Protein AF-0000000068564542 (afdb_homodimer)

Sequence (1046 aa):
MTFTTLEDAGKFYRNYAKAAGLSTRVWCTNRKGNEIKNQLITCSREGKWKSEISPTEKTNLIAGLNCPARIYIHTLKDVGAWIISKVVLDHSHPCCLSKAEMLKQHRKLSMSIRRTIENNEEAGIRPSKTYQSFVAAAGGHRELNFIEKDMRNYITREVRNVSEQEDAKEFGKYLLRMKEKNPNFFFELELEEDQSIKLAFWADARSRAAFEYFEDVISFDTTYNTNRYNLVCGSFVGVNHHGQSTLLGCSLMKNEEIESFKWSESMHSFFNKYITWNSSLIQFIKQYDNYLGSREQAERESDAADFHTVIPCATKSSIEAQFQDAYTHAKFREVQAQLRGKANCITRLKNSSLGYSVYEVGEQVSSSIFNKFVVTYNSVAAEVKCQCLLFESRGILCRHALSVLSFEQVSQVSPRYILERWSKKVKRRHTHIKSSHDEPLMEPRSKRFDQLVFRSQNICEFASESEELTAILHRAYDNVMAEMESLKAKRKGTSSLSHEDGNPLTSFKARQGFEQEDIQKIGMTFTTLEDAGKFYRNYAKAAGLSTRVWCTNRKGNEIKNQLITCSREGKWKSEISPTEKTNLIAGLNCPARIYIHTLKDVGAWIISKVVLDHSHPCCLSKAEMLKQHRKLSMSIRRTIENNEEAGIRPSKTYQSFVAAAGGHRELNFIEKDMRNYITREVRNVSEQEDAKEFGKYLLRMKEKNPNFFFELELEEDQSIKLAFWADARSRAAFEYFEDVISFDTTYNTNRYNLVCGSFVGVNHHGQSTLLGCSLMKNEEIESFKWSESMHSFFNKYITWNSSLIQFIKQYDNYLGSREQAERESDAADFHTVIPCATKSSIEAQFQDAYTHAKFREVQAQLRGKANCITRLKNSSLGYSVYEVGEQVSSSIFNKFVVTYNSVAAEVKCQCLLFESRGILCRHALSVLSFEQVSQVSPRYILERWSKKVKRRHTHIKSSHDEPLMEPRSKRFDQLVFRSQNICEFASESEELTAILHRAYDNVMAEMESLKAKRKGTSSLSHEDGNPLTSFKARQGFEQEDIQKIG

InterPro domains:
  IPR004330 FAR1, DNA binding domain [PF03101] (11-95)
  IPR006564 Zinc finger, PMZ-type [SM00575] (384-411)
  IPR007527 Zinc finger, SWIM-type [PF04434] (381-406)
  IPR007527 Zinc finger, SWIM-type [PS50966] (373-409)
  IPR018289 MULE transposase domain [PF10551] (217-271)
  IPR031052 FHY3/FAR1 family [PTHR31669] (1-263)

Organism: Arachis hypogaea (NCBI:txid3818)

Foldseek 3Di:
DKALDPVVVVVVVQVVQLQQQFGKDWDDWDDDPPHTFKTKIATPQADDDPDPDDPVPDDDDHRHPNWPFIWIWGADVVVSIIDTDDTDHDTPDHHDNVCSLVDPVQADDDLVLLVQLLVCVLVQHDLVVSQVVVQVVQVHDVSHSDDSVVSVVCCCVPVQPADQVRLLVVVVVLQVLQCVVPVQKDKDFDADPVRHTAKIKTFHNLLQVQCVQWVPAWDWAWDFLQEQVRWIKIWTWTAFLLRHIATNMMMTHHPPPPVPDPHPPPDPPPCPVQGHSHHGNVSVVSVVLVVNVVVLVVVVVQLVCLVPDFDDQPDPALALVVCSQWFGPNQSVVLSVQQVQLVQKDKDWDDDDPQKTKIWIWGDPDPPDTDIKIWIARRVVLDIDIPVCCCVNPLHDGNRRVNVCVVVVPRYGDCVSRRNRRGSPDDRPDDRDRSPVPPDDPPPVSVVVVVVVVVVVVQCVVQVPDPVSVVVVVVVVVVVVVVVVVVVVVVSVVVVPPPPDDPPPDDPDPPDDPDPDDPPPVD/DKALDPVVVVVVVQVVQLQQQFGKDWDDFDDDPPHTFKTKIATPQADDDPDPDDPVPDDDDHRHPNWPFIWIWGADVVVSIIDTDDGDHGTPDHHDNVCSLVDPVQADQDLVLLVQLLVCVLVVHDLVVSQVVVQVVQVHDVSHSDDSVVSVVCCCVPVQPADQVRLLVVVVVLQVLQCVVPVQKDKDFDADPVRHTAKIKTFHNLLQVQCVQWVVAWDWAWDFLQEQVRWIKIWTWTAFLLRHIATNMMMTHHPPPPVPDPHPPPDPPPCPVQGHSHHGNVSVVSSVLVVNVVVLVVVVVQLVCLVPDFDDQPDPALALVVCSQWFGPNQSVVLSVQQVQLVQKDKDWDDDDPQKTKIWIWGDPDPPDTDIKIWIARRVVLDIDIPVCCCVNPLHDGNRRVNVCVVVVPRYGDCVSRRNRRGSPDDRPDDRDRSPVPPDDPPPVSVVVVVVVVVVVVQCVVQVPDPVSVVVVVVVVVVVVVVVVVVVVVVSVVVVPPPPDDPPPDDPPPPDDPDPDDPPPVD

Solvent-accessible surface area (backbone atoms only — not comparable to full-atom values): 57924 Å² total; per-residue (Å²): 109,78,28,78,40,69,66,54,48,51,47,52,53,47,51,51,26,47,70,51,16,44,53,69,37,80,73,46,74,44,59,62,83,93,41,76,43,34,38,35,40,26,37,54,31,36,44,68,85,79,67,89,57,56,45,69,68,47,76,61,72,41,46,41,64,56,26,68,20,30,38,35,36,35,58,37,75,92,75,62,31,26,33,61,80,44,79,41,84,58,62,71,61,89,64,44,55,88,44,24,68,71,36,70,89,68,32,60,81,52,65,68,54,50,52,50,50,52,21,32,49,65,32,64,49,54,67,70,42,53,45,35,21,52,27,49,66,56,73,31,66,85,65,44,53,56,54,65,66,57,52,52,49,46,41,52,61,68,69,60,60,59,55,72,70,54,26,52,50,49,44,52,49,49,54,52,49,48,28,70,77,34,75,64,30,44,74,47,79,38,64,41,94,86,65,44,77,42,36,37,37,39,26,50,43,42,20,49,56,45,38,73,66,30,62,86,46,67,45,68,40,73,32,71,51,44,23,66,78,53,30,29,36,36,38,32,32,27,42,49,40,62,67,43,75,38,67,38,31,40,32,40,31,48,59,88,70,51,81,76,61,88,68,62,78,78,65,73,50,84,50,59,85,68,37,47,44,78,29,51,58,60,57,46,51,49,42,52,45,50,49,53,49,51,47,50,50,53,50,50,52,52,52,38,47,48,72,59,34,41,70,59,60,51,62,90,47,51,46,55,52,54,39,54,72,42,29,19,64,58,48,29,51,54,40,49,50,21,58,60,48,30,76,43,48,45,82,41,82,73,46,77,54,99,55,38,34,36,32,41,33,35,33,54,79,46,100,84,41,65,50,76,39,51,30,39,38,30,66,83,76,56,41,75,48,45,69,82,42,44,36,83,71,71,60,40,68,39,30,64,48,50,46,50,39,53,73,68,66,57,57,67,73,49,69,86,68,60,54,66,56,34,23,64,78,64,72,76,90,50,71,90,75,69,68,69,80,70,44,84,68,63,51,65,45,55,50,46,28,52,53,46,49,56,54,45,50,57,51,30,54,62,24,24,75,40,72,67,43,37,51,51,53,53,50,50,50,53,51,51,51,50,54,49,51,50,52,55,52,52,51,60,59,50,62,71,64,64,69,70,70,84,67,85,73,72,74,85,72,75,83,76,76,82,77,82,66,77,77,59,67,87,109,109,78,27,80,40,69,66,55,50,51,50,53,53,47,52,51,26,46,70,52,16,44,53,69,37,79,74,47,75,45,61,61,84,93,42,76,44,34,39,35,38,26,38,53,31,37,43,67,85,79,66,90,59,54,44,68,68,45,76,62,73,41,45,42,62,55,26,68,20,31,38,35,37,35,58,37,77,94,75,64,29,25,32,62,79,44,78,40,85,58,62,72,61,89,63,45,54,87,44,22,68,71,36,69,88,68,32,60,80,50,66,68,56,50,51,49,50,53,21,30,49,64,31,64,49,53,67,70,42,53,44,35,22,51,26,48,68,57,73,30,66,84,66,43,54,55,53,65,67,56,55,51,47,45,40,53,62,68,70,60,59,58,54,71,69,53,27,50,51,49,44,51,48,48,56,51,48,47,28,68,78,36,73,65,30,43,71,48,81,40,63,43,96,86,65,42,76,42,35,36,38,37,27,50,44,42,20,50,56,45,39,74,64,31,63,87,46,65,44,70,43,75,33,72,52,44,22,67,78,53,32,29,36,35,38,32,33,27,42,48,41,63,65,44,74,39,67,39,30,40,31,39,29,48,61,87,71,54,82,76,62,88,71,67,79,77,66,73,50,83,49,60,83,67,37,46,43,77,30,52,61,56,58,46,50,49,40,49,44,50,48,53,48,49,46,51,49,52,50,50,53,53,51,37,48,48,72,58,34,42,71,59,61,50,63,88,49,52,46,55,53,53,40,53,72,43,28,19,64,59,48,29,52,51,40,50,51,20,60,60,49,29,77,44,47,45,82,41,83,73,47,77,54,99,54,38,34,36,31,42,32,36,33,56,78,48,101,83,41,67,50,75,39,52,31,40,38,30,65,84,76,56,42,74,48,44,68,81,43,44,36,82,72,72,59,39,70,40,29,63,48,49,45,51,38,53,73,69,65,56,57,67,73,49,69,85,68,61,51,67,54,34,22,62,77,63,73,76,90,50,72,90,74,70,69,68,79,68,44,87,69,64,52,66,45,55,51,46,27,52,54,45,48,56,55,47,51,56,51,30,55,62,25,22,74,41,71,68,43,37,51,51,52,53,50,50,51,54,50,52,50,51,52,50,52,51,53,55,51,51,51,59,58,49,62,71,64,64,68,69,71,84,72,85,71,71,80,78,74,75,86,74,71,86,75,84,66,81,76,58,69,86,107

Structure (mmCIF, N/CA/C/O backbone):
data_AF-0000000068564542-model_v1
#
loop_
_entity.id
_entity.type
_entity.pdbx_description
1 polymer 'Protein FAR1-RELATED SEQUENCE'
#
loop_
_atom_site.group_PDB
_atom_site.id
_atom_site.type_symbol
_atom_site.label_atom_id
_atom_site.label_alt_id
_atom_site.label_comp_id
_atom_site.label_asym_id
_atom_site.label_entity_id
_atom_site.label_seq_id
_atom_site.pdbx_PDB_ins_code
_atom_site.Cartn_x
_atom_site.Cartn_y
_atom_site.Cartn_z
_atom_site.occupancy
_atom_site.B_iso_or_equiv
_atom_site.auth_seq_id
_atom_site.auth_comp_id
_atom_site.auth_asym_id
_atom_site.auth_atom_id
_atom_site.pdbx_PDB_model_num
ATOM 1 N N . MET A 1 1 ? 9.664 18.312 43.906 1 82.38 1 MET A N 1
ATOM 2 C CA . MET A 1 1 ? 9.602 17.016 43.25 1 82.38 1 MET A CA 1
ATOM 3 C C . MET A 1 1 ? 10.984 16.562 42.781 1 82.38 1 MET A C 1
ATOM 5 O O . MET A 1 1 ? 11.766 17.359 42.281 1 82.38 1 MET A O 1
ATOM 9 N N . THR A 1 2 ? 11.391 15.367 43.125 1 85.44 2 THR A N 1
ATOM 10 C CA . THR A 1 2 ? 12.719 14.844 42.844 1 85.44 2 THR A CA 1
ATOM 11 C C . THR A 1 2 ? 12.641 13.742 41.781 1 85.44 2 THR A C 1
ATOM 13 O O . THR A 1 2 ? 11.664 12.984 41.75 1 85.44 2 THR A O 1
ATOM 16 N N . PHE A 1 3 ? 13.648 13.797 40.875 1 90.56 3 PHE A N 1
ATOM 17 C CA . PHE A 1 3 ? 13.719 12.82 39.781 1 90.56 3 PHE A CA 1
ATOM 18 C C . PHE A 1 3 ? 15.078 12.133 39.75 1 90.56 3 PHE A C 1
ATOM 20 O O . PHE A 1 3 ? 16.078 12.703 40.188 1 90.56 3 PHE A O 1
ATOM 27 N N . THR A 1 4 ? 15.109 10.977 39.219 1 84.62 4 THR A N 1
ATOM 28 C CA . THR A 1 4 ? 16.344 10.211 39.188 1 84.62 4 THR A CA 1
ATOM 29 C C . THR A 1 4 ? 17.234 10.68 38.031 1 84.62 4 THR A C 1
ATOM 31 O O . THR A 1 4 ? 18.453 10.703 38.156 1 84.62 4 THR A O 1
ATOM 34 N N . THR A 1 5 ? 16.609 10.992 36.906 1 86.75 5 THR A N 1
ATOM 35 C CA . THR A 1 5 ? 17.359 11.438 35.75 1 86.75 5 THR A CA 1
ATOM 36 C C . THR A 1 5 ? 16.828 12.758 35.219 1 86.75 5 THR A C 1
ATOM 38 O O . THR A 1 5 ? 15.672 13.109 35.469 1 86.75 5 THR A O 1
ATOM 41 N N . LEU A 1 6 ? 17.719 13.43 34.562 1 89 6 LEU A N 1
ATOM 42 C CA . LEU A 1 6 ? 17.328 14.672 33.906 1 89 6 LEU A CA 1
ATOM 43 C C . LEU A 1 6 ? 16.219 14.414 32.906 1 89 6 LEU A C 1
ATOM 45 O O . LEU A 1 6 ? 15.297 15.219 32.75 1 89 6 LEU A O 1
ATOM 49 N N . GLU A 1 7 ? 16.266 13.281 32.188 1 88.19 7 GLU A N 1
ATOM 50 C CA . GLU A 1 7 ? 15.281 12.914 31.172 1 88.19 7 GLU A CA 1
ATOM 51 C C . GLU A 1 7 ? 13.891 12.734 31.781 1 88.19 7 GLU A C 1
ATOM 53 O O . GLU A 1 7 ? 12.891 13.109 31.172 1 88.19 7 GLU A O 1
ATOM 58 N N . ASP A 1 8 ? 13.891 12.234 32.938 1 89.38 8 ASP A N 1
ATOM 59 C CA . ASP A 1 8 ? 12.609 12.023 33.625 1 89.38 8 ASP A CA 1
ATOM 60 C C . ASP A 1 8 ? 11.961 13.352 34 1 89.38 8 ASP A C 1
ATOM 62 O O . ASP A 1 8 ? 10.742 13.508 33.906 1 89.38 8 ASP A O 1
ATOM 66 N N . ALA A 1 9 ? 12.805 14.211 34.5 1 90.25 9 ALA A N 1
ATOM 67 C CA . ALA A 1 9 ? 12.297 15.531 34.844 1 90.25 9 ALA A CA 1
ATOM 68 C C . ALA A 1 9 ? 11.758 16.25 33.625 1 90.25 9 ALA A C 1
ATOM 70 O O . ALA A 1 9 ? 10.688 16.875 33.656 1 90.25 9 ALA A O 1
ATOM 71 N N . GLY A 1 10 ? 12.461 16.172 32.562 1 90.25 10 GLY A N 1
ATOM 72 C CA . GLY A 1 10 ? 12.016 16.734 31.297 1 90.25 10 GLY A CA 1
ATOM 73 C C . GLY A 1 10 ? 10.719 16.141 30.797 1 90.25 10 GLY A C 1
ATOM 74 O O . GLY A 1 10 ? 9.828 16.859 30.328 1 90.25 10 GLY A O 1
ATOM 75 N N . LYS A 1 11 ? 10.648 14.859 30.906 1 90.38 11 LYS A N 1
ATOM 76 C CA . LYS A 1 11 ? 9.453 14.148 30.484 1 90.38 11 LYS A CA 1
ATOM 77 C C . LYS A 1 11 ? 8.234 14.562 31.312 1 90.38 11 LYS A C 1
ATOM 79 O O . LYS A 1 11 ? 7.125 14.664 30.781 1 90.38 11 LYS A O 1
ATOM 84 N N . PHE A 1 12 ? 8.5 14.742 32.562 1 91.62 12 PHE A N 1
ATOM 85 C CA . PHE A 1 12 ? 7.43 15.18 33.469 1 91.62 12 PHE A CA 1
ATOM 86 C C . PHE A 1 12 ? 6.84 16.5 33 1 91.62 12 PHE A C 1
ATOM 88 O O . PHE A 1 12 ? 5.621 16.656 32.906 1 91.62 12 PHE A O 1
ATOM 95 N N . TYR A 1 13 ? 7.699 17.391 32.719 1 90.94 13 TYR A N 1
ATOM 96 C CA . TYR A 1 13 ? 7.238 18.703 32.281 1 90.94 13 TYR A CA 1
ATOM 97 C C . TYR A 1 13 ? 6.605 18.594 30.875 1 90.94 13 TYR A C 1
ATOM 99 O O . TYR A 1 13 ? 5.645 19.312 30.578 1 90.94 13 TYR A O 1
ATOM 107 N N . ARG A 1 14 ? 7.098 17.781 30.047 1 89.69 14 ARG A N 1
ATOM 108 C CA . ARG A 1 14 ? 6.539 17.578 28.703 1 89.69 14 ARG A CA 1
ATOM 109 C C . ARG A 1 14 ? 5.125 17.016 28.797 1 89.69 14 ARG A C 1
ATOM 111 O O . ARG A 1 14 ? 4.254 17.391 28 1 89.69 14 ARG A O 1
ATOM 118 N N . ASN A 1 15 ? 4.953 16.156 29.703 1 89.31 15 ASN A N 1
ATOM 119 C CA . ASN A 1 15 ? 3.617 15.594 29.891 1 89.31 15 ASN A CA 1
ATOM 120 C C . ASN A 1 15 ? 2.625 16.656 30.344 1 89.31 15 ASN A C 1
ATOM 122 O O . ASN A 1 15 ? 1.471 16.672 29.922 1 89.31 15 ASN A O 1
ATOM 126 N N . TYR A 1 16 ? 3.141 17.438 31.234 1 87.62 16 TYR A N 1
ATOM 127 C CA . TYR A 1 16 ? 2.311 18.562 31.656 1 87.62 16 TYR A CA 1
ATOM 128 C C . TYR A 1 16 ? 1.978 19.469 30.469 1 87.62 16 TYR A C 1
ATOM 130 O O . TYR A 1 16 ? 0.834 19.891 30.312 1 87.62 16 TYR A O 1
ATOM 138 N N . ALA A 1 17 ? 2.984 19.734 29.703 1 88.5 17 ALA A N 1
ATOM 139 C CA . ALA A 1 17 ? 2.807 20.609 28.547 1 88.5 17 ALA A CA 1
ATOM 140 C C . ALA A 1 17 ? 1.791 20.016 27.562 1 88.5 17 ALA A C 1
ATOM 142 O O . ALA A 1 17 ? 0.966 20.75 27.016 1 88.5 17 ALA A O 1
ATOM 143 N N . LYS A 1 18 ? 1.82 18.797 27.391 1 87.5 18 LYS A N 1
ATOM 144 C CA . LYS A 1 18 ? 0.866 18.125 26.516 1 87.5 18 LYS A CA 1
ATOM 145 C C . LYS A 1 18 ? -0.561 18.281 27.031 1 87.5 18 LYS A C 1
ATOM 147 O O . LYS A 1 18 ? -1.478 18.578 26.266 1 87.5 18 LYS A O 1
ATOM 152 N N . ALA A 1 19 ? -0.682 18.094 28.281 1 86.44 19 ALA A N 1
ATOM 153 C CA . ALA A 1 19 ? -1.999 18.203 28.906 1 86.44 19 ALA A CA 1
ATOM 154 C C . ALA A 1 19 ? -2.51 19.641 28.859 1 86.44 19 ALA A C 1
ATOM 156 O O . ALA A 1 19 ? -3.721 19.875 28.812 1 86.44 19 ALA A O 1
ATOM 157 N N . ALA A 1 20 ? -1.519 20.547 28.844 1 83.88 20 ALA A N 1
ATOM 158 C CA . ALA A 1 20 ? -1.888 21.969 28.844 1 83.88 20 ALA A CA 1
ATOM 159 C C . ALA A 1 20 ? -2.023 22.5 27.422 1 83.88 20 ALA A C 1
ATOM 161 O O . ALA A 1 20 ? -2.438 23.641 27.219 1 83.88 20 ALA A O 1
ATOM 162 N N . GLY A 1 21 ? -1.696 21.672 26.484 1 83.56 21 GLY A N 1
ATOM 163 C CA . GLY A 1 21 ? -1.864 22.047 25.078 1 83.56 21 GLY A CA 1
ATOM 164 C C . GLY A 1 21 ? -0.696 22.844 24.547 1 83.56 21 GLY A C 1
ATOM 165 O O . GLY A 1 21 ? -0.879 23.719 23.688 1 83.56 21 GLY A O 1
ATOM 166 N N . LEU A 1 22 ? 0.443 22.688 25.109 1 86 22 LEU A N 1
ATOM 167 C CA . LEU A 1 22 ? 1.613 23.453 24.688 1 86 22 LEU A CA 1
ATOM 168 C C . LEU A 1 22 ? 2.793 22.516 24.406 1 86 22 LEU A C 1
ATOM 170 O O . LEU A 1 22 ? 2.713 21.312 24.656 1 86 22 LEU A O 1
ATOM 174 N N . SER A 1 23 ? 3.777 23.047 23.781 1 90.12 23 SER A N 1
ATOM 175 C CA . SER A 1 23 ? 5.039 22.344 23.594 1 90.12 23 SER A CA 1
ATOM 176 C C . SER A 1 23 ? 6.176 23.031 24.344 1 90.12 23 SER A C 1
ATOM 178 O O . SER A 1 23 ? 6.051 24.188 24.734 1 90.12 23 SER A O 1
ATOM 180 N N . THR A 1 24 ? 7.211 22.234 24.562 1 91.5 24 THR A N 1
ATOM 181 C CA . THR A 1 24 ? 8.328 22.75 25.344 1 91.5 24 THR A CA 1
ATOM 182 C C . THR A 1 24 ? 9.609 22.75 24.516 1 91.5 24 THR A C 1
ATOM 184 O O . THR A 1 24 ? 9.672 22.141 23.453 1 91.5 24 THR A O 1
ATOM 187 N N . ARG A 1 25 ? 10.531 23.562 24.859 1 91.19 25 ARG A N 1
ATOM 188 C CA . ARG A 1 25 ? 11.859 23.562 24.25 1 91.19 25 ARG A CA 1
ATOM 189 C C . ARG A 1 25 ? 12.938 23.812 25.312 1 91.19 25 ARG A C 1
ATOM 191 O O . ARG A 1 25 ? 12.711 24.531 26.281 1 91.19 25 ARG A O 1
ATOM 198 N N . VAL A 1 26 ? 14.055 23.125 25.141 1 91.69 26 VAL A N 1
ATOM 199 C CA . VAL A 1 26 ? 15.188 23.375 26.031 1 91.69 26 VAL A CA 1
ATOM 200 C C . VAL A 1 26 ? 15.859 24.688 25.656 1 91.69 26 VAL A C 1
ATOM 202 O O . VAL A 1 26 ? 16.344 24.859 24.531 1 91.69 26 VAL A O 1
ATOM 205 N N . TRP A 1 27 ? 15.758 25.609 26.5 1 88.88 27 TRP A N 1
ATOM 206 C CA . TRP A 1 27 ? 16.297 26.938 26.234 1 88.88 27 TRP A CA 1
ATOM 207 C C . TRP A 1 27 ? 17.797 26.969 26.469 1 88.88 27 TRP A C 1
ATOM 209 O O . TRP A 1 27 ? 18.547 27.516 25.656 1 88.88 27 TRP A O 1
ATOM 219 N N . CYS A 1 28 ? 18.266 26.469 27.594 1 89.12 28 CYS A N 1
ATOM 220 C CA . CYS A 1 28 ? 19.688 26.484 27.906 1 89.12 28 CYS A CA 1
ATOM 221 C C . CYS A 1 28 ? 20.062 25.328 28.828 1 89.12 28 CYS A C 1
ATOM 223 O O . CYS A 1 28 ? 19.25 24.906 29.656 1 89.12 28 CYS A O 1
ATOM 225 N N . THR A 1 29 ? 21.234 24.703 28.562 1 91.69 29 THR A N 1
ATOM 226 C CA . THR A 1 29 ? 21.828 23.688 29.422 1 91.69 29 THR A CA 1
ATOM 227 C C . THR A 1 29 ? 23.188 24.125 29.922 1 91.69 29 THR A C 1
ATOM 229 O O . THR A 1 29 ? 24.078 24.438 29.141 1 91.69 29 THR A O 1
ATOM 232 N N . ASN A 1 30 ? 23.219 24.344 31.219 1 90.94 30 ASN A N 1
ATOM 233 C CA . ASN A 1 30 ? 24.484 24.703 31.812 1 90.94 30 ASN A CA 1
ATOM 234 C C . ASN A 1 30 ? 25.281 23.469 32.25 1 90.94 30 ASN A C 1
ATOM 236 O O . ASN A 1 30 ? 24.719 22.562 32.875 1 90.94 30 ASN A O 1
ATOM 240 N N . ARG A 1 31 ? 26.594 23.391 31.922 1 86.75 31 ARG A N 1
ATOM 241 C CA . ARG A 1 31 ? 27.453 22.25 32.219 1 86.75 31 ARG A CA 1
ATOM 242 C C . ARG A 1 31 ? 28.641 22.641 33.062 1 86.75 31 ARG A C 1
ATOM 244 O O . ARG A 1 31 ? 29.141 23.766 32.969 1 86.75 31 ARG A O 1
ATOM 251 N N . LYS A 1 32 ? 28.969 21.906 33.969 1 82.75 32 LYS A N 1
ATOM 252 C CA . LYS A 1 32 ? 30.25 21.969 34.688 1 82.75 32 LYS A CA 1
ATOM 253 C C . LYS A 1 32 ? 31.141 20.812 34.281 1 82.75 32 LYS A C 1
ATOM 255 O O . LYS A 1 32 ? 30.938 19.672 34.75 1 82.75 32 LYS A O 1
ATOM 260 N N . GLY A 1 33 ? 32.125 21.094 33.406 1 82.38 33 GLY A N 1
ATOM 261 C CA . GLY A 1 33 ? 32.875 20.016 32.781 1 82.38 33 GLY A CA 1
ATOM 262 C C . GLY A 1 33 ? 32.031 19.219 31.812 1 82.38 33 GLY A C 1
ATOM 263 O O . GLY A 1 33 ? 31.469 19.781 30.875 1 82.38 33 GLY A O 1
ATOM 264 N N . ASN A 1 34 ? 32 17.969 31.984 1 82.81 34 ASN A N 1
ATOM 265 C CA . ASN A 1 34 ? 31.25 17.109 31.078 1 82.81 34 ASN A CA 1
ATOM 266 C C . ASN A 1 34 ? 29.859 16.781 31.641 1 82.81 34 ASN A C 1
ATOM 268 O O . ASN A 1 34 ? 29.062 16.094 30.984 1 82.81 34 ASN A O 1
ATOM 272 N N . GLU A 1 35 ? 29.547 17.328 32.844 1 84.12 35 GLU A N 1
ATOM 273 C CA . GLU A 1 35 ? 28.297 16.984 33.469 1 84.12 35 GLU A CA 1
ATOM 274 C C . GLU A 1 35 ? 27.312 18.156 33.438 1 84.12 35 GLU A C 1
ATOM 276 O O . GLU A 1 35 ? 27.703 19.312 33.594 1 84.12 35 GLU A O 1
ATOM 281 N N . ILE A 1 36 ? 26.156 17.812 33.094 1 90.12 36 ILE A N 1
ATOM 282 C CA . ILE A 1 36 ? 25.094 18.828 33.094 1 90.12 36 ILE A CA 1
ATOM 283 C C . ILE A 1 36 ? 24.75 19.219 34.531 1 90.12 36 ILE A C 1
ATOM 285 O O . ILE A 1 36 ? 24.469 18.359 35.344 1 90.12 36 ILE A O 1
ATOM 289 N N . LYS A 1 37 ? 24.828 20.5 34.844 1 88.38 37 LYS A N 1
ATOM 290 C CA . LYS A 1 37 ? 24.516 21.031 36.156 1 88.38 37 LYS A CA 1
ATOM 291 C C . LYS A 1 37 ? 23.062 21.469 36.25 1 88.38 37 LYS A C 1
ATOM 293 O O . LYS A 1 37 ? 22.391 21.219 37.25 1 88.38 37 LYS A O 1
ATOM 298 N N . ASN A 1 38 ? 22.641 22.234 35.312 1 91.12 38 ASN A N 1
ATOM 299 C CA . ASN A 1 38 ? 21.266 22.703 35.312 1 91.12 38 ASN A CA 1
ATOM 300 C C . ASN A 1 38 ? 20.734 22.844 33.875 1 91.12 38 ASN A C 1
ATOM 302 O O . ASN A 1 38 ? 21.516 22.875 32.938 1 91.12 38 ASN A O 1
ATOM 306 N N . GLN A 1 39 ? 19.375 22.766 33.719 1 93.94 39 GLN A N 1
ATOM 307 C CA . GLN A 1 39 ? 18.688 22.922 32.438 1 93.94 39 GLN A CA 1
ATOM 308 C C . GLN A 1 39 ? 17.422 23.766 32.562 1 93.94 39 GLN A C 1
ATOM 310 O O . GLN A 1 39 ? 16.688 23.625 33.562 1 93.94 39 GLN A O 1
ATOM 315 N N . LEU A 1 40 ? 17.312 24.703 31.688 1 93.88 40 LEU A N 1
ATOM 316 C CA . LEU A 1 40 ? 16.109 25.516 31.625 1 93.88 40 LEU A CA 1
ATOM 317 C C . LEU A 1 40 ? 15.219 25.078 30.469 1 93.88 40 LEU A C 1
ATOM 319 O O . LEU A 1 40 ? 15.641 25.062 29.312 1 93.88 40 LEU A O 1
ATOM 323 N N . ILE A 1 41 ? 13.969 24.609 30.828 1 94.56 41 ILE A N 1
ATOM 324 C CA . ILE A 1 41 ? 12.984 24.234 29.828 1 94.56 41 ILE A CA 1
ATOM 325 C C . ILE A 1 41 ? 11.867 25.266 29.781 1 94.56 41 ILE A C 1
ATOM 327 O O . ILE A 1 41 ? 11.305 25.641 30.812 1 94.56 41 ILE A O 1
ATOM 331 N N . THR A 1 42 ? 11.562 25.812 28.578 1 93 42 THR A N 1
ATOM 332 C CA . THR A 1 42 ? 10.57 26.875 28.438 1 93 42 THR A CA 1
ATOM 333 C C . THR A 1 42 ? 9.469 26.438 27.469 1 93 42 THR A C 1
ATOM 335 O O . THR A 1 42 ? 9.578 25.391 26.812 1 93 42 THR A O 1
ATOM 338 N N . CYS A 1 43 ? 8.375 27.234 27.547 1 91.06 43 CYS A N 1
ATOM 339 C CA . CYS A 1 43 ? 7.348 27.094 26.516 1 91.06 43 CYS A CA 1
ATOM 340 C C . CYS A 1 43 ? 7.934 27.328 25.125 1 91.06 43 CYS A C 1
ATOM 342 O O . CYS A 1 43 ? 8.836 28.141 24.969 1 91.06 43 CYS A O 1
ATOM 344 N N . SER A 1 44 ? 7.453 26.625 24.156 1 87.56 44 SER A N 1
ATOM 345 C CA . SER A 1 44 ? 7.957 26.75 22.797 1 87.56 44 SER A CA 1
ATOM 346 C C . SER A 1 44 ? 7.707 28.141 22.234 1 87.56 44 SER A C 1
ATOM 348 O O . SER A 1 44 ? 8.336 28.547 21.25 1 87.56 44 SER A O 1
ATOM 350 N N . ARG A 1 45 ? 6.828 28.859 22.812 1 87.31 45 ARG A N 1
ATOM 351 C CA . ARG A 1 45 ? 6.492 30.188 22.312 1 87.31 45 ARG A CA 1
ATOM 352 C C . ARG A 1 45 ? 7.246 31.266 23.078 1 87.31 45 ARG A C 1
ATOM 354 O O . ARG A 1 45 ? 6.852 32.438 23.078 1 87.31 45 ARG A O 1
ATOM 361 N N . GLU A 1 46 ? 8.297 30.766 23.75 1 86.69 46 GLU A N 1
ATOM 362 C CA . GLU A 1 46 ? 9.172 31.719 24.438 1 86.69 46 GLU A CA 1
ATOM 363 C C . GLU A 1 46 ? 10.078 32.438 23.438 1 86.69 46 GLU A C 1
ATOM 365 O O . GLU A 1 46 ? 10.477 31.875 22.422 1 86.69 46 GLU A O 1
ATOM 370 N N . GLY A 1 47 ? 10.336 33.656 23.75 1 77.5 47 GLY A N 1
ATOM 371 C CA . GLY A 1 47 ? 11.32 34.406 22.984 1 77.5 47 GLY A CA 1
ATOM 372 C C . GLY A 1 47 ? 10.703 35.188 21.828 1 77.5 47 GLY A C 1
ATOM 373 O O . GLY A 1 47 ? 9.57 34.938 21.438 1 77.5 47 GLY A O 1
ATOM 374 N N . LYS A 1 48 ? 11.234 36.281 21.484 1 72.19 48 LYS A N 1
ATOM 375 C CA . LYS A 1 48 ? 10.867 37.062 20.312 1 72.19 48 LYS A CA 1
ATOM 376 C C . LYS A 1 48 ? 12 37.094 19.281 1 72.19 48 LYS A C 1
ATOM 378 O O . LYS A 1 48 ? 13.156 37.312 19.641 1 72.19 48 LYS A O 1
ATOM 383 N N . TRP A 1 49 ? 11.797 36.312 18.188 1 61.66 49 TRP A N 1
ATOM 384 C CA . TRP A 1 49 ? 12.82 36.25 17.156 1 61.66 49 TRP A CA 1
ATOM 385 C C . TRP A 1 49 ? 13.133 37.656 16.641 1 61.66 49 TRP A C 1
ATOM 387 O O . TRP A 1 49 ? 12.227 38.406 16.297 1 61.66 49 TRP A O 1
ATOM 397 N N . LYS A 1 50 ? 14.328 38.25 16.938 1 61.31 50 LYS A N 1
ATOM 398 C CA . LYS A 1 50 ? 14.805 39.469 16.312 1 61.31 50 LYS A CA 1
ATOM 399 C C . LYS A 1 50 ? 15.578 39.156 15.031 1 61.31 50 LYS A C 1
ATOM 401 O O . LYS A 1 50 ? 16.641 38.531 15.07 1 61.31 50 LYS A O 1
ATOM 406 N N . SER A 1 51 ? 14.82 38.969 13.969 1 60.34 51 SER A N 1
ATOM 407 C CA . SER A 1 51 ? 15.508 38.719 12.711 1 60.34 51 SER A CA 1
ATOM 408 C C . SER A 1 51 ? 16.25 39.969 12.211 1 60.34 51 SER A C 1
ATOM 410 O O . SER A 1 51 ? 15.75 41.062 12.352 1 60.34 51 SER A O 1
ATOM 412 N N . GLU A 1 52 ? 17.5 39.75 12.008 1 65.56 52 GLU A N 1
ATOM 413 C CA . GLU A 1 52 ? 18.266 40.781 11.359 1 65.56 52 GLU A CA 1
ATOM 414 C C . GLU A 1 52 ? 17.828 41 9.914 1 65.56 52 GLU A C 1
ATOM 416 O O . GLU A 1 52 ? 18.203 41.969 9.266 1 65.56 52 GLU A O 1
ATOM 421 N N . ILE A 1 53 ? 17 40.062 9.477 1 64.44 53 ILE A N 1
ATOM 422 C CA . ILE A 1 53 ? 16.562 40.156 8.094 1 64.44 53 ILE A CA 1
ATOM 423 C C . ILE A 1 53 ? 15.461 41.188 7.969 1 64.44 53 ILE A C 1
ATOM 425 O O . ILE A 1 53 ? 14.641 41.344 8.875 1 64.44 53 ILE A O 1
ATOM 429 N N . SER A 1 54 ? 15.609 41.844 6.977 1 65.69 54 SER A N 1
ATOM 430 C CA . SER A 1 54 ? 14.602 42.875 6.719 1 65.69 54 SER A CA 1
ATOM 431 C C . SER A 1 54 ? 13.195 42.281 6.715 1 65.69 54 SER A C 1
ATOM 433 O O . SER A 1 54 ? 12.992 41.156 6.277 1 65.69 54 SER A O 1
ATOM 435 N N . PRO A 1 55 ? 12.312 42.844 7.449 1 61.78 55 PRO A N 1
ATOM 436 C CA . PRO A 1 55 ? 10.93 42.375 7.547 1 61.78 55 PRO A CA 1
ATOM 437 C C . PRO A 1 55 ? 10.336 42 6.191 1 61.78 55 PRO A C 1
ATOM 439 O O . PRO A 1 55 ? 9.516 41.094 6.105 1 61.78 55 PRO A O 1
ATOM 442 N N . THR A 1 56 ? 10.828 42.656 5.23 1 64.75 56 THR A N 1
ATOM 443 C CA . THR A 1 56 ? 10.266 42.438 3.904 1 64.75 56 THR A CA 1
ATOM 444 C C . THR A 1 56 ? 10.641 41.031 3.387 1 64.75 56 THR A C 1
ATOM 446 O O . THR A 1 56 ? 9.953 40.469 2.533 1 64.75 56 THR A O 1
ATOM 449 N N . GLU A 1 57 ? 11.609 40.562 3.963 1 65.38 57 GLU A N 1
ATOM 450 C CA . GLU A 1 57 ? 12.125 39.281 3.453 1 65.38 57 GLU A CA 1
ATOM 451 C C . GLU A 1 57 ? 11.766 38.156 4.383 1 65.38 57 GLU A C 1
ATOM 453 O O . GLU A 1 57 ? 11.977 36.969 4.047 1 65.38 57 GLU A O 1
ATOM 458 N N . LYS A 1 58 ? 11.266 38.625 5.371 1 63.84 58 LYS A N 1
ATOM 459 C CA . LYS A 1 58 ? 11 37.594 6.371 1 63.84 58 LYS A CA 1
ATOM 460 C C . LYS A 1 58 ? 9.773 36.781 5.992 1 63.84 58 LYS A C 1
ATOM 462 O O . LYS A 1 58 ? 8.664 37.312 5.91 1 63.84 58 LYS A O 1
ATOM 467 N N . THR A 1 59 ? 10 35.531 5.617 1 69.88 59 THR A N 1
ATOM 468 C CA . THR A 1 59 ? 8.883 34.719 5.164 1 69.88 59 THR A CA 1
ATOM 469 C C . THR A 1 59 ? 8.641 33.562 6.125 1 69.88 59 THR A C 1
ATOM 471 O O . THR A 1 59 ? 7.582 32.938 6.098 1 69.88 59 THR A O 1
ATOM 474 N N . ASN A 1 60 ? 9.492 33.5 7.156 1 76.5 60 ASN A N 1
ATOM 475 C CA . ASN A 1 60 ? 9.359 32.312 7.973 1 76.5 60 ASN A CA 1
ATOM 476 C C . ASN A 1 60 ? 8.359 32.5 9.102 1 76.5 60 ASN A C 1
ATOM 478 O O . ASN A 1 60 ? 8.219 33.594 9.641 1 76.5 60 ASN A O 1
ATOM 482 N N . LEU A 1 61 ? 7.762 31.516 9.445 1 81.06 61 LEU A N 1
ATOM 483 C CA . LEU A 1 61 ? 6.789 31.516 10.531 1 81.06 61 LEU A CA 1
ATOM 484 C C . LEU A 1 61 ? 7.477 31.75 11.875 1 81.06 61 LEU A C 1
ATOM 486 O O . LEU A 1 61 ? 8.594 31.281 12.094 1 81.06 61 LEU A O 1
ATOM 490 N N . ILE A 1 62 ? 6.867 32.594 12.617 1 80.69 62 ILE A N 1
ATOM 491 C CA . ILE A 1 62 ? 7.375 32.875 13.953 1 80.69 62 ILE A CA 1
ATOM 492 C C . ILE A 1 62 ? 6.434 32.281 15.008 1 80.69 62 ILE A C 1
ATOM 494 O O . ILE A 1 62 ? 5.211 32.375 14.867 1 80.69 62 ILE A O 1
ATOM 498 N N . ALA A 1 63 ? 7.023 31.641 15.984 1 80.25 63 ALA A N 1
ATOM 499 C CA . ALA A 1 63 ? 6.215 31.031 17.031 1 80.25 63 ALA A CA 1
ATOM 500 C C . ALA A 1 63 ? 6.363 31.781 18.344 1 80.25 63 ALA A C 1
ATOM 502 O O . ALA A 1 63 ? 5.484 31.734 19.219 1 80.25 63 ALA A O 1
ATOM 503 N N . GLY A 1 64 ? 7.418 32.594 18.484 1 81.69 64 GLY A N 1
ATOM 504 C CA . GLY A 1 64 ? 7.746 33.219 19.75 1 81.69 64 GLY A CA 1
ATOM 505 C C . GLY A 1 64 ? 6.797 34.344 20.125 1 81.69 64 GLY A C 1
ATOM 506 O O . GLY A 1 64 ? 6.461 35.188 19.297 1 81.69 64 GLY A O 1
ATOM 507 N N . LEU A 1 65 ? 6.207 34.375 21.344 1 82.56 65 LEU A N 1
ATOM 508 C CA . LEU A 1 65 ? 5.324 35.406 21.891 1 82.56 65 LEU A CA 1
ATOM 509 C C . LEU A 1 65 ? 5.777 35.844 23.281 1 82.56 65 LEU A C 1
ATOM 511 O O . LEU A 1 65 ? 4.953 36.219 24.109 1 82.56 65 LEU A O 1
ATOM 515 N N . ASN A 1 66 ? 7.094 35.656 23.547 1 83.75 66 ASN A N 1
ATOM 516 C CA . ASN A 1 66 ? 7.672 36 24.844 1 83.75 66 ASN A CA 1
ATOM 517 C C . ASN A 1 66 ? 6.891 35.375 26 1 83.75 66 ASN A C 1
ATOM 519 O O . ASN A 1 66 ? 6.574 36.062 26.969 1 83.75 66 ASN A O 1
ATOM 523 N N . CYS A 1 67 ? 6.586 34.156 25.828 1 88.5 67 CYS A N 1
ATOM 524 C CA . CYS A 1 67 ? 5.852 33.469 26.875 1 88.5 67 CYS A CA 1
ATOM 525 C C . CYS A 1 67 ? 6.734 33.219 28.094 1 88.5 67 CYS A C 1
ATOM 527 O O . CYS A 1 67 ? 7.836 32.688 27.969 1 88.5 67 CYS A O 1
ATOM 529 N N . PRO A 1 68 ? 6.297 33.594 29.266 1 89.62 68 PRO A N 1
ATOM 530 C CA . PRO A 1 68 ? 7.137 33.469 30.469 1 89.62 68 PRO A CA 1
ATOM 531 C C . PRO A 1 68 ? 7.152 32.062 31.047 1 89.62 68 PRO A C 1
ATOM 533 O O . PRO A 1 68 ? 7.984 31.766 31.906 1 89.62 68 PRO A O 1
ATOM 536 N N . ALA A 1 69 ? 6.344 31.156 30.672 1 90.88 69 ALA A N 1
ATOM 537 C CA . ALA A 1 69 ? 6.227 29.828 31.266 1 90.88 69 ALA A CA 1
ATOM 538 C C . ALA A 1 69 ? 7.531 29.047 31.125 1 90.88 69 ALA A C 1
ATOM 540 O O . ALA A 1 69 ? 8.102 28.969 30.031 1 90.88 69 ALA A O 1
ATOM 541 N N . ARG A 1 70 ? 8.023 28.469 32.219 1 92.56 70 ARG A N 1
ATOM 542 C CA . ARG A 1 70 ? 9.297 27.766 32.219 1 92.56 70 ARG A CA 1
ATOM 543 C C . ARG A 1 70 ? 9.492 26.969 33.531 1 92.56 70 ARG A C 1
ATOM 545 O O . ARG A 1 70 ? 8.789 27.203 34.5 1 92.56 70 ARG A O 1
ATOM 552 N N . ILE A 1 71 ? 10.438 26.016 33.438 1 93.31 71 ILE A N 1
ATOM 553 C CA . ILE A 1 71 ? 10.859 25.281 34.625 1 93.31 71 ILE A CA 1
ATOM 554 C C . ILE A 1 71 ? 12.383 25.25 34.688 1 93.31 71 ILE A C 1
ATOM 556 O O . ILE A 1 71 ? 13.062 25.203 33.656 1 93.31 71 ILE A O 1
ATOM 560 N N . TYR A 1 72 ? 12.852 25.359 35.906 1 94.19 72 TYR A N 1
ATOM 561 C CA . TYR A 1 72 ? 14.281 25.25 36.156 1 94.19 72 TYR A CA 1
ATOM 562 C C . TYR A 1 72 ? 14.617 23.953 36.844 1 94.19 72 TYR A C 1
ATOM 564 O O . TYR A 1 72 ? 14.094 23.672 37.938 1 94.19 72 TYR A O 1
ATOM 572 N N . ILE A 1 73 ? 15.477 23.125 36.125 1 94.06 73 ILE A N 1
ATOM 573 C CA . ILE A 1 73 ? 15.891 21.844 36.688 1 94.06 73 ILE A CA 1
ATOM 574 C C . ILE A 1 73 ? 17.359 21.906 37.094 1 94.06 73 ILE A C 1
ATOM 576 O O . ILE A 1 73 ? 18.203 22.422 36.344 1 94.06 73 ILE A O 1
ATOM 580 N N . HIS A 1 74 ? 17.766 21.469 38.25 1 92.06 74 HIS A N 1
ATOM 581 C CA . HIS A 1 74 ? 19.172 21.422 38.625 1 92.06 74 HIS A CA 1
ATOM 582 C C . HIS A 1 74 ? 19.469 20.156 39.438 1 92.06 74 HIS A C 1
ATOM 584 O O . HIS A 1 74 ? 18.562 19.516 39.969 1 92.06 74 HIS A O 1
ATOM 590 N N . THR A 1 75 ? 20.703 19.781 39.406 1 89.38 75 THR A N 1
ATOM 591 C CA . THR A 1 75 ? 21.156 18.562 40.062 1 89.38 75 THR A CA 1
ATOM 592 C C . THR A 1 75 ? 21.422 18.844 41.562 1 89.38 75 THR A C 1
ATOM 594 O O . THR A 1 75 ? 21.938 19.906 41.906 1 89.38 75 THR A O 1
ATOM 597 N N . LEU A 1 76 ? 20.922 17.875 42.312 1 85 76 LEU A N 1
ATOM 598 C CA . LEU A 1 76 ? 21.328 17.859 43.719 1 85 76 LEU A CA 1
ATOM 599 C C . LEU A 1 76 ? 22.531 16.938 43.938 1 85 76 LEU A C 1
ATOM 601 O O . LEU A 1 76 ? 22.359 15.719 44.062 1 85 76 LEU A O 1
ATOM 605 N N . LYS A 1 77 ? 23.672 17.453 43.938 1 75.06 77 LYS A N 1
ATOM 606 C CA . LYS A 1 77 ? 24.906 16.688 43.938 1 75.06 77 LYS A CA 1
ATOM 607 C C . LYS A 1 77 ? 24.969 15.727 45.125 1 75.06 77 LYS A C 1
ATOM 609 O O . LYS A 1 77 ? 25.438 14.594 44.969 1 75.06 77 LYS A O 1
ATOM 614 N N . ASP A 1 78 ? 24.562 16.203 46.25 1 74.94 78 ASP A N 1
ATOM 615 C CA . ASP A 1 78 ? 24.703 15.391 47.438 1 74.94 78 ASP A CA 1
ATOM 616 C C . ASP A 1 78 ? 23.828 14.141 47.375 1 74.94 78 ASP A C 1
ATOM 618 O O . ASP A 1 78 ? 24.203 13.086 47.875 1 74.94 78 ASP A O 1
ATOM 622 N N . VAL A 1 79 ? 22.703 14.203 46.656 1 75.25 79 VAL A N 1
ATOM 623 C CA . VAL A 1 79 ? 21.734 13.117 46.656 1 75.25 79 VAL A CA 1
ATOM 624 C C . VAL A 1 79 ? 21.75 12.422 45.312 1 75.25 79 VAL A C 1
ATOM 626 O O . VAL A 1 79 ? 21.312 11.273 45.188 1 75.25 79 VAL A O 1
ATOM 629 N N . GLY A 1 80 ? 22.516 13 44.406 1 79.31 80 GLY A N 1
ATOM 630 C CA . GLY A 1 80 ? 22.531 12.422 43.062 1 79.31 80 GLY A CA 1
ATOM 631 C C . GLY A 1 80 ? 21.172 12.453 42.406 1 79.31 80 GLY A C 1
ATOM 632 O O . GLY A 1 80 ? 20.75 11.469 41.781 1 79.31 80 GLY A O 1
ATOM 633 N N . ALA A 1 81 ? 20.328 13.398 42.75 1 88 81 ALA A N 1
ATOM 634 C CA . ALA A 1 81 ? 18.984 13.523 42.188 1 88 81 ALA A CA 1
ATOM 635 C C . ALA A 1 81 ? 18.797 14.852 41.469 1 88 81 ALA A C 1
ATOM 637 O O . ALA A 1 81 ? 19.656 15.742 41.562 1 88 81 ALA A O 1
ATOM 638 N N . TRP A 1 82 ? 17.812 14.898 40.656 1 92 82 TRP A N 1
ATOM 639 C CA . TRP A 1 82 ? 17.438 16.125 39.938 1 92 82 TRP A CA 1
ATOM 640 C C . TRP A 1 82 ? 16.172 16.734 40.5 1 92 82 TRP A C 1
ATOM 642 O O . TRP A 1 82 ? 15.242 16 40.875 1 92 82 TRP A O 1
ATOM 652 N N . ILE A 1 83 ? 16.188 18.031 40.625 1 91.75 83 ILE A N 1
ATOM 653 C CA . ILE A 1 83 ? 15.031 18.688 41.25 1 91.75 83 ILE A CA 1
ATOM 654 C C . ILE A 1 83 ? 14.57 19.844 40.344 1 91.75 83 ILE A C 1
ATOM 656 O O . ILE A 1 83 ? 15.383 20.469 39.656 1 91.75 83 ILE A O 1
ATOM 660 N N . ILE A 1 84 ? 13.258 20.062 40.344 1 92.81 84 ILE A N 1
ATOM 661 C CA . ILE A 1 84 ? 12.695 21.266 39.75 1 92.81 84 ILE A CA 1
ATOM 662 C C . ILE A 1 84 ? 12.672 22.391 40.781 1 92.81 84 ILE A C 1
ATOM 664 O O . ILE A 1 84 ? 11.922 22.328 41.75 1 92.81 84 ILE A O 1
ATOM 668 N N . SER A 1 85 ? 13.477 23.406 40.594 1 88.62 85 SER A N 1
ATOM 669 C CA . SER A 1 85 ? 13.648 24.438 41.625 1 88.62 85 SER A CA 1
ATOM 670 C C . SER A 1 85 ? 12.68 25.594 41.406 1 88.62 85 SER A C 1
ATOM 672 O O . SER A 1 85 ? 12.289 26.266 42.375 1 88.62 85 SER A O 1
ATOM 674 N N . LYS A 1 86 ? 12.336 25.875 40.156 1 91.06 86 LYS A N 1
ATOM 675 C CA . LYS A 1 86 ? 11.422 26.984 39.875 1 91.06 86 LYS A CA 1
ATOM 676 C C . LYS A 1 86 ? 10.438 26.594 38.75 1 91.06 86 LYS A C 1
ATOM 678 O O . LYS A 1 86 ? 10.805 25.906 37.812 1 91.06 86 LYS A O 1
ATOM 683 N N . VAL A 1 87 ? 9.203 26.969 39 1 92.56 87 VAL A N 1
ATOM 684 C CA . VAL A 1 87 ? 8.148 26.672 38 1 92.56 87 VAL A CA 1
ATOM 685 C C . VAL A 1 87 ? 7.312 27.922 37.781 1 92.56 87 VAL A C 1
ATOM 687 O O . VAL A 1 87 ? 6.895 28.594 38.719 1 92.56 87 VAL A O 1
ATOM 690 N N . VAL A 1 88 ? 7.227 28.344 36.594 1 91.62 88 VAL A N 1
ATOM 691 C CA . VAL A 1 88 ? 6.301 29.375 36.156 1 91.62 88 VAL A CA 1
ATOM 692 C C . VAL A 1 88 ? 5.254 28.781 35.219 1 91.62 88 VAL A C 1
ATOM 694 O O . VAL A 1 88 ? 5.59 28.297 34.125 1 91.62 88 VAL A O 1
ATOM 697 N N . LEU A 1 89 ? 3.998 28.828 35.531 1 89.69 89 LEU A N 1
ATOM 698 C CA . LEU A 1 89 ? 2.973 28.141 34.75 1 89.69 89 LEU A CA 1
ATOM 699 C C . LEU A 1 89 ? 2.152 29.125 33.938 1 89.69 89 LEU A C 1
ATOM 701 O O . LEU A 1 89 ? 1.398 28.734 33.031 1 89.69 89 LEU A O 1
ATOM 705 N N . ASP A 1 90 ? 2.424 30.422 34.125 1 88.31 90 ASP A N 1
ATOM 706 C CA . ASP A 1 90 ? 1.642 31.422 33.438 1 88.31 90 ASP A CA 1
ATOM 707 C C . ASP A 1 90 ? 2.086 31.547 31.969 1 88.31 90 ASP A C 1
ATOM 709 O O . ASP A 1 90 ? 3.285 31.562 31.672 1 88.31 90 ASP A O 1
ATOM 713 N N . HIS A 1 91 ? 1.144 31.516 31.141 1 87.94 91 HIS A N 1
ATOM 714 C CA . HIS A 1 91 ? 1.407 31.656 29.719 1 87.94 91 HIS A CA 1
ATOM 715 C C . HIS A 1 91 ? 0.885 33 29.188 1 87.94 91 HIS A C 1
ATOM 717 O O . HIS A 1 91 ? -0.126 33.5 29.672 1 87.94 91 HIS A O 1
ATOM 723 N N . SER A 1 92 ? 1.573 33.562 28.219 1 82.94 92 SER A N 1
ATOM 724 C CA . SER A 1 92 ? 1.148 34.812 27.594 1 82.94 92 SER A CA 1
ATOM 725 C C . SER A 1 92 ? 0.226 34.562 26.406 1 82.94 92 SER A C 1
ATOM 727 O O . SER A 1 92 ? -0.235 35.5 25.75 1 82.94 92 SER A O 1
ATOM 729 N N . HIS A 1 93 ? -0.065 33.406 26.078 1 83.12 93 HIS A N 1
ATOM 730 C CA . HIS A 1 93 ? -0.877 33 24.938 1 83.12 93 HIS A CA 1
ATOM 731 C C . HIS A 1 93 ? -1.911 31.953 25.344 1 83.12 93 HIS A C 1
ATOM 733 O O . HIS A 1 93 ? -1.747 31.281 26.359 1 83.12 93 HIS A O 1
ATOM 739 N N . PRO A 1 94 ? -2.971 31.906 24.547 1 81 94 PRO A N 1
ATOM 740 C CA . PRO A 1 94 ? -3.975 30.875 24.859 1 81 94 PRO A CA 1
ATOM 741 C C . PRO A 1 94 ? -3.467 29.469 24.609 1 81 94 PRO A C 1
ATOM 743 O O . PRO A 1 94 ? -2.619 29.25 23.75 1 81 94 PRO A O 1
ATOM 746 N N . CYS A 1 95 ? -3.867 28.594 25.531 1 79.94 95 CYS A N 1
ATOM 747 C CA . CYS A 1 95 ? -3.549 27.172 25.375 1 79.94 95 CYS A CA 1
ATOM 748 C C . CYS A 1 95 ? -4.75 26.391 24.844 1 79.94 95 CYS A C 1
ATOM 750 O O . CYS A 1 95 ? -5.891 26.688 25.219 1 79.94 95 CYS A O 1
ATOM 752 N N . CYS A 1 96 ? -4.547 25.75 23.781 1 77.38 96 CYS A N 1
ATOM 753 C CA . CYS A 1 96 ? -5.637 24.969 23.234 1 77.38 96 CYS A CA 1
ATOM 754 C C . CYS A 1 96 ? -5.324 23.469 23.297 1 77.38 96 CYS A C 1
ATOM 756 O O . CYS A 1 96 ? -4.414 23 22.625 1 77.38 96 CYS A O 1
ATOM 758 N N . LEU A 1 97 ? -6.129 22.734 24.031 1 76.62 97 LEU A N 1
ATOM 759 C CA . LEU A 1 97 ? -5.918 21.328 24.281 1 76.62 97 LEU A CA 1
ATOM 760 C C . LEU A 1 97 ? -6.164 20.5 23.016 1 76.62 97 LEU A C 1
ATOM 762 O O . LEU A 1 97 ? -5.438 19.547 22.75 1 76.62 97 LEU A O 1
ATOM 766 N N . SER A 1 98 ? -7.066 20.938 22.297 1 74.25 98 SER A N 1
ATOM 767 C CA . SER A 1 98 ? -7.488 20.141 21.141 1 74.25 98 SER A CA 1
ATOM 768 C C . SER A 1 98 ? -6.445 20.172 20.031 1 74.25 98 SER A C 1
ATOM 770 O O . SER A 1 98 ? -6.418 19.281 19.172 1 74.25 98 SER A O 1
ATOM 772 N N . LYS A 1 99 ? -5.566 21.109 20.172 1 80.12 99 LYS A N 1
ATOM 773 C CA . LYS A 1 99 ? -4.609 21.266 19.078 1 80.12 99 LYS A CA 1
ATOM 774 C C . LYS A 1 99 ? -3.223 20.766 19.5 1 80.12 99 LYS A C 1
ATOM 776 O O . LYS A 1 99 ? -2.297 20.75 18.688 1 80.12 99 LYS A O 1
ATOM 781 N N . ALA A 1 100 ? -3.154 20.328 20.703 1 81 100 ALA A N 1
ATOM 782 C CA . ALA A 1 100 ? -1.874 19.875 21.234 1 81 100 ALA A CA 1
ATOM 783 C C . ALA A 1 100 ? -1.396 18.625 20.516 1 81 100 ALA A C 1
ATOM 785 O O . ALA A 1 100 ? -0.191 18.406 20.359 1 81 100 ALA A O 1
ATOM 786 N N . GLU A 1 101 ? -2.311 17.891 20.031 1 83.38 101 GLU A N 1
ATOM 787 C CA . GLU A 1 101 ? -1.988 16.625 19.359 1 83.38 101 GLU A CA 1
ATOM 788 C C . GLU A 1 101 ? -1.275 16.875 18.031 1 83.38 101 GLU A C 1
ATOM 790 O O . GLU A 1 101 ? -0.599 15.992 17.5 1 83.38 101 GLU A O 1
ATOM 795 N N . MET A 1 102 ? -1.391 18.031 17.594 1 87.94 102 MET A N 1
ATOM 796 C CA . MET A 1 102 ? -0.815 18.344 16.297 1 87.94 102 MET A CA 1
ATOM 797 C C . MET A 1 102 ? 0.624 18.828 16.438 1 87.94 102 MET A C 1
ATOM 799 O O . MET A 1 102 ? 1.346 18.953 15.445 1 87.94 102 MET A O 1
ATOM 803 N N . LEU A 1 103 ? 1.01 19.125 17.625 1 89.25 103 LEU A N 1
ATOM 804 C CA . LEU A 1 103 ? 2.373 19.578 17.859 1 89.25 103 LEU A CA 1
ATOM 805 C C . LEU A 1 103 ? 3.373 18.438 17.688 1 89.25 103 LEU A C 1
ATOM 807 O O . LEU A 1 103 ? 3.162 17.344 18.188 1 89.25 103 LEU A O 1
ATOM 811 N N . LYS A 1 104 ? 4.418 18.703 17 1 88.38 104 LYS A N 1
ATOM 812 C CA . LYS A 1 104 ? 5.422 17.703 16.641 1 88.38 104 LYS A CA 1
ATOM 813 C C . LYS A 1 104 ? 5.973 16.984 17.859 1 88.38 104 LYS A C 1
ATOM 815 O O . LYS A 1 104 ? 6.23 15.789 17.828 1 88.38 104 LYS A O 1
ATOM 820 N N . GLN A 1 105 ? 6.172 17.703 18.938 1 90.19 105 GLN A N 1
ATOM 821 C CA . GLN A 1 105 ? 6.785 17.156 20.141 1 90.19 105 GLN A CA 1
ATOM 822 C C . GLN A 1 105 ? 5.938 16.031 20.734 1 90.19 105 GLN A C 1
ATOM 824 O O . GLN A 1 105 ? 6.457 15.156 21.422 1 90.19 105 GLN A O 1
ATOM 829 N N . HIS A 1 106 ? 4.617 16.047 20.5 1 89.25 106 HIS A N 1
ATOM 830 C CA . HIS A 1 106 ? 3.727 15.07 21.109 1 89.25 106 HIS A CA 1
ATOM 831 C C . HIS A 1 106 ? 3.379 13.945 20.141 1 89.25 106 HIS A C 1
ATOM 833 O O . HIS A 1 106 ? 2.535 13.102 20.438 1 89.25 106 HIS A O 1
ATOM 839 N N . ARG A 1 107 ? 3.885 13.969 19 1 91.5 107 ARG A N 1
ATOM 840 C CA . ARG A 1 107 ? 3.674 12.938 18 1 91.5 107 ARG A CA 1
ATOM 841 C C . ARG A 1 107 ? 4.863 11.984 17.938 1 91.5 107 ARG A C 1
ATOM 843 O O . ARG A 1 107 ? 5.992 12.375 18.234 1 91.5 107 ARG A O 1
ATOM 850 N N . LYS A 1 108 ? 4.602 10.766 17.672 1 91.06 108 LYS A N 1
ATOM 851 C CA . LYS A 1 108 ? 5.672 9.773 17.641 1 91.06 108 LYS A CA 1
ATOM 852 C C . LYS A 1 108 ? 5.332 8.625 16.688 1 91.06 108 LYS A C 1
ATOM 854 O O . LYS A 1 108 ? 4.176 8.203 16.609 1 91.06 108 LYS A O 1
ATOM 859 N N . LEU A 1 109 ? 6.387 8.195 16 1 93.75 109 LEU A N 1
ATOM 860 C CA . LEU A 1 109 ? 6.266 6.984 15.188 1 93.75 109 LEU A CA 1
ATOM 861 C C . LEU A 1 109 ? 6.742 5.762 15.969 1 93.75 109 LEU A C 1
ATOM 863 O O . LEU A 1 109 ? 7.934 5.633 16.25 1 93.75 109 LEU A O 1
ATOM 867 N N . SER A 1 110 ? 5.844 4.883 16.312 1 93.94 110 SER A N 1
ATOM 868 C CA . SER A 1 110 ? 6.223 3.658 17 1 93.94 110 SER A CA 1
ATOM 869 C C . SER A 1 110 ? 7.098 2.771 16.125 1 93.94 110 SER A C 1
ATOM 871 O O . SER A 1 110 ? 7.203 2.992 14.922 1 93.94 110 SER A O 1
ATOM 873 N N . MET A 1 111 ? 7.754 1.823 16.719 1 93.81 111 MET A N 1
ATOM 874 C CA . MET A 1 111 ? 8.625 0.916 15.969 1 93.81 111 MET A CA 1
ATOM 875 C C . MET A 1 111 ? 7.82 0.1 14.961 1 93.81 111 MET A C 1
ATOM 877 O O . MET A 1 111 ? 8.297 -0.172 13.859 1 93.81 111 MET A O 1
ATOM 881 N N . SER A 1 112 ? 6.664 -0.312 15.398 1 93.94 112 SER A N 1
ATOM 882 C CA . SER A 1 112 ? 5.812 -1.089 14.5 1 93.94 112 SER A CA 1
ATOM 883 C C . SER A 1 112 ? 5.461 -0.295 13.25 1 93.94 112 SER A C 1
ATOM 885 O O . SER A 1 112 ? 5.469 -0.837 12.141 1 93.94 112 SER A O 1
ATOM 887 N N . ILE A 1 113 ? 5.121 0.969 13.445 1 95.38 113 ILE A N 1
ATOM 888 C CA . ILE A 1 113 ? 4.773 1.85 12.328 1 95.38 113 ILE A CA 1
ATOM 889 C C . ILE A 1 113 ? 5.988 2.043 11.43 1 95.38 113 ILE A C 1
ATOM 891 O O . ILE A 1 113 ? 5.883 1.947 10.203 1 95.38 113 ILE A O 1
ATOM 895 N N . ARG A 1 114 ? 7.129 2.26 12.062 1 93.81 114 ARG A N 1
ATOM 896 C CA . ARG A 1 114 ? 8.359 2.455 11.305 1 93.81 114 ARG A CA 1
ATOM 897 C C . ARG A 1 114 ? 8.68 1.231 10.445 1 93.81 114 ARG A C 1
ATOM 899 O O . ARG A 1 114 ? 9.016 1.36 9.273 1 93.81 114 ARG A O 1
ATOM 906 N N . ARG A 1 115 ? 8.578 0.112 11.039 1 93.06 115 ARG A N 1
ATOM 907 C CA . ARG A 1 115 ? 8.859 -1.129 10.328 1 93.06 115 ARG A CA 1
ATOM 908 C C . ARG A 1 115 ? 7.91 -1.313 9.148 1 93.06 115 ARG A C 1
ATOM 910 O O . ARG A 1 115 ? 8.328 -1.735 8.07 1 93.06 115 ARG A O 1
ATOM 917 N N . THR A 1 116 ? 6.66 -1.036 9.383 1 94.62 116 THR A N 1
ATOM 918 C CA . THR A 1 116 ? 5.668 -1.148 8.32 1 94.62 116 THR A CA 1
ATOM 919 C C . THR A 1 116 ? 5.984 -0.183 7.18 1 94.62 116 THR A C 1
ATOM 921 O O . THR A 1 116 ? 5.848 -0.533 6.004 1 94.62 116 THR A O 1
ATOM 924 N N . ILE A 1 117 ? 6.336 1.042 7.578 1 94.75 117 ILE A N 1
ATOM 925 C CA . ILE A 1 117 ? 6.707 2.039 6.578 1 94.75 117 ILE A CA 1
ATOM 926 C C . ILE A 1 117 ? 7.855 1.506 5.723 1 94.75 117 ILE A C 1
ATOM 928 O O . ILE A 1 117 ? 7.812 1.595 4.492 1 94.75 117 ILE A O 1
ATOM 932 N N . GLU A 1 118 ? 8.859 0.948 6.328 1 91.19 118 GLU A N 1
ATOM 933 C CA . GLU A 1 118 ? 10.023 0.423 5.629 1 91.19 118 GLU A CA 1
ATOM 934 C C . GLU A 1 118 ? 9.641 -0.713 4.684 1 91.19 118 GLU A C 1
ATOM 936 O O . GLU A 1 118 ? 10.086 -0.751 3.535 1 91.19 118 GLU A O 1
ATOM 941 N N . ASN A 1 119 ? 8.859 -1.598 5.141 1 90.88 119 ASN A N 1
ATOM 942 C CA . ASN A 1 119 ? 8.406 -2.709 4.309 1 90.88 119 ASN A CA 1
ATOM 943 C C . ASN A 1 119 ? 7.59 -2.221 3.117 1 90.88 119 ASN A C 1
ATOM 945 O O . ASN A 1 119 ? 7.75 -2.719 2.002 1 90.88 119 ASN A O 1
ATOM 949 N N . ASN A 1 120 ? 6.633 -1.293 3.414 1 93 120 ASN A N 1
ATOM 950 C CA . ASN A 1 120 ? 5.793 -0.756 2.346 1 93 120 ASN A CA 1
ATOM 951 C C . ASN A 1 120 ? 6.621 0.01 1.316 1 93 120 ASN A C 1
ATOM 953 O O . ASN A 1 120 ? 6.312 -0.015 0.123 1 93 120 ASN A O 1
ATOM 957 N N . GLU A 1 121 ? 7.586 0.714 1.826 1 87.94 121 GLU A N 1
ATOM 958 C CA . GLU A 1 121 ? 8.492 1.408 0.914 1 87.94 121 GLU A CA 1
ATOM 959 C C . GLU A 1 121 ? 9.227 0.423 0.009 1 87.94 121 GLU A C 1
ATOM 961 O O . GLU A 1 121 ? 9.398 0.679 -1.184 1 87.94 121 GLU A O 1
ATOM 966 N N . GLU A 1 122 ? 9.695 -0.634 0.561 1 85.56 122 GLU A N 1
ATOM 967 C CA . GLU A 1 122 ? 10.375 -1.672 -0.213 1 85.56 122 GLU A CA 1
ATOM 968 C C . GLU A 1 122 ? 9.438 -2.283 -1.252 1 85.56 122 GLU A C 1
ATOM 970 O O . GLU A 1 122 ? 9.875 -2.668 -2.338 1 85.56 122 GLU A O 1
ATOM 975 N N . ALA A 1 123 ? 8.227 -2.367 -0.908 1 87.88 123 ALA A N 1
ATOM 976 C CA . ALA A 1 123 ? 7.219 -2.938 -1.8 1 87.88 123 ALA A CA 1
ATOM 977 C C . ALA A 1 123 ? 6.809 -1.935 -2.873 1 87.88 123 ALA A C 1
ATOM 979 O O . ALA A 1 123 ? 6.082 -2.281 -3.811 1 87.88 123 ALA A O 1
ATOM 980 N N . GLY A 1 124 ? 7.23 -0.658 -2.74 1 83.31 124 GLY A N 1
ATOM 981 C CA . GLY A 1 124 ? 6.918 0.376 -3.715 1 83.31 124 GLY A CA 1
ATOM 982 C C . GLY A 1 124 ? 5.547 0.996 -3.508 1 83.31 124 GLY A C 1
ATOM 983 O O . GLY A 1 124 ? 4.941 1.5 -4.453 1 83.31 124 GLY A O 1
ATOM 984 N N . ILE A 1 125 ? 5.027 0.889 -2.32 1 88.94 125 ILE A N 1
ATOM 985 C CA . ILE A 1 125 ? 3.746 1.516 -2.008 1 88.94 125 ILE A CA 1
ATOM 986 C C . ILE A 1 125 ? 3.945 3.014 -1.788 1 88.94 125 ILE A C 1
ATOM 988 O O . ILE A 1 125 ? 4.891 3.428 -1.112 1 88.94 125 ILE A O 1
ATOM 992 N N . ARG A 1 126 ? 3.047 3.799 -2.354 1 87.12 126 ARG A N 1
ATOM 993 C CA . ARG A 1 126 ? 3.127 5.246 -2.193 1 87.12 126 ARG A CA 1
ATOM 994 C C . ARG A 1 126 ? 2.92 5.648 -0.738 1 87.12 126 ARG A C 1
ATOM 996 O O . ARG A 1 126 ? 2.074 5.078 -0.045 1 87.12 126 ARG A O 1
ATOM 1003 N N . PRO A 1 127 ? 3.656 6.672 -0.341 1 91 127 PRO A N 1
ATOM 1004 C CA . PRO A 1 127 ? 3.555 7.094 1.058 1 91 127 PRO A CA 1
ATOM 1005 C C . PRO A 1 127 ? 2.131 7.484 1.453 1 91 127 PRO A C 1
ATOM 1007 O O . PRO A 1 127 ? 1.689 7.18 2.562 1 91 127 PRO A O 1
ATOM 1010 N N . SER A 1 128 ? 1.401 8.133 0.597 1 90.19 128 SER A N 1
ATOM 1011 C CA . SER A 1 128 ? 0.036 8.539 0.914 1 90.19 128 SER A CA 1
ATOM 1012 C C . SER A 1 128 ? -0.851 7.336 1.193 1 90.19 128 SER A C 1
ATOM 1014 O O . SER A 1 128 ? -1.688 7.367 2.098 1 90.19 128 SER A O 1
ATOM 1016 N N . LYS A 1 129 ? -0.655 6.27 0.425 1 90.81 129 LYS A N 1
ATOM 1017 C CA . LYS A 1 129 ? -1.448 5.059 0.62 1 90.81 129 LYS A CA 1
ATOM 1018 C C . LYS A 1 129 ? -1.034 4.328 1.895 1 90.81 129 LYS A C 1
ATOM 1020 O O . LYS A 1 129 ? -1.874 3.742 2.582 1 90.81 129 LYS A O 1
ATOM 102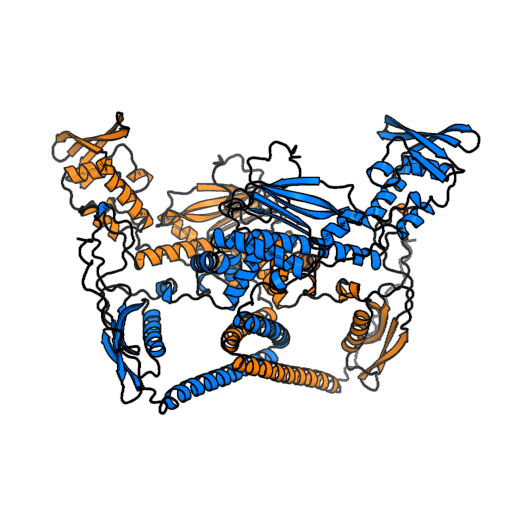5 N N . THR A 1 130 ? 0.292 4.367 2.102 1 94.19 130 THR A N 1
ATOM 1026 C CA . THR A 1 130 ? 0.761 3.801 3.359 1 94.19 130 THR A CA 1
ATOM 1027 C C . THR A 1 130 ? 0.104 4.5 4.547 1 94.19 130 THR A C 1
ATOM 1029 O O . THR A 1 130 ? -0.365 3.844 5.48 1 94.19 130 THR A O 1
ATOM 1032 N N . TYR A 1 131 ? 0.082 5.812 4.488 1 96 131 TYR A N 1
ATOM 1033 C CA . TYR A 1 131 ? -0.548 6.574 5.562 1 96 131 TYR A CA 1
ATOM 1034 C C . TYR A 1 131 ? -2.021 6.207 5.695 1 96 131 TYR A C 1
ATOM 1036 O O . TYR A 1 131 ? -2.521 6.02 6.809 1 96 131 TYR A O 1
ATOM 1044 N N . GLN A 1 132 ? -2.715 6.082 4.629 1 92.12 132 GLN A N 1
ATOM 1045 C CA . GLN A 1 132 ? -4.137 5.75 4.648 1 92.12 132 GLN A CA 1
ATOM 1046 C C . GLN A 1 132 ? -4.367 4.363 5.234 1 92.12 132 GLN A C 1
ATOM 1048 O O . GLN A 1 132 ? -5.402 4.109 5.859 1 92.12 132 GLN A O 1
ATOM 1053 N N . SER A 1 133 ? -3.42 3.475 4.988 1 94.06 133 SER A N 1
ATOM 1054 C CA . SER A 1 133 ? -3.561 2.146 5.578 1 94.06 133 SER A CA 1
ATOM 1055 C C . SER A 1 133 ? -3.512 2.211 7.102 1 94.06 133 SER A C 1
ATOM 1057 O O . SER A 1 133 ? -4.191 1.439 7.781 1 94.06 133 SER A O 1
ATOM 1059 N N . PHE A 1 134 ? -2.666 3.119 7.664 1 95.38 134 PHE A N 1
ATOM 1060 C CA . PHE A 1 134 ? -2.623 3.307 9.109 1 95.38 134 PHE A CA 1
ATOM 1061 C C . PHE A 1 134 ? -3.928 3.908 9.617 1 95.38 134 PHE A C 1
ATOM 1063 O O . PHE A 1 134 ? -4.41 3.541 10.688 1 95.38 134 PHE A O 1
ATOM 1070 N N . VAL A 1 135 ? -4.449 4.879 8.828 1 93.38 135 VAL A N 1
ATOM 1071 C CA . VAL A 1 135 ? -5.711 5.508 9.195 1 93.38 135 VAL A CA 1
ATOM 1072 C C . VAL A 1 135 ? -6.82 4.461 9.242 1 93.38 135 VAL A C 1
ATOM 1074 O O . VAL A 1 135 ? -7.617 4.438 10.18 1 93.38 135 VAL A O 1
ATOM 1077 N N . ALA A 1 136 ? -6.824 3.619 8.266 1 88.81 136 ALA A N 1
ATOM 1078 C CA . ALA A 1 136 ? -7.828 2.559 8.211 1 88.81 136 ALA A CA 1
ATOM 1079 C C . ALA A 1 136 ? -7.695 1.614 9.398 1 88.81 136 ALA A C 1
ATOM 1081 O O . ALA A 1 136 ? -8.688 1.249 10.023 1 88.81 136 ALA A O 1
ATOM 1082 N N . ALA A 1 137 ? -6.484 1.189 9.711 1 89.31 137 ALA A N 1
ATOM 1083 C CA . ALA A 1 137 ? -6.227 0.256 10.805 1 89.31 137 ALA A CA 1
ATOM 1084 C C . ALA A 1 137 ? -6.629 0.86 12.148 1 89.31 137 ALA A C 1
ATOM 1086 O O . ALA A 1 137 ? -7.137 0.157 13.023 1 89.31 137 ALA A O 1
ATOM 1087 N N . ALA A 1 138 ? -6.375 2.221 12.312 1 89.5 138 ALA A N 1
ATOM 1088 C CA . ALA A 1 138 ? -6.652 2.893 13.578 1 89.5 138 ALA A CA 1
ATOM 1089 C C . ALA A 1 138 ? -8.133 3.244 13.703 1 89.5 138 ALA A C 1
ATOM 1091 O O . ALA A 1 138 ? -8.641 3.453 14.805 1 89.5 138 ALA A O 1
ATOM 1092 N N . GLY A 1 139 ? -8.82 3.354 12.57 1 85.12 139 GLY A N 1
ATOM 1093 C CA . GLY A 1 139 ? -10.234 3.707 12.57 1 85.12 139 GLY A CA 1
ATOM 1094 C C . GLY A 1 139 ? -10.477 5.172 12.266 1 85.12 139 GLY A C 1
ATOM 1095 O O . GLY A 1 139 ? -11.625 5.625 12.266 1 85.12 139 GLY A O 1
ATOM 1096 N N . GLY A 1 140 ? -9.367 5.91 12.047 1 87.81 140 GLY A N 1
ATOM 1097 C CA . GLY A 1 140 ? -9.5 7.328 11.742 1 87.81 140 GLY A CA 1
ATOM 1098 C C . GLY A 1 140 ? -8.211 8.102 11.938 1 87.81 140 GLY A C 1
ATOM 1099 O O . GLY A 1 140 ? -7.258 7.594 12.539 1 87.81 140 GLY A O 1
ATOM 1100 N N . HIS A 1 141 ? -8.195 9.297 11.461 1 89.38 141 HIS A N 1
ATOM 1101 C CA . HIS A 1 141 ? -7.02 10.148 11.57 1 89.38 141 HIS A CA 1
ATOM 1102 C C . HIS A 1 141 ? -6.77 10.555 13.023 1 89.38 141 HIS A C 1
ATOM 1104 O O . HIS A 1 141 ? -5.621 10.641 13.461 1 89.38 141 HIS A O 1
ATOM 1110 N N . ARG A 1 142 ? -7.82 10.766 13.734 1 87.25 142 ARG A N 1
ATOM 1111 C CA . ARG A 1 142 ? -7.719 11.289 15.094 1 87.25 142 ARG A CA 1
ATOM 1112 C C . ARG A 1 142 ? -7.152 10.242 16.047 1 87.25 142 ARG A C 1
ATOM 1114 O O . ARG A 1 142 ? -6.656 10.578 17.125 1 87.25 142 ARG A O 1
ATOM 1121 N N . GLU A 1 143 ? -7.242 9.008 15.602 1 88.75 143 GLU A N 1
ATOM 1122 C CA . GLU A 1 143 ? -6.777 7.918 16.453 1 88.75 143 GLU A CA 1
ATOM 1123 C C . GLU A 1 143 ? -5.273 7.699 16.297 1 88.75 143 GLU A C 1
ATOM 1125 O O . GLU A 1 143 ? -4.664 6.961 17.062 1 88.75 143 GLU A O 1
ATOM 1130 N N . LEU A 1 144 ? -4.703 8.344 15.367 1 91.56 144 LEU A N 1
ATOM 1131 C CA . LEU A 1 144 ? -3.268 8.219 15.148 1 91.56 144 LEU A CA 1
ATOM 1132 C C . LEU A 1 144 ? -2.5 9.266 15.938 1 91.56 144 LEU A C 1
ATOM 1134 O O . LEU A 1 144 ? -2.98 10.391 16.109 1 91.56 144 LEU A O 1
ATOM 1138 N N . ASN A 1 145 ? -1.324 8.945 16.375 1 91.69 145 ASN A N 1
ATOM 1139 C CA . ASN A 1 145 ? -0.484 9.891 17.109 1 91.69 145 ASN A CA 1
ATOM 1140 C C . ASN A 1 145 ? 0.577 10.516 16.219 1 91.69 145 ASN A C 1
ATOM 1142 O O . ASN A 1 145 ? 1.631 10.938 16.688 1 91.69 145 ASN A O 1
ATOM 1146 N N . PHE A 1 146 ? 0.394 10.406 14.992 1 95 146 PHE A N 1
ATOM 1147 C CA . PHE A 1 146 ? 1.276 11.023 14.008 1 95 146 PHE A CA 1
ATOM 1148 C C . PHE A 1 146 ? 0.494 11.461 12.781 1 95 146 PHE A C 1
ATOM 1150 O O . PHE A 1 146 ? -0.669 11.086 12.609 1 95 146 PHE A O 1
ATOM 1157 N N . ILE A 1 147 ? 1.053 12.281 11.992 1 94.75 147 ILE A N 1
ATOM 1158 C CA . ILE A 1 147 ? 0.416 12.758 10.773 1 94.75 147 ILE A CA 1
ATOM 1159 C C . ILE A 1 147 ? 1.23 12.305 9.562 1 94.75 147 ILE A C 1
ATOM 1161 O O . ILE A 1 147 ? 2.316 11.742 9.711 1 94.75 147 ILE A O 1
ATOM 1165 N N . GLU A 1 148 ? 0.673 12.5 8.422 1 94.88 148 GLU A N 1
ATOM 1166 C CA . GLU A 1 148 ? 1.318 12.031 7.195 1 94.88 148 GLU A CA 1
ATOM 1167 C C . GLU A 1 148 ? 2.701 12.656 7.031 1 94.88 148 GLU A C 1
ATOM 1169 O O . GLU A 1 148 ? 3.637 11.992 6.574 1 94.88 148 GLU A O 1
ATOM 1174 N N . LYS A 1 149 ? 2.826 13.914 7.375 1 93.19 149 LYS A N 1
ATOM 1175 C CA . LYS A 1 149 ? 4.094 14.625 7.238 1 93.19 149 LYS A CA 1
ATOM 1176 C C . LYS A 1 149 ? 5.199 13.93 8.039 1 93.19 149 LYS A C 1
ATOM 1178 O O . LYS A 1 149 ? 6.352 13.891 7.605 1 93.19 149 LYS A O 1
ATOM 1183 N N . ASP A 1 150 ? 4.844 13.461 9.234 1 95.06 150 ASP A N 1
ATOM 1184 C CA . ASP A 1 150 ? 5.816 12.742 10.055 1 95.06 150 ASP A CA 1
ATOM 1185 C C . ASP A 1 150 ? 6.348 11.508 9.32 1 95.06 150 ASP A C 1
ATOM 1187 O O . ASP A 1 150 ? 7.551 11.242 9.344 1 95.06 150 ASP A O 1
ATOM 1191 N N . MET A 1 151 ? 5.473 10.805 8.773 1 94.94 151 MET A N 1
ATOM 1192 C CA . MET A 1 151 ? 5.84 9.602 8.031 1 94.94 151 MET A CA 1
ATOM 1193 C C . MET A 1 151 ? 6.719 9.945 6.828 1 94.94 151 MET A C 1
ATOM 1195 O O . MET A 1 151 ? 7.742 9.297 6.598 1 94.94 151 MET A O 1
ATOM 1199 N N . ARG A 1 152 ? 6.359 10.969 6.082 1 92.88 152 ARG A N 1
ATOM 1200 C CA . ARG A 1 152 ? 7.129 11.391 4.918 1 92.88 152 ARG A CA 1
ATOM 1201 C C . ARG A 1 152 ? 8.531 11.844 5.328 1 92.88 152 ARG A C 1
ATOM 1203 O O . ARG A 1 152 ? 9.508 11.547 4.637 1 92.88 152 ARG A O 1
ATOM 1210 N N . ASN A 1 153 ? 8.562 12.547 6.438 1 91.88 153 ASN A N 1
ATOM 1211 C CA . ASN A 1 153 ? 9.859 12.953 6.965 1 91.88 153 ASN A CA 1
ATOM 1212 C C . ASN A 1 153 ? 10.727 11.75 7.324 1 91.88 153 ASN A C 1
ATOM 1214 O O . ASN A 1 153 ? 11.93 11.742 7.059 1 91.88 153 ASN A O 1
ATOM 1218 N N . TYR A 1 154 ? 10.148 10.82 7.938 1 93.75 154 TYR A N 1
ATOM 1219 C CA . TYR A 1 154 ? 10.867 9.602 8.289 1 93.75 154 TYR A CA 1
ATOM 1220 C C . TYR A 1 154 ? 11.414 8.906 7.043 1 93.75 154 TYR A C 1
ATOM 1222 O O . TYR A 1 154 ? 12.562 8.477 7.016 1 93.75 154 TYR A O 1
ATOM 1230 N N . ILE A 1 155 ? 10.609 8.773 6.012 1 89.81 155 ILE A N 1
ATOM 1231 C CA . ILE A 1 155 ? 11 8.125 4.762 1 89.81 155 ILE A CA 1
ATOM 1232 C C . ILE A 1 155 ? 12.172 8.867 4.133 1 89.81 155 ILE A C 1
ATOM 1234 O O . ILE A 1 155 ? 13.172 8.258 3.752 1 89.81 155 ILE A O 1
ATOM 1238 N N . THR A 1 156 ? 12.062 10.195 4.074 1 85 156 THR A N 1
ATOM 1239 C CA . THR A 1 156 ? 13.07 11.016 3.418 1 85 156 THR A CA 1
ATOM 1240 C C . THR A 1 156 ? 14.375 11 4.207 1 85 156 THR A C 1
ATOM 1242 O O . THR A 1 156 ? 15.453 10.875 3.625 1 85 156 THR A O 1
ATOM 1245 N N . ARG A 1 157 ? 14.273 11.008 5.527 1 85.56 157 ARG A N 1
ATOM 1246 C CA . ARG A 1 157 ? 15.453 11.18 6.367 1 85.56 157 ARG A CA 1
ATOM 1247 C C . ARG A 1 157 ? 16.109 9.836 6.672 1 85.56 157 ARG A C 1
ATOM 1249 O O . ARG A 1 157 ? 17.344 9.734 6.723 1 85.56 157 ARG A O 1
ATOM 1256 N N . GLU A 1 158 ? 15.266 8.898 6.887 1 82.19 158 GLU A N 1
ATOM 1257 C CA . GLU A 1 158 ? 15.812 7.664 7.434 1 82.19 158 GLU A CA 1
ATOM 1258 C C . GLU A 1 158 ? 15.812 6.547 6.395 1 82.19 158 GLU A C 1
ATOM 1260 O O . GLU A 1 158 ? 16.703 5.691 6.391 1 82.19 158 GLU A O 1
ATOM 1265 N N . VAL A 1 159 ? 14.883 6.574 5.566 1 79.56 159 VAL A N 1
ATOM 1266 C CA . VAL A 1 159 ? 14.727 5.434 4.668 1 79.56 159 VAL A CA 1
ATOM 1267 C C . VAL A 1 159 ? 15.43 5.719 3.342 1 79.56 159 VAL A C 1
ATOM 1269 O O . VAL A 1 159 ? 16.188 4.887 2.844 1 79.56 159 VAL A O 1
ATOM 1272 N N . ARG A 1 160 ? 15.227 6.945 2.785 1 74.19 160 ARG A N 1
ATOM 1273 C CA . ARG A 1 160 ? 15.758 7.281 1.468 1 74.19 160 ARG A CA 1
ATOM 1274 C C . ARG A 1 160 ? 17.062 8.07 1.587 1 74.19 160 ARG A C 1
ATOM 1276 O O . ARG A 1 160 ? 17.719 8.344 0.583 1 74.19 160 ARG A O 1
ATOM 1283 N N . ASN A 1 161 ? 17.391 8.406 2.779 1 72.12 161 ASN A N 1
ATOM 1284 C CA . ASN A 1 161 ? 18.484 9.336 2.971 1 72.12 161 ASN A CA 1
ATOM 1285 C C . ASN A 1 161 ? 19.828 8.711 2.559 1 72.12 161 ASN A C 1
ATOM 1287 O O . ASN A 1 161 ? 20.562 8.203 3.4 1 72.12 161 ASN A O 1
ATOM 1291 N N . VAL A 1 162 ? 20.109 8.672 1.238 1 68.62 162 VAL A N 1
ATOM 1292 C CA . VAL A 1 162 ? 21.406 8.242 0.745 1 68.62 162 VAL A CA 1
ATOM 1293 C C . VAL A 1 162 ? 21.984 9.297 -0.192 1 68.62 162 VAL A C 1
ATOM 1295 O O . VAL A 1 162 ? 21.328 9.727 -1.141 1 68.62 162 VAL A O 1
ATOM 1298 N N . SER A 1 163 ? 23.062 9.898 0.242 1 67 163 SER A N 1
ATOM 1299 C CA . SER A 1 163 ? 23.75 10.844 -0.632 1 67 163 SER A CA 1
ATOM 1300 C C . SER A 1 163 ? 24.094 10.203 -1.977 1 67 163 SER A C 1
ATOM 1302 O O . SER A 1 163 ? 24.109 8.977 -2.102 1 67 163 SER A O 1
ATOM 1304 N N . GLU A 1 164 ? 24.203 11.031 -3.012 1 67.06 164 GLU A N 1
ATOM 1305 C CA . GLU A 1 164 ? 24.516 10.539 -4.348 1 67.06 164 GLU A CA 1
ATOM 1306 C C . GLU A 1 164 ? 25.781 9.688 -4.332 1 67.06 164 GLU A C 1
ATOM 1308 O O . GLU A 1 164 ? 25.844 8.625 -4.965 1 67.06 164 GLU A O 1
ATOM 1313 N N . GLN A 1 165 ? 26.766 10.211 -3.684 1 71.56 165 GLN A N 1
ATOM 1314 C CA . GLN A 1 165 ? 28.031 9.484 -3.613 1 71.56 165 GLN A CA 1
ATOM 1315 C C . GLN A 1 165 ? 27.859 8.164 -2.875 1 71.56 165 GLN A C 1
ATOM 1317 O O . GLN A 1 165 ? 28.406 7.137 -3.297 1 71.56 165 GLN A O 1
ATOM 1322 N N . GLU A 1 166 ? 27.141 8.273 -1.901 1 78.25 166 GLU A N 1
ATOM 1323 C CA . GLU A 1 166 ? 26.891 7.062 -1.124 1 78.25 166 GLU A CA 1
ATOM 1324 C C . GLU A 1 166 ? 26.031 6.066 -1.903 1 78.25 166 GLU A C 1
ATOM 1326 O O . GLU A 1 166 ? 26.188 4.855 -1.751 1 78.25 166 GLU A O 1
ATOM 1331 N N . ASP A 1 167 ? 25.281 6.656 -2.779 1 81.69 167 ASP A N 1
ATOM 1332 C CA . ASP A 1 167 ? 24.391 5.824 -3.58 1 81.69 167 ASP A CA 1
ATOM 1333 C C . ASP A 1 167 ? 25.172 4.965 -4.566 1 81.69 167 ASP A C 1
ATOM 1335 O O . ASP A 1 167 ? 24.938 3.756 -4.668 1 81.69 167 ASP A O 1
ATOM 1339 N N . ALA A 1 168 ? 26.078 5.539 -5.262 1 79.62 168 ALA A N 1
ATOM 1340 C CA . ALA A 1 168 ? 26.906 4.816 -6.223 1 79.62 168 ALA A CA 1
ATOM 1341 C C . ALA A 1 168 ? 27.812 3.803 -5.523 1 79.62 168 ALA A C 1
ATOM 1343 O O . ALA A 1 168 ? 28 2.691 -6.02 1 79.62 168 ALA A O 1
ATOM 1344 N N . LYS A 1 169 ? 28.312 4.23 -4.414 1 82.88 169 LYS A N 1
ATOM 1345 C CA . LYS A 1 169 ? 29.172 3.33 -3.637 1 82.88 169 LYS A CA 1
ATOM 1346 C C . LYS A 1 169 ? 28.375 2.111 -3.156 1 82.88 169 LYS A C 1
ATOM 1348 O O . LYS A 1 169 ? 28.891 0.987 -3.199 1 82.88 169 LYS A O 1
ATOM 1353 N N . GLU A 1 170 ? 27.25 2.422 -2.723 1 83.38 170 GLU A N 1
ATOM 1354 C CA . GLU A 1 170 ? 26.406 1.323 -2.244 1 83.38 170 GLU A CA 1
ATOM 1355 C C . GLU A 1 170 ? 26.047 0.372 -3.379 1 83.38 170 GLU A C 1
ATOM 1357 O O . GLU A 1 170 ? 25.922 -0.836 -3.168 1 83.38 170 GLU A O 1
ATOM 1362 N N . PHE A 1 171 ? 25.859 0.911 -4.508 1 86.88 171 PHE A N 1
ATOM 1363 C CA . PHE A 1 171 ? 25.594 0.086 -5.68 1 86.88 171 PHE A CA 1
ATOM 1364 C C . PHE A 1 171 ? 26.797 -0.807 -5.992 1 86.88 171 PHE A C 1
ATOM 1366 O O . PHE A 1 171 ? 26.625 -1.995 -6.277 1 86.88 171 PHE A O 1
ATOM 1373 N N . GLY A 1 172 ? 27.875 -0.191 -5.953 1 86.88 172 GLY A N 1
ATOM 1374 C CA . GLY A 1 172 ? 29.078 -0.977 -6.145 1 86.88 172 GLY A CA 1
ATOM 1375 C C . GLY A 1 172 ? 29.25 -2.084 -5.121 1 86.88 172 GLY A C 1
ATOM 1376 O O . GLY A 1 172 ? 29.609 -3.207 -5.465 1 86.88 172 GLY A O 1
ATOM 1377 N N . LYS A 1 173 ? 28.922 -1.785 -3.904 1 85.88 173 LYS A N 1
ATOM 1378 C CA . LYS A 1 173 ? 28.984 -2.787 -2.846 1 85.88 173 LYS A CA 1
ATOM 1379 C C . LYS A 1 173 ? 28 -3.922 -3.102 1 85.88 173 LYS A C 1
ATOM 1381 O O . LYS A 1 173 ? 28.281 -5.082 -2.809 1 85.88 173 LYS A O 1
ATOM 1386 N N . TYR A 1 174 ? 26.906 -3.531 -3.59 1 88.5 174 TYR A N 1
ATOM 1387 C CA . TYR A 1 174 ? 25.891 -4.531 -3.936 1 88.5 174 TYR A CA 1
ATOM 1388 C C . TYR A 1 174 ? 26.453 -5.523 -4.953 1 88.5 174 TYR A C 1
ATOM 1390 O O . TYR A 1 174 ? 26.297 -6.738 -4.793 1 88.5 174 TYR A O 1
ATOM 1398 N N . LEU A 1 175 ? 27.047 -5.023 -5.969 1 90.69 175 LEU A N 1
ATOM 1399 C CA . LEU A 1 175 ? 27.562 -5.879 -7.027 1 90.69 175 LEU A CA 1
ATOM 1400 C C . LEU A 1 175 ? 28.641 -6.824 -6.48 1 90.69 175 LEU A C 1
ATOM 1402 O O . LEU A 1 175 ? 28.641 -8.016 -6.789 1 90.69 175 LEU A O 1
ATOM 1406 N N . LEU A 1 176 ? 29.422 -6.281 -5.672 1 90 176 LEU A N 1
ATOM 1407 C CA . LEU A 1 176 ? 30.484 -7.082 -5.09 1 90 176 LEU A CA 1
ATOM 1408 C C . LEU A 1 176 ? 29.922 -8.141 -4.148 1 90 176 LEU A C 1
ATOM 1410 O O . LEU A 1 176 ? 30.391 -9.289 -4.148 1 90 176 LEU A O 1
ATOM 1414 N N . ARG A 1 177 ? 29 -7.762 -3.404 1 88.19 177 ARG A N 1
ATOM 1415 C CA . ARG A 1 177 ? 28.375 -8.68 -2.461 1 88.19 177 ARG A CA 1
ATOM 1416 C C . ARG A 1 177 ? 27.688 -9.836 -3.189 1 88.19 177 ARG A C 1
ATOM 1418 O O . ARG A 1 177 ? 27.781 -10.984 -2.752 1 88.19 177 ARG A O 1
ATOM 1425 N N . MET A 1 178 ? 27.016 -9.508 -4.207 1 90.25 178 MET A N 1
ATOM 1426 C CA . MET A 1 178 ? 26.328 -10.547 -4.969 1 90.25 178 MET A CA 1
ATOM 1427 C C . MET A 1 178 ? 27.312 -11.516 -5.586 1 90.25 178 MET A C 1
ATOM 1429 O O . MET A 1 178 ? 27.062 -12.719 -5.648 1 90.25 178 MET A O 1
ATOM 1433 N N . LYS A 1 179 ? 28.422 -11 -5.992 1 91 179 LYS A N 1
ATOM 1434 C CA . LYS A 1 179 ? 29.469 -11.852 -6.543 1 91 179 LYS A CA 1
ATOM 1435 C C . LYS A 1 179 ? 30.078 -12.75 -5.465 1 91 179 LYS A C 1
ATOM 1437 O O . LYS A 1 179 ? 30.422 -13.898 -5.738 1 91 179 LYS A O 1
ATOM 1442 N N . GLU A 1 180 ? 30.141 -12.227 -4.332 1 88.81 180 GLU A N 1
ATOM 1443 C CA . GLU A 1 180 ? 30.656 -13.008 -3.213 1 88.81 180 GLU A CA 1
ATOM 1444 C C . GLU A 1 180 ? 29.688 -14.133 -2.83 1 88.81 180 GLU A C 1
ATOM 1446 O O . GLU A 1 180 ? 30.125 -15.234 -2.49 1 88.81 180 GLU A O 1
ATOM 1451 N N . LYS A 1 181 ? 28.453 -13.867 -2.811 1 86.81 181 LYS A N 1
ATOM 1452 C CA . LYS A 1 181 ? 27.438 -14.859 -2.449 1 86.81 181 LYS A CA 1
ATOM 1453 C C . LYS A 1 181 ? 27.359 -15.969 -3.488 1 86.81 181 LYS A C 1
ATOM 1455 O O . LYS A 1 181 ? 27.156 -17.141 -3.141 1 86.81 181 LYS A O 1
ATOM 1460 N N . ASN A 1 182 ? 27.453 -15.531 -4.711 1 88.5 182 ASN A N 1
ATOM 1461 C CA . ASN A 1 182 ? 27.438 -16.484 -5.812 1 88.5 182 ASN A CA 1
ATOM 1462 C C . ASN A 1 182 ? 28.453 -16.125 -6.883 1 88.5 182 ASN A C 1
ATOM 1464 O O . ASN A 1 182 ? 28.266 -15.156 -7.629 1 88.5 182 ASN A O 1
ATOM 1468 N N . PRO A 1 183 ? 29.422 -16.875 -6.992 1 89.44 183 PRO A N 1
ATOM 1469 C CA . PRO A 1 183 ? 30.5 -16.562 -7.93 1 89.44 183 PRO A CA 1
ATOM 1470 C C . PRO A 1 183 ? 30.031 -16.5 -9.375 1 89.44 183 PRO A C 1
ATOM 1472 O O . PRO A 1 183 ? 30.719 -15.93 -10.234 1 89.44 183 PRO A O 1
ATOM 1475 N N . ASN A 1 184 ? 28.938 -17 -9.641 1 89.38 184 ASN A N 1
ATOM 1476 C CA . ASN A 1 184 ? 28.438 -16.984 -11.016 1 89.38 184 ASN A CA 1
ATOM 1477 C C . ASN A 1 184 ? 27.719 -15.664 -11.32 1 89.38 184 ASN A C 1
ATOM 1479 O O . ASN A 1 184 ? 27.297 -15.438 -12.461 1 89.38 184 ASN A O 1
ATOM 1483 N N . PHE A 1 185 ? 27.609 -14.883 -10.32 1 91.94 185 PHE A N 1
ATOM 1484 C CA . PHE A 1 185 ? 27.125 -13.523 -10.555 1 91.94 185 PHE A CA 1
ATOM 1485 C C . PHE A 1 185 ? 28.125 -12.727 -11.375 1 91.94 185 PHE A C 1
ATOM 1487 O O . PHE A 1 185 ? 29.312 -12.703 -11.047 1 91.94 185 PHE A O 1
ATOM 1494 N N . PHE A 1 186 ? 27.672 -12.117 -12.453 1 93.75 186 PHE A N 1
ATOM 1495 C CA . PHE A 1 186 ? 28.562 -11.375 -13.344 1 93.75 186 PHE A CA 1
ATOM 1496 C C . PHE A 1 186 ? 28.219 -9.891 -13.328 1 93.75 186 PHE A C 1
ATOM 1498 O O . PHE A 1 186 ? 27.047 -9.508 -13.297 1 93.75 186 PHE A O 1
ATOM 1505 N N . PHE A 1 187 ? 29.281 -9.117 -13.227 1 94.75 187 PHE A N 1
ATOM 1506 C CA . PHE A 1 187 ? 29.031 -7.688 -13.398 1 94.75 187 PHE A CA 1
ATOM 1507 C C . PHE A 1 187 ? 30.25 -7 -14 1 94.75 187 PHE A C 1
ATOM 1509 O O . PHE A 1 187 ? 31.375 -7.523 -13.938 1 94.75 187 PHE A O 1
ATOM 1516 N N . GLU A 1 188 ? 30.047 -5.98 -14.742 1 94.5 188 GLU A N 1
ATOM 1517 C CA . GLU A 1 188 ? 31.047 -5.043 -15.242 1 94.5 188 GLU A CA 1
ATOM 1518 C C . GLU A 1 188 ? 30.688 -3.605 -14.891 1 94.5 188 GLU A C 1
ATOM 1520 O O . GLU A 1 188 ? 29.562 -3.16 -15.148 1 94.5 188 GLU A O 1
ATOM 1525 N N . LEU A 1 189 ? 31.625 -2.975 -14.172 1 92 189 LEU A N 1
ATOM 1526 C CA . LEU A 1 189 ? 31.375 -1.606 -13.727 1 92 189 LEU A CA 1
ATOM 1527 C C . LEU A 1 189 ? 32.469 -0.669 -14.227 1 92 189 LEU A C 1
ATOM 1529 O O . LEU A 1 189 ? 33.656 -0.916 -13.992 1 92 189 LEU A O 1
ATOM 1533 N N . GLU A 1 190 ? 32 0.249 -14.984 1 89.62 190 GLU A N 1
ATOM 1534 C CA . GLU A 1 190 ? 32.875 1.312 -15.445 1 89.62 190 GLU A CA 1
ATOM 1535 C C . GLU A 1 190 ? 32.5 2.656 -14.836 1 89.62 190 GLU A C 1
ATOM 1537 O O . GLU A 1 190 ? 31.375 3.109 -14.984 1 89.62 190 GLU A O 1
ATOM 1542 N N . LEU A 1 191 ? 33.469 3.273 -14.195 1 85.75 191 LEU A N 1
ATOM 1543 C CA . LEU A 1 191 ? 33.219 4.547 -13.531 1 85.75 191 LEU A CA 1
ATOM 1544 C C . LEU A 1 191 ? 33.938 5.688 -14.258 1 85.75 191 LEU A C 1
ATOM 1546 O O . LEU A 1 191 ? 34.938 5.473 -14.93 1 85.75 191 LEU A O 1
ATOM 1550 N N . GLU A 1 192 ? 33.281 6.797 -14.188 1 84.5 192 GLU A N 1
ATOM 1551 C CA . GLU A 1 192 ? 33.938 8.008 -14.68 1 84.5 192 GLU A CA 1
ATOM 1552 C C . GLU A 1 192 ? 34.969 8.523 -13.688 1 84.5 192 GLU A C 1
ATOM 1554 O O . GLU A 1 192 ? 35.125 7.969 -12.594 1 84.5 192 GLU A O 1
ATOM 1559 N N . GLU A 1 193 ? 35.625 9.633 -14.086 1 81.81 193 GLU A N 1
ATOM 1560 C CA . GLU A 1 193 ? 36.688 10.227 -13.242 1 81.81 193 GLU A CA 1
ATOM 1561 C C . GLU A 1 193 ? 36.094 10.711 -11.914 1 81.81 193 GLU A C 1
ATOM 1563 O O . GLU A 1 193 ? 36.781 10.648 -10.883 1 81.81 193 GLU A O 1
ATOM 1568 N N . ASP A 1 194 ? 34.875 11.148 -11.961 1 78.06 194 ASP A N 1
ATOM 1569 C CA . ASP A 1 194 ? 34.281 11.656 -10.742 1 78.06 194 ASP A CA 1
ATOM 1570 C C . ASP A 1 194 ? 33.625 10.531 -9.938 1 78.06 194 ASP A C 1
ATOM 1572 O O . ASP A 1 194 ? 32.875 10.781 -9 1 78.06 194 ASP A O 1
ATOM 1576 N N . GLN A 1 195 ? 33.875 9.297 -10.328 1 79.44 195 GLN A N 1
ATOM 1577 C CA . GLN A 1 195 ? 33.406 8.094 -9.648 1 79.44 195 GLN A CA 1
ATOM 1578 C C . GLN A 1 195 ? 31.906 7.883 -9.875 1 79.44 195 GLN A C 1
ATOM 1580 O O . GLN A 1 195 ? 31.25 7.172 -9.117 1 79.44 195 GLN A O 1
ATOM 1585 N N . SER A 1 196 ? 31.375 8.664 -10.898 1 80.62 196 SER A N 1
ATOM 1586 C CA . SER A 1 196 ? 30.016 8.391 -11.312 1 80.62 196 SER A CA 1
ATOM 1587 C C . SER A 1 196 ? 29.953 7.191 -12.258 1 80.62 196 SER A C 1
ATOM 1589 O O . SER A 1 196 ? 30.953 6.844 -12.891 1 80.62 196 SER A O 1
ATOM 1591 N N . ILE A 1 197 ? 28.844 6.562 -12.305 1 82.88 197 ILE A N 1
ATOM 1592 C CA . ILE A 1 197 ? 28.688 5.352 -13.102 1 82.88 197 ILE A CA 1
ATOM 1593 C C . ILE A 1 197 ? 28.609 5.711 -14.586 1 82.88 197 ILE A C 1
ATOM 1595 O O . ILE A 1 197 ? 27.781 6.52 -14.992 1 82.88 197 ILE A O 1
ATOM 1599 N N . LYS A 1 198 ? 29.531 5.242 -15.352 1 84.75 198 LYS A N 1
ATOM 1600 C CA . LYS A 1 198 ? 29.484 5.352 -16.797 1 84.75 198 LYS A CA 1
ATOM 1601 C C . LYS A 1 198 ? 28.688 4.195 -17.406 1 84.75 198 LYS A C 1
ATOM 1603 O O . LYS A 1 198 ? 27.797 4.414 -18.234 1 84.75 198 LYS A O 1
ATOM 1608 N N . LEU A 1 199 ? 29.094 3.025 -17.078 1 88.19 199 LEU A N 1
ATOM 1609 C CA . LEU A 1 199 ? 28.438 1.81 -17.547 1 88.19 199 LEU A CA 1
ATOM 1610 C C . LEU A 1 199 ? 28.438 0.734 -16.469 1 88.19 199 LEU A C 1
ATOM 1612 O O . LEU A 1 199 ? 29.453 0.531 -15.797 1 88.19 199 LEU A O 1
ATOM 1616 N N . ALA A 1 200 ? 27.297 0.256 -16.25 1 90 200 ALA A N 1
ATOM 1617 C CA . ALA A 1 200 ? 27.188 -0.896 -15.352 1 90 200 ALA A CA 1
ATOM 1618 C C . ALA A 1 200 ? 26.328 -1.995 -15.977 1 90 200 ALA A C 1
ATOM 1620 O O . ALA A 1 200 ? 25.234 -1.73 -16.469 1 90 200 ALA A O 1
ATOM 1621 N N . PHE A 1 201 ? 26.938 -3.152 -16.125 1 91.81 201 PHE A N 1
ATOM 1622 C CA . PHE A 1 201 ? 26.203 -4.328 -16.594 1 91.81 201 PHE A CA 1
ATOM 1623 C C . PHE A 1 201 ? 26.281 -5.457 -15.57 1 91.81 201 PHE A C 1
ATOM 1625 O O . PHE A 1 201 ? 27.344 -5.707 -14.992 1 91.81 201 PHE A O 1
ATOM 1632 N N . TRP A 1 202 ? 25.141 -6.031 -15.32 1 92.38 202 TRP A N 1
ATOM 1633 C CA . TRP A 1 202 ? 25.203 -7.172 -14.406 1 92.38 202 TRP A CA 1
ATOM 1634 C C . TRP A 1 202 ? 24.125 -8.203 -14.758 1 92.38 202 TRP A C 1
ATOM 1636 O O . TRP A 1 202 ? 23.156 -7.887 -15.438 1 92.38 202 TRP A O 1
ATOM 1646 N N . ALA A 1 203 ? 24.328 -9.461 -14.406 1 90.69 203 ALA A N 1
ATOM 1647 C CA . ALA A 1 203 ? 23.438 -10.602 -14.578 1 90.69 203 ALA A CA 1
ATOM 1648 C C . ALA A 1 203 ? 23.609 -11.602 -13.438 1 90.69 203 ALA A C 1
ATOM 1650 O O . ALA A 1 203 ? 24.719 -12.047 -13.148 1 90.69 203 ALA A O 1
ATOM 1651 N N . ASP A 1 204 ? 22.5 -11.859 -12.781 1 88.75 204 ASP A N 1
ATOM 1652 C CA . ASP A 1 204 ? 22.562 -12.82 -11.688 1 88.75 204 ASP A CA 1
ATOM 1653 C C . ASP A 1 204 ? 22.812 -14.234 -12.203 1 88.75 204 ASP A C 1
ATOM 1655 O O . ASP A 1 204 ? 22.703 -14.492 -13.406 1 88.75 204 ASP A O 1
ATOM 1659 N N . ALA A 1 205 ? 23.172 -15.109 -11.281 1 86.94 205 ALA A N 1
ATOM 1660 C CA . ALA A 1 205 ? 23.547 -16.484 -11.648 1 86.94 205 ALA A CA 1
ATOM 1661 C C . ALA A 1 205 ? 22.375 -17.203 -12.32 1 86.94 205 ALA A C 1
ATOM 1663 O O . ALA A 1 205 ? 22.578 -17.938 -13.297 1 86.94 205 ALA A O 1
ATOM 1664 N N . ARG A 1 206 ? 21.25 -16.969 -11.844 1 87.19 206 ARG A N 1
ATOM 1665 C CA . ARG A 1 206 ? 20.062 -17.609 -12.406 1 87.19 206 ARG A CA 1
ATOM 1666 C C . ARG A 1 206 ? 19.797 -17.094 -13.82 1 87.19 206 ARG A C 1
ATOM 1668 O O . ARG A 1 206 ? 19.422 -17.859 -14.703 1 87.19 206 ARG A O 1
ATOM 1675 N N . SER A 1 207 ? 19.984 -15.852 -13.969 1 85.88 207 SER A N 1
ATOM 1676 C CA . SER A 1 207 ? 19.766 -15.227 -15.273 1 85.88 207 SER A CA 1
ATOM 1677 C C . SER A 1 207 ? 20.781 -15.742 -16.297 1 85.88 207 SER A C 1
ATOM 1679 O O . SER A 1 207 ? 20.422 -16.016 -17.453 1 85.88 207 SER A O 1
ATOM 1681 N N . ARG A 1 208 ? 21.953 -15.867 -15.883 1 85 208 ARG A N 1
ATOM 1682 C CA . ARG A 1 208 ? 22.984 -16.359 -16.766 1 85 208 ARG A CA 1
ATOM 1683 C C . ARG A 1 208 ? 22.719 -17.812 -17.188 1 85 208 ARG A C 1
ATOM 1685 O O . ARG A 1 208 ? 22.906 -18.172 -18.344 1 85 208 ARG A O 1
ATOM 1692 N N . ALA A 1 209 ? 22.312 -18.578 -16.234 1 83.25 209 ALA A N 1
ATOM 1693 C CA . ALA A 1 209 ? 21.969 -19.953 -16.531 1 83.25 209 ALA A CA 1
ATOM 1694 C C . ALA A 1 209 ? 20.797 -20.031 -17.5 1 83.25 209 ALA A C 1
ATOM 1696 O O . ALA A 1 209 ? 20.75 -20.891 -18.391 1 83.25 209 ALA A O 1
ATOM 1697 N N . ALA A 1 210 ? 19.828 -19.188 -17.25 1 82.31 210 ALA A N 1
ATOM 1698 C CA . ALA A 1 210 ? 18.656 -19.156 -18.125 1 82.31 210 ALA A CA 1
ATOM 1699 C C . ALA A 1 210 ? 19.031 -18.781 -19.547 1 82.31 210 ALA A C 1
ATOM 1701 O O . ALA A 1 210 ? 18.438 -19.281 -20.516 1 82.31 210 ALA A O 1
ATOM 1702 N N . PHE A 1 211 ? 19.984 -17.891 -19.641 1 81.56 211 PHE A N 1
ATOM 1703 C CA . PHE A 1 211 ? 20.438 -17.438 -20.953 1 81.56 211 PHE A CA 1
ATOM 1704 C C . PHE A 1 211 ? 21.016 -18.594 -21.75 1 81.56 211 PHE A C 1
ATOM 1706 O O . PHE A 1 211 ? 20.859 -18.641 -22.984 1 81.56 211 PHE A O 1
ATOM 1713 N N . GLU A 1 212 ? 21.562 -19.469 -21.125 1 76.06 212 GLU A N 1
ATOM 1714 C CA . GLU A 1 212 ? 22.156 -20.609 -21.812 1 76.06 212 GLU A CA 1
ATOM 1715 C C . GLU A 1 212 ? 21.094 -21.484 -22.469 1 76.06 212 GLU A C 1
ATOM 1717 O O . GLU A 1 212 ? 21.312 -22.047 -23.547 1 76.06 212 GLU A O 1
ATOM 1722 N N . TYR A 1 213 ? 19.984 -21.469 -21.859 1 70.62 213 TYR A N 1
ATOM 1723 C CA . TYR A 1 213 ? 18.922 -22.328 -22.375 1 70.62 213 TYR A CA 1
ATOM 1724 C C . TYR A 1 213 ? 18.016 -21.562 -23.344 1 70.62 213 TYR A C 1
ATOM 1726 O O . TYR A 1 213 ? 17.438 -22.156 -24.25 1 70.62 213 TYR A O 1
ATOM 1734 N N . PHE A 1 214 ? 17.969 -20.234 -23.109 1 66.31 214 PHE A N 1
ATOM 1735 C CA . PHE A 1 214 ? 16.906 -19.516 -23.797 1 66.31 214 PHE A CA 1
ATOM 1736 C C . PHE A 1 214 ? 17.469 -18.391 -24.641 1 66.31 214 PHE A C 1
ATOM 1738 O O . PHE A 1 214 ? 16.812 -17.375 -24.859 1 66.31 214 PHE A O 1
ATOM 1745 N N . GLU A 1 215 ? 18.594 -18.391 -25.062 1 63.91 215 GLU A N 1
ATOM 1746 C CA . GLU A 1 215 ? 19.391 -17.328 -25.703 1 63.91 215 GLU A CA 1
ATOM 1747 C C . GLU A 1 215 ? 18.672 -16.766 -26.922 1 63.91 215 GLU A C 1
ATOM 1749 O O . GLU A 1 215 ? 18.922 -15.617 -27.312 1 63.91 215 GLU A O 1
ATOM 1754 N N . ASP A 1 216 ? 17.734 -17.359 -27.469 1 60.47 216 ASP A N 1
ATOM 1755 C CA . ASP A 1 216 ? 17.172 -16.922 -28.75 1 60.47 216 ASP A CA 1
ATOM 1756 C C . ASP A 1 216 ? 16.094 -15.859 -28.547 1 60.47 216 ASP A C 1
ATOM 1758 O O . ASP A 1 216 ? 15.586 -15.297 -29.531 1 60.47 216 ASP A O 1
ATOM 1762 N N . VAL A 1 217 ? 15.633 -15.57 -27.328 1 58.97 217 VAL A N 1
ATOM 1763 C CA . VAL A 1 217 ? 14.477 -14.695 -27.188 1 58.97 217 VAL A CA 1
ATOM 1764 C C . VAL A 1 217 ? 14.852 -13.461 -26.391 1 58.97 217 VAL A C 1
ATOM 1766 O O . VAL A 1 217 ? 14.5 -13.344 -25.203 1 58.97 217 VAL A O 1
ATOM 1769 N N . ILE A 1 218 ? 15.898 -12.836 -26.812 1 65.69 218 ILE A N 1
ATOM 1770 C CA . ILE A 1 218 ? 16.328 -11.727 -25.969 1 65.69 218 ILE A CA 1
ATOM 1771 C C . ILE A 1 218 ? 15.82 -10.406 -26.547 1 65.69 218 ILE A C 1
ATOM 1773 O O . ILE A 1 218 ? 15.945 -10.164 -27.75 1 65.69 218 ILE A O 1
ATOM 1777 N N . SER A 1 219 ? 14.945 -9.82 -25.812 1 68.31 219 SER A N 1
ATOM 1778 C CA . SER A 1 219 ? 14.586 -8.438 -26.125 1 68.31 219 SER A CA 1
ATOM 1779 C C . SER A 1 219 ? 15.336 -7.453 -25.234 1 68.31 219 SER A C 1
ATOM 1781 O O . SER A 1 219 ? 15.672 -7.77 -24.094 1 68.31 219 SER A O 1
ATOM 1783 N N . PHE A 1 220 ? 15.852 -6.387 -25.891 1 68 220 PHE A N 1
ATOM 1784 C CA . PHE A 1 220 ? 16.547 -5.324 -25.172 1 68 220 PHE A CA 1
ATOM 1785 C C . PHE A 1 220 ? 15.695 -4.059 -25.125 1 68 220 PHE A C 1
ATOM 1787 O O . PHE A 1 220 ? 15.203 -3.6 -26.156 1 68 220 PHE A O 1
ATOM 1794 N N . ASP A 1 221 ? 15.352 -3.693 -23.859 1 67.38 221 ASP A N 1
ATOM 1795 C CA . ASP A 1 221 ? 14.547 -2.486 -23.688 1 67.38 221 ASP A CA 1
ATOM 1796 C C . ASP A 1 221 ? 15.273 -1.469 -22.797 1 67.38 221 ASP A C 1
ATOM 1798 O O . ASP A 1 221 ? 16 -1.844 -21.891 1 67.38 221 ASP A O 1
ATOM 1802 N N . THR A 1 222 ? 15.25 -0.196 -23.281 1 66.38 222 THR A N 1
ATOM 1803 C CA . THR A 1 222 ? 15.852 0.873 -22.5 1 66.38 222 THR A CA 1
ATOM 1804 C C . THR A 1 222 ? 14.773 1.758 -21.875 1 66.38 222 THR A C 1
ATOM 1806 O O . THR A 1 222 ? 13.719 1.978 -22.469 1 66.38 222 THR A O 1
ATOM 1809 N N . THR A 1 223 ? 14.891 2.021 -20.656 1 64.44 223 THR A N 1
ATOM 1810 C CA . THR A 1 223 ? 13.992 2.938 -19.953 1 64.44 223 THR A CA 1
ATOM 1811 C C . THR A 1 223 ? 14.75 4.148 -19.438 1 64.44 223 THR A C 1
ATOM 1813 O O . THR A 1 223 ? 15.805 4.008 -18.812 1 64.44 223 THR A O 1
ATOM 1816 N N . TYR A 1 224 ? 14.109 5.309 -19.828 1 59.06 224 TYR A N 1
ATOM 1817 C CA . TYR A 1 224 ? 14.703 6.559 -19.359 1 59.06 224 TYR A CA 1
ATOM 1818 C C . TYR A 1 224 ? 14.062 7.012 -18.062 1 59.06 224 TYR A C 1
ATOM 1820 O O . TYR A 1 224 ? 13 6.516 -17.672 1 59.06 224 TYR A O 1
ATOM 1828 N N . ASN A 1 225 ? 14.75 7.906 -17.469 1 55.31 225 ASN A N 1
ATOM 1829 C CA . ASN A 1 225 ? 14.242 8.578 -16.281 1 55.31 225 ASN A CA 1
ATOM 1830 C C . ASN A 1 225 ? 13.914 7.582 -15.172 1 55.31 225 ASN A C 1
ATOM 1832 O O . ASN A 1 225 ? 12.852 7.652 -14.562 1 55.31 225 ASN A O 1
ATOM 1836 N N . THR A 1 226 ? 14.883 6.609 -15.102 1 56.06 226 THR A N 1
ATOM 1837 C CA . THR A 1 226 ? 14.656 5.555 -14.117 1 56.06 226 THR A CA 1
ATOM 1838 C C . THR A 1 226 ? 15.383 5.871 -12.812 1 56.06 226 THR A C 1
ATOM 1840 O O . THR A 1 226 ? 15.203 5.172 -11.812 1 56.06 226 THR A O 1
ATOM 1843 N N . ASN A 1 227 ? 16.156 6.902 -12.875 1 64 227 ASN A N 1
ATOM 1844 C CA . ASN A 1 227 ? 16.938 7.27 -11.695 1 64 227 ASN A CA 1
ATOM 1845 C C . ASN A 1 227 ? 17.281 8.758 -11.688 1 64 227 ASN A C 1
ATOM 1847 O O . ASN A 1 227 ? 17.047 9.453 -12.68 1 64 227 ASN A O 1
ATOM 1851 N N . ARG A 1 228 ? 17.672 9.133 -10.578 1 66.69 228 ARG A N 1
ATOM 1852 C CA . ARG A 1 228 ? 17.953 10.555 -10.367 1 66.69 228 ARG A CA 1
ATOM 1853 C C . ARG A 1 228 ? 19.234 10.969 -11.102 1 66.69 228 ARG A C 1
ATOM 1855 O O . ARG A 1 228 ? 19.531 12.156 -11.203 1 66.69 228 ARG A O 1
ATOM 1862 N N . TYR A 1 229 ? 20 10 -11.656 1 69.06 229 TYR A N 1
ATOM 1863 C CA . TYR A 1 229 ? 21.312 10.305 -12.211 1 69.06 229 TYR A CA 1
ATOM 1864 C C . TYR A 1 229 ? 21.281 10.305 -13.734 1 69.06 229 TYR A C 1
ATOM 1866 O O . TYR A 1 229 ? 22.312 10.344 -14.383 1 69.06 229 TYR A O 1
ATOM 1874 N N . ASN A 1 230 ? 20.109 10.227 -14.297 1 71.75 230 ASN A N 1
ATOM 1875 C CA . ASN A 1 230 ? 19.891 10.242 -15.734 1 71.75 230 ASN A CA 1
ATOM 1876 C C . ASN A 1 230 ? 20.562 9.055 -16.422 1 71.75 230 ASN A C 1
ATOM 1878 O O . ASN A 1 230 ? 21.125 9.203 -17.5 1 71.75 230 ASN A O 1
ATOM 1882 N N . LEU A 1 231 ? 20.734 8.039 -15.703 1 77.44 231 LEU A N 1
ATOM 1883 C CA . LEU A 1 231 ? 21.234 6.805 -16.297 1 77.44 231 LEU A CA 1
ATOM 1884 C C . LEU A 1 231 ? 20.125 6.062 -17.031 1 77.44 231 LEU A C 1
ATOM 1886 O O . LEU A 1 231 ? 18.984 6.031 -16.562 1 77.44 231 LEU A O 1
ATOM 1890 N N . VAL A 1 232 ? 20.5 5.598 -18.172 1 77.88 232 VAL A N 1
ATOM 1891 C CA . VAL A 1 232 ? 19.562 4.793 -18.938 1 77.88 232 VAL A CA 1
ATOM 1892 C C . VAL A 1 232 ? 19.656 3.332 -18.5 1 77.88 232 VAL A C 1
ATOM 1894 O O . VAL A 1 232 ? 20.75 2.777 -18.406 1 77.88 232 VAL A O 1
ATOM 1897 N N . CYS A 1 233 ? 18.531 2.762 -18.203 1 80.25 233 CYS A N 1
ATOM 1898 C CA . CYS A 1 233 ? 18.484 1.365 -17.781 1 80.25 233 CYS A CA 1
ATOM 1899 C C . CYS A 1 233 ? 18.156 0.451 -18.953 1 80.25 233 CYS A C 1
ATOM 1901 O O . CYS A 1 233 ? 17.172 0.659 -19.641 1 80.25 233 CYS A O 1
ATOM 1903 N N . GLY A 1 234 ? 19.062 -0.449 -19.266 1 80.88 234 GLY A N 1
ATOM 1904 C CA . GLY A 1 234 ? 18.828 -1.488 -20.25 1 80.88 234 GLY A CA 1
ATOM 1905 C C . GLY A 1 234 ? 18.5 -2.836 -19.641 1 80.88 234 GLY A C 1
ATOM 1906 O O . GLY A 1 234 ? 19.156 -3.26 -18.672 1 80.88 234 GLY A O 1
ATOM 1907 N N . SER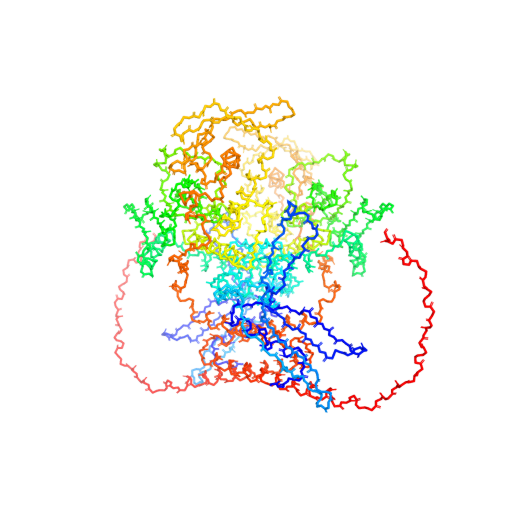 A 1 235 ? 17.406 -3.395 -20.125 1 83.12 235 SER A N 1
ATOM 1908 C CA . SER A 1 235 ? 17 -4.703 -19.625 1 83.12 235 SER A CA 1
ATOM 1909 C C . SER A 1 235 ? 17.031 -5.758 -20.719 1 83.12 235 SER A C 1
ATOM 1911 O O . SER A 1 235 ? 16.531 -5.527 -21.828 1 83.12 235 SER A O 1
ATOM 1913 N N . PHE A 1 236 ? 17.688 -6.824 -20.484 1 83.44 236 PHE A N 1
ATOM 1914 C CA . PHE A 1 236 ? 17.672 -7.992 -21.359 1 83.44 236 PHE A CA 1
ATOM 1915 C C . PHE A 1 236 ? 16.609 -8.992 -20.906 1 83.44 236 PHE A C 1
ATOM 1917 O O . PHE A 1 236 ? 16.703 -9.562 -19.828 1 83.44 236 PHE A O 1
ATOM 1924 N N . VAL A 1 237 ? 15.633 -9.156 -21.766 1 83.69 237 VAL A N 1
ATOM 1925 C CA . VAL A 1 237 ? 14.492 -9.977 -21.359 1 83.69 237 VAL A CA 1
ATOM 1926 C C . VAL A 1 237 ? 14.438 -11.234 -22.234 1 83.69 237 VAL A C 1
ATOM 1928 O O . VAL A 1 237 ? 14.641 -11.172 -23.438 1 83.69 237 VAL A O 1
ATOM 1931 N N . GLY A 1 238 ? 14.273 -12.344 -21.594 1 83.69 238 GLY A N 1
ATOM 1932 C CA . GLY A 1 238 ? 14.023 -13.617 -22.25 1 83.69 238 GLY A CA 1
ATOM 1933 C C . GLY A 1 238 ? 12.789 -14.328 -21.719 1 83.69 238 GLY A C 1
ATOM 1934 O O . GLY A 1 238 ? 11.898 -13.688 -21.156 1 83.69 238 GLY A O 1
ATOM 1935 N N . VAL A 1 239 ? 12.688 -15.617 -22.094 1 85.56 239 VAL A N 1
ATOM 1936 C CA . VAL A 1 239 ? 11.547 -16.391 -21.625 1 85.56 239 VAL A CA 1
ATOM 1937 C C . VAL A 1 239 ? 12.031 -17.672 -20.969 1 85.56 239 VAL A C 1
ATOM 1939 O O . VAL A 1 239 ? 13.078 -18.203 -21.328 1 85.56 239 VAL A O 1
ATOM 1942 N N . ASN A 1 240 ? 11.328 -18.109 -19.969 1 87.06 240 ASN A N 1
ATOM 1943 C CA . ASN A 1 240 ? 11.664 -19.391 -19.359 1 87.06 240 ASN A CA 1
ATOM 1944 C C . ASN A 1 240 ? 10.922 -20.547 -20.031 1 87.06 240 ASN A C 1
ATOM 1946 O O . ASN A 1 240 ? 10.344 -20.375 -21.109 1 87.06 240 ASN A O 1
ATOM 1950 N N . HIS A 1 241 ? 11.016 -21.734 -19.5 1 89.5 241 HIS A N 1
ATOM 1951 C CA . HIS A 1 241 ? 10.461 -22.922 -20.125 1 89.5 241 HIS A CA 1
ATOM 1952 C C . HIS A 1 241 ? 8.938 -22.891 -20.141 1 89.5 241 HIS A C 1
ATOM 1954 O O . HIS A 1 241 ? 8.305 -23.672 -20.844 1 89.5 241 HIS A O 1
ATOM 1960 N N . HIS A 1 242 ? 8.328 -22.016 -19.359 1 91.69 242 HIS A N 1
ATOM 1961 C CA . HIS A 1 242 ? 6.879 -21.828 -19.375 1 91.69 242 HIS A CA 1
ATOM 1962 C C . HIS A 1 242 ? 6.473 -20.734 -20.359 1 91.69 242 HIS A C 1
ATOM 1964 O O . HIS A 1 242 ? 5.281 -20.469 -20.531 1 91.69 242 HIS A O 1
ATOM 1970 N N . GLY A 1 243 ? 7.41 -20.125 -20.953 1 87.06 243 GLY A N 1
ATOM 1971 C CA . GLY A 1 243 ? 7.117 -19 -21.844 1 87.06 243 GLY A CA 1
ATOM 1972 C C . GLY A 1 243 ? 6.914 -17.703 -21.094 1 87.06 243 GLY A C 1
ATOM 1973 O O . GLY A 1 243 ? 6.383 -16.734 -21.656 1 87.06 243 GLY A O 1
ATOM 1974 N N . GLN A 1 244 ? 7.309 -17.656 -19.859 1 88.56 244 GLN A N 1
ATOM 1975 C CA . GLN A 1 244 ? 7.195 -16.453 -19.047 1 88.56 244 GLN A CA 1
ATOM 1976 C C . GLN A 1 244 ? 8.414 -15.555 -19.234 1 88.56 244 GLN A C 1
ATOM 1978 O O . GLN A 1 244 ? 9.539 -16.031 -19.344 1 88.56 244 GLN A O 1
ATOM 1983 N N . SER A 1 245 ? 8.133 -14.273 -19.234 1 84.31 245 SER A N 1
ATOM 1984 C CA . SER A 1 245 ? 9.234 -13.32 -19.375 1 84.31 245 SER A CA 1
ATOM 1985 C C . SER A 1 245 ? 10.156 -13.375 -18.156 1 84.31 245 SER A C 1
ATOM 1987 O O . SER A 1 245 ? 9.695 -13.5 -17.016 1 84.31 245 SER A O 1
ATOM 1989 N N . THR A 1 246 ? 11.422 -13.391 -18.391 1 84.25 246 THR A N 1
ATOM 1990 C CA . THR A 1 246 ? 12.43 -13.367 -17.328 1 84.25 246 THR A CA 1
ATOM 1991 C C . THR A 1 246 ? 13.547 -12.391 -17.672 1 84.25 246 THR A C 1
ATOM 1993 O O . THR A 1 246 ? 13.773 -12.07 -18.844 1 84.25 246 THR A O 1
ATOM 1996 N N . LEU A 1 247 ? 14.195 -11.906 -16.625 1 84.75 247 LEU A N 1
ATOM 1997 C CA . LEU A 1 247 ? 15.305 -10.977 -16.812 1 84.75 247 LEU A CA 1
ATOM 1998 C C . LEU A 1 247 ? 16.625 -11.727 -16.922 1 84.75 247 LEU A C 1
ATOM 2000 O O . LEU A 1 247 ? 16.953 -12.539 -16.062 1 84.75 247 LEU A O 1
ATOM 2004 N N . LEU A 1 248 ? 17.312 -11.453 -18 1 86.56 248 LEU A N 1
ATOM 2005 C CA . LEU A 1 248 ? 18.578 -12.141 -18.25 1 86.56 248 LEU A CA 1
ATOM 2006 C C . LEU A 1 248 ? 19.75 -11.266 -17.844 1 86.56 248 LEU A C 1
ATOM 2008 O O . LEU A 1 248 ? 20.859 -11.773 -17.641 1 86.56 248 LEU A O 1
ATOM 2012 N N . GLY A 1 249 ? 19.547 -10.047 -17.797 1 86.69 249 GLY A N 1
ATOM 2013 C CA . GLY A 1 249 ? 20.562 -9.086 -17.406 1 86.69 249 GLY A CA 1
ATOM 2014 C C . GLY A 1 249 ? 20.062 -7.648 -17.438 1 86.69 249 GLY A C 1
ATOM 2015 O O . GLY A 1 249 ? 18.984 -7.371 -17.969 1 86.69 249 GLY A O 1
ATOM 2016 N N . CYS A 1 250 ? 20.875 -6.805 -16.797 1 86.62 250 CYS A N 1
ATOM 2017 C CA . CYS A 1 250 ? 20.516 -5.391 -16.75 1 86.62 250 CYS A CA 1
ATOM 2018 C C . CYS A 1 250 ? 21.75 -4.516 -16.938 1 86.62 250 CYS A C 1
ATOM 2020 O O . CYS A 1 250 ? 22.875 -4.961 -16.672 1 86.62 250 CYS A O 1
ATOM 2022 N N . SER A 1 251 ? 21.469 -3.34 -17.5 1 86.19 251 SER A N 1
ATOM 2023 C CA . SER A 1 251 ? 22.578 -2.4 -17.656 1 86.19 251 SER A CA 1
ATOM 2024 C C . SER A 1 251 ? 22.156 -0.978 -17.312 1 86.19 251 SER A C 1
ATOM 2026 O O . SER A 1 251 ? 20.969 -0.638 -17.406 1 86.19 251 SER A O 1
ATOM 2028 N N . LEU A 1 252 ? 23.031 -0.262 -16.75 1 84.69 252 LEU A N 1
ATOM 2029 C CA . LEU A 1 252 ? 22.906 1.177 -16.547 1 84.69 252 LEU A CA 1
ATOM 2030 C C . LEU A 1 252 ? 23.953 1.935 -17.344 1 84.69 252 LEU A C 1
ATOM 2032 O O . LEU A 1 252 ? 25.141 1.611 -17.281 1 84.69 252 LEU A O 1
ATOM 2036 N N . MET A 1 253 ? 23.406 2.871 -18.203 1 83.88 253 MET A N 1
ATOM 2037 C CA . MET A 1 253 ? 24.344 3.582 -19.062 1 83.88 253 MET A CA 1
ATOM 2038 C C . MET A 1 253 ? 24.047 5.078 -19.078 1 83.88 253 MET A C 1
ATOM 2040 O O . MET A 1 253 ? 22.891 5.488 -18.984 1 83.88 253 MET A O 1
ATOM 2044 N N . LYS A 1 254 ? 25.062 5.883 -19.125 1 76.44 254 LYS A N 1
ATOM 2045 C CA . LYS A 1 254 ? 24.891 7.324 -19.266 1 76.44 254 LYS A CA 1
ATOM 2046 C C . LYS A 1 254 ? 24.406 7.695 -20.656 1 76.44 254 LYS A C 1
ATOM 2048 O O . LYS A 1 254 ? 24.75 7.043 -21.641 1 76.44 254 LYS A O 1
ATOM 2053 N N . ASN A 1 255 ? 23.172 8.492 -20.953 1 63.25 255 ASN A N 1
ATOM 2054 C CA . ASN A 1 255 ? 22.422 8.898 -22.141 1 63.25 255 ASN A CA 1
ATOM 2055 C C . ASN A 1 255 ? 23.359 9.18 -23.312 1 63.25 255 ASN A C 1
ATOM 2057 O O . ASN A 1 255 ? 23 8.953 -24.469 1 63.25 255 ASN A O 1
ATOM 2061 N N . GLU A 1 256 ? 24.422 9.758 -23.344 1 54.09 256 GLU A N 1
ATOM 2062 C CA . GLU A 1 256 ? 25.125 10.266 -24.516 1 54.09 256 GLU A CA 1
ATOM 2063 C C . GLU A 1 256 ? 25.406 9.148 -25.516 1 54.09 256 GLU A C 1
ATOM 2065 O O . GLU A 1 256 ? 25.5 9.391 -26.719 1 54.09 256 GLU A O 1
ATOM 2070 N N . GLU A 1 257 ? 25.484 8.039 -25.188 1 46.56 257 GLU A N 1
ATOM 2071 C CA . GLU A 1 257 ? 25.984 7.031 -26.109 1 46.56 257 GLU A CA 1
ATOM 2072 C C . GLU A 1 257 ? 24.859 6.141 -26.625 1 46.56 257 GLU A C 1
ATOM 2074 O O . GLU A 1 257 ? 25.109 5.086 -27.219 1 46.56 257 GLU A O 1
ATOM 2079 N N . ILE A 1 258 ? 23.672 6.426 -26.469 1 46 258 ILE A N 1
ATOM 2080 C CA . ILE A 1 258 ? 22.516 5.59 -26.766 1 46 258 ILE A CA 1
ATOM 2081 C C . ILE A 1 258 ? 22.219 5.613 -28.25 1 46 258 ILE A C 1
ATOM 2083 O O . ILE A 1 258 ? 21.328 4.91 -28.734 1 46 258 ILE A O 1
ATOM 2087 N N . GLU A 1 259 ? 22.656 6.496 -29.062 1 40.19 259 GLU A N 1
ATOM 2088 C CA . GLU A 1 259 ? 22.297 6.512 -30.469 1 40.19 259 GLU A CA 1
ATOM 2089 C C . GLU A 1 259 ? 22.297 5.102 -31.062 1 40.19 259 GLU A C 1
ATOM 2091 O O . GLU A 1 259 ? 21.578 4.828 -32.031 1 40.19 259 GLU A O 1
ATOM 2096 N N . SER A 1 260 ? 23.078 4.332 -30.688 1 36.81 260 SER A N 1
ATOM 2097 C CA . SER A 1 260 ? 23.312 3.186 -31.562 1 36.81 260 SER A CA 1
ATOM 2098 C C . SER A 1 260 ? 22.234 2.119 -31.359 1 36.81 260 SER A C 1
ATOM 2100 O O . SER A 1 260 ? 22.188 1.134 -32.094 1 36.81 260 SER A O 1
ATOM 2102 N N . PHE A 1 261 ? 21.453 2.113 -30.25 1 36.66 261 PHE A N 1
ATOM 2103 C CA . PHE A 1 261 ? 20.656 0.901 -30.203 1 36.66 261 PHE A CA 1
ATOM 2104 C C . PHE A 1 261 ? 19.203 1.188 -30.609 1 36.66 261 PHE A C 1
ATOM 2106 O O . PHE A 1 261 ? 18.641 2.217 -30.234 1 36.66 261 PHE A O 1
ATOM 2113 N N . LYS A 1 262 ? 18.75 0.838 -31.828 1 37.19 262 LYS A N 1
ATOM 2114 C CA . LYS A 1 262 ? 17.359 0.834 -32.281 1 37.19 262 LYS A CA 1
ATOM 2115 C C . LYS A 1 262 ? 16.422 0.252 -31.234 1 37.19 262 LYS A C 1
ATOM 2117 O O . LYS A 1 262 ? 16.578 -0.908 -30.844 1 37.19 262 LYS A O 1
ATOM 2122 N N . TRP A 1 263 ? 15.75 1.198 -30.469 1 34.88 263 TRP A N 1
ATOM 2123 C CA . TRP A 1 263 ? 14.938 1 -29.281 1 34.88 263 TRP A CA 1
ATOM 2124 C C . TRP A 1 263 ? 13.539 0.511 -29.641 1 34.88 263 TRP A C 1
ATOM 2126 O O . TRP A 1 263 ? 12.891 1.068 -30.516 1 34.88 263 TRP A O 1
ATOM 2136 N N . SER A 1 264 ? 13.227 -0.706 -29.641 1 34.62 264 SER A N 1
ATOM 2137 C CA . SER A 1 264 ? 11.828 -1.059 -29.828 1 34.62 264 SER A CA 1
ATOM 2138 C C . SER A 1 264 ? 10.945 -0.428 -28.75 1 34.62 264 SER A C 1
ATOM 2140 O O . SER A 1 264 ? 11.242 -0.517 -27.562 1 34.62 264 SER A O 1
ATOM 2142 N N . GLU A 1 265 ? 10.203 0.598 -28.938 1 38.47 265 GLU A N 1
ATOM 2143 C CA . GLU A 1 265 ? 9.234 1.363 -28.156 1 38.47 265 GLU A CA 1
ATOM 2144 C C . GLU A 1 265 ? 8.32 0.442 -27.359 1 38.47 265 GLU A C 1
ATOM 2146 O O . GLU A 1 265 ? 7.758 0.85 -26.328 1 38.47 265 GLU A O 1
ATOM 2151 N N . SER A 1 266 ? 7.91 -0.646 -27.844 1 37.31 266 SER A N 1
ATOM 2152 C CA . SER A 1 266 ? 6.699 -1.351 -27.422 1 37.31 266 SER A CA 1
ATOM 2153 C C . SER A 1 266 ? 6.809 -1.844 -25.984 1 37.31 266 SER A C 1
ATOM 2155 O O . SER A 1 266 ? 5.84 -2.365 -25.422 1 37.31 266 SER A O 1
ATOM 2157 N N . MET A 1 267 ? 7.977 -2.227 -25.562 1 38.41 267 MET A N 1
ATOM 2158 C CA . MET A 1 267 ? 7.867 -2.988 -24.328 1 38.41 267 MET A CA 1
ATOM 2159 C C . MET A 1 267 ? 7.676 -2.061 -23.125 1 38.41 267 MET A C 1
ATOM 2161 O O . MET A 1 267 ? 8.461 -1.13 -22.922 1 38.41 267 MET A O 1
ATOM 2165 N N . HIS A 1 268 ? 6.496 -1.766 -22.703 1 44.81 268 HIS A N 1
ATOM 2166 C CA . HIS A 1 268 ? 6.152 -1.14 -21.422 1 44.81 268 HIS A CA 1
ATOM 2167 C C . HIS A 1 268 ? 7.242 -1.377 -20.391 1 44.81 268 HIS A C 1
ATOM 2169 O O . HIS A 1 268 ? 7.684 -2.512 -20.188 1 44.81 268 HIS A O 1
ATOM 2175 N N . SER A 1 269 ? 8.031 -0.403 -20.188 1 50.59 269 SER A N 1
ATOM 2176 C CA . SER A 1 269 ? 9.227 -0.403 -19.344 1 50.59 269 SER A CA 1
ATOM 2177 C C . SER A 1 269 ? 9.008 -1.219 -18.078 1 50.59 269 SER A C 1
ATOM 2179 O O . SER A 1 269 ? 8 -1.045 -17.391 1 50.59 269 SER A O 1
ATOM 2181 N N . PHE A 1 270 ? 9.609 -2.414 -18.172 1 53.12 270 PHE A N 1
ATOM 2182 C CA . PHE A 1 270 ? 9.664 -3.365 -17.078 1 53.12 270 PHE A CA 1
ATOM 2183 C C . PHE A 1 270 ? 9.727 -2.637 -15.734 1 53.12 270 PHE A C 1
ATOM 2185 O O . PHE A 1 270 ? 9.055 -3.029 -14.773 1 53.12 270 PHE A O 1
ATOM 2192 N N . PHE A 1 271 ? 10.477 -1.57 -15.797 1 57.69 271 PHE A N 1
ATOM 2193 C CA . PHE A 1 271 ? 10.773 -0.956 -14.508 1 57.69 271 PHE A CA 1
ATOM 2194 C C . PHE A 1 271 ? 9.852 0.227 -14.242 1 57.69 271 PHE A C 1
ATOM 2196 O O . PHE A 1 271 ? 9.852 0.791 -13.148 1 57.69 271 PHE A O 1
ATOM 2203 N N . ASN A 1 272 ? 9.039 0.587 -15.188 1 55.44 272 ASN A N 1
ATOM 2204 C CA . ASN A 1 272 ? 8.234 1.782 -14.969 1 55.44 272 ASN A CA 1
ATOM 2205 C C . ASN A 1 272 ? 7.285 1.61 -13.781 1 55.44 272 ASN A C 1
ATOM 2207 O O . ASN A 1 272 ? 6.953 2.582 -13.102 1 55.44 272 ASN A O 1
ATOM 2211 N N . LYS A 1 273 ? 6.973 0.361 -13.594 1 54.81 273 LYS A N 1
ATOM 2212 C CA . LYS A 1 273 ? 6.039 0.147 -12.5 1 54.81 273 LYS A CA 1
ATOM 2213 C C . LYS A 1 273 ? 6.734 0.283 -11.148 1 54.81 273 LYS A C 1
ATOM 2215 O O . LYS A 1 273 ? 6.082 0.495 -10.125 1 54.81 273 LYS A O 1
ATOM 2220 N N . TYR A 1 274 ? 8.07 0.3 -11.297 1 55.09 274 TYR A N 1
ATOM 2221 C CA . TYR A 1 274 ? 8.773 0.127 -10.023 1 55.09 274 TYR A CA 1
ATOM 2222 C C . TYR A 1 274 ? 9.648 1.335 -9.711 1 55.09 274 TYR A C 1
ATOM 2224 O O . TYR A 1 274 ? 9.992 1.579 -8.555 1 55.09 274 TYR A O 1
ATOM 2232 N N . ILE A 1 275 ? 9.969 2.049 -10.766 1 60.72 275 ILE A N 1
ATOM 2233 C CA . ILE A 1 275 ? 11.008 3.041 -10.539 1 60.72 275 ILE A CA 1
ATOM 2234 C C . ILE A 1 275 ? 10.547 4.406 -11.039 1 60.72 275 ILE A C 1
ATOM 2236 O O . ILE A 1 275 ? 9.875 4.5 -12.07 1 60.72 275 ILE A O 1
ATOM 2240 N N . THR A 1 276 ? 10.656 5.332 -10.148 1 61.22 276 THR A N 1
ATOM 2241 C CA . THR A 1 276 ? 10.359 6.711 -10.516 1 61.22 276 THR A CA 1
ATOM 2242 C C . THR A 1 276 ? 11.641 7.465 -10.867 1 61.22 276 THR A C 1
ATOM 2244 O O . THR A 1 276 ? 12.742 6.965 -10.633 1 61.22 276 THR A O 1
ATOM 2247 N N . TRP A 1 277 ? 11.508 8.633 -11.469 1 63.81 277 TRP A N 1
ATOM 2248 C CA . TRP A 1 277 ? 12.617 9.461 -11.93 1 63.81 277 TRP A CA 1
ATOM 2249 C C . TRP A 1 277 ? 13.5 9.883 -10.758 1 63.81 277 TRP A C 1
ATOM 2251 O O . TRP A 1 277 ? 14.695 10.133 -10.93 1 63.81 277 TRP A O 1
ATOM 2261 N N . ASN A 1 278 ? 12.953 9.867 -9.609 1 65.25 278 ASN A N 1
ATOM 2262 C CA . ASN A 1 278 ? 13.695 10.352 -8.453 1 65.25 278 ASN A CA 1
ATOM 2263 C C . ASN A 1 278 ? 14.195 9.203 -7.586 1 65.25 278 ASN A C 1
ATOM 2265 O O . ASN A 1 278 ? 14.672 9.422 -6.469 1 65.25 278 ASN A O 1
ATOM 2269 N N . SER A 1 279 ? 14.227 8.047 -8.172 1 73.81 279 SER A N 1
ATOM 2270 C CA . SER A 1 279 ? 14.641 6.898 -7.367 1 73.81 279 SER A CA 1
ATOM 2271 C C . SER A 1 279 ? 16.156 6.793 -7.293 1 73.81 279 SER A C 1
ATOM 2273 O O . SER A 1 279 ? 16.859 7.082 -8.266 1 73.81 279 SER A O 1
ATOM 2275 N N . SER A 1 280 ? 16.672 6.465 -6.105 1 78.12 280 SER A N 1
ATOM 2276 C CA . SER A 1 280 ? 18.094 6.188 -5.926 1 78.12 280 SER A CA 1
ATOM 2277 C C . SER A 1 280 ? 18.469 4.836 -6.523 1 78.12 280 SER A C 1
ATOM 2279 O O . SER A 1 280 ? 17.594 4.051 -6.898 1 78.12 280 SER A O 1
ATOM 2281 N N . LEU A 1 281 ? 19.75 4.582 -6.695 1 80.31 281 LEU A N 1
ATOM 2282 C CA . LEU A 1 281 ? 20.234 3.311 -7.219 1 80.31 281 LEU A CA 1
ATOM 2283 C C . LEU A 1 281 ? 19.906 2.17 -6.258 1 80.31 281 LEU A C 1
ATOM 2285 O O . LEU A 1 281 ? 19.625 1.053 -6.695 1 80.31 281 LEU A O 1
ATOM 2289 N N . ILE A 1 282 ? 19.969 2.521 -5 1 77.12 282 ILE A N 1
ATOM 2290 C CA . ILE A 1 282 ? 19.656 1.508 -3.994 1 77.12 282 ILE A CA 1
ATOM 2291 C C . ILE A 1 282 ? 18.188 1.1 -4.098 1 77.12 282 ILE A C 1
ATOM 2293 O O . ILE A 1 282 ? 17.859 -0.082 -3.975 1 77.12 282 ILE A O 1
ATOM 2297 N N . GLN A 1 283 ? 17.391 2.033 -4.27 1 77.81 283 GLN A N 1
ATOM 2298 C CA . GLN A 1 283 ? 15.969 1.734 -4.457 1 77.81 283 GLN A CA 1
ATOM 2299 C C . GLN A 1 283 ? 15.75 0.919 -5.73 1 77.81 283 GLN A C 1
ATOM 2301 O O . GLN A 1 283 ? 14.898 0.023 -5.754 1 77.81 283 GLN A O 1
ATOM 2306 N N . PHE A 1 284 ? 16.531 1.195 -6.664 1 79.69 284 PHE A N 1
ATOM 2307 C CA . PHE A 1 284 ? 16.438 0.465 -7.922 1 79.69 284 PHE A CA 1
ATOM 2308 C C . PHE A 1 284 ? 16.812 -0.999 -7.727 1 79.69 284 PHE A C 1
ATOM 2310 O O . PHE A 1 284 ? 16.141 -1.893 -8.234 1 79.69 284 PHE A O 1
ATOM 2317 N N . ILE A 1 285 ? 17.828 -1.138 -7.102 1 81.62 285 ILE A N 1
ATOM 2318 C CA . ILE A 1 285 ? 18.328 -2.492 -6.879 1 81.62 285 ILE A CA 1
ATOM 2319 C C . ILE A 1 285 ? 17.297 -3.289 -6.074 1 81.62 285 ILE A C 1
ATOM 2321 O O . ILE A 1 285 ? 17.109 -4.484 -6.316 1 81.62 285 ILE A O 1
ATOM 2325 N N . LYS A 1 286 ? 16.719 -2.658 -5.121 1 80.31 286 LYS A N 1
ATOM 2326 C CA . LYS A 1 286 ? 15.695 -3.334 -4.336 1 80.31 286 LYS A CA 1
ATOM 2327 C C . LYS A 1 286 ? 14.523 -3.773 -5.215 1 80.31 286 LYS A C 1
ATOM 2329 O O . LYS A 1 286 ? 14.023 -4.891 -5.074 1 80.31 286 LYS A O 1
ATOM 2334 N N . GLN A 1 287 ? 14.133 -2.92 -6.039 1 80.56 287 GLN A N 1
ATOM 2335 C CA . GLN A 1 287 ? 13.039 -3.25 -6.945 1 80.56 287 GLN A CA 1
ATOM 2336 C C . GLN A 1 287 ? 13.453 -4.328 -7.941 1 80.56 287 GLN A C 1
ATOM 2338 O O . GLN A 1 287 ? 12.641 -5.176 -8.32 1 80.56 287 GLN A O 1
ATOM 2343 N N . TYR A 1 288 ? 14.727 -4.211 -8.383 1 83 288 TYR A N 1
ATOM 2344 C CA . TYR A 1 288 ? 15.297 -5.246 -9.242 1 83 288 TYR A CA 1
ATOM 2345 C C . TYR A 1 288 ? 15.227 -6.613 -8.562 1 83 288 TYR A C 1
ATOM 2347 O O . TYR A 1 288 ? 14.789 -7.59 -9.172 1 83 288 TYR A O 1
ATOM 2355 N N . ASP A 1 289 ? 15.555 -6.625 -7.363 1 83.94 289 ASP A N 1
ATOM 2356 C CA . ASP A 1 289 ? 15.531 -7.863 -6.594 1 83.94 289 ASP A CA 1
ATOM 2357 C C . ASP A 1 289 ? 14.102 -8.375 -6.422 1 83.94 289 ASP A C 1
ATOM 2359 O O . ASP A 1 289 ? 13.852 -9.586 -6.48 1 83.94 289 ASP A O 1
ATOM 2363 N N . ASN A 1 290 ? 13.281 -7.492 -6.141 1 83.38 290 ASN A N 1
ATOM 2364 C CA . ASN A 1 290 ? 11.875 -7.867 -5.992 1 83.38 290 ASN A CA 1
ATOM 2365 C C . ASN A 1 290 ? 11.32 -8.477 -7.273 1 83.38 290 ASN A C 1
ATOM 2367 O O . ASN A 1 290 ? 10.539 -9.43 -7.227 1 83.38 290 ASN A O 1
ATOM 2371 N N . TYR A 1 291 ? 11.711 -7.926 -8.328 1 85.5 291 TYR A N 1
ATOM 2372 C CA . TYR A 1 291 ? 11.242 -8.438 -9.617 1 85.5 291 TYR A CA 1
ATOM 2373 C C . TYR A 1 291 ? 11.758 -9.852 -9.859 1 85.5 291 TYR A C 1
ATOM 2375 O O . TYR A 1 291 ? 11 -10.734 -10.273 1 85.5 291 TYR A O 1
ATOM 2383 N N . LEU A 1 292 ? 13.023 -9.945 -9.664 1 87.44 292 LEU A N 1
ATOM 2384 C CA . LEU A 1 292 ? 13.609 -11.273 -9.852 1 87.44 292 LEU A CA 1
ATOM 2385 C C . LEU A 1 292 ? 12.914 -12.297 -8.961 1 87.44 292 LEU A C 1
ATOM 2387 O O . LEU A 1 292 ? 12.617 -13.414 -9.406 1 87.44 292 LEU A O 1
ATOM 2391 N N . GLY A 1 293 ? 12.711 -11.883 -7.777 1 87.81 293 GLY A N 1
ATOM 2392 C CA . GLY A 1 293 ? 12.023 -12.773 -6.855 1 87.81 293 GLY A CA 1
ATOM 2393 C C . GLY A 1 293 ? 10.617 -13.125 -7.305 1 87.81 293 GLY A C 1
ATOM 2394 O O . GLY A 1 293 ? 10.18 -14.266 -7.16 1 87.81 293 GLY A O 1
ATOM 2395 N N . SER A 1 294 ? 9.914 -12.219 -7.812 1 88.56 294 SER A N 1
ATOM 2396 C CA . SER A 1 294 ? 8.555 -12.43 -8.289 1 88.56 294 SER A CA 1
ATOM 2397 C C . SER A 1 294 ? 8.523 -13.391 -9.477 1 88.56 294 SER A C 1
ATOM 2399 O O . SER A 1 294 ? 7.605 -14.203 -9.602 1 88.56 294 SER A O 1
ATOM 2401 N N . ARG A 1 295 ? 9.477 -13.25 -10.328 1 88.31 295 ARG A N 1
ATOM 2402 C CA . ARG A 1 295 ? 9.547 -14.125 -11.492 1 88.31 295 ARG A CA 1
ATOM 2403 C C . ARG A 1 295 ? 9.883 -15.555 -11.086 1 88.31 295 ARG A C 1
ATOM 2405 O O . ARG A 1 295 ? 9.352 -16.5 -11.656 1 88.31 295 ARG A O 1
ATOM 2412 N N . GLU A 1 296 ? 10.758 -15.602 -10.18 1 89.69 296 GLU A N 1
ATOM 2413 C CA . GLU A 1 296 ? 11.07 -16.938 -9.672 1 89.69 296 GLU A CA 1
ATOM 2414 C C . GLU A 1 296 ? 9.844 -17.578 -9.039 1 89.69 296 GLU A C 1
ATOM 2416 O O . GLU A 1 296 ? 9.594 -18.766 -9.242 1 89.69 296 GLU A O 1
ATOM 2421 N N . GLN A 1 297 ? 9.18 -16.797 -8.273 1 91.12 297 GLN A N 1
ATOM 2422 C CA . GLN A 1 297 ? 7.977 -17.312 -7.621 1 91.12 297 GLN A CA 1
ATOM 2423 C C . GLN A 1 297 ? 6.945 -17.766 -8.648 1 91.12 297 GLN A C 1
ATOM 2425 O O . GLN A 1 297 ? 6.328 -18.812 -8.492 1 91.12 297 GLN A O 1
ATOM 2430 N N . ALA A 1 298 ? 6.742 -17 -9.656 1 91.25 298 ALA A N 1
ATOM 2431 C CA . ALA A 1 298 ? 5.805 -17.359 -10.719 1 91.25 298 ALA A CA 1
ATOM 2432 C C . ALA A 1 298 ? 6.215 -18.672 -11.391 1 91.25 298 ALA A C 1
ATOM 2434 O O . ALA A 1 298 ? 5.363 -19.5 -11.703 1 91.25 298 ALA A O 1
ATOM 2435 N N . GLU A 1 299 ? 7.457 -18.766 -11.625 1 90.69 299 GLU A N 1
ATOM 2436 C CA . GLU A 1 299 ? 7.977 -20 -12.219 1 90.69 299 GLU A CA 1
ATOM 2437 C C . GLU A 1 299 ? 7.73 -21.203 -11.312 1 90.69 299 GLU A C 1
ATOM 2439 O O . GLU A 1 299 ? 7.316 -22.266 -11.773 1 90.69 299 GLU A O 1
ATOM 2444 N N . ARG A 1 300 ? 7.984 -21.031 -10.086 1 89.5 300 ARG A N 1
ATOM 2445 C CA . ARG A 1 300 ? 7.773 -22.094 -9.109 1 89.5 300 ARG A CA 1
ATOM 2446 C C . ARG A 1 300 ? 6.312 -22.531 -9.078 1 89.5 300 ARG A C 1
ATOM 2448 O O . ARG A 1 300 ? 6.012 -23.719 -8.977 1 89.5 300 ARG A O 1
ATOM 2455 N N . GLU A 1 301 ? 5.488 -21.656 -9.07 1 91.44 301 GLU A N 1
ATOM 2456 C CA . GLU A 1 301 ? 4.062 -21.953 -9.055 1 91.44 301 GLU A CA 1
ATOM 2457 C C . GLU A 1 301 ? 3.643 -22.719 -10.305 1 91.44 301 GLU A C 1
ATOM 2459 O O . GLU A 1 301 ? 2.873 -23.688 -10.211 1 91.44 301 GLU A O 1
ATOM 2464 N N . SER A 1 302 ? 4.125 -22.297 -11.438 1 92.69 302 SER A N 1
ATOM 2465 C CA . SER A 1 302 ? 3.818 -23 -12.68 1 92.69 302 SER A CA 1
ATOM 2466 C C . SER A 1 302 ? 4.41 -24.406 -12.68 1 92.69 302 SER A C 1
ATOM 2468 O O . SER A 1 302 ? 3.789 -25.359 -13.172 1 92.69 302 SER A O 1
ATOM 2470 N N . ASP A 1 303 ? 5.633 -24.516 -12.141 1 90.69 303 ASP A N 1
ATOM 2471 C CA . ASP A 1 303 ? 6.25 -25.828 -12.016 1 90.69 303 ASP A CA 1
ATOM 2472 C C . ASP A 1 303 ? 5.41 -26.75 -11.141 1 90.69 303 ASP A C 1
ATOM 2474 O O . ASP A 1 303 ? 5.234 -27.922 -11.453 1 90.69 303 ASP A O 1
ATOM 2478 N N . ALA A 1 304 ? 4.977 -26.188 -10.07 1 88.81 304 ALA A N 1
ATOM 2479 C CA . ALA A 1 304 ? 4.148 -26.969 -9.156 1 88.81 304 ALA A CA 1
ATOM 2480 C C . ALA A 1 304 ? 2.85 -27.406 -9.828 1 88.81 304 ALA A C 1
ATOM 2482 O O . ALA A 1 304 ? 2.396 -28.531 -9.648 1 88.81 304 ALA A O 1
ATOM 2483 N N . ALA A 1 305 ? 2.264 -26.594 -10.562 1 88.62 305 ALA A N 1
ATOM 2484 C CA . ALA A 1 305 ? 1.036 -26.922 -11.281 1 88.62 305 ALA A CA 1
ATOM 2485 C C . ALA A 1 305 ? 1.277 -28.047 -12.297 1 88.62 305 ALA A C 1
ATOM 2487 O O . ALA A 1 305 ? 0.448 -28.938 -12.438 1 88.62 305 ALA A O 1
ATOM 2488 N N . ASP A 1 306 ? 2.412 -27.953 -12.969 1 90.5 306 ASP A N 1
ATOM 2489 C CA . ASP A 1 306 ? 2.777 -28.984 -13.938 1 90.5 306 ASP A CA 1
ATOM 2490 C C . ASP A 1 306 ? 2.963 -30.344 -13.266 1 90.5 306 ASP A C 1
ATOM 2492 O O . ASP A 1 306 ? 2.676 -31.375 -13.867 1 90.5 306 ASP A O 1
ATOM 2496 N N . PHE A 1 307 ? 3.484 -30.266 -12.109 1 86.94 307 PHE A N 1
ATOM 2497 C CA . PHE A 1 307 ? 3.795 -31.5 -11.398 1 86.94 307 PHE A CA 1
ATOM 2498 C C . PHE A 1 307 ? 2.527 -32.125 -10.836 1 86.94 307 PHE A C 1
ATOM 2500 O O . PHE A 1 307 ? 2.389 -33.375 -10.836 1 86.94 307 PHE A O 1
ATOM 2507 N N . HIS A 1 308 ? 1.551 -31.344 -10.445 1 85.44 308 HIS A N 1
ATOM 2508 C CA . HIS A 1 308 ? 0.426 -31.859 -9.68 1 85.44 308 HIS A CA 1
ATOM 2509 C C . HIS A 1 308 ? -0.798 -32.062 -10.562 1 85.44 308 HIS A C 1
ATOM 2511 O O . HIS A 1 308 ? -1.787 -32.656 -10.133 1 85.44 308 HIS A O 1
ATOM 2517 N N . THR A 1 309 ? -0.712 -31.578 -11.758 1 87 309 THR A N 1
ATOM 2518 C CA . THR A 1 309 ? -1.866 -31.703 -12.641 1 87 309 THR A CA 1
ATOM 2519 C C . THR A 1 309 ? -1.427 -32.031 -14.062 1 87 309 THR A C 1
ATOM 2521 O O . THR A 1 309 ? -0.234 -32.031 -14.375 1 87 309 THR A O 1
ATOM 2524 N N . VAL A 1 310 ? -2.43 -32.469 -14.852 1 88.06 310 VAL A N 1
ATOM 2525 C CA . VAL A 1 310 ? -2.176 -32.781 -16.25 1 88.06 310 VAL A CA 1
ATOM 2526 C C . VAL A 1 310 ? -3.283 -32.219 -17.125 1 88.06 310 VAL A C 1
ATOM 2528 O O . VAL A 1 310 ? -4.453 -32.188 -16.734 1 88.06 310 VAL A O 1
ATOM 2531 N N . ILE A 1 311 ? -2.857 -31.672 -18.203 1 90.06 311 ILE A N 1
ATOM 2532 C CA . ILE A 1 311 ? -3.828 -31.25 -19.219 1 90.06 311 ILE A CA 1
ATOM 2533 C C . ILE A 1 311 ? -4.207 -32.438 -20.094 1 90.06 311 ILE A C 1
ATOM 2535 O O . ILE A 1 311 ? -3.344 -33.062 -20.703 1 90.06 311 ILE A O 1
ATOM 2539 N N . PRO A 1 312 ? -5.477 -32.719 -20.156 1 88 312 PRO A N 1
ATOM 2540 C CA . PRO A 1 312 ? -5.871 -33.875 -20.969 1 88 312 PRO A CA 1
ATOM 2541 C C . PRO A 1 312 ? -5.672 -33.625 -22.453 1 88 312 PRO A C 1
ATOM 2543 O O . PRO A 1 312 ? -5.766 -32.5 -22.938 1 88 312 PRO A O 1
ATOM 2546 N N . CYS A 1 313 ? -5.426 -34.75 -23.125 1 90.38 313 CYS A N 1
ATOM 2547 C CA . CYS A 1 313 ? -5.312 -34.688 -24.578 1 90.38 313 CYS A CA 1
ATOM 2548 C C . CYS A 1 313 ? -6.676 -34.469 -25.234 1 90.38 313 CYS A C 1
ATOM 2550 O O . CYS A 1 313 ? -7.684 -35 -24.766 1 90.38 313 CYS A O 1
ATOM 2552 N N . ALA A 1 314 ? -6.699 -33.719 -26.203 1 85.75 314 ALA A N 1
ATOM 2553 C CA . ALA A 1 314 ? -7.934 -33.406 -26.922 1 85.75 314 ALA A CA 1
ATOM 2554 C C . ALA A 1 314 ? -8.195 -34.438 -28.016 1 85.75 314 ALA A C 1
ATOM 2556 O O . ALA A 1 314 ? -9.344 -34.656 -28.406 1 85.75 314 ALA A O 1
ATOM 2557 N N . THR A 1 315 ? -7.121 -35.062 -28.453 1 85.19 315 THR A N 1
ATOM 2558 C CA . THR A 1 315 ? -7.219 -36.031 -29.547 1 85.19 315 THR A CA 1
ATOM 2559 C C . THR A 1 315 ? -6.652 -37.375 -29.109 1 85.19 315 THR A C 1
ATOM 2561 O O . THR A 1 315 ? -6.121 -37.5 -28 1 85.19 315 THR A O 1
ATOM 2564 N N . LYS A 1 316 ? -6.82 -38.344 -29.938 1 84.94 316 LYS A N 1
ATOM 2565 C CA . LYS A 1 316 ? -6.285 -39.688 -29.656 1 84.94 316 LYS A CA 1
ATOM 2566 C C . LYS A 1 316 ? -4.906 -39.844 -30.297 1 84.94 316 LYS A C 1
ATOM 2568 O O . LYS A 1 316 ? -4.41 -40.969 -30.406 1 84.94 316 LYS A O 1
ATOM 2573 N N . SER A 1 317 ? -4.402 -38.75 -30.656 1 88.94 317 SER A N 1
ATOM 2574 C CA . SER A 1 317 ? -3.092 -38.781 -31.297 1 88.94 317 SER A CA 1
ATOM 2575 C C . SER A 1 317 ? -1.993 -39.125 -30.297 1 88.94 317 SER A C 1
ATOM 2577 O O . SER A 1 317 ? -1.946 -38.531 -29.203 1 88.94 317 SER A O 1
ATOM 2579 N N . SER A 1 318 ? -1.112 -40 -30.609 1 93.88 318 SER A N 1
ATOM 2580 C CA . SER A 1 318 ? 0.029 -40.344 -29.766 1 93.88 318 SER A CA 1
ATOM 2581 C C . SER A 1 318 ? 1.036 -39.188 -29.719 1 93.88 318 SER A C 1
ATOM 2583 O O . SER A 1 318 ? 1.771 -39.062 -28.734 1 93.88 318 SER A O 1
ATOM 2585 N N . ILE A 1 319 ? 0.993 -38.438 -30.797 1 94.94 319 ILE A N 1
ATOM 2586 C CA . ILE A 1 319 ? 1.882 -37.281 -30.828 1 94.94 319 ILE A CA 1
ATOM 2587 C C . ILE A 1 319 ? 1.491 -36.312 -29.734 1 94.94 319 ILE A C 1
ATOM 2589 O O . ILE A 1 319 ? 2.357 -35.75 -29.062 1 94.94 319 ILE A O 1
ATOM 2593 N N . GLU A 1 320 ? 0.24 -36.125 -29.594 1 94.69 320 GLU A N 1
ATOM 2594 C CA . GLU A 1 320 ? -0.233 -35.219 -28.547 1 94.69 320 GLU A CA 1
ATOM 2595 C C . GLU A 1 320 ? 0.214 -35.688 -27.172 1 94.69 320 GLU A C 1
ATOM 2597 O O . GLU A 1 320 ? 0.665 -34.906 -26.344 1 94.69 320 GLU A O 1
ATOM 2602 N N . ALA A 1 321 ? 0.074 -36.938 -26.953 1 94.31 321 ALA A N 1
ATOM 2603 C CA . ALA A 1 321 ? 0.476 -37.531 -25.688 1 94.31 321 ALA A CA 1
ATOM 2604 C C . ALA A 1 321 ? 1.975 -37.344 -25.453 1 94.31 321 ALA A C 1
ATOM 2606 O O . ALA A 1 321 ? 2.414 -37.188 -24.312 1 94.31 321 ALA A O 1
ATOM 2607 N N . GLN A 1 322 ? 2.719 -37.469 -26.531 1 96.12 322 GLN A N 1
ATOM 2608 C CA . GLN A 1 322 ? 4.164 -37.281 -26.453 1 96.12 322 GLN A CA 1
ATOM 2609 C C . GLN A 1 322 ? 4.508 -35.906 -25.922 1 96.12 322 GLN A C 1
ATOM 2611 O O . GLN A 1 322 ? 5.367 -35.75 -25.062 1 96.12 322 GLN A O 1
ATOM 2616 N N . PHE A 1 323 ? 3.832 -34.938 -26.406 1 96.31 323 PHE A N 1
ATOM 2617 C CA . PHE A 1 323 ? 4.09 -33.562 -25.969 1 96.31 323 PHE A CA 1
ATOM 2618 C C . PHE A 1 323 ? 3.49 -33.312 -24.594 1 96.31 323 PHE A C 1
ATOM 2620 O O . PHE A 1 323 ? 4.031 -32.5 -23.828 1 96.31 323 PHE A O 1
ATOM 2627 N N . GLN A 1 324 ? 2.365 -33.844 -24.312 1 94.12 324 GLN A N 1
ATOM 2628 C CA . GLN A 1 324 ? 1.771 -33.719 -22.984 1 94.12 324 GLN A CA 1
ATOM 2629 C C . GLN A 1 324 ? 2.756 -34.156 -21.891 1 94.12 324 GLN A C 1
ATOM 2631 O O . GLN A 1 324 ? 2.854 -33.5 -20.844 1 94.12 324 GLN A O 1
ATOM 2636 N N . ASP A 1 325 ? 3.473 -35.156 -22.203 1 93.56 325 ASP A N 1
ATOM 2637 C CA . ASP A 1 325 ? 4.406 -35.719 -21.234 1 93.56 325 ASP A CA 1
ATOM 2638 C C . ASP A 1 325 ? 5.68 -34.875 -21.141 1 93.56 325 ASP A C 1
ATOM 2640 O O . ASP A 1 325 ? 6.293 -34.812 -20.078 1 93.56 325 ASP A O 1
ATOM 2644 N N . ALA A 1 326 ? 6.059 -34.312 -22.188 1 95.06 326 ALA A N 1
ATOM 2645 C CA . ALA A 1 326 ? 7.375 -33.656 -22.25 1 95.06 326 ALA A CA 1
ATOM 2646 C C . ALA A 1 326 ? 7.277 -32.188 -21.922 1 95.06 326 ALA A C 1
ATOM 2648 O O . ALA A 1 326 ? 8.125 -31.641 -21.219 1 95.06 326 ALA A O 1
ATOM 2649 N N . TYR A 1 327 ? 6.262 -31.484 -22.375 1 96.25 327 TYR A N 1
ATOM 2650 C CA . TYR A 1 327 ? 6.215 -30.031 -22.359 1 96.25 327 TYR A CA 1
ATOM 2651 C C . TYR A 1 327 ? 5.488 -29.531 -21.109 1 96.25 327 TYR A C 1
ATOM 2653 O O . TYR A 1 327 ? 4.695 -30.266 -20.516 1 96.25 327 TYR A O 1
ATOM 2661 N N . THR A 1 328 ? 5.844 -28.312 -20.75 1 95.38 328 THR A N 1
ATOM 2662 C CA . THR A 1 328 ? 5.094 -27.641 -19.703 1 95.38 328 THR A CA 1
ATOM 2663 C C . THR A 1 328 ? 3.646 -27.406 -20.125 1 95.38 328 THR A C 1
ATOM 2665 O O . THR A 1 328 ? 3.322 -27.5 -21.312 1 95.38 328 THR A O 1
ATOM 2668 N N . HIS A 1 329 ? 2.75 -27.156 -19.156 1 94.38 329 HIS A N 1
ATOM 2669 C CA . HIS A 1 329 ? 1.344 -26.906 -19.453 1 94.38 329 HIS A CA 1
ATOM 2670 C C . HIS A 1 329 ? 1.188 -25.781 -20.484 1 94.38 329 HIS A C 1
ATOM 2672 O O . HIS A 1 329 ? 0.41 -25.906 -21.438 1 94.38 329 HIS A O 1
ATOM 2678 N N . ALA A 1 330 ? 1.963 -24.734 -20.281 1 94.38 330 ALA A N 1
ATOM 2679 C CA . ALA A 1 330 ? 1.843 -23.562 -21.141 1 94.38 330 ALA A CA 1
ATOM 2680 C C . ALA A 1 330 ? 2.211 -23.906 -22.578 1 94.38 330 ALA A C 1
ATOM 2682 O O . ALA A 1 330 ? 1.498 -23.516 -23.516 1 94.38 330 ALA A O 1
ATOM 2683 N N . LYS A 1 331 ? 3.242 -24.625 -22.75 1 94.69 331 LYS A N 1
ATOM 2684 C CA . LYS A 1 331 ? 3.719 -24.922 -24.094 1 94.69 331 LYS A CA 1
ATOM 2685 C C . LYS A 1 331 ? 2.92 -26.062 -24.719 1 94.69 331 LYS A C 1
ATOM 2687 O O . LYS A 1 331 ? 2.707 -26.094 -25.922 1 94.69 331 LYS A O 1
ATOM 2692 N N . PHE A 1 332 ? 2.475 -26.984 -23.875 1 96.19 332 PHE A N 1
ATOM 2693 C CA . PHE A 1 332 ? 1.606 -28.047 -24.359 1 96.19 332 PHE A CA 1
ATOM 2694 C C . PHE A 1 332 ? 0.306 -27.469 -24.906 1 96.19 332 PHE A C 1
ATOM 2696 O O . PHE A 1 332 ? -0.216 -27.953 -25.922 1 96.19 332 PHE A O 1
ATOM 2703 N N . ARG A 1 333 ? -0.224 -26.484 -24.25 1 94.56 333 ARG A N 1
ATOM 2704 C CA . ARG A 1 333 ? -1.439 -25.828 -24.719 1 94.56 333 ARG A CA 1
ATOM 2705 C C . ARG A 1 333 ? -1.239 -25.234 -26.109 1 94.56 333 ARG A C 1
ATOM 2707 O O . ARG A 1 333 ? -2.16 -25.25 -26.938 1 94.56 333 ARG A O 1
ATOM 2714 N N . GLU A 1 334 ? -0.093 -24.766 -26.344 1 94.69 334 GLU A N 1
ATOM 2715 C CA . GLU A 1 334 ? 0.205 -24.25 -27.672 1 94.69 334 GLU A CA 1
ATOM 2716 C C . GLU A 1 334 ? 0.204 -25.359 -28.719 1 94.69 334 GLU A C 1
ATOM 2718 O O . GLU A 1 334 ? -0.313 -25.188 -29.828 1 94.69 334 GLU A O 1
ATOM 2723 N N . VAL A 1 335 ? 0.83 -26.469 -28.391 1 95.56 335 VAL A N 1
ATOM 2724 C CA . VAL A 1 335 ? 0.844 -27.609 -29.281 1 95.56 335 VAL A CA 1
ATOM 2725 C C . VAL A 1 335 ? -0.581 -28.109 -29.516 1 95.56 335 VAL A C 1
ATOM 2727 O O . VAL A 1 335 ? -0.964 -28.422 -30.641 1 95.56 335 VAL A O 1
ATOM 2730 N N . GLN A 1 336 ? -1.301 -28.172 -28.406 1 94 336 GLN A N 1
ATOM 2731 C CA . GLN A 1 336 ? -2.688 -28.625 -28.484 1 94 336 GLN A CA 1
ATOM 2732 C C . GLN A 1 336 ? -3.51 -27.719 -29.391 1 94 336 GLN A C 1
ATOM 2734 O O . GLN A 1 336 ? -4.359 -28.188 -30.141 1 94 336 GLN A O 1
ATOM 2739 N N . ALA A 1 337 ? -3.287 -26.484 -29.312 1 93.25 337 ALA A N 1
ATOM 2740 C CA . ALA A 1 337 ? -3.977 -25.516 -30.172 1 93.25 337 ALA A CA 1
ATOM 2741 C C . ALA A 1 337 ? -3.666 -25.797 -31.656 1 93.25 337 ALA A C 1
ATOM 2743 O O . ALA A 1 337 ? -4.543 -25.672 -32.5 1 93.25 337 ALA A O 1
ATOM 2744 N N . GLN A 1 338 ? -2.42 -26.109 -31.938 1 94.69 338 GLN A N 1
ATOM 2745 C CA . GLN A 1 338 ? -2.039 -26.453 -33.312 1 94.69 338 GLN A CA 1
ATOM 2746 C C . GLN A 1 338 ? -2.713 -27.734 -33.781 1 94.69 338 GLN A C 1
ATOM 2748 O O . GLN A 1 338 ? -3.141 -27.859 -34.906 1 94.69 338 GLN A O 1
ATOM 2753 N N . LEU A 1 339 ? -2.826 -28.672 -32.906 1 93.94 339 LEU A N 1
ATOM 2754 C CA . LEU A 1 339 ? -3.484 -29.938 -33.219 1 93.94 339 LEU A CA 1
ATOM 2755 C C . LEU A 1 339 ? -4.969 -29.734 -33.5 1 93.94 339 LEU A C 1
ATOM 2757 O O . LEU A 1 339 ? -5.527 -30.328 -34.406 1 93.94 339 LEU A O 1
ATOM 2761 N N . ARG A 1 340 ? -5.547 -28.891 -32.688 1 90.31 340 ARG A N 1
ATOM 2762 C CA . ARG A 1 340 ? -6.953 -28.562 -32.906 1 90.31 340 ARG A CA 1
ATOM 2763 C C . ARG A 1 340 ? -7.137 -27.828 -34.25 1 90.31 340 ARG A C 1
ATOM 2765 O O . ARG A 1 340 ? -8.133 -28.031 -34.938 1 90.31 340 ARG A O 1
ATOM 2772 N N . GLY A 1 341 ? -6.246 -27.047 -34.562 1 91.38 341 GLY A N 1
ATOM 2773 C CA . GLY A 1 341 ? -6.301 -26.266 -35.812 1 91.38 341 GLY A CA 1
ATOM 2774 C C . GLY A 1 341 ? -6.164 -27.125 -37.031 1 91.38 341 GLY A C 1
ATOM 2775 O O . GLY A 1 341 ? -6.5 -26.688 -38.156 1 91.38 341 GLY A O 1
ATOM 2776 N N . LYS A 1 342 ? -5.688 -28.312 -36.875 1 92.75 342 LYS A N 1
ATOM 2777 C CA . LYS A 1 342 ? -5.582 -29.25 -37.969 1 92.75 342 LYS A CA 1
ATOM 2778 C C . LYS A 1 342 ? -6.934 -29.438 -38.656 1 92.75 342 LYS A C 1
ATOM 2780 O O . LYS A 1 342 ? -6.992 -29.75 -39.844 1 92.75 342 LYS A O 1
ATOM 2785 N N . ALA A 1 343 ? -7.961 -29.219 -37.938 1 88.25 343 ALA A N 1
ATOM 2786 C CA . ALA A 1 343 ? -9.312 -29.406 -38.438 1 88.25 343 ALA A CA 1
ATOM 2787 C C . ALA A 1 343 ? -9.586 -28.438 -39.594 1 88.25 343 ALA A C 1
ATOM 2789 O O . ALA A 1 343 ? -10.445 -28.703 -40.438 1 88.25 343 ALA A O 1
ATOM 2790 N N . ASN A 1 344 ? -8.82 -27.422 -39.688 1 92.69 344 ASN A N 1
ATOM 2791 C CA . ASN A 1 344 ? -9.016 -26.438 -40.75 1 92.69 344 ASN A CA 1
ATOM 2792 C C . ASN A 1 344 ? -8.078 -26.672 -41.938 1 92.69 344 ASN A C 1
ATOM 2794 O O . ASN A 1 344 ? -8.008 -25.859 -42.844 1 92.69 344 ASN A O 1
ATOM 2798 N N . CYS A 1 345 ? -7.395 -27.75 -41.844 1 94.88 345 CYS A N 1
ATOM 2799 C CA . CYS A 1 345 ? -6.379 -27.984 -42.875 1 94.88 345 CYS A CA 1
ATOM 2800 C C . CYS A 1 345 ? -6.789 -29.125 -43.781 1 94.88 345 CYS A C 1
ATOM 2802 O O . CYS A 1 345 ? -7.477 -30.047 -43.375 1 94.88 345 CYS A O 1
ATOM 2804 N N . ILE A 1 346 ? -6.5 -28.953 -45.094 1 95.06 346 ILE A N 1
ATOM 2805 C CA . ILE A 1 346 ? -6.664 -29.984 -46.094 1 95.06 346 ILE A CA 1
ATOM 2806 C C . ILE A 1 346 ? -5.301 -30.359 -46.688 1 95.06 346 ILE A C 1
ATOM 2808 O O . ILE A 1 346 ? -4.586 -29.5 -47.188 1 95.06 346 ILE A O 1
ATOM 2812 N N . THR A 1 347 ? -4.973 -31.625 -46.562 1 96.56 347 THR A N 1
ATOM 2813 C CA . THR A 1 347 ? -3.656 -32.094 -46.969 1 96.56 347 THR A CA 1
ATOM 2814 C C . THR A 1 347 ? -3.742 -32.844 -48.312 1 96.56 347 THR A C 1
ATOM 2816 O O . THR A 1 347 ? -4.562 -33.75 -48.469 1 96.56 347 THR A O 1
ATOM 2819 N N . ARG A 1 348 ? -2.895 -32.406 -49.281 1 96.31 348 ARG A N 1
ATOM 2820 C CA . ARG A 1 348 ? -2.82 -33.062 -50.594 1 96.31 348 ARG A CA 1
ATOM 2821 C C . ARG A 1 348 ? -1.385 -33.469 -50.906 1 96.31 348 ARG A C 1
ATOM 2823 O O . ARG A 1 348 ? -0.459 -32.688 -50.75 1 96.31 348 ARG A O 1
ATOM 2830 N N . LEU A 1 349 ? -1.191 -34.688 -51.344 1 95.94 349 LEU A N 1
ATOM 2831 C CA . LEU A 1 349 ? 0.121 -35.156 -51.781 1 95.94 349 LEU A CA 1
ATOM 2832 C C . LEU A 1 349 ? 0.434 -34.656 -53.188 1 95.94 349 LEU A C 1
ATOM 2834 O O . LEU A 1 349 ? -0.365 -34.875 -54.094 1 95.94 349 LEU A O 1
ATOM 2838 N N . LYS A 1 350 ? 1.499 -34.062 -53.312 1 95.12 350 LYS A N 1
ATOM 2839 C CA . LYS A 1 350 ? 1.891 -33.531 -54.625 1 95.12 350 LYS A CA 1
ATOM 2840 C C . LYS A 1 350 ? 2.871 -34.469 -55.344 1 95.12 350 LYS A C 1
ATOM 2842 O O . LYS A 1 350 ? 2.723 -34.781 -56.531 1 95.12 350 LYS A O 1
ATOM 2847 N N . ASN A 1 351 ? 3.889 -34.781 -54.594 1 92.44 351 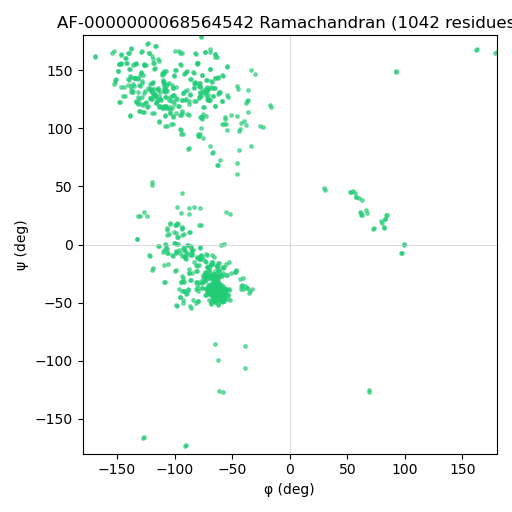ASN A N 1
ATOM 2848 C CA . ASN A 1 351 ? 4.934 -35.625 -55.156 1 92.44 351 ASN A CA 1
ATOM 2849 C C . ASN A 1 351 ? 5.543 -36.531 -54.125 1 92.44 351 ASN A C 1
ATOM 2851 O O . ASN A 1 351 ? 5.621 -36.188 -52.938 1 92.44 351 ASN A O 1
ATOM 2855 N N . SER A 1 352 ? 5.77 -37.875 -54.438 1 90.56 352 SER A N 1
ATOM 2856 C CA . SER A 1 352 ? 6.434 -38.812 -53.531 1 90.56 352 SER A CA 1
ATOM 2857 C C . SER A 1 352 ? 7.535 -39.594 -54.25 1 90.56 352 SER A C 1
ATOM 2859 O O . SER A 1 352 ? 7.32 -40.125 -55.344 1 90.56 352 SER A O 1
ATOM 2861 N N . SER A 1 353 ? 8.766 -39.344 -53.812 1 87 353 SER A N 1
ATOM 2862 C CA . SER A 1 353 ? 9.891 -40.094 -54.375 1 87 353 SER A CA 1
ATOM 2863 C C . SER A 1 353 ? 10.773 -40.688 -53.281 1 87 353 SER A C 1
ATOM 2865 O O . SER A 1 353 ? 11.297 -39.938 -52.438 1 87 353 SER A O 1
ATOM 2867 N N . LEU A 1 354 ? 11.211 -41.906 -53.375 1 85.75 354 LEU A N 1
ATOM 2868 C CA . LEU A 1 354 ? 12.188 -42.656 -52.562 1 85.75 354 LEU A CA 1
ATOM 2869 C C . LEU A 1 354 ? 12.172 -42.188 -51.125 1 85.75 354 LEU A C 1
ATOM 2871 O O . LEU A 1 354 ? 13.219 -41.844 -50.562 1 85.75 354 LEU A O 1
ATOM 2875 N N . GLY A 1 355 ? 11.078 -42.031 -50.469 1 86 355 GLY A N 1
ATOM 2876 C CA . GLY A 1 355 ? 11.008 -41.719 -49.062 1 86 355 GLY A CA 1
ATOM 2877 C C . GLY A 1 355 ? 10.82 -40.219 -48.781 1 86 355 GLY A C 1
ATOM 2878 O O . GLY A 1 355 ? 10.695 -39.812 -47.656 1 86 355 GLY A O 1
ATOM 2879 N N . TYR A 1 356 ? 10.898 -39.469 -49.781 1 92.5 356 TYR A N 1
ATOM 2880 C CA . TYR A 1 356 ? 10.688 -38 -49.688 1 92.5 356 TYR A CA 1
ATOM 2881 C C . TYR A 1 356 ? 9.344 -37.625 -50.312 1 92.5 356 TYR A C 1
ATOM 2883 O O . TYR A 1 356 ? 9.07 -37.938 -51.469 1 92.5 356 TYR A O 1
ATOM 2891 N N . SER A 1 357 ? 8.484 -37.062 -49.531 1 95.56 357 SER A N 1
ATOM 2892 C CA . SER A 1 357 ? 7.156 -36.656 -50 1 95.56 357 SER A CA 1
ATOM 2893 C C . SER A 1 357 ? 6.941 -35.156 -49.844 1 95.56 357 SER A C 1
ATOM 2895 O O . SER A 1 357 ? 7.422 -34.562 -48.906 1 95.56 357 SER A O 1
ATOM 2897 N N . VAL A 1 358 ? 6.336 -34.625 -50.844 1 97.25 358 VAL A N 1
ATOM 2898 C CA . VAL A 1 358 ? 5.973 -33.188 -50.812 1 97.25 358 VAL A CA 1
ATOM 2899 C C . VAL A 1 358 ? 4.453 -33.062 -50.781 1 97.25 358 VAL A C 1
ATOM 2901 O O . VAL A 1 358 ? 3.744 -33.656 -51.594 1 97.25 358 VAL A O 1
ATOM 2904 N N . TYR A 1 359 ? 4.039 -32.281 -49.781 1 97.5 359 TYR A N 1
ATOM 2905 C CA . TYR A 1 359 ? 2.605 -32.062 -49.594 1 97.5 359 TYR A CA 1
ATOM 2906 C C . TYR A 1 359 ? 2.236 -30.609 -49.781 1 97.5 359 TYR A C 1
ATOM 2908 O O . TYR A 1 359 ? 3.074 -29.719 -49.594 1 97.5 359 TYR A O 1
ATOM 2916 N N . GLU A 1 360 ? 1.06 -30.344 -50.188 1 97.94 360 GLU A N 1
ATOM 2917 C CA . GLU A 1 360 ? 0.414 -29.031 -50.125 1 97.94 360 GLU A CA 1
ATOM 2918 C C . GLU A 1 360 ? -0.727 -29.031 -49.125 1 97.94 360 GLU A C 1
ATOM 2920 O O . GLU A 1 360 ? -1.668 -29.828 -49.219 1 97.94 360 GLU A O 1
ATOM 2925 N N . VAL A 1 361 ? -0.562 -28.219 -48.125 1 97.5 361 VAL A N 1
ATOM 2926 C CA . VAL A 1 361 ? -1.577 -28.141 -47.062 1 97.5 361 VAL A CA 1
ATOM 2927 C C . VAL A 1 361 ? -2.334 -26.828 -47.156 1 97.5 361 VAL A C 1
ATOM 2929 O O . VAL A 1 361 ? -1.752 -25.75 -47 1 97.5 361 VAL A O 1
ATOM 2932 N N . GLY A 1 362 ? -3.623 -26.891 -47.531 1 96.12 362 GLY A N 1
ATOM 2933 C CA . GLY A 1 362 ? -4.492 -25.734 -47.562 1 96.12 362 GLY A CA 1
ATOM 2934 C C . GLY A 1 362 ? -5.18 -25.469 -46.219 1 96.12 362 GLY A C 1
ATOM 2935 O O . GLY A 1 362 ? -5.859 -26.359 -45.688 1 96.12 362 GLY A O 1
ATOM 2936 N N . GLU A 1 363 ? -4.973 -24.297 -45.625 1 95 363 GLU A N 1
ATOM 2937 C CA . GLU A 1 363 ? -5.621 -23.906 -44.375 1 95 363 GLU A CA 1
ATOM 2938 C C . GLU A 1 363 ? -6.758 -22.922 -44.625 1 95 363 GLU A C 1
ATOM 2940 O O . GLU A 1 363 ? -6.562 -21.891 -45.281 1 95 363 GLU A O 1
ATOM 2945 N N . GLN A 1 364 ? -7.836 -23.234 -44.219 1 92.94 364 GLN A N 1
ATOM 2946 C CA . GLN A 1 364 ? -9 -22.359 -44.375 1 92.94 364 GLN A CA 1
ATOM 2947 C C . GLN A 1 364 ? -8.969 -21.219 -43.375 1 92.94 364 GLN A C 1
ATOM 2949 O O . GLN A 1 364 ? -9.07 -21.438 -42.156 1 92.94 364 GLN A O 1
ATOM 2954 N N . VAL A 1 365 ? -8.75 -20.062 -43.75 1 86.94 365 VAL A N 1
ATOM 2955 C CA . VAL A 1 365 ? -8.672 -18.891 -42.875 1 86.94 365 VAL A CA 1
ATOM 2956 C C . VAL A 1 365 ? -10.039 -18.219 -42.75 1 86.94 365 VAL A C 1
ATOM 2958 O O . VAL A 1 365 ? -10.398 -17.703 -41.719 1 86.94 365 VAL A O 1
ATOM 2961 N N . SER A 1 366 ? -10.719 -18.172 -43.844 1 86.06 366 SER A N 1
ATOM 2962 C CA . SER A 1 366 ? -12.094 -17.688 -43.906 1 86.06 366 SER A CA 1
ATOM 2963 C C . SER A 1 366 ? -12.945 -18.562 -44.812 1 86.06 366 SER A C 1
ATOM 2965 O O . SER A 1 366 ? -12.445 -19.531 -45.406 1 86.06 366 SER A O 1
ATOM 2967 N N . SER A 1 367 ? -14.312 -18.391 -44.781 1 82.31 367 SER A N 1
ATOM 2968 C CA . SER A 1 367 ? -15.266 -19.203 -45.5 1 82.31 367 SER A CA 1
ATOM 2969 C C . SER A 1 367 ? -14.836 -19.391 -46.969 1 82.31 367 SER A C 1
ATOM 2971 O O . SER A 1 367 ? -15.031 -20.469 -47.531 1 82.31 367 SER A O 1
ATOM 2973 N N . SER A 1 368 ? -14.102 -18.547 -47.438 1 84.38 368 SER A N 1
ATOM 2974 C CA . SER A 1 368 ? -13.82 -18.688 -48.875 1 84.38 368 SER A CA 1
ATOM 2975 C C . SER A 1 368 ? -12.32 -18.562 -49.156 1 84.38 368 SER A C 1
ATOM 2977 O O . SER A 1 368 ? -11.891 -18.688 -50.312 1 84.38 368 SER A O 1
ATOM 2979 N N . ILE A 1 369 ? -11.555 -18.453 -48.156 1 89.94 369 ILE A N 1
ATOM 2980 C CA . ILE A 1 369 ? -10.148 -18.172 -48.406 1 89.94 369 ILE A CA 1
ATOM 2981 C C . ILE A 1 369 ? -9.281 -19.266 -47.812 1 89.94 369 ILE A C 1
ATOM 2983 O O . ILE A 1 369 ? -9.461 -19.625 -46.625 1 89.94 369 ILE A O 1
ATOM 2987 N N . PHE A 1 370 ? -8.391 -19.859 -48.656 1 91.5 370 PHE A N 1
ATOM 2988 C CA . PHE A 1 370 ? -7.438 -20.875 -48.219 1 91.5 370 PHE A CA 1
ATOM 2989 C C . PHE A 1 370 ? -6.008 -20.391 -48.438 1 91.5 370 PHE A C 1
ATOM 2991 O O . PHE A 1 370 ? -5.676 -19.844 -49.5 1 91.5 370 PHE A O 1
ATOM 2998 N N . ASN A 1 371 ? -5.215 -20.469 -47.438 1 94.5 371 ASN A N 1
ATOM 2999 C CA . ASN A 1 371 ? -3.771 -20.281 -47.562 1 94.5 371 ASN A CA 1
ATOM 3000 C C . ASN A 1 371 ? -3.057 -21.609 -47.781 1 94.5 371 ASN A C 1
ATOM 3002 O O . ASN A 1 371 ? -3.357 -22.609 -47.094 1 94.5 371 ASN A O 1
ATOM 3006 N N . LYS A 1 372 ? -2.25 -21.609 -48.75 1 95.44 372 LYS A N 1
ATOM 3007 C CA . LYS A 1 372 ? -1.558 -22.859 -49.094 1 95.44 372 LYS A CA 1
ATOM 3008 C C . LYS A 1 372 ? -0.125 -22.844 -48.562 1 95.44 372 LYS A C 1
ATOM 3010 O O . LYS A 1 372 ? 0.563 -21.828 -48.625 1 95.44 372 LYS A O 1
ATOM 3015 N N . PHE A 1 373 ? 0.251 -23.953 -47.969 1 97.5 373 PHE A N 1
ATOM 3016 C CA . PHE A 1 373 ? 1.605 -24.141 -47.438 1 97.5 373 PHE A CA 1
ATOM 3017 C C . PHE A 1 373 ? 2.215 -25.438 -47.969 1 97.5 373 PHE A C 1
ATOM 3019 O O . PHE A 1 373 ? 1.527 -26.453 -48.094 1 97.5 373 PHE A O 1
ATOM 3026 N N . VAL A 1 374 ? 3.484 -25.391 -48.312 1 97.88 374 VAL A N 1
ATOM 3027 C CA . VAL A 1 374 ? 4.195 -26.578 -48.75 1 97.88 374 VAL A CA 1
ATOM 3028 C C . VAL A 1 374 ? 4.902 -27.234 -47.594 1 97.88 374 VAL A C 1
ATOM 3030 O O . VAL A 1 374 ? 5.629 -26.578 -46.844 1 97.88 374 VAL A O 1
ATOM 3033 N N . VAL A 1 375 ? 4.613 -28.5 -47.375 1 98.06 375 VAL A N 1
ATOM 3034 C CA . VAL A 1 375 ? 5.234 -29.266 -46.312 1 98.06 375 VAL A CA 1
ATOM 3035 C C . VAL A 1 375 ? 5.992 -30.453 -46.906 1 98.06 375 VAL A C 1
ATOM 3037 O O . VAL A 1 375 ? 5.465 -31.172 -47.75 1 98.06 375 VAL A O 1
ATOM 3040 N N . THR A 1 376 ? 7.191 -30.625 -46.5 1 97.44 376 THR A N 1
ATOM 3041 C CA . THR A 1 376 ? 7.996 -31.75 -46.938 1 97.44 376 THR A CA 1
ATOM 3042 C C . THR A 1 376 ? 8.211 -32.75 -45.812 1 97.44 376 THR A C 1
ATOM 3044 O O . THR A 1 376 ? 8.375 -32.344 -44.656 1 97.44 376 THR A O 1
ATOM 3047 N N . TYR A 1 377 ? 8.102 -34 -46.094 1 96.81 377 TYR A N 1
ATOM 3048 C CA . TYR A 1 377 ? 8.305 -35.062 -45.125 1 96.81 377 TYR A CA 1
ATOM 3049 C C . TYR A 1 377 ? 9.297 -36.094 -45.625 1 96.81 377 TYR A C 1
ATOM 3051 O O . TYR A 1 377 ? 9.125 -36.656 -46.688 1 96.81 377 TYR A O 1
ATOM 3059 N N . ASN A 1 378 ? 10.352 -36.25 -44.906 1 95.69 378 ASN A N 1
ATOM 3060 C CA . ASN A 1 378 ? 11.336 -37.281 -45.156 1 95.69 378 ASN A CA 1
ATOM 3061 C C . ASN A 1 378 ? 11.172 -38.469 -44.188 1 95.69 378 ASN A C 1
ATOM 3063 O O . ASN A 1 378 ? 11.547 -38.375 -43.031 1 95.69 378 ASN A O 1
ATOM 3067 N N . SER A 1 379 ? 10.734 -39.625 -44.656 1 92.12 379 SER A N 1
ATOM 3068 C CA . SER A 1 379 ? 10.406 -40.781 -43.812 1 92.12 379 SER A CA 1
ATOM 3069 C C . SER A 1 379 ? 11.672 -41.469 -43.312 1 92.12 379 SER A C 1
ATOM 3071 O O . SER A 1 379 ? 11.664 -42.062 -42.25 1 92.12 379 SER A O 1
ATOM 3073 N N . VAL A 1 380 ? 12.719 -41.375 -44.031 1 91.25 380 VAL A N 1
ATOM 3074 C CA . VAL A 1 380 ? 13.969 -42 -43.625 1 91.25 380 VAL A CA 1
ATOM 3075 C C . VAL A 1 380 ? 14.609 -41.25 -42.469 1 91.25 380 VAL A C 1
ATOM 3077 O O . VAL A 1 380 ? 14.992 -41.812 -41.469 1 91.25 380 VAL A O 1
ATOM 3080 N N . ALA A 1 381 ? 14.578 -39.969 -42.625 1 92.38 381 ALA A N 1
ATOM 3081 C CA . ALA A 1 381 ? 15.188 -39.125 -41.625 1 92.38 381 ALA A CA 1
ATOM 3082 C C . ALA A 1 381 ? 14.172 -38.75 -40.531 1 92.38 381 ALA A C 1
ATOM 3084 O O . ALA A 1 381 ? 14.531 -38.188 -39.5 1 92.38 381 ALA A O 1
ATOM 3085 N N . ALA A 1 382 ? 12.945 -39.062 -40.719 1 93.75 382 ALA A N 1
ATOM 3086 C CA . ALA A 1 382 ? 11.852 -38.688 -39.812 1 93.75 382 ALA A CA 1
ATOM 3087 C C . ALA A 1 382 ? 11.812 -37.188 -39.625 1 93.75 382 ALA A C 1
ATOM 3089 O O . ALA A 1 382 ? 11.758 -36.688 -38.469 1 93.75 382 ALA A O 1
ATOM 3090 N N . GLU A 1 383 ? 11.953 -36.438 -40.781 1 95.94 383 GLU A N 1
ATOM 3091 C CA . GLU A 1 383 ? 12.008 -35 -40.75 1 95.94 383 GLU A CA 1
ATOM 3092 C C . GLU A 1 383 ? 10.836 -34.375 -41.5 1 95.94 383 GLU A C 1
ATOM 3094 O O . GLU A 1 383 ? 10.508 -34.812 -42.594 1 95.94 383 GLU A O 1
ATOM 3099 N N . VAL A 1 384 ? 10.195 -33.469 -40.812 1 96.81 384 VAL A N 1
ATOM 3100 C CA . VAL A 1 384 ? 9.109 -32.719 -41.438 1 96.81 384 VAL A CA 1
ATOM 3101 C C . VAL A 1 384 ? 9.445 -31.234 -41.438 1 96.81 384 VAL A C 1
ATOM 3103 O O . VAL A 1 384 ? 10 -30.703 -40.5 1 96.81 384 VAL A O 1
ATOM 3106 N N . LYS A 1 385 ? 9.242 -30.562 -42.594 1 96.5 385 LYS A N 1
ATOM 3107 C CA . LYS A 1 385 ? 9.5 -29.141 -42.75 1 96.5 385 LYS A CA 1
ATOM 3108 C C . LYS A 1 385 ? 8.32 -28.422 -43.406 1 96.5 385 LYS A C 1
ATOM 3110 O O . LYS A 1 385 ? 7.801 -28.891 -44.406 1 96.5 385 LYS A O 1
ATOM 3115 N N . CYS A 1 386 ? 7.91 -27.469 -42.719 1 97.44 386 CYS A N 1
ATOM 3116 C CA . CYS A 1 386 ? 6.809 -26.672 -43.25 1 97.44 386 CYS A CA 1
ATOM 3117 C C . CYS A 1 386 ? 7.289 -25.297 -43.719 1 97.44 386 CYS A C 1
ATOM 3119 O O . CYS A 1 386 ? 8.18 -24.703 -43.094 1 97.44 386 CYS A O 1
ATOM 3121 N N . GLN A 1 387 ? 6.672 -24.797 -44.656 1 96.38 387 GLN A N 1
ATOM 3122 C CA . GLN A 1 387 ? 7.02 -23.484 -45.219 1 96.38 387 GLN A CA 1
ATOM 3123 C C . GLN A 1 387 ? 6.688 -22.359 -44.219 1 96.38 387 GLN A C 1
ATOM 3125 O O . GLN A 1 387 ? 7.246 -21.266 -44.312 1 96.38 387 GLN A O 1
ATOM 3130 N N . CYS A 1 388 ? 5.801 -22.516 -43.281 1 94.56 388 CYS A N 1
ATOM 3131 C CA . CYS A 1 388 ? 5.426 -21.469 -42.344 1 94.56 388 CYS A CA 1
ATOM 3132 C C . CYS A 1 388 ? 6.527 -21.234 -41.312 1 94.56 388 CYS A C 1
ATOM 3134 O O . CYS A 1 388 ? 6.559 -20.188 -40.656 1 94.56 388 CYS A O 1
ATOM 3136 N N . LEU A 1 389 ? 7.379 -22.141 -41.031 1 94.81 389 LEU A N 1
ATOM 3137 C CA . LEU A 1 389 ? 8.586 -22.078 -40.219 1 94.81 389 LEU A CA 1
ATOM 3138 C C . LEU A 1 389 ? 8.234 -21.812 -38.75 1 94.81 389 LEU A C 1
ATOM 3140 O O . LEU A 1 389 ? 8.984 -21.141 -38.031 1 94.81 389 LEU A O 1
ATOM 3144 N N . LEU A 1 390 ? 7.047 -22.266 -38.312 1 93.62 390 LEU A N 1
ATOM 3145 C CA . LEU A 1 390 ? 6.652 -22.062 -36.906 1 93.62 390 LEU A CA 1
ATOM 3146 C C . LEU A 1 390 ? 7.59 -22.797 -35.969 1 93.62 390 LEU A C 1
ATOM 3148 O O . LEU A 1 390 ? 7.949 -22.281 -34.906 1 93.62 390 LEU A O 1
ATOM 3152 N N . PHE A 1 391 ? 7.938 -23.969 -36.281 1 94.69 391 PHE A N 1
ATOM 3153 C CA . PHE A 1 391 ? 8.828 -24.734 -35.406 1 94.69 391 PHE A CA 1
ATOM 3154 C C . PHE A 1 391 ? 10.188 -24.047 -35.312 1 94.69 391 PHE A C 1
ATOM 3156 O O . PHE A 1 391 ? 10.758 -23.938 -34.219 1 94.69 391 PHE A O 1
ATOM 3163 N N . GLU A 1 392 ? 10.727 -23.609 -36.438 1 88.88 392 GLU A N 1
ATOM 3164 C CA . GLU A 1 392 ? 12.031 -22.953 -36.469 1 88.88 392 GLU A CA 1
ATOM 3165 C C . GLU A 1 392 ? 12 -21.641 -35.688 1 88.88 392 GLU A C 1
ATOM 3167 O O . GLU A 1 392 ? 13 -21.25 -35.094 1 88.88 392 GLU A O 1
ATOM 3172 N N . SER A 1 393 ? 10.859 -21.047 -35.688 1 86.88 393 SER A N 1
ATOM 3173 C CA . SER A 1 393 ? 10.758 -19.734 -35.062 1 86.88 393 SER A CA 1
ATOM 3174 C C . SER A 1 393 ? 10.414 -19.844 -33.594 1 86.88 393 SER A C 1
ATOM 3176 O O . SER A 1 393 ? 10.977 -19.141 -32.75 1 86.88 393 SER A O 1
ATOM 3178 N N . ARG A 1 394 ? 9.469 -20.781 -33.25 1 87.69 394 ARG A N 1
ATOM 3179 C CA . ARG A 1 394 ? 8.945 -20.781 -31.875 1 87.69 394 ARG A CA 1
ATOM 3180 C C . ARG A 1 394 ? 9.172 -22.141 -31.203 1 87.69 394 ARG A C 1
ATOM 3182 O O . ARG A 1 394 ? 8.914 -22.297 -30 1 87.69 394 ARG A O 1
ATOM 3189 N N . GLY A 1 395 ? 9.586 -23.078 -31.938 1 89.56 395 GLY A N 1
ATOM 3190 C CA . GLY A 1 395 ? 9.836 -24.391 -31.375 1 89.56 395 GLY A CA 1
ATOM 3191 C C . GLY A 1 395 ? 8.562 -25.203 -31.172 1 89.56 395 GLY A C 1
ATOM 3192 O O . GLY A 1 395 ? 8.523 -26.094 -30.328 1 89.56 395 GLY A O 1
ATOM 3193 N N . ILE A 1 396 ? 7.484 -24.859 -31.859 1 94.88 396 ILE A N 1
ATOM 3194 C CA . ILE A 1 396 ? 6.203 -25.562 -31.781 1 94.88 396 ILE A CA 1
ATOM 3195 C C . ILE A 1 396 ? 5.816 -26.078 -33.156 1 94.88 396 ILE A C 1
ATOM 3197 O O . ILE A 1 396 ? 5.84 -25.328 -34.156 1 94.88 396 ILE A O 1
ATOM 3201 N N . LEU A 1 397 ? 5.57 -27.375 -33.219 1 96.5 397 LEU A N 1
ATOM 3202 C CA . LEU A 1 397 ? 5.137 -27.938 -34.469 1 96.5 397 LEU A CA 1
ATOM 3203 C C . LEU A 1 397 ? 3.822 -27.312 -34.938 1 96.5 397 LEU A C 1
ATOM 3205 O O . LEU A 1 397 ? 2.879 -27.203 -34.156 1 96.5 397 LEU A O 1
ATOM 3209 N N . CYS A 1 398 ? 3.795 -26.891 -36.219 1 96.69 398 CYS A N 1
ATOM 3210 C CA . CYS A 1 398 ? 2.621 -26.188 -36.719 1 96.69 398 CYS A CA 1
ATOM 3211 C C . CYS A 1 398 ? 1.529 -27.172 -37.125 1 96.69 398 CYS A C 1
ATOM 3213 O O . CYS A 1 398 ? 1.793 -28.359 -37.281 1 96.69 398 CYS A O 1
ATOM 3215 N N . ARG A 1 399 ? 0.355 -26.641 -37.281 1 96.75 399 ARG A N 1
ATOM 3216 C CA . ARG A 1 399 ? -0.793 -27.453 -37.688 1 96.75 399 ARG A CA 1
ATOM 3217 C C . ARG A 1 399 ? -0.583 -28.078 -39.062 1 96.75 399 ARG A C 1
ATOM 3219 O O . ARG A 1 399 ? -1.06 -29.172 -39.312 1 96.75 399 ARG A O 1
ATOM 3226 N N . HIS A 1 400 ? 0.195 -27.469 -39.938 1 97.69 400 HIS A N 1
ATOM 3227 C CA . HIS A 1 400 ? 0.49 -27.984 -41.281 1 97.69 400 HIS A CA 1
ATOM 3228 C C . HIS A 1 400 ? 1.34 -29.25 -41.188 1 97.69 400 HIS A C 1
ATOM 3230 O O . HIS A 1 400 ? 0.992 -30.281 -41.781 1 97.69 400 HIS A O 1
ATOM 3236 N N . ALA A 1 401 ? 2.387 -29.094 -40.438 1 97.62 401 ALA A N 1
ATOM 3237 C CA . ALA A 1 401 ? 3.277 -30.234 -40.25 1 97.62 401 ALA A CA 1
ATOM 3238 C C . ALA A 1 401 ? 2.549 -31.375 -39.562 1 97.62 401 ALA A C 1
ATOM 3240 O O . ALA A 1 401 ? 2.717 -32.531 -39.938 1 97.62 401 ALA A O 1
ATOM 3241 N N . LEU A 1 402 ? 1.768 -31.047 -38.594 1 96.94 402 LEU A N 1
ATOM 3242 C CA . LEU A 1 402 ? 1.023 -32.062 -37.875 1 96.94 402 LEU A CA 1
ATOM 3243 C C . LEU A 1 402 ? 0.025 -32.781 -38.781 1 96.94 402 LEU A C 1
ATOM 3245 O O . LEU A 1 402 ? -0.208 -33.969 -38.625 1 96.94 402 LEU A O 1
ATOM 3249 N N . SER A 1 403 ? -0.57 -32.031 -39.719 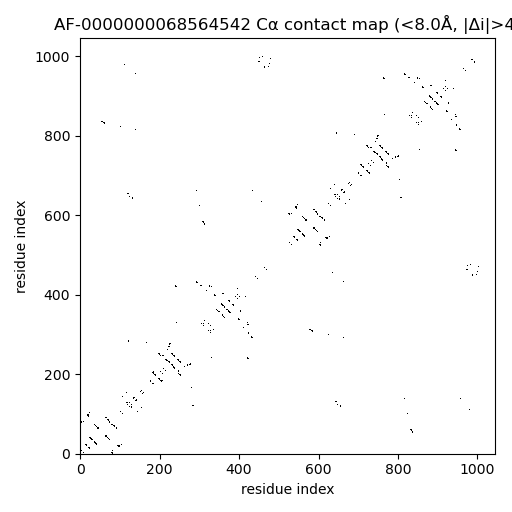1 96.56 403 SER A N 1
ATOM 3250 C CA . SER A 1 403 ? -1.498 -32.625 -40.656 1 96.56 403 SER A CA 1
ATOM 3251 C C . SER A 1 403 ? -0.8 -33.656 -41.562 1 96.56 403 SER A C 1
ATOM 3253 O O . SER A 1 403 ? -1.346 -34.719 -41.812 1 96.56 403 SER A O 1
ATOM 3255 N N . VAL A 1 404 ? 0.355 -33.344 -41.938 1 97.25 404 VAL A N 1
ATOM 3256 C CA . VAL A 1 404 ? 1.118 -34.25 -42.812 1 97.25 404 VAL A CA 1
ATOM 3257 C C . VAL A 1 404 ? 1.557 -35.469 -42.031 1 97.25 404 VAL A C 1
ATOM 3259 O O . VAL A 1 404 ? 1.493 -36.594 -42.531 1 97.25 404 VAL A O 1
ATOM 3262 N N . LEU A 1 405 ? 1.987 -35.25 -40.812 1 96.19 405 LEU A N 1
ATOM 3263 C CA . LEU A 1 405 ? 2.396 -36.344 -39.969 1 96.19 405 LEU A CA 1
ATOM 3264 C C . LEU A 1 405 ? 1.229 -37.281 -39.688 1 96.19 405 LEU A C 1
ATOM 3266 O O . LEU A 1 405 ? 1.412 -38.5 -39.656 1 96.19 405 LEU A O 1
ATOM 3270 N N . SER A 1 406 ? 0.122 -36.75 -39.562 1 93.88 406 SER A N 1
ATOM 3271 C CA . SER A 1 406 ? -1.07 -37.562 -39.406 1 93.88 406 SER A CA 1
ATOM 3272 C C . SER A 1 406 ? -1.376 -38.344 -40.688 1 93.88 406 SER A C 1
ATOM 3274 O O . SER A 1 406 ? -1.746 -39.531 -40.656 1 93.88 406 SER A O 1
ATOM 3276 N N . PHE A 1 407 ? -1.247 -37.656 -41.812 1 93.81 407 PHE A N 1
ATOM 3277 C CA . PHE A 1 407 ? -1.477 -38.25 -43.125 1 93.81 407 PHE A CA 1
ATOM 3278 C C . PHE A 1 407 ? -0.543 -39.438 -43.344 1 93.81 407 PHE A C 1
ATOM 3280 O O . PHE A 1 407 ? -0.948 -40.469 -43.875 1 93.81 407 PHE A O 1
ATOM 3287 N N . GLU A 1 408 ? 0.618 -39.312 -42.875 1 93.94 408 GLU A N 1
ATOM 3288 C CA . GLU A 1 408 ? 1.643 -40.344 -43 1 93.94 408 GLU A CA 1
ATOM 3289 C C . GLU A 1 408 ? 1.559 -41.375 -41.906 1 93.94 408 GLU A C 1
ATOM 3291 O O . GLU A 1 408 ? 2.395 -42.281 -41.812 1 93.94 408 GLU A O 1
ATOM 3296 N N . GLN A 1 409 ? 0.585 -41.188 -40.906 1 92.75 409 GLN A N 1
ATOM 3297 C CA . GLN A 1 409 ? 0.299 -42.125 -39.812 1 92.75 409 GLN A CA 1
ATOM 3298 C C . GLN A 1 409 ? 1.52 -42.281 -38.906 1 92.75 409 GLN A C 1
ATOM 3300 O O . GLN A 1 409 ? 1.869 -43.406 -38.531 1 92.75 409 GLN A O 1
ATOM 3305 N N . VAL A 1 410 ? 2.158 -41.156 -38.719 1 94.38 410 VAL A N 1
ATOM 3306 C CA . VAL A 1 410 ? 3.287 -41.188 -37.812 1 94.38 410 VAL A CA 1
ATOM 3307 C C . VAL A 1 410 ? 2.775 -41.25 -36.375 1 94.38 410 VAL A C 1
ATOM 3309 O O . VAL A 1 410 ? 1.907 -40.469 -35.969 1 94.38 410 VAL A O 1
ATOM 3312 N N . SER A 1 411 ? 3.311 -42.125 -35.594 1 93.38 411 SER A N 1
ATOM 3313 C CA . SER A 1 411 ? 2.836 -42.312 -34.219 1 93.38 411 SER A CA 1
ATOM 3314 C C . SER A 1 411 ? 3.66 -41.5 -33.219 1 93.38 411 SER A C 1
ATOM 3316 O O . SER A 1 411 ? 3.148 -41.062 -32.188 1 93.38 411 SER A O 1
ATOM 3318 N N . GLN A 1 412 ? 4.945 -41.344 -33.531 1 95.06 412 GLN A N 1
ATOM 3319 C CA . GLN A 1 412 ? 5.84 -40.594 -32.656 1 95.06 412 GLN A CA 1
ATOM 3320 C C . GLN A 1 412 ? 6.742 -39.656 -33.469 1 95.06 412 GLN A C 1
ATOM 3322 O O . GLN A 1 412 ? 7.289 -40.062 -34.5 1 95.06 412 GLN A O 1
ATOM 3327 N N . VAL A 1 413 ? 6.742 -38.531 -33 1 95.44 413 VAL A N 1
ATOM 3328 C CA . VAL A 1 413 ? 7.625 -37.594 -33.688 1 95.44 413 VAL A CA 1
ATOM 3329 C C . VAL A 1 413 ? 9.07 -37.812 -33.219 1 95.44 413 VAL A C 1
ATOM 3331 O O . VAL A 1 413 ? 9.305 -38.281 -32.125 1 95.44 413 VAL A O 1
ATOM 3334 N N . SER A 1 414 ? 9.953 -37.406 -34.062 1 94.75 414 SER A N 1
ATOM 3335 C CA . SER A 1 414 ? 11.375 -37.469 -33.75 1 94.75 414 SER A CA 1
ATOM 3336 C C . SER A 1 414 ? 11.703 -36.594 -32.531 1 94.75 414 SER A C 1
ATOM 3338 O O . SER A 1 414 ? 11.117 -35.531 -32.344 1 94.75 414 SER A O 1
ATOM 3340 N N . PRO A 1 415 ? 12.641 -37.031 -31.672 1 93.31 415 PRO A N 1
ATOM 3341 C CA . PRO A 1 415 ? 13.047 -36.25 -30.469 1 93.31 415 PRO A CA 1
ATOM 3342 C C . PRO A 1 415 ? 13.562 -34.875 -30.812 1 93.31 415 PRO A C 1
ATOM 3344 O O . PRO A 1 415 ? 13.586 -34 -29.953 1 93.31 415 PRO A O 1
ATOM 3347 N N . ARG A 1 416 ? 13.953 -34.75 -32.062 1 93 416 ARG A N 1
ATOM 3348 C CA . ARG A 1 416 ? 14.469 -33.438 -32.469 1 93 416 ARG A CA 1
ATOM 3349 C C . ARG A 1 416 ? 13.391 -32.344 -32.344 1 93 416 ARG A C 1
ATOM 3351 O O . ARG A 1 416 ? 13.703 -31.172 -32.25 1 93 416 ARG A O 1
ATOM 3358 N N . TYR A 1 417 ? 12.117 -32.781 -32.375 1 95.31 417 TYR A N 1
ATOM 3359 C CA . TYR A 1 417 ? 11.016 -31.812 -32.344 1 95.31 417 TYR A CA 1
ATOM 3360 C C . TYR A 1 417 ? 10.562 -31.547 -30.906 1 95.31 417 TYR A C 1
ATOM 3362 O O . TYR A 1 417 ? 9.734 -30.672 -30.656 1 95.31 417 TYR A O 1
ATOM 3370 N N . ILE A 1 418 ? 11.023 -32.312 -29.953 1 94.06 418 ILE A N 1
ATOM 3371 C CA . ILE A 1 418 ? 10.766 -32.094 -28.531 1 94.06 418 ILE A CA 1
ATOM 3372 C C . ILE A 1 418 ? 11.914 -31.312 -27.906 1 94.06 418 ILE A C 1
ATOM 3374 O O . ILE A 1 418 ? 12.922 -31.906 -27.5 1 94.06 418 ILE A O 1
ATOM 3378 N N . LEU A 1 419 ? 11.695 -30.062 -27.766 1 90.56 419 LEU A N 1
ATOM 3379 C CA . LEU A 1 419 ? 12.766 -29.188 -27.312 1 90.56 419 LEU A CA 1
ATOM 3380 C C . LEU A 1 419 ? 12.906 -29.219 -25.797 1 90.56 419 LEU A C 1
ATOM 3382 O O . LEU A 1 419 ? 11.914 -29.094 -25.078 1 90.56 419 LEU A O 1
ATOM 3386 N N . GLU A 1 420 ? 14.094 -29.234 -25.328 1 86.81 420 GLU A N 1
ATOM 3387 C CA . GLU A 1 420 ? 14.383 -29.266 -23.891 1 86.81 420 GLU A CA 1
ATOM 3388 C C . GLU A 1 420 ? 14 -27.953 -23.219 1 86.81 420 GLU A C 1
ATOM 3390 O O . GLU A 1 420 ? 13.617 -27.953 -22.047 1 86.81 420 GLU A O 1
ATOM 3395 N N . ARG A 1 421 ? 14.055 -26.922 -23.922 1 85.81 421 ARG A N 1
ATOM 3396 C CA . ARG A 1 421 ? 13.797 -25.609 -23.344 1 85.81 421 ARG A CA 1
ATOM 3397 C C . ARG A 1 421 ? 12.344 -25.484 -22.891 1 85.81 421 ARG A C 1
ATOM 3399 O O . ARG A 1 421 ? 12.016 -24.641 -22.062 1 85.81 421 ARG A O 1
ATOM 3406 N N . TRP A 1 422 ? 11.445 -26.297 -23.531 1 91.19 422 TRP A N 1
ATOM 3407 C CA . TRP A 1 422 ? 10.023 -26.234 -23.188 1 91.19 422 TRP A CA 1
ATOM 3408 C C . TRP A 1 422 ? 9.641 -27.375 -22.266 1 91.19 422 TRP A C 1
ATOM 3410 O O . TRP A 1 422 ? 8.461 -27.547 -21.938 1 91.19 422 TRP A O 1
ATOM 3420 N N . SER A 1 423 ? 10.609 -28.062 -21.766 1 91.44 423 SER A N 1
ATOM 3421 C CA . SER A 1 423 ? 10.352 -29.297 -21.016 1 91.44 423 SER A CA 1
ATOM 3422 C C . SER A 1 423 ? 10.023 -29 -19.562 1 91.44 423 SER A C 1
ATOM 3424 O O . SER A 1 423 ? 10.539 -28.047 -18.984 1 91.44 423 SER A O 1
ATOM 3426 N N . LYS A 1 424 ? 9.195 -29.828 -18.984 1 89.5 424 LYS A N 1
ATOM 3427 C CA . LYS A 1 424 ? 8.859 -29.719 -17.562 1 89.5 424 LYS A CA 1
ATOM 3428 C C . LYS A 1 424 ? 9.992 -30.234 -16.688 1 89.5 424 LYS A C 1
ATOM 3430 O O . LYS A 1 424 ? 10.016 -30 -15.477 1 89.5 424 LYS A O 1
ATOM 3435 N N . LYS A 1 425 ? 10.953 -30.859 -17.281 1 83 425 LYS A N 1
ATOM 3436 C CA . LYS A 1 425 ? 12.039 -31.484 -16.516 1 83 425 LYS A CA 1
ATOM 3437 C C . LYS A 1 425 ? 13.227 -30.516 -16.391 1 83 425 LYS A C 1
ATOM 3439 O O . LYS A 1 425 ? 14.273 -30.891 -15.867 1 83 425 LYS A O 1
ATOM 3444 N N . VAL A 1 426 ? 12.992 -29.359 -16.797 1 79.94 426 VAL A N 1
ATOM 3445 C CA . VAL A 1 426 ? 14.078 -28.391 -16.688 1 79.94 426 VAL A CA 1
ATOM 3446 C C . VAL A 1 426 ? 14.414 -28.141 -15.227 1 79.94 426 VAL A C 1
ATOM 3448 O O . VAL A 1 426 ? 13.516 -27.922 -14.406 1 79.94 426 VAL A O 1
ATOM 3451 N N . LYS A 1 427 ? 15.586 -28.422 -14.852 1 71.75 427 LYS A N 1
ATOM 3452 C CA . LYS A 1 427 ? 16.031 -28.141 -13.492 1 71.75 427 LYS A CA 1
ATOM 3453 C C . LYS A 1 427 ? 16.828 -26.844 -13.422 1 71.75 427 LYS A C 1
ATOM 3455 O O . LYS A 1 427 ? 17.719 -26.609 -14.242 1 71.75 427 LYS A O 1
ATOM 3460 N N . ARG A 1 428 ? 16.359 -26.031 -12.555 1 71.31 428 ARG A N 1
ATOM 3461 C CA . ARG A 1 428 ? 17.094 -24.781 -12.375 1 71.31 428 ARG A CA 1
ATOM 3462 C C . ARG A 1 428 ? 18.344 -25 -11.531 1 71.31 428 ARG A C 1
ATOM 3464 O O . ARG A 1 428 ? 18.297 -25.641 -10.484 1 71.31 428 ARG A O 1
ATOM 3471 N N . ARG A 1 429 ? 19.438 -24.531 -12.125 1 65.44 429 ARG A N 1
ATOM 3472 C CA . ARG A 1 429 ? 20.734 -24.703 -11.492 1 65.44 429 ARG A CA 1
ATOM 3473 C C . ARG A 1 429 ? 20.891 -23.766 -10.297 1 65.44 429 ARG A C 1
ATOM 3475 O O . ARG A 1 429 ? 21.594 -24.094 -9.336 1 65.44 429 ARG A O 1
ATOM 3482 N N . HIS A 1 430 ? 20.141 -22.625 -10.43 1 74.19 430 HIS A N 1
ATOM 3483 C CA . HIS A 1 430 ? 20.344 -21.625 -9.391 1 74.19 430 HIS A CA 1
ATOM 3484 C C . HIS A 1 430 ? 19.016 -21.078 -8.875 1 74.19 430 HIS A C 1
ATOM 3486 O O . HIS A 1 430 ? 18.031 -21.031 -9.617 1 74.19 430 HIS A O 1
ATOM 3492 N N . THR A 1 431 ? 19.031 -20.828 -7.57 1 71.62 431 THR A N 1
ATOM 3493 C CA . THR A 1 431 ? 17.891 -20.156 -6.957 1 71.62 431 THR A CA 1
ATOM 3494 C C . THR A 1 431 ? 18.188 -18.672 -6.789 1 71.62 431 THR A C 1
ATOM 3496 O O . THR A 1 431 ? 19.344 -18.25 -6.801 1 71.62 431 THR A O 1
ATOM 3499 N N . HIS A 1 432 ? 17.094 -17.922 -6.855 1 73.19 432 HIS A N 1
ATOM 3500 C CA . HIS A 1 432 ? 17.234 -16.484 -6.652 1 73.19 432 HIS A CA 1
ATOM 3501 C C . HIS A 1 432 ? 17.828 -16.172 -5.281 1 73.19 432 HIS A C 1
ATOM 3503 O O . HIS A 1 432 ? 17.406 -16.766 -4.277 1 73.19 432 HIS A O 1
ATOM 3509 N N . ILE A 1 433 ? 18.891 -15.477 -5.305 1 68.88 433 ILE A N 1
ATOM 3510 C CA . ILE A 1 433 ? 19.531 -15.031 -4.066 1 68.88 433 ILE A CA 1
ATOM 3511 C C . ILE A 1 433 ? 19.234 -13.547 -3.846 1 68.88 433 ILE A C 1
ATOM 3513 O O . ILE A 1 433 ? 19.547 -12.711 -4.691 1 68.88 433 ILE A O 1
ATOM 3517 N N . LYS A 1 434 ? 18.438 -13.281 -2.76 1 65.94 434 LYS A N 1
ATOM 3518 C CA . LYS A 1 434 ? 18.125 -11.891 -2.441 1 65.94 434 LYS A CA 1
ATOM 3519 C C . LYS A 1 434 ? 19.344 -11.18 -1.875 1 65.94 434 LYS A C 1
ATOM 3521 O O . LYS A 1 434 ? 20.141 -11.773 -1.152 1 65.94 434 LYS A O 1
ATOM 3526 N N . SER A 1 435 ? 19.5 -10 -2.506 1 59.81 435 SER A N 1
ATOM 3527 C CA . SER A 1 435 ? 20.609 -9.195 -2.025 1 59.81 435 SER A CA 1
ATOM 3528 C C . SER A 1 435 ? 20.453 -8.859 -0.547 1 59.81 435 SER A C 1
ATOM 3530 O O . SER A 1 435 ? 21.453 -8.648 0.155 1 59.81 435 SER A O 1
ATOM 3532 N N . SER A 1 436 ? 19.281 -8.484 -0.059 1 56.12 436 SER A N 1
ATOM 3533 C CA . SER A 1 436 ? 19 -7.867 1.232 1 56.12 436 SER A CA 1
ATOM 3534 C C . SER A 1 436 ? 19.469 -8.758 2.383 1 56.12 436 SER A C 1
ATOM 3536 O O . SER A 1 436 ? 19.578 -8.305 3.521 1 56.12 436 SER A O 1
ATOM 3538 N N . HIS A 1 437 ? 19.5 -10.094 2.078 1 47.72 437 HIS A N 1
ATOM 3539 C CA . HIS A 1 437 ? 19.75 -10.859 3.295 1 47.72 437 HIS A CA 1
ATOM 3540 C C . HIS A 1 437 ? 21.031 -10.391 3.982 1 47.72 437 HIS A C 1
ATOM 3542 O O . HIS A 1 437 ? 21.219 -10.617 5.18 1 47.72 437 HIS A O 1
ATOM 3548 N N . ASP A 1 438 ? 22.078 -10.102 3.098 1 44.44 438 ASP A N 1
ATOM 3549 C CA . ASP A 1 438 ? 23.312 -9.727 3.783 1 44.44 438 ASP A CA 1
ATOM 3550 C C . ASP A 1 438 ? 23.312 -8.242 4.121 1 44.44 438 ASP A C 1
ATOM 3552 O O . ASP A 1 438 ? 24.375 -7.672 4.398 1 44.44 438 ASP A O 1
ATOM 3556 N N . GLU A 1 439 ? 22.562 -7.391 3.41 1 46.28 439 GLU A N 1
ATOM 3557 C CA . GLU A 1 439 ? 22.734 -5.969 3.686 1 46.28 439 GLU A CA 1
ATOM 3558 C C . GLU A 1 439 ? 23.125 -5.734 5.145 1 46.28 439 GLU A C 1
ATOM 3560 O O . GLU A 1 439 ? 22.75 -6.508 6.023 1 46.28 439 GLU A O 1
ATOM 3565 N N . PRO A 1 440 ? 23.891 -4.73 5.27 1 44.69 440 PRO A N 1
ATOM 3566 C CA . PRO A 1 440 ? 24.125 -4.27 6.637 1 44.69 440 PRO A CA 1
ATOM 3567 C C . PRO A 1 440 ? 22.891 -4.41 7.527 1 44.69 440 PRO A C 1
ATOM 3569 O O . PRO A 1 440 ? 21.766 -4.273 7.051 1 44.69 440 PRO A O 1
ATOM 3572 N N . LEU A 1 441 ? 22.953 -4.969 8.805 1 51.78 441 LEU A N 1
ATOM 3573 C CA . LEU A 1 441 ? 22.344 -5.531 10.008 1 51.78 441 LEU A CA 1
ATOM 3574 C C . LEU A 1 441 ? 21.141 -4.715 10.445 1 51.78 441 LEU A C 1
ATOM 3576 O O . LEU A 1 441 ? 21.25 -3.512 10.695 1 51.78 441 LEU A O 1
ATOM 3580 N N . MET A 1 442 ? 19.938 -4.977 9.773 1 64.94 442 MET A N 1
ATOM 3581 C CA . MET A 1 442 ? 18.891 -4.461 10.656 1 64.94 442 MET A CA 1
ATOM 3582 C C . MET A 1 442 ? 19.422 -4.254 12.07 1 64.94 442 MET A C 1
ATOM 3584 O O . MET A 1 442 ? 20.141 -5.105 12.602 1 64.94 442 MET A O 1
ATOM 3588 N N . GLU A 1 443 ? 19.281 -3.094 12.289 1 80.19 443 GLU A N 1
ATOM 3589 C CA . GLU A 1 443 ? 19.641 -2.852 13.688 1 80.19 443 GLU A CA 1
ATOM 3590 C C . GLU A 1 443 ? 19.172 -3.996 14.586 1 80.19 443 GLU A C 1
ATOM 3592 O O . GLU A 1 443 ? 18.062 -4.516 14.398 1 80.19 443 GLU A O 1
ATOM 3597 N N . PRO A 1 444 ? 20.062 -4.59 15.258 1 87.69 444 PRO A N 1
ATOM 3598 C CA . PRO A 1 444 ? 19.703 -5.703 16.141 1 87.69 444 PRO A CA 1
ATOM 3599 C C . PRO A 1 444 ? 18.359 -5.488 16.844 1 87.69 444 PRO A C 1
ATOM 3601 O O . PRO A 1 444 ? 17.594 -6.438 17.031 1 87.69 444 PRO A O 1
ATOM 3604 N N . ARG A 1 445 ? 18.156 -4.266 17.188 1 92.44 445 ARG A N 1
ATOM 3605 C CA . ARG A 1 445 ? 16.891 -3.984 17.875 1 92.44 445 ARG A CA 1
ATOM 3606 C C . ARG A 1 445 ? 15.703 -4.254 16.953 1 92.44 445 ARG A C 1
ATOM 3608 O O . ARG A 1 445 ? 14.688 -4.801 17.391 1 92.44 445 ARG A O 1
ATOM 3615 N N . SER A 1 446 ? 15.875 -3.891 15.695 1 90.31 446 SER A N 1
ATOM 3616 C CA . SER A 1 446 ? 14.805 -4.098 14.727 1 90.31 446 SER A CA 1
ATOM 3617 C C . SER A 1 446 ? 14.555 -5.586 14.492 1 90.31 446 SER A C 1
ATOM 3619 O O . SER A 1 446 ? 13.406 -6.008 14.32 1 90.31 446 SER A O 1
ATOM 3621 N N . LYS A 1 447 ? 15.594 -6.34 14.484 1 90.56 447 LYS A N 1
ATOM 3622 C CA . LYS A 1 447 ? 15.461 -7.785 14.312 1 90.56 447 LYS A CA 1
ATOM 3623 C C . LYS A 1 447 ? 14.734 -8.422 15.492 1 90.56 447 LYS A C 1
ATOM 3625 O O . LYS A 1 447 ? 13.852 -9.258 15.305 1 90.56 447 LYS A O 1
ATOM 3630 N N . ARG A 1 448 ? 15.156 -7.957 16.703 1 93.81 448 ARG A N 1
ATOM 3631 C CA . ARG A 1 448 ? 14.477 -8.445 17.891 1 93.81 448 ARG A CA 1
ATOM 3632 C C . ARG A 1 448 ? 12.992 -8.094 17.859 1 93.81 448 ARG A C 1
ATOM 3634 O O . ARG A 1 448 ? 12.141 -8.93 18.188 1 93.81 448 ARG A O 1
ATOM 3641 N N . PHE A 1 449 ? 12.773 -6.945 17.516 1 96 449 PHE A N 1
ATOM 3642 C CA . PHE A 1 449 ? 11.398 -6.465 17.453 1 96 449 PHE A CA 1
ATOM 3643 C C . PHE A 1 449 ? 10.57 -7.301 16.484 1 96 449 PHE A C 1
ATOM 3645 O O . PHE A 1 449 ? 9.469 -7.746 16.812 1 96 449 PHE A O 1
ATOM 3652 N N . ASP A 1 450 ? 11.062 -7.543 15.25 1 92.56 450 ASP A N 1
ATOM 3653 C CA . ASP A 1 450 ? 10.344 -8.281 14.219 1 92.56 450 ASP A CA 1
ATOM 3654 C C . ASP A 1 450 ? 10.055 -9.711 14.664 1 92.56 450 ASP A C 1
ATOM 3656 O O . ASP A 1 450 ? 8.977 -10.25 14.406 1 92.56 450 ASP A O 1
ATOM 3660 N N . GLN A 1 451 ? 11 -10.297 15.297 1 93.25 451 GLN A N 1
ATOM 3661 C CA . GLN A 1 451 ? 10.828 -11.664 15.781 1 93.25 451 GLN A CA 1
ATOM 3662 C C . GLN A 1 451 ? 9.742 -11.727 16.859 1 93.25 451 GLN A C 1
ATOM 3664 O O . GLN A 1 451 ? 8.922 -12.648 16.844 1 93.25 451 GLN A O 1
ATOM 3669 N N . LEU A 1 452 ? 9.789 -10.758 17.766 1 96.06 452 LEU A N 1
ATOM 3670 C CA . LEU A 1 452 ? 8.797 -10.711 18.844 1 96.06 452 LEU A CA 1
ATOM 3671 C C . LEU A 1 452 ? 7.398 -10.484 18.266 1 96.06 452 LEU A C 1
ATOM 3673 O O . LEU A 1 452 ? 6.438 -11.125 18.703 1 96.06 452 LEU A O 1
ATOM 3677 N N . VAL A 1 453 ? 7.328 -9.633 17.297 1 94.94 453 VAL A N 1
ATOM 3678 C CA . VAL A 1 453 ? 6.039 -9.312 16.703 1 94.94 453 VAL A CA 1
ATOM 3679 C C . VAL A 1 453 ? 5.484 -10.539 15.977 1 94.94 453 VAL A C 1
ATOM 3681 O O . VAL A 1 453 ? 4.293 -10.836 16.078 1 94.94 453 VAL A O 1
ATOM 3684 N N . PHE A 1 454 ? 6.363 -11.203 15.289 1 91.88 454 PHE A N 1
ATOM 3685 C CA . PHE A 1 454 ? 5.949 -12.406 14.578 1 91.88 454 PHE A CA 1
ATOM 3686 C C . PHE A 1 454 ? 5.379 -13.438 15.539 1 91.88 454 PHE A C 1
ATOM 3688 O O . PHE A 1 454 ? 4.309 -14 15.297 1 91.88 454 PHE A O 1
ATOM 3695 N N . ARG A 1 455 ? 6.004 -13.664 16.594 1 93.62 455 ARG A N 1
ATOM 3696 C CA . ARG A 1 455 ? 5.555 -14.633 17.594 1 93.62 455 ARG A CA 1
ATOM 3697 C C . ARG A 1 455 ? 4.258 -14.172 18.25 1 93.62 455 ARG A C 1
ATOM 3699 O O . ARG A 1 455 ? 3.373 -14.984 18.531 1 93.62 455 ARG A O 1
ATOM 3706 N N . SER A 1 456 ? 4.184 -12.898 18.516 1 96.19 456 SER A N 1
ATOM 3707 C CA . SER A 1 456 ? 3.006 -12.352 19.188 1 96.19 456 SER A CA 1
ATOM 3708 C C . SER A 1 456 ? 1.756 -12.523 18.328 1 96.19 456 SER A C 1
ATOM 3710 O O . SER A 1 456 ? 0.662 -12.734 18.859 1 96.19 456 SER A O 1
ATOM 3712 N N . GLN A 1 457 ? 1.907 -12.422 17.031 1 94.25 457 GLN A N 1
ATOM 3713 C CA . GLN A 1 457 ? 0.76 -12.516 16.141 1 94.25 457 GLN A CA 1
ATOM 3714 C C . GLN A 1 457 ? 0.107 -13.891 16.234 1 94.25 457 GLN A C 1
ATOM 3716 O O . GLN A 1 457 ? -1.121 -14.008 16.234 1 94.25 457 GLN A O 1
ATOM 3721 N N . ASN A 1 458 ? 0.921 -14.875 16.312 1 92.69 458 ASN A N 1
ATOM 3722 C CA . ASN A 1 458 ? 0.407 -16.234 16.453 1 92.69 458 ASN A CA 1
ATOM 3723 C C . ASN A 1 458 ? -0.323 -16.422 17.781 1 92.69 458 ASN A C 1
ATOM 3725 O O . ASN A 1 458 ? -1.376 -17.062 17.828 1 92.69 458 ASN A O 1
ATOM 3729 N N . ILE A 1 459 ? 0.209 -15.883 18.766 1 96.44 459 ILE A N 1
ATOM 3730 C CA . ILE A 1 459 ? -0.379 -15.984 20.094 1 96.44 459 ILE A CA 1
ATOM 3731 C C . ILE A 1 459 ? -1.689 -15.203 20.141 1 96.44 459 ILE A C 1
ATOM 3733 O O . ILE A 1 459 ? -2.684 -15.672 20.703 1 96.44 459 ILE A O 1
ATOM 3737 N N . CYS A 1 460 ? -1.692 -14.023 19.516 1 96.75 460 CYS A N 1
ATOM 3738 C CA . CYS A 1 460 ? -2.895 -13.203 19.484 1 96.75 460 CYS A CA 1
ATOM 3739 C C . CYS A 1 460 ? -4.012 -13.891 18.719 1 96.75 460 CYS A C 1
ATOM 3741 O O . CYS A 1 460 ? -5.184 -13.789 19.078 1 96.75 460 CYS A O 1
ATOM 3743 N N . GLU A 1 461 ? -3.625 -14.57 17.641 1 95.88 461 GLU A N 1
ATOM 3744 C CA . GLU A 1 461 ? -4.621 -15.297 16.859 1 95.88 461 GLU A CA 1
ATOM 3745 C C . GLU A 1 461 ? -5.27 -16.406 17.688 1 95.88 461 GLU A C 1
ATOM 3747 O O . GLU A 1 461 ? -6.488 -16.578 17.641 1 95.88 461 GLU A O 1
ATOM 3752 N N . PHE A 1 462 ? -4.465 -17.125 18.422 1 95.69 462 PHE A N 1
ATOM 3753 C CA . PHE A 1 462 ? -4.961 -18.172 19.297 1 95.69 462 PHE A CA 1
ATOM 3754 C C . PHE A 1 462 ? -5.836 -17.594 20.406 1 95.69 462 PHE A C 1
ATOM 3756 O O . PHE A 1 462 ? -6.926 -18.094 20.672 1 95.69 462 PHE A O 1
ATOM 3763 N N . ALA A 1 463 ? -5.449 -16.516 21 1 97.12 463 ALA A N 1
ATOM 3764 C CA . ALA A 1 463 ? -6.109 -15.906 22.156 1 97.12 463 ALA A CA 1
ATOM 3765 C C . ALA A 1 463 ? -7.43 -15.25 21.75 1 97.12 463 ALA A C 1
ATOM 3767 O O . ALA A 1 463 ? -8.344 -15.125 22.562 1 97.12 463 ALA A O 1
ATOM 3768 N N . SER A 1 464 ? -7.551 -14.836 20.484 1 96.19 464 SER A N 1
ATOM 3769 C CA . SER A 1 464 ? -8.727 -14.102 20.031 1 96.19 464 SER A CA 1
ATOM 3770 C C . SER A 1 464 ? -9.906 -15.039 19.797 1 96.19 464 SER A C 1
ATOM 3772 O O . SER A 1 464 ? -11.016 -14.586 19.516 1 96.19 464 SER A O 1
ATOM 3774 N N . GLU A 1 465 ? -9.75 -16.359 19.969 1 94.12 465 GLU A N 1
ATOM 3775 C CA . GLU A 1 465 ? -10.789 -17.344 19.703 1 94.12 465 GLU A CA 1
ATOM 3776 C C . GLU A 1 465 ? -11.938 -17.219 20.703 1 94.12 465 GLU A C 1
ATOM 3778 O O . GLU A 1 465 ? -13.086 -17.516 20.375 1 94.12 465 GLU A O 1
ATOM 3783 N N . SER A 1 466 ? -11.586 -16.875 21.922 1 93.94 466 SER A N 1
ATOM 3784 C CA . SER A 1 466 ? -12.609 -16.734 22.953 1 93.94 466 SER A CA 1
ATOM 3785 C C . SER A 1 466 ? -12.281 -15.578 23.891 1 93.94 466 SER A C 1
ATOM 3787 O O . SER A 1 466 ? -11.141 -15.117 23.953 1 93.94 466 SER A O 1
ATOM 3789 N N . GLU A 1 467 ? -13.25 -15.102 24.594 1 95 467 GLU A N 1
ATOM 3790 C CA . GLU A 1 467 ? -13.086 -14.008 25.531 1 95 467 GLU A CA 1
ATOM 3791 C C . GLU A 1 467 ? -12.211 -14.422 26.719 1 95 467 GLU A C 1
ATOM 3793 O O . GLU A 1 467 ? -11.453 -13.609 27.25 1 95 467 GLU A O 1
ATOM 3798 N N . GLU A 1 468 ? -12.367 -15.656 27.062 1 94.81 468 GLU A N 1
ATOM 3799 C CA . GLU A 1 468 ? -11.594 -16.156 28.188 1 94.81 468 GLU A CA 1
ATOM 3800 C C . GLU A 1 468 ? -10.102 -16.172 27.875 1 94.81 468 GLU A C 1
ATOM 3802 O O . GLU A 1 468 ? -9.289 -15.758 28.703 1 94.81 468 GLU A O 1
ATOM 3807 N N . LEU A 1 469 ? -9.828 -16.688 26.766 1 96.75 469 LEU A N 1
ATOM 3808 C CA . LEU A 1 469 ? -8.43 -16.719 26.359 1 96.75 469 LEU A CA 1
ATOM 3809 C C . LEU A 1 469 ? -7.867 -15.312 26.203 1 96.75 469 LEU A C 1
ATOM 3811 O O . LEU A 1 469 ? -6.707 -15.07 26.531 1 96.75 469 LEU A O 1
ATOM 3815 N N . THR A 1 470 ? -8.656 -14.391 25.703 1 97.25 470 THR A N 1
ATOM 3816 C CA . THR A 1 470 ? -8.266 -13 25.547 1 97.25 470 THR A CA 1
ATOM 3817 C C . THR A 1 470 ? -7.902 -12.383 26.891 1 97.25 470 THR A C 1
ATOM 3819 O O . THR A 1 470 ? -6.914 -11.656 27 1 97.25 470 THR A O 1
ATOM 3822 N N . ALA A 1 471 ? -8.672 -12.672 27.859 1 97 471 ALA A N 1
ATOM 3823 C CA . ALA A 1 471 ? -8.43 -12.141 29.203 1 97 471 ALA A CA 1
ATOM 3824 C C . ALA A 1 471 ? -7.117 -12.672 29.766 1 97 471 ALA A C 1
ATOM 3826 O O . ALA A 1 471 ? -6.395 -11.945 30.453 1 97 471 ALA A O 1
ATOM 3827 N N . ILE A 1 472 ? -6.832 -13.922 29.5 1 97.12 472 ILE A N 1
ATOM 3828 C CA . ILE A 1 472 ? -5.594 -14.531 29.969 1 97.12 472 ILE A CA 1
ATOM 3829 C C . ILE A 1 472 ? -4.395 -13.805 29.359 1 97.12 472 ILE A C 1
ATOM 3831 O O . ILE A 1 472 ? -3.432 -13.492 30.078 1 97.12 472 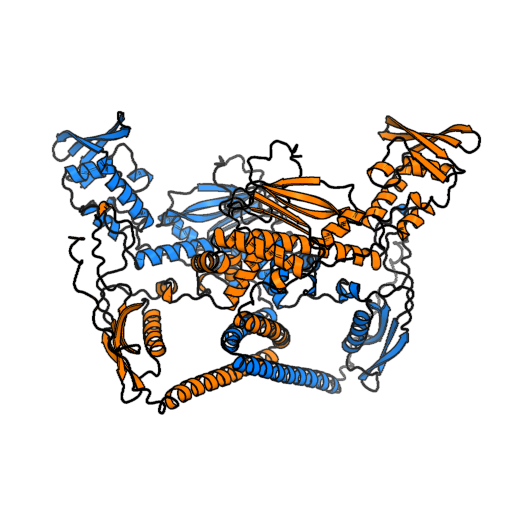ILE A O 1
ATOM 3835 N N . LEU A 1 473 ? -4.461 -13.57 28.094 1 97.31 473 LEU A N 1
ATOM 3836 C CA . LEU A 1 473 ? -3.338 -12.922 27.422 1 97.31 473 LEU A CA 1
ATOM 3837 C C . LEU A 1 473 ? -3.176 -11.484 27.906 1 97.31 473 LEU A C 1
ATOM 3839 O O . LEU A 1 473 ? -2.053 -11 28.062 1 97.31 473 LEU A O 1
ATOM 3843 N N . HIS A 1 474 ? -4.273 -10.734 28.188 1 97.25 474 HIS A N 1
ATOM 3844 C CA . HIS A 1 474 ? -4.191 -9.391 28.75 1 97.25 474 HIS A CA 1
ATOM 3845 C C . HIS A 1 474 ? -3.477 -9.398 30.094 1 97.25 474 HIS A C 1
ATOM 3847 O O . HIS A 1 474 ? -2.643 -8.531 30.375 1 97.25 474 HIS A O 1
ATOM 3853 N N . ARG A 1 475 ? -3.811 -10.383 30.859 1 96.38 475 ARG A N 1
ATOM 3854 C CA . ARG A 1 475 ? -3.168 -10.508 32.156 1 96.38 475 ARG A CA 1
ATOM 3855 C C . ARG A 1 475 ? -1.682 -10.805 32 1 96.38 475 ARG A C 1
ATOM 3857 O O . ARG A 1 475 ? -0.855 -10.273 32.75 1 96.38 475 ARG A O 1
ATOM 3864 N N . ALA A 1 476 ? -1.422 -11.703 31.094 1 96.75 476 ALA A N 1
ATOM 3865 C CA . ALA A 1 476 ? -0.024 -12.039 30.828 1 96.75 476 ALA A CA 1
ATOM 3866 C C . ALA A 1 476 ? 0.76 -10.805 30.391 1 96.75 476 ALA A C 1
ATOM 3868 O O . ALA A 1 476 ? 1.918 -10.625 30.781 1 96.75 476 ALA A O 1
ATOM 3869 N N . TYR A 1 477 ? 0.131 -9.953 29.578 1 96.75 477 TYR A N 1
ATOM 3870 C CA . TYR A 1 477 ? 0.763 -8.719 29.109 1 96.75 477 TYR A CA 1
ATOM 3871 C C . TYR A 1 477 ? 1.048 -7.777 30.281 1 96.75 477 TYR A C 1
ATOM 3873 O O . TYR A 1 477 ? 2.123 -7.176 30.344 1 96.75 477 TYR A O 1
ATOM 3881 N N . ASP A 1 478 ? 0.132 -7.676 31.156 1 96.69 478 ASP A N 1
ATOM 3882 C CA . ASP A 1 478 ? 0.313 -6.816 32.312 1 96.69 478 ASP A CA 1
ATOM 3883 C C . ASP A 1 478 ? 1.46 -7.312 33.188 1 96.69 478 ASP A C 1
ATOM 3885 O O . ASP A 1 478 ? 2.297 -6.523 33.625 1 96.69 478 ASP A O 1
ATOM 3889 N N . ASN A 1 479 ? 1.478 -8.57 33.375 1 95.94 479 ASN A N 1
ATOM 3890 C CA . ASN A 1 479 ? 2.492 -9.172 34.219 1 95.94 479 ASN A CA 1
ATOM 3891 C C . ASN A 1 479 ? 3.891 -9.023 33.625 1 95.94 479 ASN A C 1
ATOM 3893 O O . ASN A 1 479 ? 4.832 -8.664 34.344 1 95.94 479 ASN A O 1
ATOM 3897 N N . VAL A 1 480 ? 3.982 -9.328 32.406 1 96.94 480 VAL A N 1
ATOM 3898 C CA . VAL A 1 480 ? 5.305 -9.297 31.797 1 96.94 480 VAL A CA 1
ATOM 3899 C C . VAL A 1 480 ? 5.805 -7.855 31.719 1 96.94 480 VAL A C 1
ATOM 3901 O O . VAL A 1 480 ? 6.996 -7.598 31.891 1 96.94 480 VAL A O 1
ATOM 3904 N N . MET A 1 481 ? 4.895 -6.891 31.422 1 96.06 481 MET A N 1
ATOM 3905 C CA . MET A 1 481 ? 5.285 -5.484 31.375 1 96.06 481 MET A CA 1
ATOM 3906 C C . MET A 1 481 ? 5.781 -5.012 32.75 1 96.06 481 MET A C 1
ATOM 3908 O O . MET A 1 481 ? 6.766 -4.277 32.844 1 96.06 481 MET A O 1
ATOM 3912 N N . ALA A 1 482 ? 5.152 -5.43 33.75 1 94.81 482 ALA A N 1
ATOM 3913 C CA . ALA A 1 482 ? 5.559 -5.082 35.125 1 94.81 482 ALA A CA 1
ATOM 3914 C C . ALA A 1 482 ? 6.93 -5.664 35.438 1 94.81 482 ALA A C 1
ATOM 3916 O O . ALA A 1 482 ? 7.762 -4.996 36.062 1 94.81 482 ALA A O 1
ATOM 3917 N N . GLU A 1 483 ? 7.109 -6.883 35.062 1 95.06 483 GLU A N 1
ATOM 3918 C CA . GLU A 1 483 ? 8.391 -7.539 35.281 1 95.06 483 GLU A CA 1
ATOM 3919 C C . GLU A 1 483 ? 9.523 -6.805 34.562 1 95.06 483 GLU A C 1
ATOM 3921 O O . GLU A 1 483 ? 10.586 -6.578 35.156 1 95.06 483 GLU A O 1
ATOM 3926 N N . MET A 1 484 ? 9.289 -6.43 33.344 1 95.62 484 MET A N 1
ATOM 3927 C CA . MET A 1 484 ? 10.32 -5.766 32.562 1 95.62 484 MET A CA 1
ATOM 3928 C C . MET A 1 484 ? 10.594 -4.363 33.094 1 95.62 484 MET A C 1
ATOM 3930 O O . MET A 1 484 ? 11.75 -3.92 33.125 1 95.62 484 MET A O 1
ATOM 3934 N N . GLU A 1 485 ? 9.547 -3.645 33.469 1 92 485 GLU A N 1
ATOM 3935 C CA . GLU A 1 485 ? 9.711 -2.311 34.062 1 92 485 GLU A CA 1
ATOM 3936 C C . GLU A 1 485 ? 10.5 -2.361 35.344 1 92 485 GLU A C 1
ATOM 3938 O O . GLU A 1 485 ? 11.336 -1.492 35.625 1 92 485 GLU A O 1
ATOM 3943 N N . SER A 1 486 ? 10.227 -3.371 36.156 1 91.31 486 SER A N 1
ATOM 3944 C CA . SER A 1 486 ? 10.945 -3.555 37.406 1 91.31 486 SER A CA 1
ATOM 3945 C C . SER A 1 486 ? 12.422 -3.834 37.156 1 91.31 486 SER A C 1
ATOM 3947 O O . SER A 1 486 ? 13.281 -3.318 37.875 1 91.31 486 SER A O 1
ATOM 3949 N N . LEU A 1 487 ? 12.695 -4.609 36.188 1 91.31 487 LEU A N 1
ATOM 3950 C CA . LEU A 1 487 ? 14.078 -4.922 35.875 1 91.31 487 LEU A CA 1
ATOM 3951 C C . LEU A 1 487 ? 14.812 -3.682 35.375 1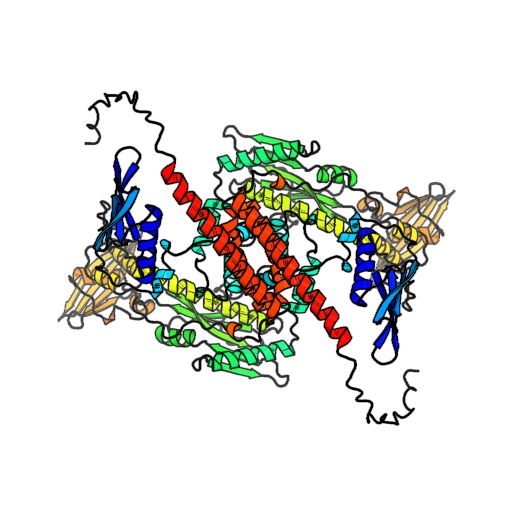 91.31 487 LEU A C 1
ATOM 3953 O O . LEU A 1 487 ? 15.977 -3.465 35.719 1 91.31 487 LEU A O 1
ATOM 3957 N N . LYS A 1 488 ? 14.18 -2.881 34.562 1 87.12 488 LYS A N 1
ATOM 3958 C CA . LYS A 1 488 ? 14.781 -1.657 34.031 1 87.12 488 LYS A CA 1
ATOM 3959 C C . LYS A 1 488 ? 15.039 -0.653 35.156 1 87.12 488 LYS A C 1
ATOM 3961 O O . LYS A 1 488 ? 16.062 0.04 35.156 1 87.12 488 LYS A O 1
ATOM 3966 N N . ALA A 1 489 ? 14.133 -0.594 36.094 1 82.31 489 ALA A N 1
ATOM 3967 C CA . ALA A 1 489 ? 14.281 0.307 37.25 1 82.31 489 ALA A CA 1
ATOM 3968 C C . ALA A 1 489 ? 15.438 -0.122 38.125 1 82.31 489 ALA A C 1
ATOM 3970 O O . ALA A 1 489 ? 16.188 0.72 38.625 1 82.31 489 ALA A O 1
ATOM 3971 N N . LYS A 1 490 ? 15.648 -1.388 38.344 1 80.94 490 LYS A N 1
ATOM 3972 C CA . LYS A 1 490 ? 16.734 -1.916 39.156 1 80.94 490 LYS A CA 1
ATOM 3973 C C . LYS A 1 490 ? 18.094 -1.622 38.531 1 80.94 490 LYS A C 1
ATOM 3975 O O . LYS A 1 490 ? 19.047 -1.304 39.219 1 80.94 490 LYS A O 1
ATOM 3980 N N . ARG A 1 491 ? 18.203 -1.649 37.281 1 76.25 491 ARG A N 1
ATOM 3981 C CA . ARG A 1 491 ? 19.453 -1.373 36.594 1 76.25 491 ARG A CA 1
ATOM 3982 C C . ARG A 1 491 ? 19.797 0.111 36.656 1 76.25 491 ARG A C 1
ATOM 3984 O O . ARG A 1 491 ? 20.969 0.477 36.781 1 76.25 491 ARG A O 1
ATOM 3991 N N . LYS A 1 492 ? 18.859 0.918 36.562 1 67 492 LYS A N 1
ATOM 3992 C CA . LYS A 1 492 ? 19.094 2.355 36.656 1 67 492 LYS A CA 1
ATOM 3993 C C . LYS A 1 492 ? 19.516 2.754 38.062 1 67 492 LYS A C 1
ATOM 3995 O O . LYS A 1 492 ? 20.344 3.645 38.25 1 67 492 LYS A O 1
ATOM 4000 N N . GLY A 1 493 ? 18.938 2.035 39.031 1 59.31 493 GLY A N 1
ATOM 4001 C CA . GLY A 1 493 ? 19.328 2.289 40.406 1 59.31 493 GLY A CA 1
ATOM 4002 C C . GLY A 1 493 ? 20.703 1.778 40.75 1 59.31 493 GLY A C 1
ATOM 4003 O O . GLY A 1 493 ? 21.438 2.414 41.5 1 59.31 493 GLY A O 1
ATOM 4004 N N . THR A 1 494 ? 21.156 0.667 40.094 1 54.47 494 THR A N 1
ATOM 4005 C CA . THR A 1 494 ? 22.469 0.102 40.406 1 54.47 494 THR A CA 1
ATOM 4006 C C . THR A 1 494 ? 23.578 0.877 39.688 1 54.47 494 THR A C 1
ATOM 4008 O O . THR A 1 494 ? 24.703 0.943 40.156 1 54.47 494 THR A O 1
ATOM 4011 N N . SER A 1 495 ? 23.391 1.382 38.5 1 50.91 495 SER A N 1
ATOM 4012 C CA . SER A 1 495 ? 24.438 2.123 37.781 1 50.91 495 SER A CA 1
ATOM 4013 C C . SER A 1 495 ? 24.797 3.402 38.531 1 50.91 495 SER A C 1
ATOM 4015 O O . SER A 1 495 ? 25.938 3.857 38.5 1 50.91 495 SER A O 1
ATOM 4017 N N . SER A 1 496 ? 23.969 3.967 39.281 1 46.31 496 SER A N 1
ATOM 4018 C CA . SER A 1 496 ? 24.312 5.152 40.062 1 46.31 496 SER A CA 1
ATOM 4019 C C . SER A 1 496 ? 25.219 4.793 41.219 1 46.31 496 SER A C 1
ATOM 4021 O O . SER A 1 496 ? 25.922 5.656 41.75 1 46.31 496 SER A O 1
ATOM 4023 N N . LEU A 1 497 ? 25.219 3.582 41.75 1 40.12 497 LEU A N 1
ATOM 4024 C CA . LEU A 1 497 ? 26.016 3.246 42.938 1 40.12 497 LEU A CA 1
ATOM 4025 C C . LEU A 1 497 ? 27.422 2.836 42.531 1 40.12 497 LEU A C 1
ATOM 4027 O O . LEU A 1 497 ? 28.344 2.877 43.344 1 40.12 497 LEU A O 1
ATOM 4031 N N . SER A 1 498 ? 27.641 2.23 41.344 1 36.34 498 SER A N 1
ATOM 4032 C CA . SER A 1 498 ? 28.938 1.622 41.125 1 36.34 498 SER A CA 1
ATOM 4033 C C . SER A 1 498 ? 29.984 2.674 40.781 1 36.34 498 SER A C 1
ATOM 4035 O O . SER A 1 498 ? 31.156 2.348 40.594 1 36.34 498 SER A O 1
ATOM 4037 N N . HIS A 1 499 ? 29.672 3.914 40.469 1 35.94 499 HIS A N 1
ATOM 4038 C CA . HIS A 1 499 ? 30.812 4.746 40.062 1 35.94 499 HIS A CA 1
ATOM 4039 C C . HIS A 1 499 ? 31.609 5.188 41.281 1 35.94 499 HIS A C 1
ATOM 4041 O O . HIS A 1 499 ? 32.438 6.094 41.219 1 35.94 499 HIS A O 1
ATOM 4047 N N . GLU A 1 500 ? 31.5 4.641 42.406 1 31.92 500 GLU A N 1
ATOM 4048 C CA . GLU A 1 500 ? 32.406 5.207 43.406 1 31.92 500 GLU A CA 1
ATOM 4049 C C . GLU A 1 500 ? 33.875 5.008 43.031 1 31.92 500 GLU A C 1
ATOM 4051 O O . GLU A 1 500 ? 34.719 5.863 43.312 1 31.92 500 GLU A O 1
ATOM 4056 N N . ASP A 1 501 ? 34.344 3.836 42.719 1 30.66 501 ASP A N 1
ATOM 4057 C CA . ASP A 1 501 ? 35.75 3.691 43.125 1 30.66 501 ASP A CA 1
ATOM 4058 C C . ASP A 1 501 ? 36.688 4.34 42.094 1 30.66 501 ASP A C 1
ATOM 4060 O O . ASP A 1 501 ? 37.875 4.547 42.406 1 30.66 501 ASP A O 1
ATOM 4064 N N . GLY A 1 502 ? 36.625 4.094 40.75 1 26.81 502 GLY A N 1
ATOM 4065 C CA . GLY A 1 502 ? 37.875 4.289 40.062 1 26.81 502 GLY A CA 1
ATOM 4066 C C . GLY A 1 502 ? 38.25 5.75 39.844 1 26.81 502 GLY A C 1
ATOM 4067 O O . GLY A 1 502 ? 37.5 6.477 39.156 1 26.81 502 GLY A O 1
ATOM 4068 N N . ASN A 1 503 ? 39 6.43 40.719 1 24.11 503 ASN A N 1
ATOM 4069 C CA . ASN A 1 503 ? 39.688 7.719 40.812 1 24.11 503 ASN A CA 1
ATOM 4070 C C . ASN A 1 503 ? 40.594 7.957 39.625 1 24.11 503 ASN A C 1
ATOM 4072 O O . ASN A 1 503 ? 41.5 8.789 39.688 1 24.11 503 ASN A O 1
ATOM 4076 N N . PRO A 1 504 ? 40.469 7.434 38.375 1 24.86 504 PRO A N 1
ATOM 4077 C CA . PRO A 1 504 ? 41.625 7.742 37.562 1 24.86 504 PRO A CA 1
ATOM 4078 C C . PRO A 1 504 ? 41.812 9.242 37.344 1 24.86 504 PRO A C 1
ATOM 4080 O O . PRO A 1 504 ? 41.062 9.867 36.594 1 24.86 504 PRO A O 1
ATOM 4083 N N . LEU A 1 505 ? 42.156 10.125 38.312 1 23.47 505 LEU A N 1
ATOM 4084 C CA . LEU A 1 505 ? 42.594 11.523 38.281 1 23.47 505 LEU A CA 1
ATOM 4085 C C . LEU A 1 505 ? 43.781 11.711 37.344 1 23.47 505 LEU A C 1
ATOM 4087 O O . LEU A 1 505 ? 44.344 12.805 37.281 1 23.47 505 LEU A O 1
ATOM 4091 N N . THR A 1 506 ? 44.438 10.594 36.938 1 21.56 506 THR A N 1
ATOM 4092 C CA . THR A 1 506 ? 45.781 11.016 36.625 1 21.56 506 THR A CA 1
ATOM 4093 C C . THR A 1 506 ? 45.781 12.109 35.562 1 21.56 506 THR A C 1
ATOM 4095 O O . THR A 1 506 ? 46.344 13.18 35.75 1 21.56 506 THR A O 1
ATOM 4098 N N . SER A 1 507 ? 46.594 11.898 34.406 1 21.47 507 SER A N 1
ATOM 4099 C CA . SER A 1 507 ? 47.625 12.664 33.719 1 21.47 507 SER A CA 1
ATOM 4100 C C . SER A 1 507 ? 47.062 13.508 32.594 1 21.47 507 SER A C 1
ATOM 4102 O O . SER A 1 507 ? 47.75 13.859 31.656 1 21.47 507 SER A O 1
ATOM 4104 N N . PHE A 1 508 ? 45.719 13.672 32.531 1 18.5 508 PHE A N 1
ATOM 4105 C CA . PHE A 1 508 ? 45.531 14.352 31.25 1 18.5 508 PHE A CA 1
ATOM 4106 C C . PHE A 1 508 ? 46.062 15.773 31.297 1 18.5 508 PHE A C 1
ATOM 4108 O O . PHE A 1 508 ? 45.562 16.609 32.062 1 18.5 508 PHE A O 1
ATOM 4115 N N . LYS A 1 509 ? 47.406 15.891 31.047 1 22.39 509 LYS A N 1
ATOM 4116 C CA . LYS A 1 509 ? 48.094 17.141 30.766 1 22.39 509 LYS A CA 1
ATOM 4117 C C . LYS A 1 509 ? 47.312 17.969 29.75 1 22.39 5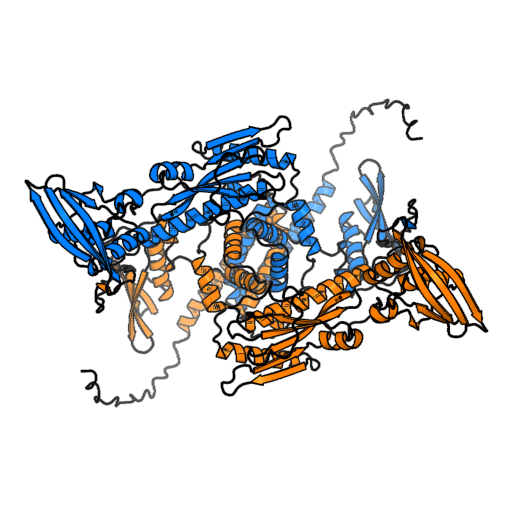09 LYS A C 1
ATOM 4119 O O . LYS A 1 509 ? 46.906 17.453 28.703 1 22.39 509 LYS A O 1
ATOM 4124 N N . ALA A 1 510 ? 46.75 19.062 30.156 1 19.34 510 ALA A N 1
ATOM 4125 C CA . ALA A 1 510 ? 46.094 20.203 29.484 1 19.34 510 ALA A CA 1
ATOM 4126 C C . ALA A 1 510 ? 46.938 20.672 28.297 1 19.34 510 ALA A C 1
ATOM 4128 O O . ALA A 1 510 ? 48.062 21.156 28.484 1 19.34 510 ALA A O 1
ATOM 4129 N N . ARG A 1 511 ? 47 19.875 27.234 1 21.58 511 ARG A N 1
ATOM 4130 C CA . ARG A 1 511 ? 47.656 20.453 26.078 1 21.58 511 ARG A CA 1
ATOM 4131 C C . ARG A 1 511 ? 47.344 21.938 25.953 1 21.58 511 ARG A C 1
ATOM 4133 O O . ARG A 1 511 ? 46.156 22.328 26.016 1 21.58 511 ARG A O 1
ATOM 4140 N N . GLN A 1 512 ? 48.312 22.875 26.109 1 18.98 512 GLN A N 1
ATOM 4141 C CA . GLN A 1 512 ? 48.625 24.297 26.125 1 18.98 512 GLN A CA 1
ATOM 4142 C C . GLN A 1 512 ? 47.844 25.047 25.047 1 18.98 512 GLN A C 1
ATOM 4144 O O . GLN A 1 512 ? 47.125 26 25.344 1 18.98 512 GLN A O 1
ATOM 4149 N N . GLY A 1 513 ? 48.531 25.5 23.891 1 18.98 513 GLY A N 1
ATOM 4150 C CA . GLY A 1 513 ? 48.844 26.797 23.297 1 18.98 513 GLY A CA 1
ATOM 4151 C C . GLY A 1 513 ? 47.875 27.188 22.188 1 18.98 513 GLY A C 1
ATOM 4152 O O . GLY A 1 513 ? 48.281 27.359 21.031 1 18.98 513 GLY A O 1
ATOM 4153 N N . PHE A 1 514 ? 46.656 26.844 22.203 1 19.23 514 PHE A N 1
ATOM 4154 C CA . PHE A 1 514 ? 46.062 27.375 20.984 1 19.23 514 PHE A CA 1
ATOM 4155 C C . PHE A 1 514 ? 46.281 28.875 20.875 1 19.23 514 PHE A C 1
ATOM 4157 O O . PHE A 1 514 ? 46.094 29.609 21.844 1 19.23 514 PHE A O 1
ATOM 4164 N N . GLU A 1 515 ? 47.219 29.25 20.016 1 20.95 515 GLU A N 1
ATOM 4165 C CA . GLU A 1 515 ? 47.625 30.594 19.578 1 20.95 515 GLU A CA 1
ATOM 4166 C C . GLU A 1 515 ? 46.406 31.453 19.25 1 20.95 515 GLU A C 1
ATOM 4168 O O . GLU A 1 515 ? 45.344 30.938 18.891 1 20.95 515 GLU A O 1
ATOM 4173 N N . GLN A 1 516 ? 46.344 32.781 19.672 1 20.39 516 GLN A N 1
ATOM 4174 C CA . GLN A 1 516 ? 45.625 34.062 19.672 1 20.39 516 GLN A CA 1
ATOM 4175 C C . GLN A 1 516 ? 45.188 34.438 18.266 1 20.39 516 GLN A C 1
ATOM 4177 O O . GLN A 1 516 ? 44.375 35.375 18.094 1 20.39 516 GLN A O 1
ATOM 4182 N N . GLU A 1 517 ? 45.812 33.938 17.203 1 20.5 517 GLU A N 1
ATOM 4183 C CA . GLU A 1 517 ? 45.844 34.875 16.094 1 20.5 517 GLU A CA 1
ATOM 4184 C C . GLU A 1 517 ? 44.438 35.156 15.57 1 20.5 517 GLU A C 1
ATOM 4186 O O . GLU A 1 517 ? 44.031 36.312 15.398 1 20.5 517 GLU A O 1
ATOM 4191 N N . ASP A 1 518 ? 43.938 34.312 14.664 1 20.08 518 ASP A N 1
ATOM 4192 C CA . ASP A 1 518 ? 43.375 34.906 13.469 1 20.08 518 ASP A CA 1
ATOM 4193 C C . ASP A 1 518 ? 41.906 35.25 13.68 1 20.08 518 ASP A C 1
ATOM 4195 O O . ASP A 1 518 ? 41.156 35.406 12.719 1 20.08 518 ASP A O 1
ATOM 4199 N N . ILE A 1 519 ? 41.469 35.5 14.93 1 18.91 519 ILE A N 1
ATOM 4200 C CA . ILE A 1 519 ? 40.094 35.906 15.055 1 18.91 519 ILE A CA 1
ATOM 4201 C C . ILE A 1 519 ? 39.844 37.188 14.281 1 18.91 519 ILE A C 1
ATOM 4203 O O . ILE A 1 519 ? 38.781 37.812 14.398 1 18.91 519 ILE A O 1
ATOM 4207 N N . GLN A 1 520 ? 40.844 37.719 13.656 1 19.12 520 GLN A N 1
ATOM 4208 C CA . GLN A 1 520 ? 40.625 39.062 13.117 1 19.12 520 GLN A CA 1
ATOM 4209 C C . GLN A 1 520 ? 39.5 39.031 12.07 1 19.12 520 GLN A C 1
ATOM 4211 O O . GLN A 1 520 ? 38.781 40 11.891 1 19.12 520 GLN A O 1
ATOM 4216 N N . LYS A 1 521 ? 39.594 38.094 11.078 1 19.72 521 LYS A N 1
ATOM 4217 C CA . LYS A 1 521 ? 39.094 38.562 9.797 1 19.72 521 LYS A CA 1
ATOM 4218 C C . LYS A 1 521 ? 37.562 38.688 9.805 1 19.72 521 LYS A C 1
ATOM 4220 O O . LYS A 1 521 ? 36.969 39.031 8.797 1 19.72 521 LYS A O 1
ATOM 4225 N N . ILE A 1 522 ? 36.969 37.844 10.68 1 19 522 ILE A N 1
ATOM 4226 C CA . ILE A 1 522 ? 35.594 38.094 10.242 1 19 522 ILE A CA 1
ATOM 4227 C C . ILE A 1 522 ? 35.094 39.406 10.812 1 19 522 ILE A C 1
ATOM 4229 O O . ILE A 1 522 ? 33.969 39.5 11.297 1 19 522 ILE A O 1
ATOM 4233 N N . GLY A 1 523 ? 36.062 40.406 11.016 1 18.23 523 GLY A N 1
ATOM 4234 C CA . GLY A 1 523 ? 35.438 41.75 11.055 1 18.23 523 GLY A CA 1
ATOM 4235 C C . GLY A 1 523 ? 34.781 42.125 9.75 1 18.23 523 GLY A C 1
ATOM 4236 O O . GLY A 1 523 ? 35.25 41.781 8.672 1 18.23 523 GLY A O 1
ATOM 4237 N N . MET B 1 1 ? -3.467 -45.812 16.562 1 82.69 1 MET B N 1
ATOM 4238 C CA . MET B 1 1 ? -3.398 -44.438 17.094 1 82.69 1 MET B CA 1
ATOM 4239 C C . MET B 1 1 ? -4.797 -43.875 17.344 1 82.69 1 MET B C 1
ATOM 4241 O O . MET B 1 1 ? -5.703 -44.094 16.531 1 82.69 1 MET B O 1
ATOM 4245 N N . THR B 1 2 ? -5.059 -43.375 18.5 1 85.75 2 THR B N 1
ATOM 4246 C CA . THR B 1 2 ? -6.375 -42.875 18.891 1 85.75 2 THR B CA 1
ATOM 4247 C C . THR B 1 2 ? -6.371 -41.375 19.016 1 85.75 2 THR B C 1
ATOM 4249 O O . THR B 1 2 ? -5.355 -40.781 19.375 1 85.75 2 THR B O 1
ATOM 4252 N N . PHE B 1 3 ? -7.496 -40.781 18.531 1 90.62 3 PHE B N 1
ATOM 4253 C CA . PHE B 1 3 ? -7.652 -39.344 18.547 1 90.62 3 PHE B CA 1
ATOM 4254 C C . PHE B 1 3 ? -8.945 -38.938 19.266 1 90.62 3 PHE B C 1
ATOM 4256 O O . PHE B 1 3 ? -9.906 -39.719 19.281 1 90.62 3 PHE B O 1
ATOM 4263 N N . THR B 1 4 ? -8.969 -37.781 19.781 1 84.69 4 THR B N 1
ATOM 4264 C CA . THR B 1 4 ? -10.141 -37.312 20.5 1 84.69 4 THR B CA 1
ATOM 4265 C C . THR B 1 4 ? -11.219 -36.844 19.547 1 84.69 4 THR B C 1
ATOM 4267 O O . THR B 1 4 ? -12.414 -37 19.797 1 84.69 4 THR B O 1
ATOM 4270 N N . THR B 1 5 ? -10.805 -36.156 18.484 1 86.56 5 THR B N 1
ATOM 4271 C CA . THR B 1 5 ? -11.773 -35.656 17.516 1 86.56 5 THR B CA 1
ATOM 4272 C C . THR B 1 5 ? -11.414 -36.094 16.109 1 86.56 5 THR B C 1
ATOM 4274 O O . THR B 1 5 ? -10.266 -36.469 15.828 1 86.56 5 THR B O 1
ATOM 4277 N N . LEU B 1 6 ? -12.438 -36.156 15.328 1 88.88 6 LEU B N 1
ATOM 4278 C CA . LEU B 1 6 ? -12.242 -36.469 13.914 1 88.88 6 LEU B CA 1
ATOM 4279 C C . LEU B 1 6 ? -11.289 -35.469 13.266 1 88.88 6 LEU B C 1
ATOM 4281 O O . LEU B 1 6 ? -10.461 -35.844 12.43 1 88.88 6 LEU B O 1
ATOM 4285 N N . GLU B 1 7 ? -11.367 -34.188 13.648 1 88.19 7 GLU B N 1
ATOM 4286 C CA . GLU B 1 7 ? -10.531 -33.125 13.094 1 88.19 7 GLU B CA 1
ATOM 4287 C C . GLU B 1 7 ? -9.055 -33.375 13.406 1 88.19 7 GLU B C 1
ATOM 4289 O O . GLU B 1 7 ? -8.188 -33.125 12.57 1 88.19 7 GLU B O 1
ATOM 4294 N N . ASP B 1 8 ? -8.836 -33.906 14.539 1 89.31 8 ASP B N 1
ATOM 4295 C CA . ASP B 1 8 ? -7.453 -34.156 14.93 1 89.31 8 ASP B CA 1
ATOM 4296 C C . ASP B 1 8 ? -6.852 -35.312 14.094 1 89.31 8 ASP B C 1
ATOM 4298 O O . ASP B 1 8 ? -5.676 -35.25 13.727 1 89.31 8 ASP B O 1
ATOM 4302 N N . ALA B 1 9 ? -7.668 -36.281 13.922 1 90.31 9 ALA B N 1
ATOM 4303 C CA . ALA B 1 9 ? -7.211 -37.406 13.086 1 90.31 9 ALA B CA 1
ATOM 4304 C C . ALA B 1 9 ? -6.926 -36.938 11.664 1 90.31 9 ALA B C 1
ATOM 4306 O O . ALA B 1 9 ? -5.91 -37.312 11.07 1 90.31 9 ALA B O 1
ATOM 4307 N N . GLY B 1 10 ? -7.773 -36.125 11.148 1 89.94 10 GLY B N 1
ATOM 4308 C CA . GLY B 1 10 ? -7.574 -35.562 9.828 1 89.94 10 GLY B CA 1
ATOM 4309 C C . GLY B 1 10 ? -6.332 -34.688 9.734 1 89.94 10 GLY B C 1
ATOM 4310 O O . GLY B 1 10 ? -5.582 -34.781 8.758 1 89.94 10 GLY B O 1
ATOM 4311 N N . LYS B 1 11 ? -6.148 -33.938 10.742 1 90.19 11 LYS B N 1
ATOM 4312 C CA . LYS B 1 11 ? -4.977 -33.062 10.789 1 90.19 11 LYS B CA 1
ATOM 4313 C C . LYS B 1 11 ? -3.686 -33.875 10.828 1 90.19 11 LYS B C 1
ATOM 4315 O O . LYS B 1 11 ? -2.682 -33.5 10.234 1 90.19 11 LYS B O 1
ATOM 4320 N N . PHE B 1 12 ? -3.756 -34.938 11.578 1 91.62 12 PHE B N 1
ATOM 4321 C CA . PHE B 1 12 ? -2.6 -35.812 11.664 1 91.62 12 PHE B CA 1
ATOM 4322 C C . PHE B 1 12 ? -2.193 -36.312 10.281 1 91.62 12 PHE B C 1
ATOM 4324 O O . PHE B 1 12 ? -1.015 -36.281 9.922 1 91.62 12 PHE B O 1
ATOM 4331 N N . TYR B 1 13 ? -3.158 -36.781 9.586 1 90.88 13 TYR B N 1
ATOM 4332 C CA . TYR B 1 13 ? -2.871 -37.281 8.242 1 90.88 13 TYR B CA 1
ATOM 4333 C C . TYR B 1 13 ? -2.461 -36.156 7.309 1 90.88 13 TYR B C 1
ATOM 4335 O O . TYR B 1 13 ? -1.612 -36.344 6.434 1 90.88 13 TYR B O 1
ATOM 4343 N N . ARG B 1 14 ? -3.01 -35.031 7.449 1 89.62 14 ARG B N 1
ATOM 4344 C CA . ARG B 1 14 ? -2.65 -33.875 6.637 1 89.62 14 ARG B CA 1
ATOM 4345 C C . ARG B 1 14 ? -1.204 -33.438 6.883 1 89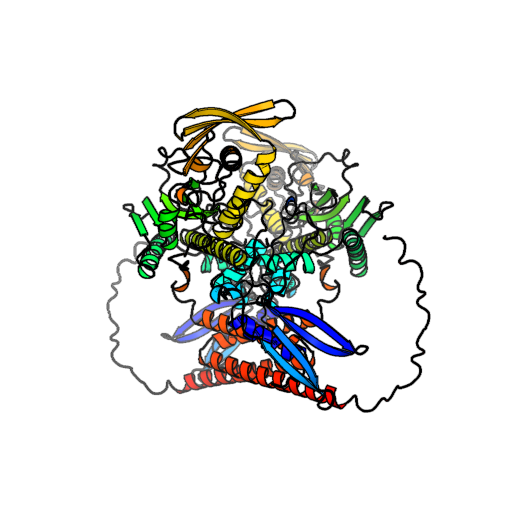.62 14 ARG B C 1
ATOM 4347 O O . ARG B 1 14 ? -0.497 -33.062 5.953 1 89.62 14 ARG B O 1
ATOM 4354 N N . ASN B 1 15 ? -0.83 -33.531 8.086 1 89.06 15 ASN B N 1
ATOM 4355 C CA . ASN B 1 15 ? 0.555 -33.188 8.406 1 89.06 15 ASN B CA 1
ATOM 4356 C C . ASN B 1 15 ? 1.528 -34.188 7.77 1 89.06 15 ASN B C 1
ATOM 4358 O O . ASN B 1 15 ? 2.594 -33.781 7.293 1 89.06 15 ASN B O 1
ATOM 4362 N N . TYR B 1 16 ? 1.099 -35.406 7.855 1 87.56 16 TYR B N 1
ATOM 4363 C CA . TYR B 1 16 ? 1.901 -36.406 7.168 1 87.56 16 TYR B CA 1
ATOM 4364 C C . TYR B 1 16 ? 1.977 -36.125 5.676 1 87.56 16 TYR B C 1
ATOM 4366 O O . TYR B 1 16 ? 3.047 -36.219 5.07 1 87.56 16 TYR B O 1
ATOM 4374 N N . ALA B 1 17 ? 0.837 -35.812 5.133 1 88.25 17 ALA B N 1
ATOM 4375 C CA . ALA B 1 17 ? 0.766 -35.531 3.699 1 88.25 17 ALA B CA 1
ATOM 4376 C C . ALA B 1 17 ? 1.656 -34.344 3.328 1 88.25 17 ALA B C 1
ATOM 4378 O O . ALA B 1 17 ? 2.328 -34.344 2.295 1 88.25 17 ALA B O 1
ATOM 4379 N N . LYS B 1 18 ? 1.697 -33.375 4.125 1 87.31 18 LYS B N 1
ATOM 4380 C CA . LYS B 1 18 ? 2.553 -32.219 3.891 1 87.31 18 LYS B CA 1
ATOM 4381 C C . LYS B 1 18 ? 4.027 -32.625 3.887 1 87.31 18 LYS B C 1
ATOM 4383 O O . LYS B 1 18 ? 4.785 -32.188 3.012 1 87.31 18 LYS B O 1
ATOM 4388 N N . ALA B 1 19 ? 4.352 -33.406 4.82 1 86.12 19 ALA B N 1
ATOM 4389 C CA . ALA B 1 19 ? 5.738 -33.844 4.941 1 86.12 19 ALA B CA 1
ATOM 4390 C C . ALA B 1 19 ? 6.129 -34.75 3.773 1 86.12 19 ALA B C 1
ATOM 4392 O O . ALA B 1 19 ? 7.293 -34.781 3.373 1 86.12 19 ALA B O 1
ATOM 4393 N N . ALA B 1 20 ? 5.082 -35.406 3.246 1 83.62 20 ALA B N 1
ATOM 4394 C CA . ALA B 1 20 ? 5.34 -36.344 2.148 1 83.62 20 ALA B CA 1
ATOM 4395 C C . ALA B 1 20 ? 5.207 -35.656 0.797 1 83.62 20 ALA B C 1
ATOM 4397 O O . ALA B 1 20 ? 5.488 -36.25 -0.246 1 83.62 20 ALA B O 1
ATOM 4398 N N . GLY B 1 21 ? 4.809 -34.406 0.839 1 83.12 21 GLY B N 1
ATOM 4399 C CA . GLY B 1 21 ? 4.727 -33.625 -0.386 1 83.12 21 GLY B CA 1
ATOM 4400 C C . GLY B 1 21 ? 3.428 -33.844 -1.143 1 83.12 21 GLY B C 1
ATOM 4401 O O . GLY B 1 21 ? 3.408 -33.812 -2.375 1 83.12 21 GLY B O 1
ATOM 4402 N N . LEU B 1 22 ? 2.418 -34.219 -0.463 1 85.62 22 LEU B N 1
ATOM 4403 C CA . LEU B 1 22 ? 1.142 -34.5 -1.111 1 85.62 22 LEU B CA 1
ATOM 4404 C C . LEU B 1 22 ? 0.006 -33.75 -0.425 1 85.62 22 LEU B C 1
ATOM 4406 O O . LEU B 1 22 ? 0.216 -33.094 0.606 1 85.62 22 LEU B O 1
ATOM 4410 N N . SER B 1 23 ? -1.102 -33.688 -1.067 1 89.88 23 SER B N 1
ATOM 4411 C CA . SER B 1 23 ? -2.322 -33.156 -0.468 1 89.88 23 SER B CA 1
ATOM 4412 C C . SER B 1 23 ? -3.379 -34.25 -0.314 1 89.88 23 SER B C 1
ATOM 4414 O O . SER B 1 23 ? -3.279 -35.312 -0.932 1 89.88 23 SER B O 1
ATOM 4416 N N . THR B 1 24 ? -4.297 -33.969 0.603 1 91.25 24 THR B N 1
ATOM 4417 C CA . THR B 1 24 ? -5.316 -34.969 0.901 1 91.25 24 THR B CA 1
ATOM 4418 C C . THR B 1 24 ? -6.707 -34.438 0.562 1 91.25 24 THR B C 1
ATOM 4420 O O . THR B 1 24 ? -6.887 -33.219 0.345 1 91.25 24 THR B O 1
ATOM 4423 N N . ARG B 1 25 ? -7.617 -35.281 0.329 1 90.88 25 ARG B N 1
ATOM 4424 C CA . ARG B 1 25 ? -9.023 -34.938 0.14 1 90.88 25 ARG B CA 1
ATOM 4425 C C . ARG B 1 25 ? -9.938 -35.938 0.821 1 90.88 25 ARG B C 1
ATOM 4427 O O . ARG B 1 25 ? -9.609 -37.125 0.889 1 90.88 25 ARG B O 1
ATOM 4434 N N . VAL B 1 26 ? -11.016 -35.438 1.408 1 91.38 26 VAL B N 1
ATOM 4435 C CA . VAL B 1 26 ? -12.016 -36.312 1.99 1 91.38 26 VAL B CA 1
ATOM 4436 C C . VAL B 1 26 ? -12.828 -37 0.88 1 91.38 26 VAL B C 1
ATOM 4438 O O . VAL B 1 26 ? -13.508 -36.312 0.107 1 91.38 26 VAL B O 1
ATOM 4441 N N . TRP B 1 27 ? -12.656 -38.219 0.729 1 88.69 27 TRP B N 1
ATOM 4442 C CA . TRP B 1 27 ? -13.32 -38.938 -0.343 1 88.69 27 TRP B CA 1
ATOM 4443 C C . TRP B 1 27 ? -14.766 -39.25 0.028 1 88.69 27 TRP B C 1
ATOM 4445 O O . TRP B 1 27 ? -15.68 -39.062 -0.785 1 88.69 27 TRP B O 1
ATOM 4455 N N . CYS B 1 28 ? -15.008 -39.781 1.21 1 88.81 28 CYS B N 1
ATOM 4456 C CA . CYS B 1 28 ? -16.359 -40.125 1.623 1 88.81 28 CYS B CA 1
ATOM 4457 C C . CYS B 1 28 ? -16.5 -40.062 3.139 1 88.81 28 CYS B C 1
ATOM 4459 O O . CYS B 1 28 ? -15.547 -40.312 3.869 1 88.81 28 CYS B O 1
ATOM 4461 N N . THR B 1 29 ? -17.656 -39.5 3.6 1 91.5 29 THR B N 1
ATOM 4462 C CA . THR B 1 29 ? -18.031 -39.469 5.008 1 91.5 29 THR B CA 1
ATOM 4463 C C . THR B 1 29 ? -19.344 -40.25 5.227 1 91.5 29 THR B C 1
ATOM 4465 O O . THR B 1 29 ? -20.359 -39.938 4.617 1 91.5 29 THR B O 1
ATOM 4468 N N . ASN B 1 30 ? -19.188 -41.312 5.926 1 90.88 30 ASN B N 1
ATOM 4469 C CA . ASN B 1 30 ? -20.375 -42.094 6.25 1 90.88 30 ASN B CA 1
ATOM 4470 C C . ASN B 1 30 ? -20.984 -41.656 7.574 1 90.88 30 ASN B C 1
ATOM 4472 O O . ASN B 1 30 ? -20.281 -41.469 8.562 1 90.88 30 ASN B O 1
ATOM 4476 N N . ARG B 1 31 ? -22.328 -41.438 7.609 1 86.75 31 ARG B N 1
ATOM 4477 C CA . ARG B 1 31 ? -23.031 -40.938 8.781 1 86.75 31 ARG B CA 1
ATOM 4478 C C . ARG B 1 31 ? -24.094 -41.938 9.25 1 86.75 31 ARG B C 1
ATOM 4480 O O . ARG B 1 31 ? -24.688 -42.625 8.43 1 86.75 31 ARG B O 1
ATOM 4487 N N . LYS B 1 32 ? -24.234 -42.125 10.438 1 83.31 32 LYS B N 1
ATOM 4488 C CA . LYS B 1 32 ? -25.391 -42.781 11.062 1 83.31 32 LYS B CA 1
ATOM 4489 C C . LYS B 1 32 ? -26.25 -41.75 11.805 1 83.31 32 LYS B C 1
ATOM 4491 O O . LYS B 1 32 ? -25.875 -41.281 12.891 1 83.31 32 LYS B O 1
ATOM 4496 N N . GLY B 1 33 ? -27.375 -41.375 11.156 1 82.44 33 GLY B N 1
ATOM 4497 C CA . GLY B 1 33 ? -28.125 -40.219 11.648 1 82.44 33 GLY B CA 1
ATOM 4498 C C . GLY B 1 33 ? -27.406 -38.906 11.453 1 82.44 33 GLY B C 1
ATOM 4499 O O . GLY B 1 33 ? -27.016 -38.562 10.336 1 82.44 33 GLY B O 1
ATOM 4500 N N . ASN B 1 34 ? -27.234 -38.188 12.477 1 82.81 34 ASN B N 1
ATOM 4501 C CA . ASN B 1 34 ? -26.562 -36.875 12.391 1 82.81 34 ASN B CA 1
ATOM 4502 C C . ASN B 1 34 ? -25.094 -37 12.797 1 82.81 34 ASN B C 1
ATOM 4504 O O . ASN B 1 34 ? -24.359 -36.031 12.734 1 82.81 34 ASN B O 1
ATOM 4508 N N . GLU B 1 35 ? -24.641 -38.219 13.141 1 83.94 35 GLU B N 1
ATOM 4509 C CA . GLU B 1 35 ? -23.266 -38.375 13.625 1 83.94 35 GLU B CA 1
ATOM 4510 C C . GLU B 1 35 ? -22.406 -39.062 12.578 1 83.94 35 GLU B C 1
ATOM 4512 O O . GLU B 1 35 ? -22.844 -40 11.898 1 83.94 35 GLU B O 1
ATOM 4517 N N . ILE B 1 36 ? -21.281 -38.531 12.438 1 89.94 36 ILE B N 1
ATOM 4518 C CA . ILE B 1 36 ? -20.328 -39.156 11.516 1 89.94 36 ILE B CA 1
ATOM 4519 C C . ILE B 1 36 ? -19.797 -40.438 12.102 1 89.94 36 ILE B C 1
ATOM 4521 O O . ILE B 1 36 ? -19.328 -40.469 13.25 1 89.94 36 ILE B O 1
ATOM 4525 N N . LYS B 1 37 ? -19.922 -41.562 11.375 1 88.25 37 LYS B N 1
ATOM 4526 C CA . LYS B 1 37 ? -19.453 -42.844 11.82 1 88.25 37 LYS B CA 1
ATOM 4527 C C . LYS B 1 37 ? -18.031 -43.125 11.32 1 88.25 37 LYS B C 1
ATOM 4529 O O . LYS B 1 37 ? -17.203 -43.656 12.055 1 88.25 37 LYS B O 1
ATOM 4534 N N . ASN B 1 38 ? -17.828 -42.906 10.078 1 91.19 38 ASN B N 1
ATOM 4535 C CA . ASN B 1 38 ? -16.5 -43.125 9.516 1 91.19 38 ASN B CA 1
ATOM 4536 C C . ASN B 1 38 ? -16.203 -42.125 8.391 1 91.19 38 ASN B C 1
ATOM 4538 O O . ASN B 1 38 ? -17.109 -41.5 7.863 1 91.19 38 ASN B O 1
ATOM 4542 N N . GLN B 1 39 ? -14.883 -41.875 8.133 1 93.81 39 GLN B N 1
ATOM 4543 C CA . GLN B 1 39 ? -14.43 -41 7.07 1 93.81 39 GLN B CA 1
ATOM 4544 C C . GLN B 1 39 ? -13.227 -41.594 6.34 1 93.81 39 GLN B C 1
ATOM 4546 O O . GLN B 1 39 ? -12.336 -42.156 6.965 1 93.81 39 GLN B O 1
ATOM 4551 N N . LEU B 1 40 ? -13.32 -41.531 5.055 1 93.88 40 LEU B N 1
ATOM 4552 C CA . LEU B 1 40 ? -12.211 -41.969 4.207 1 93.88 40 LEU B CA 1
ATOM 4553 C C . LEU B 1 40 ? -11.477 -40.75 3.637 1 93.88 40 LEU B C 1
ATOM 4555 O O . LEU B 1 40 ? -12.07 -39.938 2.953 1 93.88 40 LEU B O 1
ATOM 4559 N N . ILE B 1 41 ? -10.164 -40.625 4 1 94.44 41 ILE B N 1
ATOM 4560 C CA . ILE B 1 41 ? -9.32 -39.562 3.467 1 94.44 41 ILE B CA 1
ATOM 4561 C C . ILE B 1 41 ? -8.305 -40.156 2.494 1 94.44 41 ILE B C 1
ATOM 4563 O O . ILE B 1 41 ? -7.621 -41.125 2.814 1 94.44 41 ILE B O 1
ATOM 4567 N N . THR B 1 42 ? -8.227 -39.625 1.265 1 92.81 42 THR B N 1
ATOM 4568 C CA . THR B 1 42 ? -7.348 -40.156 0.225 1 92.81 42 THR B CA 1
ATOM 4569 C C . THR B 1 42 ? -6.379 -39.062 -0.258 1 92.81 42 THR B C 1
ATOM 4571 O O . THR B 1 42 ? -6.52 -37.906 0.09 1 92.81 42 THR B O 1
ATOM 4574 N N . CYS B 1 43 ? -5.34 -39.594 -0.983 1 90.88 43 CYS B N 1
ATOM 4575 C CA . CYS B 1 43 ? -4.484 -38.656 -1.718 1 90.88 43 CYS B CA 1
ATOM 4576 C C . CYS B 1 43 ? -5.293 -37.844 -2.707 1 90.88 43 CYS B C 1
ATOM 4578 O O . CYS B 1 43 ? -6.273 -38.344 -3.277 1 90.88 43 CYS B O 1
ATOM 4580 N N . SER B 1 44 ? -4.922 -36.625 -2.904 1 87.19 44 SER B N 1
ATOM 4581 C CA . SER B 1 44 ? -5.641 -35.719 -3.807 1 87.19 44 SER B CA 1
ATOM 4582 C C . SER B 1 44 ? -5.582 -36.25 -5.246 1 87.19 44 SER B C 1
ATOM 4584 O O . SER B 1 44 ? -6.383 -35.812 -6.086 1 87.19 44 SER B O 1
ATOM 4586 N N . ARG B 1 45 ? -4.688 -37.094 -5.512 1 87.25 45 ARG B N 1
ATOM 4587 C CA . ARG B 1 45 ? -4.531 -37.594 -6.871 1 87.25 45 ARG B CA 1
ATOM 4588 C C . ARG B 1 45 ? -5.227 -38.938 -7.043 1 87.25 45 ARG B C 1
ATOM 4590 O O . ARG B 1 45 ? -4.918 -39.688 -7.969 1 87.25 45 ARG B O 1
ATOM 4597 N N . GLU B 1 46 ? -6.129 -39.156 -6.07 1 86.44 46 GLU B N 1
ATOM 4598 C CA . GLU B 1 46 ? -6.949 -40.344 -6.188 1 86.44 46 GLU B CA 1
ATOM 4599 C C . GLU B 1 46 ? -8.047 -40.188 -7.23 1 86.44 46 GLU B C 1
ATOM 4601 O O . GLU B 1 46 ? -8.555 -39.062 -7.426 1 86.44 46 GLU B O 1
ATOM 4606 N N . GLY B 1 47 ? -8.359 -41.25 -7.887 1 77.44 47 GLY B N 1
ATOM 4607 C CA . GLY B 1 47 ? -9.492 -41.25 -8.797 1 77.44 47 GLY B CA 1
ATOM 4608 C C . GLY B 1 47 ? -9.117 -40.906 -10.227 1 77.44 47 GLY B C 1
ATOM 4609 O O . GLY B 1 47 ? -8.016 -40.406 -10.484 1 77.44 47 GLY B O 1
ATOM 4610 N N . LYS B 1 48 ? -9.789 -41.406 -11.156 1 72.25 48 LYS B N 1
ATOM 4611 C CA . LYS B 1 48 ? -9.664 -41.062 -12.562 1 72.25 48 LYS B CA 1
ATOM 4612 C C . LYS B 1 48 ? -10.914 -40.375 -13.078 1 72.25 48 LYS B C 1
ATOM 4614 O O . LYS B 1 48 ? -12.039 -40.812 -12.805 1 72.25 48 LYS B O 1
ATOM 4619 N N . TRP B 1 49 ? -10.781 -39.031 -13.289 1 61.31 49 TRP B N 1
ATOM 4620 C CA . TRP B 1 49 ? -11.93 -38.312 -13.797 1 61.31 49 TRP B CA 1
ATOM 4621 C C . TRP B 1 49 ? -12.438 -38.906 -15.102 1 61.31 49 TRP B C 1
ATOM 4623 O O . TRP B 1 49 ? -11.656 -39.125 -16.031 1 61.31 49 TRP B O 1
ATOM 4633 N N . LYS B 1 50 ? -13.609 -39.594 -15.125 1 60.88 50 LYS B N 1
ATOM 4634 C CA . LYS B 1 50 ? -14.281 -40 -16.359 1 60.88 50 LYS B CA 1
ATOM 4635 C C . LYS B 1 50 ? -15.227 -38.906 -16.844 1 60.88 50 LYS B C 1
ATOM 4637 O O . LYS B 1 50 ? -16.188 -38.531 -16.172 1 60.88 50 LYS B O 1
ATOM 4642 N N . SER B 1 51 ? -14.648 -37.938 -17.531 1 59.31 51 SER B N 1
ATOM 4643 C CA . SER B 1 51 ? -15.523 -36.875 -18.047 1 59.31 51 SER B CA 1
ATOM 4644 C C . SER B 1 51 ? -16.391 -37.406 -19.188 1 59.31 51 SER B C 1
ATOM 4646 O O . SER B 1 51 ? -15.938 -38.219 -20 1 59.31 51 SER B O 1
ATOM 4648 N N . GLU B 1 52 ? -17.656 -37.219 -18.969 1 64.44 52 GLU B N 1
ATOM 4649 C CA . GLU B 1 52 ? -18.578 -37.5 -20.078 1 64.44 52 GLU B CA 1
ATOM 4650 C C . GLU B 1 52 ? -18.375 -36.5 -21.219 1 64.44 52 GLU B C 1
ATOM 4652 O O . GLU B 1 52 ? -18.922 -36.719 -22.312 1 64.44 52 GLU B O 1
ATOM 4657 N N . ILE B 1 53 ? -17.594 -35.5 -20.938 1 63.25 53 ILE B N 1
ATOM 4658 C CA . ILE B 1 53 ? -17.391 -34.5 -21.969 1 63.25 53 ILE B CA 1
ATOM 4659 C C . ILE B 1 53 ? -16.406 -35.031 -23 1 63.25 53 ILE B C 1
ATOM 4661 O O . ILE B 1 53 ? -15.453 -35.75 -22.672 1 63.25 53 ILE B O 1
ATOM 4665 N N . SER B 1 54 ? -16.75 -34.75 -24.109 1 64.88 54 SER B N 1
ATOM 4666 C CA . SER B 1 54 ? -15.883 -35.156 -25.203 1 64.88 54 SER B CA 1
ATOM 4667 C C . SER B 1 54 ? -14.453 -34.656 -25 1 64.88 54 SER B C 1
ATOM 4669 O O . SER B 1 54 ? -14.25 -33.562 -24.453 1 64.88 54 SER B O 1
ATOM 4671 N N . PRO B 1 55 ? -13.5 -35.5 -25.062 1 61.06 55 PRO B N 1
ATOM 4672 C CA . PRO B 1 55 ? -12.094 -35.156 -24.891 1 61.06 55 PRO B CA 1
ATOM 4673 C C . PRO B 1 55 ? -11.703 -33.844 -25.578 1 61.06 55 PRO B C 1
ATOM 4675 O O . PRO B 1 55 ? -10.852 -33.094 -25.078 1 61.06 55 PRO B O 1
ATOM 4678 N N . THR B 1 56 ? -12.398 -33.562 -26.594 1 64.19 56 THR B N 1
ATOM 4679 C CA . THR B 1 56 ? -12.047 -32.375 -27.375 1 64.19 56 THR B CA 1
ATOM 4680 C C . THR B 1 56 ? -12.398 -31.109 -26.609 1 64.19 56 THR B C 1
ATOM 4682 O O . THR B 1 56 ? -11.805 -30.047 -26.844 1 64.19 56 THR B O 1
ATOM 4685 N N . GLU B 1 57 ? -13.219 -31.297 -25.719 1 65.19 57 GLU B N 1
ATOM 4686 C CA . GLU B 1 57 ? -13.719 -30.109 -25.016 1 65.19 57 GLU B CA 1
ATOM 4687 C C . GLU B 1 57 ? -13.125 -30.016 -23.609 1 65.19 57 GLU B C 1
ATOM 4689 O O . GLU B 1 57 ? -13.312 -29.016 -22.922 1 65.19 57 GLU B O 1
ATOM 4694 N N . LYS B 1 58 ? -12.508 -31.047 -23.422 1 63.47 58 LYS B N 1
ATOM 4695 C CA . LYS B 1 58 ? -12 -31.078 -22.047 1 63.47 58 LYS B CA 1
ATOM 4696 C C . LYS B 1 58 ? -10.789 -30.172 -21.891 1 63.47 58 LYS B C 1
ATOM 4698 O O . LYS B 1 58 ? -9.734 -30.406 -22.484 1 63.47 58 LYS B O 1
ATOM 4703 N N . THR B 1 59 ? -10.969 -29.062 -21.203 1 70.31 59 THR B N 1
ATOM 4704 C CA . THR B 1 59 ? -9.875 -28.109 -21.078 1 70.31 59 THR B CA 1
ATOM 4705 C C . THR B 1 59 ? -9.398 -28.016 -19.625 1 70.31 59 THR B C 1
ATOM 4707 O O . THR B 1 59 ? -8.305 -27.516 -19.359 1 70.31 59 THR B O 1
ATOM 4710 N N . ASN B 1 60 ? -10.078 -28.797 -18.766 1 76.38 60 ASN B N 1
ATOM 4711 C CA . ASN B 1 60 ? -9.734 -28.578 -17.375 1 76.38 60 ASN B CA 1
ATOM 4712 C C . ASN B 1 60 ? -8.586 -29.484 -16.922 1 76.38 60 ASN B C 1
ATOM 4714 O O . ASN B 1 60 ? -8.461 -30.609 -17.406 1 76.38 60 ASN B O 1
ATOM 4718 N N . LEU B 1 61 ? -7.852 -29.031 -16.062 1 80.81 61 LEU B N 1
ATOM 4719 C CA . LEU B 1 61 ? -6.727 -29.766 -15.508 1 80.81 61 LEU B CA 1
ATOM 4720 C C . LEU B 1 61 ? -7.211 -30.953 -14.695 1 80.81 61 LEU B C 1
ATOM 4722 O O . LEU B 1 61 ? -8.242 -30.875 -14.023 1 80.81 61 LEU B O 1
ATOM 4726 N N . ILE B 1 62 ? -6.562 -32.031 -14.93 1 80.75 62 ILE B N 1
ATOM 4727 C CA . ILE B 1 62 ? -6.879 -33.25 -14.188 1 80.75 62 ILE B CA 1
ATOM 4728 C C . ILE B 1 62 ? -5.75 -33.594 -13.211 1 80.75 62 ILE B C 1
ATOM 4730 O O . ILE B 1 62 ? -4.57 -33.469 -13.562 1 80.75 62 ILE B O 1
ATOM 4734 N N . ALA B 1 63 ? -6.121 -33.875 -11.992 1 80.5 63 ALA B N 1
ATOM 4735 C CA . ALA B 1 63 ? -5.121 -34.219 -10.977 1 80.5 63 ALA B CA 1
ATOM 4736 C C . ALA B 1 63 ? -5.121 -35.719 -10.664 1 80.5 63 ALA B C 1
ATOM 4738 O O . ALA B 1 63 ? -4.121 -36.25 -10.18 1 80.5 63 ALA B O 1
ATOM 4739 N N . GLY B 1 64 ? -6.191 -36.406 -11.047 1 81.69 64 GLY B N 1
ATOM 4740 C CA . GLY B 1 64 ? -6.363 -37.781 -10.625 1 81.69 64 GLY B CA 1
ATOM 4741 C C . GLY B 1 64 ? -5.441 -38.75 -11.352 1 81.69 64 GLY B C 1
ATOM 4742 O O . GLY B 1 64 ? -5.281 -38.688 -12.57 1 81.69 64 GLY B O 1
ATOM 4743 N N . LEU B 1 65 ? -4.684 -39.656 -10.656 1 82.38 65 LEU B N 1
ATOM 4744 C CA . LEU B 1 65 ? -3.795 -40.688 -11.195 1 82.38 65 LEU B CA 1
ATOM 4745 C C . LEU B 1 65 ? -4.055 -42.031 -10.523 1 82.38 65 LEU B C 1
ATOM 4747 O O . LEU B 1 65 ? -3.145 -42.844 -10.398 1 82.38 65 LEU B O 1
ATOM 4751 N N . ASN B 1 66 ? -5.301 -42.188 -10 1 83.69 66 ASN B N 1
ATOM 4752 C CA . ASN B 1 66 ? -5.699 -43.438 -9.328 1 83.69 66 ASN B CA 1
ATOM 4753 C C . ASN B 1 66 ? -4.707 -43.812 -8.227 1 83.69 66 ASN B C 1
ATOM 4755 O O . ASN B 1 66 ? -4.289 -44.969 -8.141 1 83.69 66 ASN B O 1
ATOM 4759 N N . CYS B 1 67 ? -4.359 -42.875 -7.488 1 88.25 67 CYS B N 1
ATOM 4760 C CA . CYS B 1 67 ? -3.424 -43.094 -6.395 1 88.25 67 CYS B CA 1
ATOM 4761 C C . CYS B 1 67 ? -4.086 -43.906 -5.277 1 88.25 67 CYS B C 1
ATOM 4763 O O . CYS B 1 67 ? -5.152 -43.531 -4.789 1 88.25 67 CYS B O 1
ATOM 4765 N N . PRO B 1 68 ? -3.496 -45 -4.852 1 89.19 68 PRO B N 1
ATOM 4766 C CA . PRO B 1 68 ? -4.129 -45.844 -3.854 1 89.19 68 PRO B CA 1
ATOM 4767 C C . PRO B 1 68 ? -3.953 -45.344 -2.426 1 89.19 68 PRO B C 1
ATOM 4769 O O . PRO B 1 68 ? -4.609 -45.812 -1.504 1 89.19 68 PRO B O 1
ATOM 4772 N N . ALA B 1 69 ? -3.154 -44.406 -2.139 1 90.75 69 ALA B N 1
ATOM 4773 C CA . ALA B 1 69 ? -2.85 -43.938 -0.789 1 90.75 69 ALA B CA 1
ATOM 4774 C C . ALA B 1 69 ? -4.102 -43.375 -0.101 1 90.75 69 ALA B C 1
ATOM 4776 O O . ALA B 1 69 ? -4.82 -42.562 -0.668 1 90.75 69 ALA B O 1
ATOM 4777 N N . ARG B 1 70 ? -4.371 -43.844 1.135 1 92.62 70 ARG B N 1
ATOM 4778 C CA . ARG B 1 70 ? -5.574 -43.469 1.855 1 92.62 70 ARG B CA 1
ATOM 4779 C C . ARG B 1 70 ? -5.508 -43.906 3.314 1 92.62 70 ARG B C 1
ATOM 4781 O O . ARG B 1 70 ? -4.684 -44.75 3.678 1 92.62 70 ARG B O 1
ATOM 4788 N N . ILE B 1 71 ? -6.379 -43.25 4.105 1 93.31 71 ILE B N 1
ATOM 4789 C CA . ILE B 1 71 ? -6.559 -43.688 5.492 1 93.31 71 ILE B CA 1
ATOM 4790 C C . ILE B 1 71 ? -8.047 -43.812 5.801 1 93.31 71 ILE B C 1
ATOM 4792 O O . ILE B 1 71 ? -8.867 -43.062 5.273 1 93.31 71 ILE B O 1
ATOM 4796 N N . TYR B 1 72 ? -8.32 -44.812 6.578 1 94.12 72 TYR B N 1
ATOM 4797 C CA . TYR B 1 72 ? -9.68 -45.031 7.051 1 94.12 72 TYR B CA 1
ATOM 4798 C C . TYR B 1 72 ? -9.805 -44.688 8.531 1 94.12 72 TYR B C 1
ATOM 4800 O O . TYR B 1 72 ? -9.109 -45.281 9.367 1 94.12 72 TYR B O 1
ATOM 4808 N N . ILE B 1 73 ? -10.703 -43.656 8.82 1 93.94 73 ILE B N 1
ATOM 4809 C CA . ILE B 1 73 ? -10.938 -43.219 10.195 1 93.94 73 ILE B CA 1
ATOM 4810 C C . ILE B 1 73 ? -12.328 -43.656 10.648 1 93.94 73 ILE B C 1
ATOM 4812 O O . ILE B 1 73 ? -13.305 -43.5 9.906 1 93.94 73 ILE B O 1
ATOM 4816 N N . HIS B 1 74 ? -12.516 -44.25 11.781 1 92.06 74 HIS B N 1
ATOM 4817 C CA . HIS B 1 74 ? -13.836 -44.594 12.297 1 92.06 74 HIS B CA 1
ATOM 4818 C C . HIS B 1 74 ? -13.922 -44.375 13.805 1 92.06 74 HIS B C 1
ATOM 4820 O O . HIS B 1 74 ? -12.891 -44.281 14.477 1 92.06 74 HIS B O 1
ATOM 4826 N N . THR B 1 75 ? -15.102 -44.188 14.258 1 89.44 75 THR B N 1
ATOM 4827 C CA . THR B 1 75 ? -15.367 -43.906 15.672 1 89.44 75 THR B CA 1
ATOM 4828 C C . THR B 1 75 ? -15.422 -45.188 16.484 1 89.44 75 THR B C 1
ATOM 4830 O O . THR B 1 75 ? -15.945 -46.188 16 1 89.44 75 THR B O 1
ATOM 4833 N N . LEU B 1 76 ? -14.734 -45.094 17.609 1 85 76 LEU B N 1
ATOM 4834 C CA . LEU B 1 76 ? -14.922 -46.125 18.609 1 85 76 LEU B CA 1
ATOM 4835 C C . LEU B 1 76 ? -16 -45.75 19.609 1 85 76 LEU B C 1
ATOM 4837 O O . LEU B 1 76 ? -15.734 -45 20.578 1 85 76 LEU B O 1
ATOM 4841 N N . LYS B 1 77 ? -17.156 -46.156 19.422 1 75.12 77 LYS B N 1
ATOM 4842 C CA . LYS B 1 77 ? -18.328 -45.719 20.172 1 75.12 77 LYS B CA 1
ATOM 4843 C C . LYS B 1 77 ? -18.125 -45.969 21.672 1 75.12 77 LYS B C 1
ATOM 4845 O O . LYS B 1 77 ? -18.531 -45.156 22.484 1 75.12 77 LYS B O 1
ATOM 4850 N N . ASP B 1 78 ? -17.578 -47.094 21.984 1 75.56 78 ASP B N 1
ATOM 4851 C CA . ASP B 1 78 ? -17.469 -47.469 23.391 1 75.56 78 ASP B CA 1
ATOM 4852 C C . ASP B 1 78 ? -16.531 -46.5 24.125 1 75.56 78 ASP B C 1
ATOM 4854 O O . ASP B 1 78 ? -16.75 -46.188 25.297 1 75.56 78 ASP B O 1
ATOM 4858 N N . VAL B 1 79 ? -15.523 -45.938 23.438 1 75.81 79 VAL B N 1
ATOM 4859 C CA . VAL B 1 79 ? -14.5 -45.125 24.094 1 75.81 79 VAL B CA 1
ATOM 4860 C C . VAL B 1 79 ? -14.672 -43.656 23.719 1 75.81 79 VAL B C 1
ATOM 4862 O O . VAL B 1 79 ? -14.172 -42.781 24.406 1 75.81 79 VAL B O 1
ATOM 4865 N N . GLY B 1 80 ? -15.602 -43.438 22.844 1 79.19 80 GLY B N 1
ATOM 4866 C CA . GLY B 1 80 ? -15.781 -42.062 22.391 1 79.19 80 GLY B CA 1
ATOM 4867 C C . GLY B 1 80 ? -14.555 -41.5 21.703 1 79.19 80 GLY B C 1
ATOM 4868 O O . GLY B 1 80 ? -14.172 -40.344 21.953 1 79.19 80 GLY B O 1
ATOM 4869 N N . ALA B 1 81 ? -13.734 -42.344 21.094 1 88.25 81 ALA B N 1
ATOM 4870 C CA . ALA B 1 81 ? -12.5 -41.938 20.438 1 88.25 81 ALA B CA 1
ATOM 4871 C C . ALA B 1 81 ? -12.531 -42.281 18.953 1 88.25 81 ALA B C 1
ATOM 4873 O O . ALA B 1 81 ? -13.414 -43 18.5 1 88.25 81 ALA B O 1
ATOM 4874 N N . TRP B 1 82 ? -11.703 -41.625 18.219 1 92 82 TRP B N 1
ATOM 4875 C CA . TRP B 1 82 ? -11.547 -41.906 16.797 1 92 82 TRP B CA 1
ATOM 4876 C C . TRP B 1 82 ? -10.25 -42.656 16.531 1 92 82 TRP B C 1
ATOM 4878 O O . TRP B 1 82 ? -9.227 -42.375 17.156 1 92 82 TRP B O 1
ATOM 4888 N N . ILE B 1 83 ? -10.352 -43.625 15.648 1 91.75 83 ILE B N 1
ATOM 4889 C CA . ILE B 1 83 ? -9.164 -44.438 15.375 1 91.75 83 ILE B CA 1
ATOM 4890 C C . ILE B 1 83 ? -8.938 -44.5 13.867 1 91.75 83 ILE B C 1
ATOM 4892 O O . ILE B 1 83 ? -9.883 -44.469 13.086 1 91.75 83 ILE B O 1
ATOM 4896 N N . ILE B 1 84 ? -7.656 -44.594 13.484 1 92.75 84 ILE B N 1
ATOM 4897 C CA . ILE B 1 84 ? -7.285 -44.906 12.117 1 92.75 84 ILE B CA 1
ATOM 4898 C C . ILE B 1 84 ? -7.176 -46.438 11.969 1 92.75 84 ILE B C 1
ATOM 4900 O O . ILE B 1 84 ? -6.289 -47.062 12.547 1 92.75 84 ILE B O 1
ATOM 4904 N N . SER B 1 85 ? -8.07 -47.031 11.219 1 88.69 85 SER B N 1
ATOM 4905 C CA . SER B 1 85 ? -8.164 -48.469 11.148 1 88.69 85 SER B CA 1
ATOM 4906 C C . SER B 1 85 ? -7.324 -49.031 10.008 1 88.69 85 SER B C 1
ATOM 4908 O O . SER B 1 85 ? -6.844 -50.156 10.07 1 88.69 85 SER B O 1
ATOM 4910 N N . LYS B 1 86 ? -7.207 -48.281 8.93 1 91.12 86 LYS B N 1
ATOM 4911 C CA . LYS B 1 86 ? -6.445 -48.719 7.762 1 91.12 86 LYS B CA 1
ATOM 4912 C C . LYS B 1 86 ? -5.609 -47.594 7.184 1 91.12 86 LYS B C 1
ATOM 4914 O O . LYS B 1 86 ? -6.066 -46.438 7.121 1 91.12 86 LYS B O 1
ATOM 4919 N N . VAL B 1 87 ? -4.391 -47.938 6.859 1 92.56 87 VAL B N 1
ATOM 4920 C CA . VAL B 1 87 ? -3.48 -46.938 6.281 1 92.56 87 VAL B CA 1
ATOM 4921 C C . VAL B 1 87 ? -2.783 -47.531 5.062 1 92.56 87 VAL B C 1
ATOM 4923 O O . VAL B 1 87 ? -2.27 -48.656 5.117 1 92.56 87 VAL B O 1
ATOM 4926 N N . VAL B 1 88 ? -2.908 -46.938 3.977 1 91.62 88 VAL B N 1
ATOM 4927 C CA . VAL B 1 88 ? -2.141 -47.25 2.775 1 91.62 88 VAL B CA 1
ATOM 4928 C C . VAL B 1 88 ? -1.216 -46.094 2.432 1 91.62 88 VAL B C 1
ATOM 4930 O O . VAL B 1 88 ? -1.682 -45 2.125 1 91.62 88 VAL B O 1
ATOM 4933 N N . LEU B 1 89 ? 0.064 -46.281 2.4 1 89.62 89 LEU B N 1
ATOM 4934 C CA . LEU B 1 89 ? 1 -45.156 2.236 1 89.62 89 LEU B CA 1
ATOM 4935 C C . LEU B 1 89 ? 1.614 -45.188 0.841 1 89.62 89 LEU B C 1
ATOM 4937 O O . LEU B 1 89 ? 2.271 -44.219 0.441 1 89.62 89 LEU B O 1
ATOM 4941 N N . ASP B 1 90 ? 1.273 -46.188 0.067 1 88 90 ASP B N 1
ATOM 4942 C CA . ASP B 1 90 ? 1.864 -46.312 -1.264 1 88 90 ASP B CA 1
ATOM 4943 C C . ASP B 1 90 ? 1.196 -45.344 -2.238 1 88 90 ASP B C 1
ATOM 4945 O O . ASP B 1 90 ? -0.031 -45.219 -2.268 1 88 90 ASP B O 1
ATOM 4949 N N . HIS B 1 91 ? 2.006 -44.656 -2.908 1 87.62 91 HIS B N 1
ATOM 4950 C CA . HIS B 1 91 ? 1.519 -43.719 -3.912 1 87.62 91 HIS B CA 1
ATOM 4951 C C . HIS B 1 91 ? 1.856 -44.188 -5.32 1 87.62 91 HIS B C 1
ATOM 4953 O O . HIS B 1 91 ? 2.891 -44.812 -5.535 1 87.62 91 HIS B O 1
ATOM 4959 N N . SER B 1 92 ? 0.978 -43.906 -6.262 1 82.69 92 SER B N 1
ATOM 4960 C CA . SER B 1 92 ? 1.208 -44.25 -7.66 1 82.69 92 SER B CA 1
ATOM 4961 C C . SER B 1 92 ? 1.953 -43.125 -8.391 1 82.69 92 SER B C 1
ATOM 4963 O O . SER B 1 92 ? 2.227 -43.25 -9.586 1 82.69 92 SER B O 1
ATOM 4965 N N . HIS B 1 93 ? 2.26 -42.125 -7.82 1 82.75 93 HIS B N 1
ATOM 4966 C CA . HIS B 1 93 ? 2.91 -40.938 -8.398 1 82.75 93 HIS B CA 1
ATOM 4967 C C . HIS B 1 93 ? 4.066 -40.469 -7.527 1 82.75 93 HIS B C 1
ATOM 4969 O O . HIS B 1 93 ? 4.113 -40.781 -6.332 1 82.75 93 HIS B O 1
ATOM 4975 N N . PRO B 1 94 ? 5.008 -39.781 -8.18 1 80.56 94 PRO B N 1
ATOM 4976 C CA . PRO B 1 94 ? 6.113 -39.25 -7.383 1 80.56 94 PRO B CA 1
ATOM 4977 C C . PRO B 1 94 ? 5.676 -38.156 -6.418 1 80.56 94 PRO B C 1
ATOM 4979 O O . PRO B 1 94 ? 4.723 -37.406 -6.707 1 80.56 94 PRO B O 1
ATOM 4982 N N . CYS B 1 95 ? 6.258 -38.219 -5.242 1 79.25 95 CYS B N 1
ATOM 4983 C CA . CYS B 1 95 ? 6.023 -37.188 -4.246 1 79.25 95 CYS B CA 1
ATOM 4984 C C . CYS B 1 95 ? 7.184 -36.188 -4.199 1 79.25 95 CYS B C 1
ATOM 4986 O O . CYS B 1 95 ? 8.344 -36.594 -4.316 1 79.25 95 CYS B O 1
ATOM 4988 N N . CYS B 1 96 ? 6.875 -35 -4.426 1 76.69 96 CYS B N 1
ATOM 4989 C CA . CYS B 1 96 ? 7.926 -33.969 -4.383 1 76.69 96 CYS B CA 1
ATOM 4990 C C . CYS B 1 96 ? 7.742 -33.062 -3.186 1 76.69 96 CYS B C 1
ATOM 4992 O O . CYS B 1 96 ? 6.77 -32.312 -3.117 1 76.69 96 CYS B O 1
ATOM 4994 N N . LEU B 1 97 ? 8.703 -33.031 -2.303 1 75.25 97 LEU B N 1
ATOM 4995 C CA . LEU B 1 97 ? 8.648 -32.281 -1.05 1 75.25 97 LEU B CA 1
ATOM 4996 C C . LEU B 1 97 ? 8.742 -30.797 -1.306 1 75.25 97 LEU B C 1
ATOM 4998 O O . LEU B 1 97 ? 8.062 -30 -0.652 1 75.25 97 LEU B O 1
ATOM 5002 N N . SER B 1 98 ? 9.484 -30.469 -2.256 1 73.62 98 SER B N 1
ATOM 5003 C CA . SER B 1 98 ? 9.789 -29.062 -2.477 1 73.62 98 SER B CA 1
ATOM 5004 C C . SER B 1 98 ? 8.586 -28.328 -3.064 1 73.62 98 SER B C 1
ATOM 5006 O O . SER B 1 98 ? 8.5 -27.109 -2.973 1 73.62 98 SER B O 1
ATOM 5008 N N . LYS B 1 99 ? 7.668 -29.125 -3.512 1 79.31 99 LYS B N 1
ATOM 5009 C CA . LYS B 1 99 ? 6.543 -28.484 -4.184 1 79.31 99 LYS B CA 1
ATOM 5010 C C . LYS B 1 99 ? 5.277 -28.562 -3.334 1 79.31 99 LYS B C 1
ATOM 5012 O O . LYS B 1 99 ? 4.242 -28 -3.703 1 79.31 99 LYS B O 1
ATOM 5017 N N . ALA B 1 100 ? 5.438 -29.156 -2.203 1 80.19 100 ALA B N 1
ATOM 5018 C CA . ALA B 1 100 ? 4.289 -29.328 -1.317 1 80.19 100 ALA B CA 1
ATOM 5019 C C . ALA B 1 100 ? 3.799 -27.984 -0.793 1 80.19 100 ALA B C 1
ATOM 5021 O O . ALA B 1 100 ? 2.604 -27.797 -0.542 1 80.19 100 ALA B O 1
ATOM 5022 N N . GLU B 1 101 ? 4.684 -27.062 -0.707 1 82.88 101 GLU B N 1
ATOM 5023 C CA . GLU B 1 101 ? 4.355 -25.734 -0.171 1 82.88 101 GLU B CA 1
ATOM 5024 C C . GLU B 1 101 ? 3.432 -24.969 -1.113 1 82.88 101 GLU B C 1
ATOM 5026 O O . GLU B 1 101 ? 2.758 -24.031 -0.698 1 82.88 101 GLU B O 1
ATOM 5031 N N . MET B 1 102 ? 3.396 -25.422 -2.244 1 87.44 102 MET B N 1
ATOM 5032 C CA . MET B 1 102 ? 2.604 -24.719 -3.244 1 87.44 102 MET B CA 1
ATOM 5033 C C . MET B 1 102 ? 1.175 -25.25 -3.285 1 87.44 102 MET B C 1
ATOM 5035 O O . MET B 1 102 ? 0.304 -24.656 -3.922 1 87.44 102 MET B O 1
ATOM 5039 N N . LEU B 1 103 ? 0.962 -26.344 -2.646 1 88.94 103 LEU B N 1
ATOM 5040 C CA . LEU B 1 103 ? -0.38 -26.906 -2.625 1 88.94 103 LEU B CA 1
ATOM 5041 C C . LEU B 1 103 ? -1.308 -26.078 -1.738 1 88.94 103 LEU B C 1
ATOM 5043 O O . LEU B 1 103 ? -0.937 -25.703 -0.624 1 88.94 103 LEU B O 1
ATOM 5047 N N . LYS B 1 104 ? -2.467 -25.828 -2.207 1 88.06 104 LYS B N 1
ATOM 5048 C CA . LYS B 1 104 ? -3.439 -24.969 -1.555 1 88.06 104 LYS B CA 1
ATOM 5049 C C . LYS B 1 104 ? -3.738 -25.438 -0.134 1 88.06 104 LYS B C 1
ATOM 5051 O O . LYS B 1 104 ? -3.916 -24.609 0.772 1 88.06 104 LYS B O 1
ATOM 5056 N N . GLN B 1 105 ? -3.807 -26.703 0.078 1 89.94 105 GLN B N 1
ATOM 5057 C CA . GLN B 1 105 ? -4.18 -27.281 1.367 1 89.94 105 GLN B CA 1
ATOM 5058 C C . GLN B 1 105 ? -3.174 -26.906 2.449 1 89.94 105 GLN B C 1
ATOM 5060 O O . GLN B 1 105 ? -3.512 -26.875 3.635 1 89.94 105 GLN B O 1
ATOM 5065 N N . HIS B 1 106 ? -1.923 -26.641 2.076 1 89.06 106 HIS B N 1
ATOM 5066 C CA . HIS B 1 106 ? -0.876 -26.375 3.059 1 89.06 106 HIS B CA 1
ATOM 5067 C C . HIS B 1 106 ? -0.603 -24.891 3.195 1 89.06 106 HIS B C 1
ATOM 5069 O O . HIS B 1 106 ? 0.346 -24.484 3.873 1 89.06 106 HIS B O 1
ATOM 5075 N N . ARG B 1 107 ? -1.28 -24.094 2.506 1 91.38 107 ARG B N 1
ATOM 5076 C CA . ARG B 1 107 ? -1.151 -22.641 2.582 1 91.38 107 ARG B CA 1
ATOM 5077 C C . ARG B 1 107 ? -2.266 -22.031 3.43 1 91.38 107 ARG B C 1
ATOM 5079 O O . ARG B 1 107 ? -3.363 -22.594 3.508 1 91.38 107 ARG B O 1
ATOM 5086 N N . LYS B 1 108 ? -1.954 -21.016 4.129 1 91 108 LYS B N 1
ATOM 5087 C CA . LYS B 1 108 ? -2.945 -20.406 5.008 1 91 108 LYS B CA 1
ATOM 5088 C C . LYS B 1 108 ? -2.678 -18.906 5.172 1 91 108 LYS B C 1
ATOM 5090 O O . LYS B 1 108 ? -1.522 -18.484 5.242 1 91 108 LYS B O 1
ATOM 5095 N N . LEU B 1 109 ? -3.791 -18.188 5.215 1 93.81 109 LEU B N 1
ATOM 5096 C CA . LEU B 1 109 ? -3.717 -16.766 5.555 1 93.81 109 LEU B CA 1
ATOM 5097 C C . LEU B 1 109 ? -3.979 -16.562 7.043 1 93.81 109 LEU B C 1
ATOM 5099 O O . LEU B 1 109 ? -5.098 -16.766 7.516 1 93.81 109 LEU B O 1
ATOM 5103 N N . SER B 1 110 ? -2.967 -16.156 7.785 1 93.88 110 SER B N 1
ATOM 5104 C CA . SER B 1 110 ? -3.143 -15.883 9.203 1 93.88 110 SER B CA 1
ATOM 5105 C C . SER B 1 110 ? -4.086 -14.703 9.43 1 93.88 110 SER B C 1
ATOM 5107 O O . SER B 1 110 ? -4.395 -13.961 8.492 1 93.88 110 SER B O 1
ATOM 5109 N N . MET B 1 111 ? -4.57 -14.555 10.609 1 93.81 111 MET B N 1
ATOM 5110 C CA . MET B 1 111 ? -5.484 -13.461 10.938 1 93.81 111 MET B CA 1
ATOM 5111 C C . MET B 1 111 ? -4.801 -12.109 10.75 1 93.81 111 MET B C 1
ATOM 5113 O O . MET B 1 111 ? -5.43 -11.148 10.305 1 93.81 111 MET B O 1
ATOM 5117 N N . SER B 1 112 ? -3.562 -12.07 11.148 1 94 112 SER B N 1
ATOM 5118 C CA . SER B 1 112 ? -2.814 -10.828 11 1 94 112 SER B CA 1
ATOM 5119 C C . SER B 1 112 ? -2.725 -10.406 9.539 1 94 112 SER B C 1
ATOM 5121 O O . SER B 1 112 ? -2.873 -9.227 9.211 1 94 112 SER B O 1
ATOM 5123 N N . ILE B 1 113 ? -2.441 -11.367 8.672 1 95.44 113 ILE B N 1
ATOM 5124 C CA . ILE B 1 113 ? -2.342 -11.117 7.242 1 95.44 113 ILE B CA 1
ATOM 5125 C C . ILE B 1 113 ? -3.695 -10.664 6.699 1 95.44 113 ILE B C 1
ATOM 5127 O O . ILE B 1 113 ? -3.779 -9.688 5.953 1 95.44 113 ILE B O 1
ATOM 5131 N N . ARG B 1 114 ? -4.734 -11.359 7.133 1 93.81 114 ARG B N 1
ATOM 5132 C CA . ARG B 1 114 ? -6.082 -11.016 6.688 1 93.81 114 ARG B CA 1
ATOM 5133 C C . ARG B 1 114 ? -6.445 -9.594 7.086 1 93.81 114 ARG B C 1
ATOM 5135 O O . ARG B 1 114 ? -6.977 -8.836 6.273 1 93.81 114 ARG B O 1
ATOM 5142 N N . ARG B 1 115 ? -6.176 -9.273 8.281 1 93.06 115 ARG B N 1
ATOM 5143 C CA . ARG B 1 115 ? -6.48 -7.934 8.773 1 93.06 115 ARG B CA 1
ATOM 5144 C C . ARG B 1 115 ? -5.719 -6.871 7.988 1 93.06 115 ARG B C 1
ATOM 5146 O O . ARG B 1 115 ? -6.273 -5.82 7.66 1 93.06 115 ARG B O 1
ATOM 5153 N N . THR B 1 116 ? -4.465 -7.145 7.738 1 94.56 116 THR B N 1
ATOM 5154 C CA . THR B 1 116 ? -3.65 -6.207 6.973 1 94.56 116 THR B CA 1
ATOM 5155 C C . THR B 1 116 ? -4.207 -6.035 5.562 1 94.56 116 THR B C 1
ATOM 5157 O O . THR B 1 116 ? -4.234 -4.922 5.031 1 94.56 116 THR B O 1
ATOM 5160 N N . ILE B 1 117 ? -4.582 -7.164 4.977 1 94.75 117 ILE B N 1
ATOM 5161 C CA . ILE B 1 117 ? -5.18 -7.121 3.645 1 94.75 117 ILE B CA 1
ATOM 5162 C C . ILE B 1 117 ? -6.406 -6.211 3.658 1 94.75 117 ILE B C 1
ATOM 5164 O O . ILE B 1 117 ? -6.562 -5.359 2.781 1 94.75 117 ILE B O 1
ATOM 5168 N N . GLU B 1 118 ? -7.262 -6.363 4.625 1 91.06 118 GLU B N 1
ATOM 5169 C CA . GLU B 1 118 ? -8.484 -5.578 4.738 1 91.06 118 GLU B CA 1
ATOM 5170 C C . GLU B 1 118 ? -8.18 -4.094 4.895 1 91.06 118 GLU B C 1
ATOM 5172 O O . GLU B 1 118 ? -8.797 -3.25 4.242 1 91.06 118 GLU B O 1
ATOM 5177 N N . ASN B 1 119 ? -7.27 -3.783 5.711 1 90.81 119 ASN B N 1
ATOM 5178 C CA . ASN B 1 119 ? -6.879 -2.393 5.914 1 90.81 119 ASN B CA 1
ATOM 5179 C C . ASN B 1 119 ? -6.293 -1.782 4.645 1 90.81 119 ASN B C 1
ATOM 5181 O O . ASN B 1 119 ? -6.594 -0.636 4.309 1 90.81 119 ASN B O 1
ATOM 5185 N N . ASN B 1 120 ? -5.371 -2.551 4.012 1 92.94 120 ASN B N 1
ATOM 5186 C CA . ASN B 1 120 ? -4.758 -2.064 2.779 1 92.94 120 ASN B CA 1
ATOM 5187 C C . ASN B 1 120 ? -5.789 -1.874 1.674 1 92.94 120 ASN B C 1
ATOM 5189 O O . ASN B 1 120 ? -5.676 -0.952 0.864 1 92.94 120 ASN B O 1
ATOM 5193 N N . GLU B 1 121 ? -6.711 -2.797 1.65 1 87.88 121 GLU B N 1
ATOM 5194 C CA . GLU B 1 121 ? -7.797 -2.652 0.686 1 87.88 121 GLU B CA 1
ATOM 5195 C C . GLU B 1 121 ? -8.594 -1.377 0.939 1 87.88 121 GLU B C 1
ATOM 5197 O O . GLU B 1 121 ? -8.977 -0.678 -0.003 1 87.88 121 GLU B O 1
ATOM 5202 N N . GLU B 1 122 ? -8.898 -1.114 2.145 1 85.69 122 GLU B N 1
ATOM 5203 C CA . GLU B 1 122 ? -9.609 0.104 2.514 1 85.69 122 GLU B CA 1
ATOM 5204 C C . GLU B 1 122 ? -8.812 1.349 2.139 1 85.69 122 GLU B C 1
ATOM 5206 O O . GLU B 1 122 ? -9.391 2.379 1.784 1 85.69 122 GLU B O 1
ATOM 5211 N N . ALA B 1 123 ? -7.551 1.238 2.234 1 87.94 123 ALA B N 1
ATOM 5212 C CA . ALA B 1 123 ? -6.664 2.352 1.91 1 87.94 123 ALA B CA 1
ATOM 5213 C C . ALA B 1 123 ? -6.5 2.504 0.4 1 87.94 123 ALA B C 1
ATOM 5215 O O . ALA B 1 123 ? -5.914 3.479 -0.073 1 87.94 123 ALA B O 1
ATOM 5216 N N . GLY B 1 124 ? -6.996 1.518 -0.38 1 83.31 124 GLY B N 1
ATOM 5217 C CA . GLY B 1 124 ? -6.918 1.567 -1.831 1 83.31 124 GLY B CA 1
ATOM 5218 C C . GLY B 1 124 ? -5.578 1.096 -2.371 1 83.31 124 GLY B C 1
ATOM 5219 O O . GLY B 1 124 ? -5.168 1.5 -3.461 1 83.31 124 GLY B O 1
ATOM 5220 N N . ILE B 1 125 ? -4.863 0.323 -1.603 1 88.94 125 ILE B N 1
ATOM 5221 C CA . ILE B 1 125 ? -3.6 -0.236 -2.066 1 88.94 125 ILE B CA 1
ATOM 5222 C C . ILE B 1 125 ? -3.867 -1.417 -2.996 1 88.94 125 ILE B C 1
ATOM 5224 O O . ILE B 1 125 ? -4.723 -2.26 -2.711 1 88.94 125 ILE B O 1
ATOM 5228 N N . ARG B 1 126 ? -3.131 -1.454 -4.098 1 86.94 126 ARG B N 1
ATOM 5229 C CA . ARG B 1 126 ? -3.287 -2.549 -5.051 1 86.94 126 ARG B CA 1
ATOM 5230 C C . ARG B 1 126 ? -2.877 -3.879 -4.43 1 86.94 126 ARG B C 1
ATOM 5232 O O . ARG B 1 126 ? -1.893 -3.947 -3.689 1 86.94 126 ARG B O 1
ATOM 5239 N N . PRO B 1 127 ? -3.604 -4.918 -4.805 1 90.88 127 PRO B N 1
ATOM 5240 C CA . PRO B 1 127 ? -3.309 -6.23 -4.219 1 90.88 127 PRO B CA 1
ATOM 5241 C C . PRO B 1 127 ? -1.873 -6.68 -4.477 1 90.88 127 PRO B C 1
ATOM 5243 O O . PRO B 1 127 ? -1.238 -7.27 -3.598 1 90.88 127 PRO B O 1
ATOM 5246 N N . SER B 1 128 ? -1.345 -6.426 -5.637 1 90 128 SER B N 1
ATOM 5247 C CA . SER B 1 128 ? 0.02 -6.836 -5.949 1 90 128 SER B CA 1
ATOM 5248 C C . SER B 1 128 ? 1.026 -6.172 -5.016 1 90 128 SER B C 1
ATOM 5250 O O . SER B 1 128 ? 1.99 -6.805 -4.582 1 90 128 SER B O 1
ATOM 5252 N N . LYS B 1 129 ? 0.789 -4.906 -4.707 1 90.75 129 LYS B N 1
ATOM 5253 C CA . LYS B 1 129 ? 1.688 -4.18 -3.812 1 90.75 129 LYS B CA 1
ATOM 5254 C C . LYS B 1 129 ? 1.538 -4.66 -2.373 1 90.75 129 LYS B C 1
ATOM 5256 O O . LYS B 1 129 ? 2.518 -4.711 -1.626 1 90.75 129 LYS B O 1
ATOM 5261 N N . THR B 1 130 ? 0.259 -4.926 -2.055 1 94.19 130 THR B N 1
ATOM 5262 C CA . THR B 1 130 ? 0.041 -5.508 -0.735 1 94.19 130 THR B CA 1
ATOM 5263 C C . THR B 1 130 ? 0.828 -6.805 -0.579 1 94.19 130 THR B C 1
ATOM 5265 O O . THR B 1 130 ? 1.486 -7.02 0.44 1 94.19 130 THR B O 1
ATOM 5268 N N . TYR B 1 131 ? 0.748 -7.645 -1.583 1 95.94 131 TYR B N 1
ATOM 5269 C CA . TYR B 1 131 ? 1.485 -8.906 -1.544 1 95.94 131 TYR B CA 1
ATOM 5270 C C . TYR B 1 131 ? 2.984 -8.656 -1.422 1 95.94 131 TYR B C 1
ATOM 5272 O O . TYR B 1 131 ? 3.666 -9.312 -0.636 1 95.94 131 TYR B O 1
ATOM 5280 N N . GLN B 1 132 ? 3.502 -7.723 -2.143 1 92.06 132 GLN B N 1
ATOM 5281 C CA . GLN B 1 132 ? 4.93 -7.414 -2.113 1 92.06 132 GLN B CA 1
ATOM 5282 C C . GLN B 1 132 ? 5.352 -6.898 -0.74 1 92.06 132 GLN B C 1
ATOM 5284 O O . GLN B 1 132 ? 6.484 -7.121 -0.311 1 92.06 132 GLN B O 1
ATOM 5289 N N . SER B 1 133 ? 4.441 -6.195 -0.091 1 94.12 133 SER B N 1
ATOM 5290 C CA . SER B 1 133 ? 4.77 -5.73 1.253 1 94.12 133 SER B CA 1
ATOM 5291 C C . SER B 1 133 ? 4.957 -6.898 2.213 1 94.12 133 SER B C 1
ATOM 5293 O O . SER B 1 133 ? 5.789 -6.836 3.119 1 94.12 133 SER B O 1
ATOM 5295 N N . PHE B 1 134 ? 4.145 -7.984 2.045 1 95.38 134 PHE B N 1
ATOM 5296 C CA . PHE B 1 134 ? 4.316 -9.18 2.861 1 95.38 134 PHE B CA 1
ATOM 5297 C C . PHE B 1 134 ? 5.641 -9.867 2.543 1 95.38 134 PHE B C 1
ATOM 5299 O O . PHE B 1 134 ? 6.316 -10.375 3.441 1 95.38 134 PHE B O 1
ATOM 5306 N N . VAL B 1 135 ? 5.965 -9.891 1.216 1 93.31 135 VAL B N 1
ATOM 5307 C CA . VAL B 1 135 ? 7.219 -10.5 0.79 1 93.31 135 VAL B CA 1
ATOM 5308 C C . VAL B 1 135 ? 8.398 -9.758 1.419 1 93.31 135 VAL B C 1
ATOM 5310 O O . VAL B 1 135 ? 9.336 -10.383 1.922 1 93.31 135 VAL B O 1
ATOM 5313 N N . ALA B 1 136 ? 8.305 -8.469 1.402 1 88.88 136 ALA B N 1
ATOM 5314 C CA . ALA B 1 136 ? 9.359 -7.648 1.987 1 88.88 136 ALA B CA 1
ATOM 5315 C C . ALA B 1 136 ? 9.492 -7.902 3.486 1 88.88 136 ALA B C 1
ATOM 5317 O O . ALA B 1 136 ? 10.602 -8.047 4.008 1 88.88 136 ALA B O 1
ATOM 5318 N N . ALA B 1 137 ? 8.367 -7.934 4.195 1 89.44 137 ALA B N 1
ATOM 5319 C CA . ALA B 1 137 ? 8.359 -8.133 5.645 1 89.44 137 ALA B CA 1
ATOM 5320 C C . ALA B 1 137 ? 8.922 -9.5 6.012 1 89.44 137 ALA B C 1
ATOM 5322 O O . ALA B 1 137 ? 9.609 -9.641 7.027 1 89.44 137 ALA B O 1
ATOM 5323 N N . ALA B 1 138 ? 8.617 -10.547 5.164 1 89.62 138 ALA B N 1
ATOM 5324 C CA . ALA B 1 138 ? 9.039 -11.906 5.457 1 89.62 138 ALA B CA 1
ATOM 5325 C C . ALA B 1 138 ? 10.492 -12.133 5.035 1 89.62 138 ALA B C 1
ATOM 5327 O O . ALA B 1 138 ? 11.148 -13.055 5.527 1 89.62 138 ALA B O 1
ATOM 5328 N N . GLY B 1 139 ? 10.984 -11.328 4.102 1 85.12 139 GLY B N 1
ATOM 5329 C CA . GLY B 1 139 ? 12.344 -11.461 3.615 1 85.12 139 GLY B CA 1
ATOM 5330 C C . GLY B 1 139 ? 12.438 -12.211 2.297 1 85.12 139 GLY B C 1
ATOM 5331 O O . GLY B 1 139 ? 13.531 -12.445 1.787 1 85.12 139 GLY B O 1
ATOM 5332 N N . GLY B 1 140 ? 11.25 -12.617 1.781 1 87.75 140 GLY B N 1
ATOM 5333 C CA . GLY B 1 140 ? 11.227 -13.336 0.518 1 87.75 140 GLY B CA 1
ATOM 5334 C C . GLY B 1 140 ? 9.93 -14.094 0.283 1 87.75 140 GLY B C 1
ATOM 5335 O O . GLY B 1 140 ? 9.133 -14.273 1.206 1 87.75 140 GLY B O 1
ATOM 5336 N N . HIS B 1 141 ? 9.75 -14.539 -0.911 1 89.31 141 HIS B N 1
ATOM 5337 C CA . HIS B 1 141 ? 8.555 -15.281 -1.277 1 89.31 141 HIS B CA 1
ATOM 5338 C C . HIS B 1 141 ? 8.508 -16.641 -0.584 1 89.31 141 HIS B C 1
ATOM 5340 O O . HIS B 1 141 ? 7.438 -17.094 -0.175 1 89.31 141 HIS B O 1
ATOM 5346 N N . ARG B 1 142 ? 9.641 -17.219 -0.435 1 87.19 142 ARG B N 1
ATOM 5347 C CA . ARG B 1 142 ? 9.719 -18.578 0.085 1 87.19 142 ARG B CA 1
ATOM 5348 C C . ARG B 1 142 ? 9.391 -18.625 1.573 1 87.19 142 ARG B C 1
ATOM 5350 O O . ARG B 1 142 ? 9.055 -19.672 2.113 1 87.19 142 ARG B O 1
ATOM 5357 N N . GLU B 1 143 ? 9.5 -17.484 2.172 1 88.81 143 GLU B N 1
ATOM 5358 C CA . GLU B 1 143 ? 9.258 -17.406 3.609 1 88.81 143 GLU B CA 1
ATOM 5359 C C . GLU B 1 143 ? 7.766 -17.25 3.908 1 88.81 143 GLU B C 1
ATOM 5361 O O . GLU B 1 143 ? 7.344 -17.359 5.062 1 88.81 143 GLU B O 1
ATOM 5366 N N . LEU B 1 144 ? 7.008 -17.047 2.918 1 91.5 144 LEU B N 1
ATOM 5367 C CA . LEU B 1 144 ? 5.566 -16.891 3.094 1 91.5 144 LEU B CA 1
ATOM 5368 C C . LEU B 1 144 ? 4.863 -18.234 2.949 1 91.5 144 LEU B C 1
ATOM 5370 O O . LEU B 1 144 ? 5.289 -19.094 2.162 1 91.5 144 LEU B O 1
ATOM 5374 N N . ASN B 1 145 ? 3.797 -18.438 3.674 1 91.62 145 ASN B N 1
ATOM 5375 C CA . ASN B 1 145 ? 3.02 -19.672 3.586 1 91.62 145 ASN B CA 1
ATOM 5376 C C . ASN B 1 145 ? 1.789 -19.484 2.699 1 91.62 145 ASN B C 1
ATOM 5378 O O . ASN B 1 145 ? 0.796 -20.203 2.861 1 91.62 145 ASN B O 1
ATOM 5382 N N . PHE B 1 146 ? 1.789 -18.5 1.957 1 94.94 146 PHE B N 1
ATOM 5383 C CA . PHE B 1 146 ? 0.72 -18.25 0.998 1 94.94 146 PHE B CA 1
ATOM 5384 C C . PHE B 1 146 ? 1.264 -17.578 -0.256 1 94.94 146 PHE B C 1
ATOM 5386 O O . PHE B 1 146 ? 2.408 -17.125 -0.274 1 94.94 146 PHE B O 1
ATOM 5393 N N . ILE B 1 147 ? 0.525 -17.594 -1.289 1 94.75 147 ILE B N 1
ATOM 5394 C CA . ILE B 1 147 ? 0.924 -16.953 -2.543 1 94.75 147 ILE B CA 1
ATOM 5395 C C . ILE B 1 147 ? -0.039 -15.82 -2.877 1 94.75 147 ILE B C 1
ATOM 5397 O O . ILE B 1 147 ? -1.045 -15.633 -2.189 1 94.75 147 ILE B O 1
ATOM 5401 N N . GLU B 1 148 ? 0.314 -15.07 -3.85 1 94.81 148 GLU B N 1
ATOM 5402 C CA . GLU B 1 148 ? -0.483 -13.898 -4.207 1 94.81 148 GLU B CA 1
ATOM 5403 C C . GLU B 1 148 ? -1.915 -14.297 -4.555 1 94.81 148 GLU B C 1
ATOM 5405 O O . GLU B 1 148 ? -2.861 -13.578 -4.215 1 94.81 148 GLU B O 1
ATOM 5410 N N . LYS B 1 149 ? -2.072 -15.391 -5.242 1 93.06 149 LYS B N 1
ATOM 5411 C CA . LYS B 1 149 ? -3.393 -15.852 -5.652 1 93.06 149 LYS B CA 1
ATOM 5412 C C . LYS B 1 149 ? -4.305 -16.062 -4.445 1 93.06 149 LYS B C 1
ATOM 5414 O O . LYS B 1 149 ? -5.504 -15.797 -4.512 1 93.06 149 LYS B O 1
ATOM 5419 N N . ASP B 1 150 ? -3.732 -16.609 -3.377 1 95 150 ASP B N 1
ATOM 5420 C CA . ASP B 1 150 ? -4.508 -16.812 -2.154 1 95 150 ASP B CA 1
ATOM 5421 C C . ASP B 1 150 ? -5.062 -15.484 -1.638 1 95 150 ASP B C 1
ATOM 5423 O O . ASP B 1 150 ? -6.223 -15.406 -1.232 1 95 150 ASP B O 1
ATOM 5427 N N . MET B 1 151 ? -4.242 -14.531 -1.604 1 94.81 151 MET B N 1
ATOM 5428 C CA . MET B 1 151 ? -4.637 -13.211 -1.139 1 94.81 151 MET B CA 1
ATOM 5429 C C . MET B 1 151 ? -5.715 -12.617 -2.037 1 94.81 151 MET B C 1
ATOM 5431 O O . MET B 1 151 ? -6.715 -12.086 -1.549 1 94.81 151 MET B O 1
ATOM 5435 N N . ARG B 1 152 ? -5.547 -12.719 -3.338 1 92.69 152 ARG B N 1
ATOM 5436 C CA . ARG B 1 152 ? -6.523 -12.203 -4.293 1 92.69 152 ARG B CA 1
ATOM 5437 C C . ARG B 1 152 ? -7.871 -12.898 -4.133 1 92.69 152 ARG B C 1
ATOM 5439 O O . ARG B 1 152 ? -8.922 -12.258 -4.207 1 92.69 152 ARG B O 1
ATOM 5446 N N . ASN B 1 153 ? -7.773 -14.195 -3.922 1 91.69 153 ASN B N 1
ATOM 5447 C CA . ASN B 1 153 ? -9 -14.945 -3.672 1 91.69 153 ASN B CA 1
ATOM 5448 C C . ASN B 1 153 ? -9.703 -14.461 -2.41 1 91.69 153 ASN B C 1
ATOM 5450 O O . ASN B 1 153 ? -10.93 -14.344 -2.391 1 91.69 153 ASN B O 1
ATOM 5454 N N . TYR B 1 154 ? -8.977 -14.266 -1.409 1 93.62 154 TYR B N 1
ATOM 5455 C CA . TYR B 1 154 ? -9.547 -13.758 -0.165 1 93.62 154 TYR B CA 1
ATOM 5456 C C . TYR B 1 154 ? -10.227 -12.414 -0.383 1 93.62 154 TYR B C 1
ATOM 5458 O O . TYR B 1 154 ? -11.336 -12.188 0.1 1 93.62 154 TYR B O 1
ATOM 5466 N N . ILE B 1 155 ? -9.586 -11.508 -1.093 1 89.69 155 ILE B N 1
ATOM 5467 C CA . ILE B 1 155 ? -10.109 -10.18 -1.368 1 89.69 155 ILE B CA 1
ATOM 5468 C C . ILE B 1 155 ? -11.422 -10.297 -2.145 1 89.69 155 ILE B C 1
ATOM 5470 O O . ILE B 1 155 ? -12.422 -9.672 -1.784 1 89.69 155 ILE B O 1
ATOM 5474 N N . THR B 1 156 ? -11.43 -11.125 -3.172 1 84.88 156 THR B N 1
ATOM 5475 C CA . THR B 1 156 ? -12.586 -11.266 -4.051 1 84.88 156 THR B CA 1
ATOM 5476 C C . THR B 1 156 ? -13.742 -11.93 -3.316 1 84.88 156 THR B C 1
ATOM 5478 O O . THR B 1 156 ? -14.891 -11.492 -3.426 1 84.88 156 THR B O 1
ATOM 5481 N N . ARG B 1 157 ? -13.414 -12.914 -2.473 1 85.44 157 ARG B N 1
ATOM 5482 C CA . ARG B 1 157 ? -14.461 -13.734 -1.865 1 85.44 157 ARG B CA 1
ATOM 5483 C C . ARG B 1 157 ? -14.961 -13.109 -0.565 1 85.44 157 ARG B C 1
ATOM 5485 O O . ARG B 1 157 ? -16.156 -13.172 -0.26 1 85.44 157 ARG B O 1
ATOM 5492 N N . GLU B 1 158 ? -14.039 -12.578 0.133 1 82.19 158 GLU B N 1
ATOM 5493 C CA . GLU B 1 158 ? -14.406 -12.195 1.494 1 82.19 158 GLU B CA 1
ATOM 5494 C C . GLU B 1 158 ? -14.484 -10.68 1.64 1 82.19 158 GLU B C 1
ATOM 5496 O O . GLU B 1 158 ? -15.297 -10.172 2.416 1 82.19 158 GLU B O 1
ATOM 5501 N N . VAL B 1 159 ? -13.703 -10.016 0.926 1 79.5 159 VAL B N 1
ATOM 5502 C CA . VAL B 1 159 ? -13.609 -8.578 1.156 1 79.5 159 VAL B CA 1
ATOM 5503 C C . VAL B 1 159 ? -14.539 -7.844 0.192 1 79.5 159 VAL B C 1
ATOM 5505 O O . VAL B 1 159 ? -15.305 -6.969 0.604 1 79.5 159 VAL B O 1
ATOM 5508 N N . ARG B 1 160 ? -14.523 -8.234 -1.105 1 74 160 ARG B N 1
ATOM 5509 C CA . ARG B 1 160 ? -15.281 -7.527 -2.129 1 74 160 ARG B CA 1
ATOM 5510 C C . ARG B 1 160 ? -16.594 -8.234 -2.428 1 74 160 ARG B C 1
ATOM 5512 O O . ARG B 1 160 ? -17.422 -7.727 -3.182 1 74 160 ARG B O 1
ATOM 5519 N N . ASN B 1 161 ? -16.75 -9.367 -1.862 1 72 161 ASN B N 1
ATOM 5520 C CA . ASN B 1 161 ? -17.875 -10.211 -2.252 1 72 161 ASN B CA 1
ATOM 5521 C C . ASN B 1 161 ? -19.203 -9.586 -1.862 1 72 161 ASN B C 1
ATOM 5523 O O . ASN B 1 161 ? -19.781 -9.914 -0.822 1 72 161 ASN B O 1
ATOM 5527 N N . VAL B 1 162 ? -19.688 -8.609 -2.658 1 68.25 162 VAL B N 1
ATOM 5528 C CA . VAL B 1 162 ? -21.016 -8.047 -2.463 1 68.25 162 VAL B CA 1
ATOM 5529 C C . VAL B 1 162 ? -21.797 -8.094 -3.773 1 68.25 162 VAL B C 1
ATOM 5531 O O . VAL B 1 162 ? -21.312 -7.625 -4.809 1 68.25 162 VAL B O 1
ATOM 5534 N N . SER B 1 163 ? -22.828 -8.883 -3.789 1 66.5 163 SER B N 1
ATOM 5535 C CA . SER B 1 163 ? -23.703 -8.914 -4.961 1 66.5 163 SER B CA 1
ATOM 5536 C C . SER B 1 163 ? -24.203 -7.512 -5.305 1 66.5 163 SER B C 1
ATOM 5538 O O . SER B 1 163 ? -24.156 -6.609 -4.469 1 66.5 163 SER B O 1
ATOM 5540 N N . GLU B 1 164 ? -24.516 -7.305 -6.586 1 66.81 164 GLU B N 1
ATOM 5541 C CA . GLU B 1 164 ? -25.016 -6.004 -7.039 1 66.81 164 GLU B CA 1
ATOM 5542 C C . GLU B 1 164 ? -26.188 -5.535 -6.199 1 66.81 164 GLU B C 1
ATOM 5544 O O . GLU B 1 164 ? -26.266 -4.367 -5.82 1 66.81 164 GLU B O 1
ATOM 5549 N N . GLN B 1 165 ? -27.109 -6.43 -6.016 1 71.19 165 GLN B N 1
ATOM 5550 C CA . GLN B 1 165 ? -28.281 -6.086 -5.234 1 71.19 165 GLN B CA 1
ATOM 5551 C C . GLN B 1 165 ? -27.922 -5.742 -3.795 1 71.19 165 GLN B C 1
ATOM 5553 O O . GLN B 1 165 ? -28.438 -4.785 -3.225 1 71.19 165 GLN B O 1
ATOM 5558 N N . GLU B 1 166 ? -27.062 -6.496 -3.348 1 78.12 166 GLU B N 1
ATOM 5559 C CA . GLU B 1 166 ? -26.609 -6.25 -1.979 1 78.12 166 GLU B CA 1
ATOM 5560 C C . GLU B 1 166 ? -25.828 -4.945 -1.884 1 78.12 166 GLU B C 1
ATOM 5562 O O . GLU B 1 166 ? -25.875 -4.262 -0.861 1 78.12 166 GLU B O 1
ATOM 5567 N N . ASP B 1 167 ? -25.25 -4.656 -3 1 81.44 167 ASP B N 1
ATOM 5568 C CA . ASP B 1 167 ? -24.438 -3.443 -3.047 1 81.44 167 ASP B CA 1
ATOM 5569 C C . ASP B 1 167 ? -25.312 -2.193 -2.938 1 81.44 167 ASP B C 1
ATOM 5571 O O . ASP B 1 167 ? -25.016 -1.291 -2.152 1 81.44 167 ASP B O 1
ATOM 5575 N N . ALA B 1 168 ? -26.344 -2.119 -3.688 1 79.5 168 ALA B N 1
ATOM 5576 C CA . ALA B 1 168 ? -27.266 -0.986 -3.658 1 79.5 168 ALA B CA 1
ATOM 5577 C C . ALA B 1 168 ? -27.969 -0.888 -2.309 1 79.5 168 ALA B C 1
ATOM 5579 O O . ALA B 1 168 ? -28.172 0.21 -1.786 1 79.5 168 ALA B O 1
ATOM 5580 N N . LYS B 1 169 ? -28.328 -2.037 -1.811 1 82.94 169 LYS B N 1
ATOM 5581 C CA . LYS B 1 169 ? -28.984 -2.07 -0.507 1 82.94 169 LYS B CA 1
ATOM 5582 C C . LYS B 1 169 ? -28.062 -1.554 0.589 1 82.94 169 LYS B C 1
ATOM 5584 O O . LYS B 1 169 ? -28.484 -0.802 1.468 1 82.94 169 LYS B O 1
ATOM 5589 N N . GLU B 1 170 ? -26.891 -1.999 0.467 1 83.38 170 GLU B N 1
ATOM 5590 C CA . GLU B 1 170 ? -25.922 -1.56 1.465 1 83.38 170 GLU B CA 1
ATOM 5591 C C . GLU B 1 170 ? -25.672 -0.057 1.37 1 83.38 170 GLU B C 1
ATOM 5593 O O . GLU B 1 170 ? -25.438 0.604 2.383 1 83.38 170 GLU B O 1
ATOM 5598 N N . PHE B 1 171 ? -25.703 0.427 0.198 1 86.69 171 PHE B N 1
ATOM 5599 C CA . PHE B 1 171 ? -25.578 1.866 0.001 1 86.69 171 PHE B CA 1
ATOM 5600 C C . PHE B 1 171 ? -26.734 2.609 0.641 1 86.69 171 PHE B C 1
ATOM 5602 O O . PHE B 1 171 ? -26.547 3.631 1.303 1 86.69 171 PHE B O 1
ATOM 5609 N N . GLY B 1 172 ? -27.844 2.094 0.38 1 86.81 172 GLY B N 1
ATOM 5610 C CA . GLY B 1 172 ? -29 2.678 1.021 1 86.81 172 GLY B CA 1
ATOM 5611 C C . GLY B 1 172 ? -28.938 2.648 2.535 1 86.81 172 GLY B C 1
ATOM 5612 O O . GLY B 1 172 ? -29.281 3.629 3.197 1 86.81 172 GLY B O 1
ATOM 5613 N N . LYS B 1 173 ? -28.453 1.572 3.057 1 86.12 173 LYS B N 1
ATOM 5614 C CA . LYS B 1 173 ? -28.281 1.456 4.5 1 86.12 173 LYS B CA 1
ATOM 5615 C C . LYS B 1 173 ? -27.266 2.473 5.023 1 86.12 173 LYS B C 1
ATOM 5617 O O . LYS B 1 173 ? -27.438 3.012 6.117 1 86.12 173 LYS B O 1
ATOM 5622 N N . TYR B 1 174 ? -26.281 2.646 4.242 1 88.44 174 TYR B N 1
ATOM 5623 C CA . TYR B 1 174 ? -25.281 3.643 4.602 1 88.44 174 TYR B CA 1
ATOM 5624 C C . TYR B 1 174 ? -25.922 5.023 4.754 1 88.44 174 TYR B C 1
ATOM 5626 O O . TYR B 1 174 ? -25.656 5.727 5.734 1 88.44 174 TYR B O 1
ATOM 5634 N N . LEU B 1 175 ? -26.703 5.402 3.812 1 90.56 175 LEU B N 1
ATOM 5635 C CA . LEU B 1 175 ? -27.328 6.723 3.834 1 90.56 175 LEU B CA 1
ATOM 5636 C C . LEU B 1 175 ? -28.234 6.875 5.051 1 90.56 175 LEU B C 1
ATOM 5638 O O . LEU B 1 175 ? -28.188 7.902 5.73 1 90.56 175 LEU B O 1
ATOM 5642 N N . LEU B 1 176 ? -28.906 5.852 5.309 1 90 176 LEU B N 1
ATOM 5643 C CA . LEU B 1 176 ? -29.812 5.883 6.445 1 90 176 LEU B CA 1
ATOM 5644 C C . LEU B 1 176 ? -29.047 5.938 7.762 1 90 176 LEU B C 1
ATOM 5646 O O . LEU B 1 176 ? -29.422 6.668 8.68 1 90 176 LEU B O 1
ATOM 5650 N N . ARG B 1 177 ? -28.047 5.207 7.82 1 88.25 177 ARG B N 1
ATOM 5651 C CA . ARG B 1 177 ? -27.219 5.168 9.016 1 88.25 177 ARG B CA 1
ATOM 5652 C C . ARG B 1 177 ? -26.578 6.527 9.297 1 88.25 177 ARG B C 1
ATOM 5654 O O . ARG B 1 177 ? -26.516 6.965 10.445 1 88.25 177 ARG B O 1
ATOM 5661 N N . MET B 1 178 ? -26.078 7.094 8.273 1 90.31 178 MET B N 1
ATOM 5662 C CA . MET B 1 178 ? -25.453 8.398 8.438 1 90.31 178 MET B CA 1
ATOM 5663 C C . MET B 1 178 ? -26.453 9.438 8.906 1 90.31 178 MET B C 1
ATOM 5665 O O . MET B 1 178 ? -26.125 10.312 9.711 1 90.31 178 MET B O 1
ATOM 5669 N N . LYS B 1 179 ? -27.641 9.328 8.43 1 90.94 179 LYS B N 1
ATOM 5670 C CA . LYS B 1 179 ? -28.703 10.227 8.867 1 90.94 179 LYS B CA 1
ATOM 5671 C C . LYS B 1 179 ? -29.078 9.992 10.328 1 90.94 179 LYS B C 1
ATOM 5673 O O . LYS B 1 179 ? -29.391 10.938 11.055 1 90.94 179 LYS B O 1
ATOM 5678 N N . GLU B 1 180 ? -28.984 8.797 10.703 1 88.81 180 GLU B N 1
ATOM 5679 C CA . GLU B 1 180 ? -29.266 8.453 12.094 1 88.81 180 GLU B CA 1
ATOM 5680 C C . GLU B 1 180 ? -28.188 8.992 13.023 1 88.81 180 GLU B C 1
ATOM 5682 O O . GLU B 1 180 ? -28.484 9.453 14.133 1 88.81 180 GLU B O 1
ATOM 5687 N N . LYS B 1 181 ? -26.969 8.883 12.656 1 86.88 181 LYS B N 1
ATOM 5688 C CA . LYS B 1 181 ? -25.844 9.352 13.461 1 86.88 181 LYS B CA 1
ATOM 5689 C C . LYS B 1 181 ? -25.859 10.875 13.602 1 86.88 181 LYS B C 1
ATOM 5691 O O . LYS B 1 181 ? -25.531 11.414 14.656 1 86.88 181 LYS B O 1
ATOM 5696 N N . ASN B 1 182 ? -26.172 11.484 12.477 1 88.69 182 ASN B N 1
ATOM 5697 C CA . ASN B 1 182 ? -26.266 12.945 12.461 1 88.69 182 ASN B CA 1
ATOM 5698 C C . ASN B 1 182 ? -27.453 13.414 11.641 1 88.69 182 ASN B C 1
ATOM 5700 O O . ASN B 1 182 ? -27.438 13.344 10.414 1 88.69 182 ASN B O 1
ATOM 5704 N N . PRO B 1 183 ? -28.375 13.938 12.273 1 89.5 183 PRO B N 1
ATOM 5705 C CA . PRO B 1 183 ? -29.609 14.344 11.586 1 89.5 183 PRO B CA 1
ATOM 5706 C C . PRO B 1 183 ? -29.359 15.414 10.523 1 89.5 183 PRO B C 1
ATOM 5708 O O . PRO B 1 183 ? -30.203 15.617 9.648 1 89.5 183 PRO B O 1
ATOM 5711 N N . ASN B 1 184 ? -28.297 16.016 10.562 1 89.44 184 ASN B N 1
ATOM 5712 C CA . ASN B 1 184 ? -28.016 17.047 9.57 1 89.44 184 ASN B CA 1
ATOM 5713 C C . ASN B 1 184 ? -27.453 16.453 8.289 1 89.44 184 ASN B C 1
ATOM 5715 O O . ASN B 1 184 ? -27.219 17.172 7.309 1 89.44 184 ASN B O 1
ATOM 5719 N N . PHE B 1 185 ? -27.234 15.188 8.336 1 91.94 185 PHE B N 1
ATOM 5720 C CA . PHE B 1 185 ? -26.891 14.484 7.105 1 91.94 185 PHE B CA 1
ATOM 5721 C C . PHE B 1 185 ? -28.062 14.477 6.137 1 91.94 185 PHE B C 1
ATOM 5723 O O . PHE B 1 185 ? -29.188 14.133 6.52 1 91.94 185 PHE B O 1
ATOM 5730 N N . PHE B 1 186 ? -27.812 14.906 4.91 1 93.81 186 PHE B N 1
ATOM 5731 C CA . PHE B 1 186 ? -28.875 15.008 3.922 1 93.81 186 PHE B CA 1
ATOM 5732 C C . PHE B 1 186 ? -28.656 14.023 2.781 1 93.81 186 PHE B C 1
ATOM 5734 O O . PHE B 1 186 ? -27.516 13.828 2.336 1 93.81 186 PHE B O 1
ATOM 5741 N N . PHE B 1 187 ? -29.734 13.336 2.439 1 94.69 187 PHE B N 1
ATOM 5742 C CA . PHE B 1 187 ? -29.609 12.523 1.231 1 94.69 187 PHE B CA 1
ATOM 5743 C C . PHE B 1 187 ? -30.953 12.422 0.519 1 94.69 187 PHE B C 1
ATOM 5745 O O . PHE B 1 187 ? -32 12.648 1.125 1 94.69 187 PHE B O 1
ATOM 5752 N N . GLU B 1 188 ? -30.938 12.312 -0.744 1 94.38 188 GLU B N 1
ATOM 5753 C CA . GLU B 1 188 ? -32.062 11.984 -1.611 1 94.38 188 GLU B CA 1
ATOM 5754 C C . GLU B 1 188 ? -31.75 10.781 -2.498 1 94.38 188 GLU B C 1
ATOM 5756 O O . GLU B 1 188 ? -30.719 10.758 -3.176 1 94.38 188 GLU B O 1
ATOM 5761 N N . LEU B 1 189 ? -32.625 9.758 -2.348 1 92 189 LEU B N 1
ATOM 5762 C CA . LEU B 1 189 ? -32.406 8.531 -3.105 1 92 189 LEU B CA 1
ATOM 5763 C C . LEU B 1 189 ? -33.625 8.188 -3.951 1 92 189 LEU B C 1
ATOM 5765 O O . LEU B 1 189 ? -34.75 8.109 -3.432 1 92 189 LEU B O 1
ATOM 5769 N N . GLU B 1 190 ? -33.344 8.18 -5.215 1 89.69 190 GLU B N 1
ATOM 5770 C CA . GLU B 1 190 ? -34.375 7.742 -6.16 1 89.69 190 GLU B CA 1
ATOM 5771 C C . GLU B 1 190 ? -33.969 6.418 -6.812 1 89.69 190 GLU B C 1
ATOM 5773 O O . GLU B 1 190 ? -32.906 6.305 -7.422 1 89.69 190 GLU B O 1
ATOM 5778 N N . LEU B 1 191 ? -34.875 5.453 -6.691 1 85.81 191 LEU B N 1
ATOM 5779 C CA . LEU B 1 191 ? -34.625 4.125 -7.238 1 85.81 191 LEU B CA 1
ATOM 5780 C C . LEU B 1 191 ? -35.5 3.852 -8.453 1 85.81 191 LEU B C 1
ATOM 5782 O O . LEU B 1 191 ? -36.594 4.422 -8.57 1 85.81 191 LEU B O 1
ATOM 5786 N N . GLU B 1 192 ? -34.969 3.111 -9.32 1 84.25 192 GLU B N 1
ATOM 5787 C CA . GLU B 1 192 ? -35.75 2.615 -10.438 1 84.25 192 GLU B CA 1
ATOM 5788 C C . GLU B 1 192 ? -36.656 1.456 -10.016 1 84.25 192 GLU B C 1
ATOM 5790 O O . GLU B 1 192 ? -36.594 1.007 -8.867 1 84.25 192 GLU B O 1
ATOM 5795 N N . GLU B 1 193 ? -37.438 0.971 -10.992 1 81.56 193 GLU B N 1
ATOM 5796 C CA . GLU B 1 193 ? -38.375 -0.12 -10.727 1 81.56 193 GLU B CA 1
ATOM 5797 C C . GLU B 1 193 ? -37.625 -1.387 -10.305 1 81.56 193 GLU B C 1
ATOM 5799 O O . GLU B 1 193 ? -38.125 -2.162 -9.492 1 81.56 193 GLU B O 1
ATOM 5804 N N . ASP B 1 194 ? -36.469 -1.57 -10.844 1 78 194 ASP B N 1
ATOM 5805 C CA . ASP B 1 194 ? -35.688 -2.768 -10.523 1 78 194 ASP B CA 1
ATOM 5806 C C . ASP B 1 194 ? -34.844 -2.559 -9.266 1 78 194 ASP B C 1
ATOM 5808 O O . ASP B 1 194 ? -33.969 -3.361 -8.961 1 78 194 ASP B O 1
ATOM 5812 N N . GLN B 1 195 ? -35.094 -1.468 -8.562 1 79.25 195 GLN B N 1
ATOM 5813 C CA . GLN B 1 195 ? -34.438 -1.138 -7.301 1 79.25 195 GLN B CA 1
ATOM 5814 C C . GLN B 1 195 ? -32.969 -0.714 -7.531 1 79.25 195 GLN B C 1
ATOM 5816 O O . GLN B 1 195 ? -32.156 -0.762 -6.613 1 79.25 195 GLN B O 1
ATOM 5821 N N . SER B 1 196 ? -32.688 -0.45 -8.852 1 80.31 196 SER B N 1
ATOM 5822 C CA . SER B 1 196 ? -31.391 0.14 -9.133 1 80.31 196 SER B CA 1
ATOM 5823 C C . SER B 1 196 ? -31.391 1.644 -8.875 1 80.31 196 SER B C 1
ATOM 5825 O O . SER B 1 196 ? -32.438 2.273 -8.867 1 80.31 196 SER B O 1
ATOM 5827 N N . ILE B 1 197 ? -30.25 2.199 -8.625 1 82.75 197 ILE B N 1
ATOM 5828 C CA . ILE B 1 197 ? -30.141 3.611 -8.273 1 82.75 197 ILE B CA 1
ATOM 5829 C C . ILE B 1 197 ? -30.328 4.473 -9.516 1 82.75 197 ILE B C 1
ATOM 5831 O O . ILE B 1 197 ? -29.625 4.297 -10.516 1 82.75 197 ILE B O 1
ATOM 5835 N N . LYS B 1 198 ? -31.328 5.289 -9.523 1 84.75 198 LYS B N 1
ATOM 5836 C CA . LYS B 1 198 ? -31.516 6.293 -10.562 1 84.75 198 LYS B CA 1
ATOM 5837 C C . LYS B 1 198 ? -30.766 7.574 -10.234 1 84.75 198 LYS B C 1
ATOM 5839 O O . LYS B 1 198 ? -30.031 8.109 -11.07 1 84.75 198 LYS B O 1
ATOM 5844 N N . LEU B 1 199 ? -31.016 8.078 -9.07 1 88.25 199 LEU B N 1
ATOM 5845 C CA . LEU B 1 199 ? -30.359 9.289 -8.586 1 88.25 199 LEU B CA 1
ATOM 5846 C C . LEU B 1 199 ? -30.109 9.203 -7.078 1 88.25 199 LEU B C 1
ATOM 5848 O O . LEU B 1 199 ? -30.984 8.766 -6.328 1 88.25 199 LEU B O 1
ATOM 5852 N N . ALA B 1 200 ? -28.922 9.445 -6.766 1 90 200 ALA B N 1
ATOM 5853 C CA . ALA B 1 200 ? -28.594 9.562 -5.348 1 90 200 ALA B CA 1
ATOM 5854 C C . ALA B 1 200 ? -27.766 10.82 -5.082 1 90 200 ALA B C 1
ATOM 5856 O O . ALA B 1 200 ? -26.781 11.086 -5.777 1 90 200 ALA B O 1
ATOM 5857 N N . PHE B 1 201 ? -28.281 11.656 -4.23 1 91.81 201 PHE B N 1
ATOM 5858 C CA . PHE B 1 201 ? -27.562 12.844 -3.781 1 91.81 201 PHE B CA 1
ATOM 5859 C C . PHE B 1 201 ? -27.391 12.836 -2.268 1 91.81 201 PHE B C 1
ATOM 5861 O O . PHE B 1 201 ? -28.328 12.484 -1.536 1 91.81 201 PHE B O 1
ATOM 5868 N N . TRP B 1 202 ? -26.172 13.125 -1.854 1 92.44 202 TRP B N 1
ATOM 5869 C CA . TRP B 1 202 ? -26.016 13.211 -0.407 1 92.44 202 TRP B CA 1
ATOM 5870 C C . TRP B 1 202 ? -24.953 14.234 -0.041 1 92.44 202 TRP B C 1
ATOM 5872 O O . TRP B 1 202 ? -24.109 14.594 -0.872 1 92.44 202 TRP B O 1
ATOM 5882 N N . ALA B 1 203 ? -25 14.797 1.146 1 90.81 203 ALA B N 1
ATOM 5883 C CA . ALA B 1 203 ? -24.062 15.75 1.74 1 90.81 203 ALA B CA 1
ATOM 5884 C C . ALA B 1 203 ? -23.984 15.57 3.254 1 90.81 203 ALA B C 1
ATOM 5886 O O . ALA B 1 203 ? -25.016 15.57 3.939 1 90.81 203 ALA B O 1
ATOM 5887 N N . ASP B 1 204 ? -22.797 15.328 3.719 1 88.81 204 ASP B N 1
ATOM 5888 C CA . ASP B 1 204 ? -22.641 15.156 5.16 1 88.81 204 ASP B CA 1
ATOM 5889 C C . ASP B 1 204 ? -22.859 16.469 5.902 1 88.81 204 ASP B C 1
ATOM 5891 O O . ASP B 1 204 ? -22.906 17.531 5.281 1 88.81 204 ASP B O 1
ATOM 5895 N N . ALA B 1 205 ? -22.984 16.375 7.203 1 87.06 205 ALA B N 1
ATOM 5896 C CA . ALA B 1 205 ? -23.312 17.531 8.031 1 87.06 205 ALA B CA 1
ATOM 5897 C C . ALA B 1 205 ? -22.219 18.609 7.934 1 87.06 205 ALA B C 1
ATOM 5899 O O . ALA B 1 205 ? -22.531 19.797 7.867 1 87.06 205 ALA B O 1
ATOM 5900 N N . ARG B 1 206 ? -21.047 18.172 7.883 1 87.56 206 ARG B N 1
ATOM 5901 C CA . ARG B 1 206 ? -19.922 19.109 7.797 1 87.56 206 ARG B CA 1
ATOM 5902 C C . ARG B 1 206 ? -19.906 19.828 6.449 1 87.56 206 ARG B C 1
ATOM 5904 O O . ARG B 1 206 ? -19.641 21.016 6.383 1 87.56 206 ARG B O 1
ATOM 5911 N N . SER B 1 207 ? -20.203 19.094 5.461 1 86.12 207 SER B N 1
ATOM 5912 C CA . SER B 1 207 ? -20.25 19.656 4.113 1 86.12 207 SER B CA 1
ATOM 5913 C C . SER B 1 207 ? -21.375 20.688 3.979 1 86.12 207 SER B C 1
ATOM 5915 O O . SER B 1 207 ? -21.188 21.734 3.369 1 86.12 207 SER B O 1
ATOM 5917 N N . ARG B 1 208 ? -22.438 20.375 4.539 1 85.19 208 ARG B N 1
ATOM 5918 C CA . ARG B 1 208 ? -23.578 21.297 4.488 1 85.19 208 ARG B CA 1
ATOM 5919 C C . ARG B 1 208 ? -23.281 22.594 5.234 1 85.19 208 ARG B C 1
ATOM 5921 O O . ARG B 1 208 ? -23.625 23.672 4.766 1 85.19 208 ARG B O 1
ATOM 5928 N N . ALA B 1 209 ? -22.688 22.438 6.355 1 83.44 209 ALA B N 1
ATOM 5929 C CA . ALA B 1 209 ? -22.297 23.609 7.129 1 83.44 209 ALA B CA 1
ATOM 5930 C C . ALA B 1 209 ? -21.281 24.453 6.367 1 83.44 209 ALA B C 1
ATOM 5932 O O . ALA B 1 209 ? -21.344 25.688 6.414 1 83.44 209 ALA B O 1
ATOM 5933 N N . ALA B 1 210 ? -20.359 23.781 5.738 1 82.69 210 ALA B N 1
ATOM 5934 C CA . ALA B 1 210 ? -19.344 24.484 4.961 1 82.69 210 ALA B CA 1
ATOM 5935 C C . ALA B 1 210 ? -19.969 25.25 3.807 1 82.69 210 ALA B C 1
ATOM 5937 O O . ALA B 1 210 ? -19.5 26.344 3.457 1 82.69 210 ALA B O 1
ATOM 5938 N N . PHE B 1 211 ? -21 24.656 3.258 1 81.88 211 PHE B N 1
ATOM 5939 C CA . PHE B 1 211 ? -21.688 25.297 2.137 1 81.88 211 PHE B CA 1
ATOM 5940 C C . PHE B 1 211 ? -22.297 26.625 2.562 1 81.88 211 PHE B C 1
ATOM 5942 O O . PHE B 1 211 ? -22.359 27.578 1.772 1 81.88 211 PHE B O 1
ATOM 5949 N N . GLU B 1 212 ? -22.688 26.719 3.713 1 76.38 212 GLU B N 1
ATOM 5950 C CA . GLU B 1 212 ? -23.297 27.953 4.215 1 76.38 212 GLU B CA 1
ATOM 5951 C C . GLU B 1 212 ? -22.297 29.094 4.246 1 76.38 212 GLU B C 1
ATOM 5953 O O . GLU B 1 212 ? -22.656 30.25 4.023 1 76.38 212 GLU B O 1
ATOM 5958 N N . TYR B 1 213 ? -21.094 28.703 4.445 1 71.94 213 TYR B N 1
ATOM 5959 C CA . TYR B 1 213 ? -20.062 29.734 4.578 1 71.94 213 TYR B CA 1
ATOM 5960 C C . TYR B 1 213 ? -19.406 30.031 3.232 1 71.94 213 TYR B C 1
ATOM 5962 O O . TYR B 1 213 ? -18.938 31.141 2.988 1 71.94 213 TYR B O 1
ATOM 5970 N N . PHE B 1 214 ? -19.406 29 2.389 1 69.88 214 PHE B N 1
ATOM 5971 C CA . PHE B 1 214 ? -18.516 29.141 1.232 1 69.88 214 PHE B CA 1
ATOM 5972 C C . PHE B 1 214 ? -19.297 28.906 -0.063 1 69.88 214 PHE B C 1
ATOM 5974 O O . PHE B 1 214 ? -18.734 28.391 -1.035 1 69.88 214 PHE B O 1
ATOM 5981 N N . GLU B 1 215 ? -20.469 29.125 -0.185 1 65.06 215 GLU B N 1
ATOM 5982 C CA . GLU B 1 215 ? -21.406 28.797 -1.256 1 65.06 215 GLU B CA 1
ATOM 5983 C C . GLU B 1 215 ? -20.938 29.375 -2.592 1 65.06 215 GLU B C 1
ATOM 5985 O O . GLU B 1 215 ? -21.297 28.859 -3.652 1 65.06 215 GLU B O 1
ATOM 5990 N N . ASP B 1 216 ? -20.109 30.297 -2.633 1 61.97 216 ASP B N 1
ATOM 5991 C CA . ASP B 1 216 ? -19.797 30.969 -3.883 1 61.97 216 ASP B CA 1
ATOM 5992 C C . ASP B 1 216 ? -18.719 30.219 -4.66 1 61.97 216 ASP B C 1
ATOM 5994 O O . ASP B 1 216 ? -18.375 30.609 -5.781 1 61.97 216 ASP B O 1
ATOM 5998 N N . VAL B 1 217 ? -18.109 29.172 -4.113 1 59.84 217 VAL B N 1
ATOM 5999 C CA . VAL B 1 217 ? -16.984 28.547 -4.805 1 59.84 217 VAL B CA 1
ATOM 6000 C C . VAL B 1 217 ? -17.312 27.094 -5.117 1 59.84 217 VAL B C 1
ATOM 6002 O O . VAL B 1 217 ? -16.812 26.188 -4.449 1 59.84 217 VAL B O 1
ATOM 6005 N N . ILE B 1 218 ? -18.406 26.891 -5.758 1 66.06 218 ILE B N 1
ATOM 6006 C CA . ILE B 1 218 ? -18.781 25.5 -5.961 1 66.06 218 ILE B CA 1
ATOM 6007 C C . ILE B 1 218 ? -18.484 25.094 -7.398 1 66.06 218 ILE B C 1
ATOM 6009 O O . ILE B 1 218 ? -18.812 25.812 -8.336 1 66.06 218 ILE B O 1
ATOM 6013 N N . SER B 1 219 ? -17.578 24.172 -7.488 1 69.12 219 SER B N 1
ATOM 6014 C CA . SER B 1 219 ? -17.391 23.531 -8.781 1 69.12 219 SER B CA 1
ATOM 6015 C C . SER B 1 219 ? -18.047 22.156 -8.82 1 69.12 219 SER B C 1
ATOM 6017 O O . SER B 1 219 ? -18.188 21.5 -7.785 1 69.12 219 SER B O 1
ATOM 6019 N N . PHE B 1 220 ? -18.703 21.891 -9.945 1 68.81 220 PHE B N 1
ATOM 6020 C CA . PHE B 1 220 ? -19.344 20.594 -10.156 1 68.81 220 PHE B CA 1
ATOM 6021 C C . PHE B 1 220 ? -18.594 19.781 -11.203 1 68.81 220 PHE B C 1
ATOM 6023 O O . PHE B 1 220 ? -18.297 20.281 -12.297 1 68.81 220 PHE B O 1
ATOM 6030 N N . ASP B 1 221 ? -18.109 18.609 -10.727 1 67.81 221 ASP B N 1
ATOM 6031 C CA . ASP B 1 221 ? -17.375 17.734 -11.633 1 67.81 221 ASP B CA 1
ATOM 6032 C C . ASP B 1 221 ? -18.016 16.344 -11.703 1 67.81 221 ASP B C 1
ATOM 6034 O O . ASP B 1 221 ? -18.578 15.867 -10.711 1 67.81 221 ASP B O 1
ATOM 6038 N N . THR B 1 222 ? -18.141 15.859 -12.961 1 67.38 222 THR B N 1
ATOM 6039 C CA . THR B 1 222 ? -18.672 14.516 -13.141 1 67.38 222 THR B CA 1
ATOM 6040 C C . THR B 1 222 ? -17.578 13.539 -13.555 1 67.38 222 THR B C 1
ATOM 6042 O O . THR B 1 222 ? -16.656 13.906 -14.289 1 67.38 222 THR B O 1
ATOM 6045 N N . THR B 1 223 ? -17.547 12.438 -12.922 1 65.44 223 THR B N 1
ATOM 6046 C CA . THR B 1 223 ? -16.609 11.375 -13.281 1 65.44 223 THR B CA 1
ATOM 6047 C C . THR B 1 223 ? -17.359 10.117 -13.719 1 65.44 223 THR B C 1
ATOM 6049 O O . THR B 1 223 ? -18.312 9.688 -13.055 1 65.44 223 THR B O 1
ATOM 6052 N N . TYR B 1 224 ? -16.844 9.68 -14.93 1 59.75 224 TYR B N 1
ATOM 6053 C CA . TYR B 1 224 ? -17.453 8.461 -15.461 1 59.75 224 TYR B CA 1
ATOM 6054 C C . TYR B 1 224 ? -16.641 7.23 -15.07 1 59.75 224 TYR B C 1
ATOM 6056 O O . TYR B 1 224 ? -15.484 7.352 -14.633 1 59.75 224 TYR B O 1
ATOM 6064 N N . ASN B 1 225 ? -17.266 6.141 -15.227 1 56.47 225 ASN B N 1
ATOM 6065 C CA . ASN B 1 225 ? -16.625 4.852 -15.031 1 56.47 225 ASN B CA 1
ATOM 6066 C C . ASN B 1 225 ? -16.047 4.723 -13.617 1 56.47 225 ASN B C 1
ATOM 6068 O O . ASN B 1 225 ? -14.898 4.301 -13.453 1 56.47 225 ASN B O 1
ATOM 6072 N N . THR B 1 226 ? -16.922 5.258 -12.703 1 56.72 226 THR B N 1
ATOM 6073 C CA . THR B 1 226 ? -16.469 5.25 -11.32 1 56.72 226 THR B CA 1
ATOM 6074 C C . THR B 1 226 ? -16.969 4.012 -10.586 1 56.72 226 THR B C 1
ATOM 6076 O O . THR B 1 226 ? -16.562 3.736 -9.461 1 56.72 226 THR B O 1
ATOM 6079 N N . ASN B 1 227 ? -17.844 3.32 -11.25 1 64.12 227 ASN B N 1
ATOM 6080 C CA . ASN B 1 227 ? -18.438 2.145 -10.625 1 64.12 227 ASN B CA 1
ATOM 6081 C C . ASN B 1 227 ? -18.875 1.12 -11.664 1 64.12 227 ASN B C 1
ATOM 6083 O O . ASN B 1 227 ? -18.875 1.405 -12.867 1 64.12 227 ASN B O 1
ATOM 6087 N N . ARG B 1 228 ? -19.125 0.02 -11.148 1 66.62 228 ARG B N 1
ATOM 6088 C CA . ARG B 1 228 ? -19.453 -1.107 -12.008 1 66.62 228 ARG B CA 1
ATOM 6089 C C . ARG B 1 228 ? -20.859 -0.947 -12.602 1 66.62 228 ARG B C 1
ATOM 6091 O O . ARG B 1 228 ? -21.234 -1.692 -13.5 1 66.62 228 ARG B O 1
ATOM 6098 N N . TYR B 1 229 ? -21.641 0.052 -12.148 1 68.44 229 TYR B N 1
ATOM 6099 C CA . TYR B 1 229 ? -23.047 0.151 -12.531 1 68.44 229 TYR B CA 1
ATOM 6100 C C . TYR B 1 229 ? -23.266 1.281 -13.531 1 68.44 229 TYR B C 1
ATOM 6102 O O . TYR B 1 229 ? -24.406 1.651 -13.82 1 68.44 229 TYR B O 1
ATOM 6110 N N . ASN B 1 230 ? -22.203 1.851 -14.016 1 71.69 230 ASN B N 1
ATOM 6111 C CA . ASN B 1 230 ? -22.219 2.922 -15.008 1 71.69 230 ASN B CA 1
ATOM 6112 C C . ASN B 1 230 ? -22.906 4.168 -14.469 1 71.69 230 ASN B C 1
ATOM 6114 O O . ASN B 1 230 ? -23.656 4.828 -15.195 1 71.69 230 ASN B O 1
ATOM 6118 N N . LEU B 1 231 ? -22.891 4.297 -13.227 1 77.31 231 LEU B N 1
ATOM 6119 C CA . LEU B 1 231 ? -23.406 5.52 -12.617 1 77.31 231 LEU B CA 1
ATOM 6120 C C . LEU B 1 231 ? -22.375 6.648 -12.727 1 77.31 231 LEU B C 1
ATOM 6122 O O . LEU B 1 231 ? -21.172 6.414 -12.586 1 77.31 231 LEU B O 1
ATOM 6126 N N . VAL B 1 232 ? -22.906 7.777 -13.07 1 77.88 232 VAL B N 1
ATOM 6127 C CA . VAL B 1 232 ? -22.047 8.961 -13.125 1 77.88 232 VAL B CA 1
ATOM 6128 C C . VAL B 1 232 ? -21.969 9.609 -11.742 1 77.88 232 VAL B C 1
ATOM 6130 O O . VAL B 1 232 ? -23 9.812 -11.086 1 77.88 232 VAL B O 1
ATOM 6133 N N . CYS B 1 233 ? -20.766 9.852 -11.305 1 80.31 233 CYS B N 1
ATOM 6134 C CA . CYS B 1 233 ? -20.562 10.477 -10 1 80.31 233 CYS B CA 1
ATOM 6135 C C . CYS B 1 233 ? -20.359 11.977 -10.141 1 80.31 233 CYS B C 1
ATOM 6137 O O . CYS B 1 233 ? -19.5 12.43 -10.898 1 80.31 233 CYS B O 1
ATOM 6139 N N . GLY B 1 234 ? -21.25 12.75 -9.539 1 81.25 234 GLY B N 1
ATOM 6140 C CA . GLY B 1 234 ? -21.109 14.195 -9.453 1 81.25 234 GLY B CA 1
ATOM 6141 C C . GLY B 1 234 ? -20.594 14.656 -8.109 1 81.25 234 GLY B C 1
ATOM 6142 O O . GLY B 1 234 ? -21.031 14.18 -7.062 1 81.25 234 GLY B O 1
ATOM 6143 N N . SER B 1 235 ? -19.547 15.477 -8.188 1 83.56 235 SER B N 1
ATOM 6144 C CA . SER B 1 235 ? -18.969 16 -6.957 1 83.56 235 SER B CA 1
ATOM 6145 C C . SER B 1 235 ? -19.094 17.516 -6.891 1 83.56 235 SER B C 1
ATOM 6147 O O . SER B 1 235 ? -18.797 18.219 -7.863 1 83.56 235 SER B O 1
ATOM 6149 N N . PHE B 1 236 ? -19.625 18.016 -5.836 1 83.94 236 PHE B N 1
ATOM 6150 C CA . PHE B 1 236 ? -19.672 19.453 -5.547 1 83.94 236 PHE B CA 1
ATOM 6151 C C . PHE B 1 236 ? -18.484 19.859 -4.691 1 83.94 236 PHE B C 1
ATOM 6153 O O . PHE B 1 236 ? -18.359 19.438 -3.541 1 83.94 236 PHE B O 1
ATOM 6160 N N . VAL B 1 237 ? -17.641 20.641 -5.289 1 84.38 237 VAL B N 1
ATOM 6161 C CA . VAL B 1 237 ? -16.391 20.984 -4.605 1 84.38 237 VAL B CA 1
ATOM 6162 C C . VAL B 1 237 ? -16.375 22.469 -4.254 1 84.38 237 VAL B C 1
ATOM 6164 O O . VAL B 1 237 ? -16.781 23.312 -5.066 1 84.38 237 VAL B O 1
ATOM 6167 N N . GLY B 1 238 ? -16.047 22.766 -3.045 1 84.38 238 GLY B N 1
ATOM 6168 C CA . GLY B 1 238 ? -15.828 24.125 -2.568 1 84.38 238 GLY B CA 1
ATOM 6169 C C . GLY B 1 238 ? -14.484 24.297 -1.886 1 84.38 238 GLY B C 1
ATOM 6170 O O . GLY B 1 238 ? -13.547 23.531 -2.135 1 84.38 238 GLY B O 1
ATOM 6171 N N . VAL B 1 239 ? -14.375 25.422 -1.176 1 86 239 VAL B N 1
ATOM 6172 C CA . VAL B 1 239 ? -13.125 25.672 -0.467 1 86 239 VAL B CA 1
ATOM 6173 C C . VAL B 1 239 ? -13.414 26.016 0.994 1 86 239 VAL B C 1
ATOM 6175 O O . VAL B 1 239 ? -14.492 26.516 1.319 1 86 239 VAL B O 1
ATOM 6178 N N . ASN B 1 240 ? -12.516 25.641 1.852 1 87.44 240 ASN B N 1
ATOM 6179 C CA . ASN B 1 240 ? -12.656 26.031 3.254 1 87.44 240 ASN B CA 1
ATOM 6180 C C . ASN B 1 240 ? -11.953 27.344 3.553 1 87.44 240 ASN B C 1
ATOM 6182 O O . ASN B 1 240 ? -11.57 28.062 2.635 1 87.44 240 ASN B O 1
ATOM 6186 N N . HIS B 1 241 ? -11.883 27.75 4.785 1 89.94 241 HIS B N 1
ATOM 6187 C CA . HIS B 1 241 ? -11.359 29.062 5.176 1 89.94 241 HIS B CA 1
ATOM 6188 C C . HIS B 1 241 ? -9.859 29.156 4.895 1 89.94 241 HIS B C 1
ATOM 6190 O O . HIS B 1 241 ? -9.289 30.25 4.918 1 89.94 241 HIS B O 1
ATOM 6196 N N . HIS B 1 242 ? -9.195 28.031 4.652 1 91.94 242 HIS B N 1
ATOM 6197 C CA . HIS B 1 242 ? -7.781 28.016 4.277 1 91.94 242 HIS B CA 1
ATOM 6198 C C . HIS B 1 242 ? -7.617 28.031 2.76 1 91.94 242 HIS B C 1
ATOM 6200 O O . HIS B 1 242 ? -6.492 28.062 2.256 1 91.94 242 HIS B O 1
ATOM 6206 N N . GLY B 1 243 ? -8.68 28 2.08 1 87.44 243 GLY B N 1
ATOM 6207 C CA . GLY B 1 243 ? -8.609 27.922 0.63 1 87.44 243 GLY B CA 1
ATOM 6208 C C . GLY B 1 243 ? -8.383 26.5 0.121 1 87.44 243 GLY B C 1
ATOM 6209 O O . GLY B 1 243 ? -8.023 26.312 -1.042 1 87.44 243 GLY B O 1
ATOM 6210 N N . GLN B 1 244 ? -8.562 25.531 0.962 1 88.94 244 GLN B N 1
ATOM 6211 C CA . GLN B 1 244 ? -8.406 24.141 0.583 1 88.94 244 GLN B CA 1
ATOM 6212 C C . GLN B 1 244 ? -9.695 23.578 -0.015 1 88.94 244 GLN B C 1
ATOM 6214 O O . GLN B 1 244 ? -10.797 23.906 0.45 1 88.94 244 GLN B O 1
ATOM 6219 N N . SER B 1 245 ? -9.516 22.75 -1.014 1 85 245 SER B N 1
ATOM 6220 C CA . SER B 1 245 ? -10.688 22.125 -1.627 1 85 245 SER B CA 1
ATOM 6221 C C . SER B 1 245 ? -11.398 21.203 -0.649 1 85 245 SER B C 1
ATOM 6223 O O . SER B 1 245 ? -10.75 20.484 0.111 1 85 245 SER B O 1
ATOM 6225 N N . THR B 1 246 ? -12.672 21.297 -0.589 1 84.62 246 THR B N 1
ATOM 6226 C CA . THR B 1 246 ? -13.492 20.422 0.24 1 84.62 246 THR B CA 1
ATOM 6227 C C . THR B 1 246 ? -14.711 19.938 -0.534 1 84.62 246 THR B C 1
ATOM 6229 O O . THR B 1 246 ? -15.141 20.578 -1.501 1 84.62 246 THR B O 1
ATOM 6232 N N . LEU B 1 247 ? -15.219 18.797 -0.112 1 85.31 247 LEU B N 1
ATOM 6233 C CA . LEU B 1 247 ? -16.406 18.234 -0.753 1 85.31 247 LEU B CA 1
ATOM 6234 C C . LEU B 1 247 ? -17.672 18.719 -0.059 1 85.31 247 LEU B C 1
ATOM 6236 O O . LEU B 1 247 ? -17.812 18.578 1.158 1 85.31 247 LEU B O 1
ATOM 6240 N N . LEU B 1 248 ? -18.531 19.297 -0.858 1 87.19 248 LEU B N 1
ATOM 6241 C CA . LEU B 1 248 ? -19.766 19.859 -0.312 1 87.19 248 LEU B CA 1
ATOM 6242 C C . LEU B 1 248 ? -20.938 18.891 -0.504 1 87.19 248 LEU B C 1
ATOM 6244 O O . LEU B 1 248 ? -21.953 19 0.178 1 87.19 248 LEU B O 1
ATOM 6248 N N . GLY B 1 249 ? -20.797 18.047 -1.401 1 87.06 249 GLY B N 1
ATOM 6249 C CA . GLY B 1 249 ? -21.797 17.047 -1.696 1 87.06 249 GLY B CA 1
ATOM 6250 C C . GLY B 1 249 ? -21.422 16.156 -2.863 1 87.06 249 GLY B C 1
ATOM 6251 O O . GLY B 1 249 ? -20.469 16.422 -3.582 1 87.06 249 GLY B O 1
ATOM 6252 N N . CYS B 1 250 ? -22.172 15.039 -2.926 1 86.94 250 CYS B N 1
ATOM 6253 C CA . CYS B 1 250 ? -21.922 14.086 -4 1 86.94 250 CYS B CA 1
ATOM 6254 C C . CYS B 1 250 ? -23.234 13.539 -4.566 1 86.94 250 CYS B C 1
ATOM 6256 O O . CYS B 1 250 ? -24.266 13.562 -3.893 1 86.94 250 CYS B O 1
ATOM 6258 N N . SER B 1 251 ? -23.125 13.203 -5.848 1 86.25 251 SER B N 1
ATOM 6259 C CA . SER B 1 251 ? -24.312 12.617 -6.477 1 86.25 251 SER B CA 1
ATOM 6260 C C . SER B 1 251 ? -23.938 11.445 -7.371 1 86.25 251 SER B C 1
ATOM 6262 O O . SER B 1 251 ? -22.812 11.375 -7.875 1 86.25 251 SER B O 1
ATOM 6264 N N . LEU B 1 252 ? -24.766 10.469 -7.395 1 84.75 252 LEU B N 1
ATOM 6265 C CA . LEU B 1 252 ? -24.703 9.367 -8.344 1 84.75 252 LEU B CA 1
ATOM 6266 C C . LEU B 1 252 ? -25.922 9.367 -9.258 1 84.75 252 LEU B C 1
ATOM 6268 O O . LEU B 1 252 ? -27.062 9.453 -8.781 1 84.75 252 LEU B O 1
ATOM 6272 N N . MET B 1 253 ? -25.594 9.422 -10.586 1 83.94 253 MET B N 1
ATOM 6273 C CA . MET B 1 253 ? -26.703 9.508 -11.531 1 83.94 253 MET B CA 1
ATOM 6274 C C . MET B 1 253 ? -26.516 8.539 -12.688 1 83.94 253 MET B C 1
ATOM 6276 O O . MET B 1 253 ? -25.391 8.289 -13.117 1 83.94 253 MET B O 1
ATOM 6280 N N . LYS B 1 254 ? -27.562 7.957 -13.156 1 76.5 254 LYS B N 1
ATOM 6281 C CA . LYS B 1 254 ? -27.516 7.098 -14.336 1 76.5 254 LYS B CA 1
ATOM 6282 C C . LYS B 1 254 ? -27.266 7.914 -15.602 1 76.5 254 LYS B C 1
ATOM 6284 O O . LYS B 1 254 ? -27.734 9.047 -15.711 1 76.5 254 LYS B O 1
ATOM 6289 N N . ASN B 1 255 ? -26.156 7.703 -16.578 1 63.28 255 ASN B N 1
ATOM 6290 C CA . ASN B 1 255 ? -25.641 8.367 -17.766 1 63.28 255 ASN B CA 1
ATOM 6291 C C . ASN B 1 255 ? -26.766 8.945 -18.625 1 63.28 255 ASN B C 1
ATOM 6293 O O . ASN B 1 255 ? -26.578 9.977 -19.281 1 63.28 255 ASN B O 1
ATOM 6297 N N . GLU B 1 256 ? -27.859 8.547 -18.891 1 54.16 256 GLU B N 1
ATOM 6298 C CA . GLU B 1 256 ? -28.781 9.008 -19.922 1 54.16 256 GLU B CA 1
ATOM 6299 C C . GLU B 1 256 ? -29.141 10.477 -19.719 1 54.16 256 GLU B C 1
ATOM 6301 O O . GLU B 1 256 ? -29.422 11.195 -20.688 1 54.16 256 GLU B O 1
ATOM 6306 N N . GLU B 1 257 ? -29.109 11 -18.688 1 46.62 257 GLU B N 1
ATOM 6307 C CA . GLU B 1 257 ? -29.688 12.328 -18.5 1 46.62 257 GLU B CA 1
ATOM 6308 C C . GLU B 1 257 ? -28.609 13.398 -18.359 1 46.62 257 GLU B C 1
ATOM 6310 O O . GLU B 1 257 ? -28.906 14.539 -17.984 1 46.62 257 GLU B O 1
ATOM 6315 N N . ILE B 1 258 ? -27.422 13.203 -18.656 1 44.94 258 ILE B N 1
ATOM 6316 C CA . ILE B 1 258 ? -26.297 14.078 -18.375 1 44.94 258 ILE B CA 1
ATOM 6317 C C . ILE B 1 258 ? -26.203 15.164 -19.453 1 44.94 258 ILE B C 1
ATOM 6319 O O . ILE B 1 258 ? -25.344 16.047 -19.375 1 44.94 258 ILE B O 1
ATOM 6323 N N . GLU B 1 259 ? -26.781 15.164 -20.562 1 39.59 259 GLU B N 1
ATOM 6324 C CA . GLU B 1 259 ? -26.641 16.203 -21.562 1 39.59 259 GLU B CA 1
ATOM 6325 C C . GLU B 1 259 ? -26.656 17.594 -20.938 1 39.59 259 GLU B C 1
ATOM 6327 O O . GLU B 1 259 ? -26.109 18.547 -21.5 1 39.59 259 GLU B O 1
ATOM 6332 N N . SER B 1 260 ? -27.328 17.828 -20.016 1 36 260 SER B N 1
ATOM 6333 C CA . SER B 1 260 ? -27.594 19.219 -19.703 1 36 260 SER B CA 1
ATOM 6334 C C . SER B 1 260 ? -26.438 19.859 -18.938 1 36 260 SER B C 1
ATOM 6336 O O . SER B 1 260 ? -26.438 21.062 -18.703 1 36 260 SER B O 1
ATOM 6338 N N . PHE B 1 261 ? -25.547 19.125 -18.328 1 34.75 261 PHE B N 1
ATOM 6339 C CA . PHE B 1 261 ? -24.641 19.953 -17.531 1 34.75 261 PHE B CA 1
ATOM 6340 C C . PHE B 1 261 ? -23.312 20.156 -18.25 1 34.75 261 PHE B C 1
ATOM 6342 O O . PHE B 1 261 ? -22.766 19.219 -18.828 1 34.75 261 PHE B O 1
ATOM 6349 N N . LYS B 1 262 ? -22.984 21.328 -18.875 1 35.91 262 LYS B N 1
ATOM 6350 C CA . LYS B 1 262 ? -21.703 21.781 -19.406 1 35.91 262 LYS B CA 1
ATOM 6351 C C . LYS B 1 262 ? -20.562 21.484 -18.438 1 35.91 262 LYS B C 1
ATOM 6353 O O . LYS B 1 262 ? -20.562 22 -17.312 1 35.91 262 LYS B O 1
ATOM 6358 N N . TRP B 1 263 ? -19.859 20.344 -18.703 1 33.94 263 TRP B N 1
ATOM 6359 C CA . TRP B 1 263 ? -18.859 19.641 -17.891 1 33.94 263 TRP B CA 1
ATOM 6360 C C . TRP B 1 263 ? -17.516 20.344 -17.969 1 33.94 263 TRP B C 1
ATOM 6362 O O . TRP B 1 263 ? -17.031 20.672 -19.062 1 33.94 263 TRP B O 1
ATOM 6372 N N . SER B 1 264 ? -17.125 21.188 -17.109 1 33.84 264 SER B N 1
ATOM 6373 C CA . SER B 1 264 ? -15.758 21.688 -17.188 1 33.84 264 SER B CA 1
ATOM 6374 C C . SER B 1 264 ? -14.742 20.547 -17.125 1 33.84 264 SER B C 1
ATOM 6376 O O . SER B 1 264 ? -14.836 19.672 -16.266 1 33.84 264 SER B O 1
ATOM 6378 N N . GLU B 1 265 ? -14.086 20.078 -18.125 1 38.16 265 GLU B N 1
ATOM 6379 C CA . GLU B 1 265 ? -13.047 19.078 -18.391 1 38.16 265 GLU B CA 1
ATOM 6380 C C . GLU B 1 265 ? -11.969 19.109 -17.312 1 38.16 265 GLU B C 1
ATOM 6382 O O . GLU B 1 265 ? -11.297 18.109 -17.078 1 38.16 265 GLU B O 1
ATOM 6387 N N . SER B 1 266 ? -11.562 20.203 -16.797 1 37.41 266 SER B N 1
ATOM 6388 C CA . SER B 1 266 ? -10.258 20.406 -16.172 1 37.41 266 SER B CA 1
ATOM 6389 C C . SER B 1 266 ? -10.109 19.609 -14.891 1 37.41 266 SER B C 1
ATOM 6391 O O . SER B 1 266 ? -9.031 19.578 -14.297 1 37.41 266 SER B O 1
ATOM 6393 N N . MET B 1 267 ? -11.148 19.438 -14.148 1 38.16 267 MET B N 1
ATOM 6394 C CA . MET B 1 267 ? -10.805 19 -12.797 1 38.16 267 MET B CA 1
ATOM 6395 C C . MET B 1 267 ? -10.508 17.516 -12.766 1 38.16 267 MET B C 1
ATOM 6397 O O . MET B 1 267 ? -11.312 16.703 -13.227 1 38.16 267 MET B O 1
ATOM 6401 N N . HIS B 1 268 ? -9.289 17.094 -12.891 1 45.31 268 HIS B N 1
ATOM 6402 C CA . HIS B 1 268 ? -8.82 15.742 -12.602 1 45.31 268 HIS B CA 1
ATOM 6403 C C . HIS B 1 268 ? -9.711 15.062 -11.562 1 45.31 268 HIS B C 1
ATOM 6405 O O . HIS B 1 268 ? -10.031 15.656 -10.531 1 45.31 268 HIS B O 1
ATOM 6411 N N . SER B 1 269 ? -10.547 14.219 -12.023 1 51.72 269 SER B N 1
ATOM 6412 C CA . SER B 1 269 ? -11.586 13.531 -11.266 1 51.72 269 SER B CA 1
ATOM 6413 C C . SER B 1 269 ? -11.086 13.125 -9.891 1 51.72 269 SER B C 1
ATOM 6415 O O . SER B 1 269 ? -10 12.57 -9.758 1 51.72 269 SER B O 1
ATOM 6417 N N . PHE B 1 270 ? -11.617 13.914 -8.914 1 54 270 PHE B N 1
ATOM 6418 C CA . PHE B 1 270 ? -11.398 13.711 -7.488 1 54 270 PHE B CA 1
ATOM 6419 C C . PHE B 1 270 ? -11.289 12.219 -7.164 1 54 270 PHE B C 1
ATOM 6421 O O . PHE B 1 270 ? -10.422 11.812 -6.391 1 54 270 PHE B O 1
ATOM 6428 N N . PHE B 1 271 ? -12.148 11.531 -7.855 1 58.03 271 PHE B N 1
ATOM 6429 C CA . PHE B 1 271 ? -12.289 10.148 -7.418 1 58.03 271 PHE B CA 1
ATOM 6430 C C . PHE B 1 271 ? -11.406 9.227 -8.258 1 58.03 271 PHE B C 1
ATOM 6432 O O . PHE B 1 271 ? -11.273 8.039 -7.941 1 58.03 271 PHE B O 1
ATOM 6439 N N . ASN B 1 272 ? -10.773 9.758 -9.242 1 56.31 272 ASN B N 1
ATOM 6440 C CA . ASN B 1 272 ? -10.023 8.852 -10.094 1 56.31 272 ASN B CA 1
ATOM 6441 C C . ASN B 1 272 ? -8.891 8.164 -9.328 1 56.31 272 ASN B C 1
ATOM 6443 O O . ASN B 1 272 ? -8.516 7.035 -9.648 1 56.31 272 ASN B O 1
ATOM 6447 N N . LYS B 1 273 ? -8.492 8.883 -8.328 1 55.38 273 LYS B N 1
ATOM 6448 C CA . LYS B 1 273 ? -7.387 8.297 -7.578 1 55.38 273 LYS B CA 1
ATOM 6449 C C . LYS B 1 273 ? -7.883 7.184 -6.652 1 55.38 273 LYS B C 1
ATOM 6451 O O . LYS B 1 273 ? -7.098 6.34 -6.215 1 55.38 273 LYS B O 1
ATOM 6456 N N . TYR B 1 274 ? -9.234 7.184 -6.547 1 56.06 274 TYR B N 1
ATOM 6457 C CA . TYR B 1 274 ? -9.727 6.336 -5.465 1 56.06 274 TYR B CA 1
ATOM 6458 C C . TYR B 1 274 ? -10.609 5.223 -6 1 56.06 274 TYR B C 1
ATOM 6460 O O . TYR B 1 274 ? -10.812 4.203 -5.34 1 56.06 274 TYR B O 1
ATOM 6468 N N . ILE B 1 275 ? -11.094 5.465 -7.195 1 61.69 275 ILE B N 1
ATOM 6469 C CA . ILE B 1 275 ? -12.133 4.535 -7.621 1 61.69 275 ILE B CA 1
ATOM 6470 C C . ILE B 1 275 ? -11.836 4.031 -9.031 1 61.69 275 ILE B C 1
ATOM 6472 O O . ILE B 1 275 ? -11.305 4.773 -9.859 1 61.69 275 ILE B O 1
ATOM 6476 N N . THR B 1 276 ? -11.914 2.75 -9.117 1 61.62 276 THR B N 1
ATOM 6477 C CA . THR B 1 276 ? -11.766 2.127 -10.422 1 61.62 276 THR B CA 1
ATOM 6478 C C . THR B 1 276 ? -13.125 1.776 -11.016 1 61.62 276 THR B C 1
ATOM 6480 O O . THR B 1 276 ? -14.141 1.851 -10.328 1 61.62 276 THR B O 1
ATOM 6483 N N . TRP B 1 277 ? -13.164 1.45 -12.305 1 64.06 277 TRP B N 1
ATOM 6484 C CA . TRP B 1 277 ? -14.383 1.149 -13.039 1 64.06 277 TRP B CA 1
ATOM 6485 C C . TRP B 1 277 ? -15.086 -0.069 -12.453 1 64.06 277 TRP B C 1
ATOM 6487 O O . TRP B 1 277 ? -16.312 -0.197 -12.555 1 64.06 277 TRP B O 1
ATOM 6497 N N . ASN B 1 278 ? -14.375 -0.875 -11.773 1 65.38 278 ASN B N 1
ATOM 6498 C CA . ASN B 1 278 ? -14.945 -2.113 -11.258 1 65.38 278 ASN B CA 1
ATOM 6499 C C . ASN B 1 278 ? -15.234 -2.016 -9.758 1 65.38 278 ASN B C 1
ATOM 6501 O O . ASN B 1 278 ? -15.555 -3.018 -9.117 1 65.38 278 ASN B O 1
ATOM 6505 N N . SER B 1 279 ? -15.281 -0.81 -9.281 1 73.88 279 SER B N 1
ATOM 6506 C CA . SER B 1 279 ? -15.492 -0.66 -7.844 1 73.88 279 SER B CA 1
ATOM 6507 C C . SER B 1 279 ? -16.969 -0.761 -7.488 1 73.88 279 SER B C 1
ATOM 6509 O O . SER B 1 279 ? -17.828 -0.283 -8.234 1 73.88 279 SER B O 1
ATOM 6511 N N . SER B 1 280 ? -17.266 -1.448 -6.395 1 78.12 280 SER B N 1
ATOM 6512 C CA . SER B 1 280 ? -18.609 -1.499 -5.859 1 78.12 280 SER B CA 1
ATOM 6513 C C . SER B 1 280 ? -19 -0.182 -5.188 1 78.12 280 SER B C 1
ATOM 6515 O O . SER B 1 280 ? -18.141 0.686 -4.988 1 78.12 280 SER B O 1
ATOM 6517 N N . LEU B 1 281 ? -20.266 0.024 -4.91 1 80.31 281 LEU B N 1
ATOM 6518 C CA . LEU B 1 281 ? -20.734 1.226 -4.234 1 80.31 281 LEU B CA 1
ATOM 6519 C C . LEU B 1 281 ? -20.188 1.305 -2.814 1 80.31 281 LEU B C 1
ATOM 6521 O O . LEU B 1 281 ? -19.891 2.395 -2.318 1 80.31 281 LEU B O 1
ATOM 6525 N N . ILE B 1 282 ? -20.062 0.142 -2.248 1 77.38 282 ILE B N 1
ATOM 6526 C CA . ILE B 1 282 ? -19.547 0.101 -0.888 1 77.38 282 ILE B CA 1
ATOM 6527 C C . ILE B 1 282 ? -18.078 0.554 -0.884 1 77.38 282 ILE B C 1
ATOM 6529 O O . ILE B 1 282 ? -17.656 1.282 0.015 1 77.38 282 ILE B O 1
ATOM 6533 N N . GLN B 1 283 ? -17.375 0.097 -1.808 1 77.88 283 GLN B N 1
ATOM 6534 C CA . GLN B 1 283 ? -15.992 0.535 -1.931 1 77.88 283 GLN B CA 1
ATOM 6535 C C . GLN B 1 283 ? -15.906 2.035 -2.197 1 77.88 283 GLN B C 1
ATOM 6537 O O . GLN B 1 283 ? -15.016 2.715 -1.69 1 77.88 283 GLN B O 1
ATOM 6542 N N . PHE B 1 284 ? -16.859 2.498 -2.891 1 79.88 284 PHE B N 1
ATOM 6543 C CA . PHE B 1 284 ? -16.922 3.922 -3.193 1 79.88 284 PHE B CA 1
ATOM 6544 C C . PHE B 1 284 ? -17.156 4.734 -1.926 1 79.88 284 PHE B C 1
ATOM 6546 O O . PHE B 1 284 ? -16.5 5.762 -1.71 1 79.88 284 PHE B O 1
ATOM 6553 N N . ILE B 1 285 ? -18.031 4.289 -1.248 1 81.88 285 ILE B N 1
ATOM 6554 C CA . ILE B 1 285 ? -18.391 4.996 -0.024 1 81.88 285 ILE B CA 1
ATOM 6555 C C . ILE B 1 285 ? -17.203 5.008 0.932 1 81.88 285 ILE B C 1
ATOM 6557 O O . ILE B 1 285 ? -16.969 5.992 1.635 1 81.88 285 ILE B O 1
ATOM 6561 N N . LYS B 1 286 ? -16.516 3.922 0.982 1 80.69 286 LYS B N 1
ATOM 6562 C CA . LYS B 1 286 ? -15.328 3.865 1.837 1 80.69 286 LYS B CA 1
ATOM 6563 C C . LYS B 1 286 ? -14.289 4.891 1.402 1 80.69 286 LYS B C 1
ATOM 6565 O O . LYS B 1 286 ? -13.688 5.57 2.24 1 80.69 286 LYS B O 1
ATOM 6570 N N . GLN B 1 287 ? -14.086 4.961 0.173 1 81.06 287 GLN B N 1
ATOM 6571 C CA . GLN B 1 287 ? -13.133 5.926 -0.347 1 81.06 287 GLN B CA 1
ATOM 6572 C C . GLN B 1 287 ? -13.625 7.355 -0.139 1 81.06 287 GLN B C 1
ATOM 6574 O O . GLN B 1 287 ? -12.82 8.266 0.105 1 81.06 287 GLN B O 1
ATOM 6579 N N . TYR B 1 288 ? -14.953 7.512 -0.313 1 83.44 288 TYR B N 1
ATOM 6580 C CA . TYR B 1 288 ? -15.578 8.797 -0.021 1 83.44 288 TYR B CA 1
ATOM 6581 C C . TYR B 1 288 ? -15.312 9.219 1.418 1 83.44 288 TYR B C 1
ATOM 6583 O O . TYR B 1 288 ? -14.914 10.359 1.673 1 83.44 288 TYR B O 1
ATOM 6591 N N . ASP B 1 289 ? -15.445 8.32 2.27 1 84.19 289 ASP B N 1
ATOM 6592 C CA . ASP B 1 289 ? -15.219 8.586 3.686 1 84.19 289 ASP B CA 1
ATOM 6593 C C . ASP B 1 289 ? -13.75 8.906 3.951 1 84.19 289 ASP B C 1
ATOM 6595 O O . ASP B 1 289 ? -13.43 9.766 4.77 1 84.19 289 ASP B O 1
ATOM 6599 N N . ASN B 1 290 ? -12.953 8.164 3.348 1 83.56 290 ASN B N 1
ATOM 6600 C CA . ASN B 1 290 ? -11.523 8.414 3.496 1 83.56 290 ASN B CA 1
ATOM 6601 C C . ASN B 1 290 ? -11.141 9.812 3.02 1 83.56 290 ASN B C 1
ATOM 6603 O O . ASN B 1 290 ? -10.297 10.469 3.627 1 83.56 290 ASN B O 1
ATOM 6607 N N . TYR B 1 291 ? -11.727 10.195 1.986 1 85.5 291 TYR B N 1
ATOM 6608 C CA . TYR B 1 291 ? -11.438 11.516 1.448 1 85.5 291 TYR B CA 1
ATOM 6609 C C . TYR B 1 291 ? -11.891 12.609 2.416 1 85.5 291 TYR B C 1
ATOM 6611 O O . TYR B 1 291 ? -11.148 13.562 2.676 1 85.5 291 TYR B O 1
ATOM 6619 N N . LEU B 1 292 ? -13.102 12.422 2.818 1 87.5 292 LEU B N 1
ATOM 6620 C CA . LEU B 1 292 ? -13.609 13.406 3.762 1 87.5 292 LEU B CA 1
ATOM 6621 C C . LEU B 1 292 ? -12.727 13.492 5 1 87.5 292 LEU B C 1
ATOM 6623 O O . LEU B 1 292 ? -12.43 14.586 5.484 1 87.5 292 LEU B O 1
ATOM 6627 N N . GLY B 1 293 ? -12.367 12.352 5.445 1 87.88 293 GLY B N 1
ATOM 6628 C CA . GLY B 1 293 ? -11.477 12.32 6.594 1 87.88 293 GLY B CA 1
ATOM 6629 C C . GLY B 1 293 ? -10.141 12.992 6.336 1 87.88 293 GLY B C 1
ATOM 6630 O O . GLY B 1 293 ? -9.602 13.68 7.203 1 87.88 293 GLY B O 1
ATOM 6631 N N . SER B 1 294 ? -9.602 12.805 5.211 1 88.62 294 SER B N 1
ATOM 6632 C CA . SER B 1 294 ? -8.32 13.398 4.844 1 88.62 294 SER B CA 1
ATOM 6633 C C . SER B 1 294 ? -8.414 14.922 4.77 1 88.62 294 SER B C 1
ATOM 6635 O O . SER B 1 294 ? -7.477 15.625 5.145 1 88.62 294 SER B O 1
ATOM 6637 N N . ARG B 1 295 ? -9.492 15.383 4.258 1 88.44 295 ARG B N 1
ATOM 6638 C CA . ARG B 1 295 ? -9.688 16.828 4.152 1 88.44 295 ARG B CA 1
ATOM 6639 C C . ARG B 1 295 ? -9.859 17.469 5.527 1 88.44 295 ARG B C 1
ATOM 6641 O O . ARG B 1 295 ? -9.359 18.562 5.773 1 88.44 295 ARG B O 1
ATOM 6648 N N . GLU B 1 296 ? -10.578 16.75 6.316 1 89.81 296 GLU B N 1
ATOM 6649 C CA . GLU B 1 296 ? -10.711 17.25 7.684 1 89.81 296 GLU B CA 1
ATOM 6650 C C . GLU B 1 296 ? -9.352 17.297 8.383 1 89.81 296 GLU B C 1
ATOM 6652 O O . GLU B 1 296 ? -9.055 18.266 9.094 1 89.81 296 GLU B O 1
ATOM 6657 N N . GLN B 1 297 ? -8.633 16.266 8.188 1 91.25 297 GLN B N 1
ATOM 6658 C CA . GLN B 1 297 ? -7.309 16.203 8.797 1 91.25 297 GLN B CA 1
ATOM 6659 C C . GLN B 1 297 ? -6.426 17.344 8.297 1 91.25 297 GLN B C 1
ATOM 6661 O O . GLN B 1 297 ? -5.715 17.984 9.078 1 91.25 297 GLN B O 1
ATOM 6666 N N . ALA B 1 298 ? -6.438 17.594 7.055 1 91.31 298 ALA B N 1
ATOM 6667 C CA . ALA B 1 298 ? -5.66 18.688 6.473 1 91.31 298 ALA B CA 1
ATOM 6668 C C . ALA B 1 298 ? -6.074 20.031 7.066 1 91.31 298 ALA B C 1
ATOM 6670 O O . ALA B 1 298 ? -5.23 20.891 7.336 1 91.31 298 ALA B O 1
ATOM 6671 N N . GLU B 1 299 ? -7.328 20.188 7.188 1 90.88 299 GLU B N 1
ATOM 6672 C CA . GLU B 1 299 ? -7.848 21.422 7.789 1 90.88 299 GLU B CA 1
ATOM 6673 C C . GLU B 1 299 ? -7.379 21.562 9.234 1 90.88 299 GLU B C 1
ATOM 6675 O O . GLU B 1 299 ? -6.973 22.656 9.648 1 90.88 299 GLU B O 1
ATOM 6680 N N . ARG B 1 300 ? -7.449 20.531 9.945 1 89.69 300 ARG B N 1
ATOM 6681 C CA . ARG B 1 300 ? -7.012 20.531 11.336 1 89.69 300 ARG B CA 1
ATOM 6682 C C . ARG B 1 300 ? -5.539 20.906 11.445 1 89.69 300 ARG B C 1
ATOM 6684 O O . ARG B 1 300 ? -5.145 21.641 12.352 1 89.69 300 ARG B O 1
ATOM 6691 N N . GLU B 1 301 ? -4.785 20.375 10.656 1 91.56 301 GLU B N 1
ATOM 6692 C CA . GLU B 1 301 ? -3.355 20.656 10.656 1 91.56 301 GLU B CA 1
ATOM 6693 C C . GLU B 1 301 ? -3.088 22.125 10.352 1 91.56 301 GLU B C 1
ATOM 6695 O O . GLU B 1 301 ? -2.248 22.766 11 1 91.56 301 GLU B O 1
ATOM 6700 N N . SER B 1 302 ? -3.771 22.656 9.383 1 92.75 302 SER B N 1
ATOM 6701 C CA . SER B 1 302 ? -3.621 24.062 9.047 1 92.75 302 SER B CA 1
ATOM 6702 C C . SER B 1 302 ? -4.109 24.969 10.172 1 92.75 302 SER B C 1
ATOM 6704 O O . SER B 1 302 ? -3.51 26.016 10.445 1 92.75 302 SER B O 1
ATOM 6706 N N . ASP B 1 303 ? -5.223 24.547 10.797 1 90.94 303 ASP B N 1
ATOM 6707 C CA . ASP B 1 303 ? -5.719 25.297 11.945 1 90.94 303 ASP B CA 1
ATOM 6708 C C . ASP B 1 303 ? -4.688 25.328 13.07 1 90.94 303 ASP B C 1
ATOM 6710 O O . ASP B 1 303 ? -4.488 26.359 13.711 1 90.94 303 ASP B O 1
ATOM 6714 N N . ALA B 1 304 ? -4.129 24.188 13.273 1 88.88 304 ALA B N 1
ATOM 6715 C CA . ALA B 1 304 ? -3.115 24.094 14.328 1 88.88 304 ALA B CA 1
ATOM 6716 C C . ALA B 1 304 ? -1.909 24.969 14 1 88.88 304 ALA B C 1
ATOM 6718 O O . ALA B 1 304 ? -1.353 25.625 14.891 1 88.88 304 ALA B O 1
ATOM 6719 N N . ALA B 1 305 ? -1.508 25.016 12.828 1 88.81 305 ALA B N 1
ATOM 6720 C CA . ALA B 1 305 ? -0.392 25.859 12.406 1 88.81 305 ALA B CA 1
ATOM 6721 C C . ALA B 1 305 ? -0.712 27.344 12.617 1 88.81 305 ALA B C 1
ATOM 6723 O O . ALA B 1 305 ? 0.144 28.109 13.047 1 88.81 305 ALA B O 1
ATOM 6724 N N . ASP B 1 306 ? -1.938 27.703 12.297 1 90.56 306 ASP B N 1
ATOM 6725 C CA . ASP B 1 306 ? -2.383 29.078 12.469 1 90.56 306 ASP B CA 1
ATOM 6726 C C . ASP B 1 306 ? -2.371 29.484 13.945 1 90.56 306 ASP B C 1
ATOM 6728 O O . ASP B 1 306 ? -2.111 30.641 14.273 1 90.56 306 ASP B O 1
ATOM 6732 N N . PHE B 1 307 ? -2.711 28.531 14.734 1 87.19 307 PHE B N 1
ATOM 6733 C CA . PHE B 1 307 ? -2.822 28.812 16.156 1 87.19 307 PHE B CA 1
ATOM 6734 C C . PHE B 1 307 ? -1.444 28.922 16.797 1 87.19 307 PHE B C 1
ATOM 6736 O O . PHE B 1 307 ? -1.23 29.75 17.688 1 87.19 307 PHE B O 1
ATOM 6743 N N . HIS B 1 308 ? -0.469 28.172 16.297 1 85.81 308 HIS B N 1
ATOM 6744 C CA . HIS B 1 308 ? 0.795 28.047 17.016 1 85.81 308 HIS B CA 1
ATOM 6745 C C . HIS B 1 308 ? 1.872 28.922 16.391 1 85.81 308 HIS B C 1
ATOM 6747 O O . HIS B 1 308 ? 2.951 29.094 16.969 1 85.81 308 HIS B O 1
ATOM 6753 N N . THR B 1 309 ? 1.561 29.469 15.258 1 87.19 309 THR B N 1
ATOM 6754 C CA . THR B 1 309 ? 2.564 30.297 14.594 1 87.19 309 THR B CA 1
ATOM 6755 C C . THR B 1 309 ? 1.926 31.531 13.984 1 87.19 309 THR B C 1
ATOM 6757 O O . THR B 1 309 ? 0.699 31.656 13.93 1 87.19 309 THR B O 1
ATOM 6760 N N . VAL B 1 310 ? 2.809 32.5 13.633 1 88.31 310 VAL B N 1
ATOM 6761 C CA . VAL B 1 310 ? 2.355 33.719 12.992 1 88.31 310 VAL B CA 1
ATOM 6762 C C . VAL B 1 310 ? 3.268 34.062 11.82 1 88.31 310 VAL B C 1
ATOM 6764 O O . VAL B 1 310 ? 4.48 33.844 11.891 1 88.31 310 VAL B O 1
ATOM 6767 N N . ILE B 1 311 ? 2.652 34.438 10.773 1 90.12 311 ILE B N 1
ATOM 6768 C CA . ILE B 1 311 ? 3.42 35 9.656 1 90.12 311 ILE B CA 1
ATOM 6769 C C . ILE B 1 311 ? 3.732 36.469 9.906 1 90.12 311 ILE B C 1
ATOM 6771 O O . ILE B 1 311 ? 2.824 37.281 10.102 1 90.12 311 ILE B O 1
ATOM 6775 N N . PRO B 1 312 ? 4.984 36.781 9.875 1 88.06 312 PRO B N 1
ATOM 6776 C CA . PRO B 1 312 ? 5.32 38.188 10.148 1 88.06 312 PRO B CA 1
ATOM 6777 C C . PRO B 1 312 ? 4.871 39.125 9.031 1 88.06 312 PRO B C 1
ATOM 6779 O O . PRO B 1 312 ? 4.824 38.75 7.863 1 88.06 312 PRO B O 1
ATOM 6782 N N . CYS B 1 313 ? 4.59 40.375 9.445 1 90.38 313 CYS B N 1
ATOM 6783 C CA . CYS B 1 313 ? 4.238 41.406 8.469 1 90.38 313 CYS B CA 1
ATOM 6784 C C . CYS B 1 313 ? 5.461 41.812 7.664 1 90.38 313 CYS B C 1
ATOM 6786 O O . CYS B 1 313 ? 6.566 41.906 8.203 1 90.38 313 CYS B O 1
ATOM 6788 N N . ALA B 1 314 ? 5.281 42.031 6.48 1 85.75 314 ALA B N 1
ATOM 6789 C CA . ALA B 1 314 ? 6.359 42.469 5.59 1 85.75 314 ALA B CA 1
ATOM 6790 C C . ALA B 1 314 ? 6.508 43.969 5.602 1 85.75 314 ALA B C 1
ATOM 6792 O O . ALA B 1 314 ? 7.59 44.5 5.324 1 85.75 314 ALA B O 1
ATOM 6793 N N . THR B 1 315 ? 5.426 44.656 5.938 1 85.19 315 THR B N 1
ATOM 6794 C CA . THR B 1 315 ? 5.418 46.094 5.938 1 85.19 315 THR B CA 1
ATOM 6795 C C . THR B 1 315 ? 5.016 46.625 7.309 1 85.19 315 THR B C 1
ATOM 6797 O O . THR B 1 315 ? 4.68 45.875 8.211 1 85.19 315 THR B O 1
ATOM 6800 N N . LYS B 1 316 ? 5.109 47.906 7.461 1 85.19 316 LYS B N 1
ATOM 6801 C CA . LYS B 1 316 ? 4.715 48.562 8.711 1 85.19 316 LYS B CA 1
ATOM 6802 C C . LYS B 1 316 ? 3.266 49.031 8.641 1 85.19 316 LYS B C 1
ATOM 6804 O O . LYS B 1 316 ? 2.826 49.812 9.484 1 85.19 316 LYS B O 1
ATOM 6809 N N . SER B 1 317 ? 2.629 48.531 7.676 1 88.94 317 SER B N 1
ATOM 6810 C CA . SER B 1 317 ? 1.236 48.938 7.492 1 88.94 317 SER B CA 1
ATOM 6811 C C . SER B 1 317 ? 0.34 48.312 8.562 1 88.94 317 SER B C 1
ATOM 6813 O O . SER B 1 317 ? 0.436 47.125 8.852 1 88.94 317 SER B O 1
ATOM 6815 N N . SER B 1 318 ? -0.525 49.094 9.148 1 93.94 318 SER B N 1
ATOM 6816 C CA . SER B 1 318 ? -1.49 48.594 10.125 1 93.94 318 SER B CA 1
ATOM 6817 C C . SER B 1 318 ? -2.553 47.719 9.469 1 93.94 318 SER B C 1
ATOM 6819 O O . SER B 1 318 ? -3.127 46.844 10.125 1 93.94 318 SER B O 1
ATOM 6821 N N . ILE B 1 319 ? -2.732 48.031 8.219 1 95 319 ILE B N 1
ATOM 6822 C CA . ILE B 1 319 ? -3.693 47.219 7.477 1 95 319 ILE B CA 1
ATOM 6823 C C . ILE B 1 319 ? -3.201 45.75 7.398 1 95 319 ILE B C 1
ATOM 6825 O O . ILE B 1 319 ? -3.984 44.812 7.559 1 95 319 ILE B O 1
ATOM 6829 N N . GLU B 1 320 ? -1.956 45.625 7.148 1 94.62 320 GLU B N 1
ATOM 6830 C CA . GLU B 1 320 ? -1.384 44.281 7.09 1 94.62 320 GLU B CA 1
ATOM 6831 C C . GLU B 1 320 ? -1.566 43.562 8.414 1 94.62 320 GLU B C 1
ATOM 6833 O O . GLU B 1 320 ? -1.921 42.375 8.43 1 94.62 320 GLU B O 1
ATOM 6838 N N . ALA B 1 321 ? -1.303 44.219 9.445 1 94.31 321 ALA B N 1
ATOM 6839 C CA . ALA B 1 321 ? -1.45 43.656 10.781 1 94.31 321 ALA B CA 1
ATOM 6840 C C . ALA B 1 321 ? -2.898 43.25 11.047 1 94.31 321 ALA B C 1
ATOM 6842 O O . ALA B 1 321 ? -3.16 42.25 11.734 1 94.31 321 ALA B O 1
ATOM 6843 N N . GLN B 1 322 ? -3.807 44.094 10.555 1 96.12 322 GLN B N 1
ATOM 6844 C CA . GLN B 1 322 ? -5.227 43.781 10.688 1 96.12 322 GLN B CA 1
ATOM 6845 C C . GLN B 1 322 ? -5.578 42.438 10.055 1 96.12 322 GLN B C 1
ATOM 6847 O O . GLN B 1 322 ? -6.289 41.625 10.648 1 96.12 322 GLN B O 1
ATOM 6852 N N . PHE B 1 323 ? -5.055 42.219 8.93 1 96.38 323 PHE B N 1
ATOM 6853 C CA . PHE B 1 323 ? -5.332 40.969 8.227 1 96.38 323 PHE B CA 1
ATOM 6854 C C . PHE B 1 323 ? -4.539 39.812 8.836 1 96.38 323 PHE B C 1
ATOM 6856 O O . PHE B 1 323 ? -5 38.656 8.844 1 96.38 323 PHE B O 1
ATOM 6863 N N . GLN B 1 324 ? -3.342 40.031 9.25 1 94.19 324 GLN B N 1
ATOM 6864 C CA . GLN B 1 324 ? -2.549 39 9.93 1 94.19 324 GLN B CA 1
ATOM 6865 C C . GLN B 1 324 ? -3.314 38.406 11.109 1 94.19 324 GLN B C 1
ATOM 6867 O O . GLN B 1 324 ? -3.285 37.219 11.328 1 94.19 324 GLN B O 1
ATOM 6872 N N . ASP B 1 325 ? -3.984 39.281 11.773 1 93.56 325 ASP B N 1
ATOM 6873 C CA . ASP B 1 325 ? -4.707 38.875 12.977 1 93.56 325 ASP B CA 1
ATOM 6874 C C . ASP B 1 325 ? -6.004 38.156 12.617 1 93.56 325 ASP B C 1
ATOM 6876 O O . ASP B 1 325 ? -6.457 37.281 13.359 1 93.56 325 ASP B O 1
ATOM 6880 N N . ALA B 1 326 ? -6.598 38.5 11.555 1 95.12 326 ALA B N 1
ATOM 6881 C CA . ALA B 1 326 ? -7.945 38 11.258 1 95.12 326 ALA B CA 1
ATOM 6882 C C . ALA B 1 326 ? -7.902 36.781 10.352 1 95.12 326 ALA B C 1
ATOM 6884 O O . ALA B 1 326 ? -8.672 35.844 10.539 1 95.12 326 ALA B O 1
ATOM 6885 N N . TYR B 1 327 ? -7.027 36.719 9.383 1 96.31 327 TYR B N 1
ATOM 6886 C CA . TYR B 1 327 ? -7.078 35.75 8.312 1 96.31 327 TYR B CA 1
ATOM 6887 C C . TYR B 1 327 ? -6.191 34.531 8.633 1 96.31 327 TYR B C 1
ATOM 6889 O O . TYR B 1 327 ? -5.266 34.656 9.445 1 96.31 327 TYR B O 1
ATOM 6897 N N . THR B 1 328 ? -6.559 33.438 8.008 1 95.5 328 THR B N 1
ATOM 6898 C CA . THR B 1 328 ? -5.695 32.281 8.078 1 95.5 328 THR B CA 1
ATOM 6899 C C . THR B 1 328 ? -4.359 32.531 7.398 1 95.5 328 THR B C 1
ATOM 6901 O O . THR B 1 328 ? -4.227 33.5 6.641 1 95.5 328 THR B O 1
ATOM 6904 N N . HIS B 1 329 ? -3.33 31.719 7.707 1 94.38 329 HIS B N 1
ATOM 6905 C CA . HIS B 1 329 ? -2.012 31.875 7.105 1 94.38 329 HIS B CA 1
ATOM 6906 C C . HIS B 1 329 ? -2.104 31.891 5.582 1 94.38 329 HIS B C 1
ATOM 6908 O O . HIS B 1 329 ? -1.48 32.75 4.93 1 94.38 329 HIS B O 1
ATOM 6914 N N . ALA B 1 330 ? -2.912 30.969 5.066 1 94.44 330 ALA B N 1
ATOM 6915 C CA . ALA B 1 330 ? -3.016 30.844 3.617 1 94.44 330 ALA B CA 1
ATOM 6916 C C . ALA B 1 330 ? -3.588 32.094 2.986 1 94.44 330 ALA B C 1
ATOM 6918 O O . ALA B 1 330 ? -3.074 32.594 1.976 1 94.44 330 ALA B O 1
ATOM 6919 N N . LYS B 1 331 ? -4.582 32.656 3.582 1 94.75 331 LYS B N 1
ATOM 6920 C CA . LYS B 1 331 ? -5.25 33.812 3.004 1 94.75 331 LYS B CA 1
ATOM 6921 C C . LYS B 1 331 ? -4.48 35.094 3.312 1 94.75 331 LYS B C 1
ATOM 6923 O O . LYS B 1 331 ? -4.469 36.031 2.506 1 94.75 331 LYS B O 1
ATOM 6928 N N . PHE B 1 332 ? -3.83 35.125 4.477 1 96.25 332 PHE B N 1
ATOM 6929 C CA . PHE B 1 332 ? -2.982 36.25 4.793 1 96.25 332 PHE B CA 1
ATOM 6930 C C . PHE B 1 332 ? -1.831 36.375 3.801 1 96.25 332 PHE B C 1
ATOM 6932 O O . PHE B 1 332 ? -1.446 37.469 3.41 1 96.25 332 PHE B O 1
ATOM 6939 N N . ARG B 1 333 ? -1.271 35.25 3.408 1 94.56 333 ARG B N 1
ATOM 6940 C CA . ARG B 1 333 ? -0.199 35.25 2.418 1 94.56 333 ARG B CA 1
ATOM 6941 C C . ARG B 1 333 ? -0.666 35.906 1.109 1 94.56 333 ARG B C 1
ATOM 6943 O O . ARG B 1 333 ? 0.111 36.562 0.425 1 94.56 333 ARG B O 1
ATOM 6950 N N . GLU B 1 334 ? -1.871 35.688 0.793 1 94.69 334 GLU B N 1
ATOM 6951 C CA . GLU B 1 334 ? -2.42 36.281 -0.413 1 94.69 334 GLU B CA 1
ATOM 6952 C C . GLU B 1 334 ? -2.51 37.812 -0.269 1 94.69 334 GLU B C 1
ATOM 6954 O O . GLU B 1 334 ? -2.197 38.531 -1.207 1 94.69 334 GLU B O 1
ATOM 6959 N N . VAL B 1 335 ? -2.984 38.25 0.869 1 95.5 335 VAL B N 1
ATOM 6960 C CA . VAL B 1 335 ? -3.066 39.656 1.135 1 95.5 335 VAL B CA 1
ATOM 6961 C C . VAL B 1 335 ? -1.666 40.281 1.123 1 95.5 335 VAL B C 1
ATOM 6963 O O . VAL B 1 335 ? -1.454 41.344 0.557 1 95.5 335 VAL B O 1
ATOM 6966 N N . GLN B 1 336 ? -0.774 39.562 1.778 1 94 336 GLN B N 1
ATOM 6967 C CA . GLN B 1 336 ? 0.608 40.031 1.836 1 94 336 GLN B CA 1
ATOM 6968 C C . GLN B 1 336 ? 1.206 40.125 0.437 1 94 336 GLN B C 1
ATOM 6970 O O . GLN B 1 336 ? 1.956 41.062 0.155 1 94 336 GLN B O 1
ATOM 6975 N N . ALA B 1 337 ? 0.912 39.25 -0.384 1 93.25 337 ALA B N 1
ATOM 6976 C CA . ALA B 1 337 ? 1.382 39.281 -1.767 1 93.25 337 ALA B CA 1
ATOM 6977 C C . ALA B 1 337 ? 0.854 40.531 -2.479 1 93.25 337 ALA B C 1
ATOM 6979 O O . ALA B 1 337 ? 1.567 41.156 -3.271 1 93.25 337 ALA B O 1
ATOM 6980 N N . GLN B 1 338 ? -0.404 40.875 -2.24 1 94.69 338 GLN B N 1
ATOM 6981 C CA . GLN B 1 338 ? -0.977 42.094 -2.818 1 94.69 338 GLN B CA 1
ATOM 6982 C C . GLN B 1 338 ? -0.297 43.344 -2.264 1 94.69 338 GLN B C 1
ATOM 6984 O O . GLN B 1 338 ? -0.056 44.312 -3 1 94.69 338 GLN B O 1
ATOM 6989 N N . LEU B 1 339 ? 0.03 43.344 -1.024 1 93.88 339 LEU B N 1
ATOM 6990 C CA . LEU B 1 339 ? 0.712 44.469 -0.396 1 93.88 339 LEU B CA 1
ATOM 6991 C C . LEU B 1 339 ? 2.117 44.656 -0.966 1 93.88 339 LEU B C 1
ATOM 6993 O O . LEU B 1 339 ? 2.561 45.781 -1.209 1 93.88 339 LEU B O 1
ATOM 6997 N N . ARG B 1 340 ? 2.756 43.531 -1.15 1 90.12 340 ARG B N 1
ATOM 6998 C CA . ARG B 1 340 ? 4.078 43.594 -1.764 1 90.12 340 ARG B CA 1
ATOM 6999 C C . ARG B 1 340 ? 3.998 44.094 -3.203 1 90.12 340 ARG B C 1
ATOM 7001 O O . ARG B 1 340 ? 4.887 44.781 -3.67 1 90.12 340 ARG B O 1
ATOM 7008 N N . GLY B 1 341 ? 3.006 43.719 -3.855 1 91.44 341 GLY B N 1
ATOM 7009 C CA . GLY B 1 341 ? 2.805 44.125 -5.242 1 91.44 341 GLY B CA 1
ATOM 7010 C C . GLY B 1 341 ? 2.535 45.594 -5.406 1 91.44 341 GLY B C 1
ATOM 7011 O O . GLY B 1 341 ? 2.668 46.156 -6.504 1 91.44 341 GLY B O 1
ATOM 7012 N N . LYS B 1 342 ? 2.176 46.25 -4.344 1 92.88 342 LYS B N 1
ATOM 7013 C CA . LYS B 1 342 ? 1.964 47.688 -4.367 1 92.88 342 LYS B CA 1
ATOM 7014 C C . LYS B 1 342 ? 3.199 48.406 -4.891 1 92.88 342 LYS B C 1
ATOM 7016 O O . LYS B 1 342 ? 3.09 49.5 -5.457 1 92.88 342 LYS B O 1
ATOM 7021 N N . ALA B 1 343 ? 4.316 47.781 -4.719 1 88.25 343 ALA B N 1
ATOM 7022 C CA . ALA B 1 343 ? 5.574 48.406 -5.148 1 88.25 343 ALA B CA 1
ATOM 7023 C C . ALA B 1 343 ? 5.59 48.625 -6.656 1 88.25 343 ALA B C 1
ATOM 7025 O O . ALA B 1 343 ? 6.32 49.469 -7.156 1 88.25 343 ALA B O 1
ATOM 7026 N N . ASN B 1 344 ? 4.734 47.938 -7.352 1 92.75 344 ASN B N 1
ATOM 7027 C CA . ASN B 1 344 ? 4.684 48.062 -8.805 1 92.75 344 ASN B CA 1
ATOM 7028 C C . ASN B 1 344 ? 3.592 49.031 -9.242 1 92.75 344 ASN B C 1
ATOM 7030 O O . ASN B 1 344 ? 3.312 49.156 -10.438 1 92.75 344 ASN B O 1
ATOM 7034 N N . CYS B 1 345 ? 3.006 49.656 -8.281 1 94.88 345 CYS B N 1
ATOM 7035 C CA . CYS B 1 345 ? 1.857 50.5 -8.617 1 94.88 345 CYS B CA 1
ATOM 7036 C C . CYS B 1 345 ? 2.189 51.969 -8.445 1 94.88 345 CYS B C 1
ATOM 7038 O O . CYS B 1 345 ? 2.998 52.344 -7.59 1 94.88 345 CYS B O 1
ATOM 7040 N N . ILE B 1 346 ? 1.674 52.812 -9.375 1 95.06 346 ILE B N 1
ATOM 7041 C CA . ILE B 1 346 ? 1.742 54.25 -9.289 1 95.06 346 ILE B CA 1
ATOM 7042 C C . ILE B 1 346 ? 0.333 54.844 -9.18 1 95.06 346 ILE B C 1
ATOM 7044 O O . ILE B 1 346 ? -0.518 54.562 -10.039 1 95.06 346 ILE B O 1
ATOM 7048 N N . THR B 1 347 ? 0.127 55.562 -8.109 1 96.56 347 THR B N 1
ATOM 7049 C CA . THR B 1 347 ? -1.205 56.094 -7.828 1 96.56 347 THR B CA 1
ATOM 7050 C C . THR B 1 347 ? -1.289 57.562 -8.172 1 96.56 347 THR B C 1
ATOM 7052 O O . THR B 1 347 ? -0.442 58.344 -7.75 1 96.56 347 THR B O 1
ATOM 7055 N N . ARG B 1 348 ? -2.32 57.938 -8.977 1 96.25 348 ARG B N 1
ATOM 7056 C CA . ARG B 1 348 ? -2.568 59.344 -9.344 1 96.25 348 ARG B CA 1
ATOM 7057 C C . ARG B 1 348 ? -4.008 59.75 -9.031 1 96.25 348 ARG B C 1
ATOM 7059 O O . ARG B 1 348 ? -4.945 59 -9.359 1 96.25 348 ARG B O 1
ATOM 7066 N N . LEU B 1 349 ? -4.176 60.844 -8.375 1 96 349 LEU B N 1
ATOM 7067 C CA . LEU B 1 349 ? -5.508 61.375 -8.102 1 96 349 LEU B CA 1
ATOM 7068 C C . LEU B 1 349 ? -6.078 62.094 -9.336 1 96 349 LEU B C 1
ATOM 7070 O O . LEU B 1 349 ? -5.43 62.938 -9.922 1 96 349 LEU B O 1
ATOM 7074 N N . LYS B 1 350 ? -7.191 61.688 -9.703 1 94.94 350 LYS B N 1
ATOM 7075 C CA . LYS B 1 350 ? -7.824 62.281 -10.883 1 94.94 350 LYS B CA 1
ATOM 7076 C C . LYS B 1 350 ? -8.836 63.344 -10.484 1 94.94 350 LYS B C 1
ATOM 7078 O O . LYS B 1 350 ? -8.875 64.438 -11.086 1 94.94 350 LYS B O 1
ATOM 7083 N N . ASN B 1 351 ? -9.703 62.938 -9.641 1 92.44 351 ASN B N 1
ATOM 7084 C CA . ASN B 1 351 ? -10.766 63.844 -9.219 1 92.44 351 ASN B CA 1
ATOM 7085 C C . ASN B 1 351 ? -11.133 63.656 -7.75 1 92.44 351 ASN B C 1
ATOM 7087 O O . ASN B 1 351 ? -11.039 62.531 -7.234 1 92.44 351 ASN B O 1
ATOM 7091 N N . SER B 1 352 ? -11.32 64.75 -6.938 1 90.56 352 SER B N 1
ATOM 7092 C CA . SER B 1 352 ? -11.758 64.688 -5.547 1 90.56 352 SER B CA 1
ATOM 7093 C C . SER B 1 352 ? -12.906 65.625 -5.277 1 90.56 352 SER B C 1
ATOM 7095 O O . SER B 1 352 ? -12.844 66.812 -5.648 1 90.56 352 SER B O 1
ATOM 7097 N N . SER B 1 353 ? -14.062 65.062 -4.953 1 87.12 353 SER B N 1
ATOM 7098 C CA . SER B 1 353 ? -15.211 65.875 -4.594 1 87.12 353 SER B CA 1
ATOM 7099 C C . SER B 1 353 ? -15.852 65.375 -3.295 1 87.12 353 SER B C 1
ATOM 7101 O O . SER B 1 353 ? -16.266 64.25 -3.193 1 87.12 353 SER B O 1
ATOM 7103 N N . LEU B 1 354 ? -16.234 66.25 -2.381 1 85.81 354 LEU B N 1
ATOM 7104 C CA . LEU B 1 354 ? -17 66.125 -1.149 1 85.81 354 LEU B CA 1
ATOM 7105 C C . LEU B 1 354 ? -16.781 64.688 -0.542 1 85.81 354 LEU B C 1
ATOM 7107 O O . LEU B 1 354 ? -17.75 64 -0.263 1 85.81 354 LEU B O 1
ATOM 7111 N N . GLY B 1 355 ? -15.617 64.188 -0.412 1 86.25 355 GLY B N 1
ATOM 7112 C CA . GLY B 1 355 ? -15.336 62.938 0.259 1 86.25 355 GLY B CA 1
ATOM 7113 C C . GLY B 1 355 ? -15.219 61.781 -0.698 1 86.25 355 GLY B C 1
ATOM 7114 O O . GLY B 1 355 ? -14.945 60.656 -0.277 1 86.25 355 GLY B O 1
ATOM 7115 N N . TYR B 1 356 ? -15.5 61.969 -1.891 1 92.62 356 TYR B N 1
ATOM 7116 C CA . TYR B 1 356 ? -15.375 60.969 -2.943 1 92.62 356 TYR B CA 1
ATOM 7117 C C . TYR B 1 356 ? -14.18 61.25 -3.842 1 92.62 356 TYR B C 1
ATOM 7119 O O . TYR B 1 356 ? -14.078 62.344 -4.41 1 92.62 356 TYR B O 1
ATOM 7127 N N . SER B 1 357 ? -13.242 60.375 -3.883 1 95.56 357 SER B N 1
ATOM 7128 C CA . SER B 1 357 ? -12.047 60.562 -4.691 1 95.56 357 SER B CA 1
ATOM 7129 C C . SER B 1 357 ? -11.914 59.469 -5.742 1 95.56 357 SER B C 1
ATOM 7131 O O . SER B 1 357 ? -12.273 58.312 -5.496 1 95.56 357 SER B O 1
ATOM 7133 N N . VAL B 1 358 ? -11.508 59.844 -6.898 1 97.31 358 VAL B N 1
ATOM 7134 C CA . VAL B 1 358 ? -11.25 58.938 -7.996 1 97.31 358 VAL B CA 1
ATOM 7135 C C . VAL B 1 358 ? -9.75 58.906 -8.312 1 97.31 358 VAL B C 1
ATOM 7137 O O . VAL B 1 358 ? -9.148 59.969 -8.516 1 97.31 358 VAL B O 1
ATOM 7140 N N . TYR B 1 359 ? -9.227 57.688 -8.297 1 97.56 359 TYR B N 1
ATOM 7141 C CA . TYR B 1 359 ? -7.797 57.531 -8.555 1 97.56 359 TYR B CA 1
ATOM 7142 C C . TYR B 1 359 ? -7.562 56.688 -9.812 1 97.56 359 TYR B C 1
ATOM 7144 O O . TYR B 1 359 ? -8.414 55.906 -10.203 1 97.56 359 TYR B O 1
ATOM 7152 N N . GLU B 1 360 ? -6.508 56.906 -10.469 1 97.88 360 GLU B N 1
ATOM 7153 C CA . GLU B 1 360 ? -5.953 56.031 -11.492 1 97.88 360 GLU B CA 1
ATOM 7154 C C . GLU B 1 360 ? -4.66 55.375 -11.016 1 97.88 360 GLU B C 1
ATOM 7156 O O . GLU B 1 360 ? -3.703 56.062 -10.656 1 97.88 360 GLU B O 1
ATOM 7161 N N . VAL B 1 361 ? -4.707 54.094 -10.945 1 97.5 361 VAL B N 1
ATOM 7162 C CA . VAL B 1 361 ? -3.543 53.344 -10.477 1 97.5 361 VAL B CA 1
ATOM 7163 C C . VAL B 1 361 ? -2.902 52.594 -11.641 1 97.5 361 VAL B C 1
ATOM 7165 O O . VAL B 1 361 ? -3.521 51.719 -12.234 1 97.5 361 VAL B O 1
ATOM 7168 N N . GLY B 1 362 ? -1.697 53.031 -12.039 1 96.12 362 GLY B N 1
ATOM 7169 C CA . GLY B 1 362 ? -0.923 52.312 -13.047 1 96.12 362 GLY B CA 1
ATOM 7170 C C . GLY B 1 362 ? -0.048 51.219 -12.477 1 96.12 362 GLY B C 1
ATOM 7171 O O . GLY B 1 362 ? 0.753 51.469 -11.578 1 96.12 362 GLY B O 1
ATOM 7172 N N . GLU B 1 363 ? -0.22 50 -12.938 1 95 363 GLU B N 1
ATOM 7173 C CA . GLU B 1 363 ? 0.593 48.844 -12.508 1 95 363 GLU B CA 1
ATOM 7174 C C . GLU B 1 363 ? 1.604 48.469 -13.586 1 95 363 GLU B C 1
ATOM 7176 O O . GLU B 1 363 ? 1.234 48.25 -14.742 1 95 363 GLU B O 1
ATOM 7181 N N . GLN B 1 364 ? 2.754 48.438 -13.25 1 92.88 364 GLN B N 1
ATOM 7182 C CA . GLN B 1 364 ? 3.816 48.062 -14.172 1 92.88 364 GLN B CA 1
ATOM 7183 C C . GLN B 1 364 ? 3.863 46.531 -14.359 1 92.88 364 GLN B C 1
ATOM 7185 O O . GLN B 1 364 ? 4.176 45.812 -13.414 1 92.88 364 GLN B O 1
ATOM 7190 N N . VAL B 1 365 ? 3.512 46.031 -15.43 1 87 365 VAL B N 1
ATOM 7191 C CA . VAL B 1 365 ? 3.484 44.594 -15.719 1 87 365 VAL B CA 1
ATOM 7192 C C . VAL B 1 365 ? 4.805 44.156 -16.344 1 87 365 VAL B C 1
ATOM 7194 O O . VAL B 1 365 ? 5.285 43.062 -16.109 1 87 365 VAL B O 1
ATOM 7197 N N . SER B 1 366 ? 5.312 44.969 -17.203 1 86.19 366 SER B N 1
ATOM 7198 C CA . SER B 1 366 ? 6.625 44.812 -17.812 1 86.19 366 SER B CA 1
ATOM 7199 C C . SER B 1 366 ? 7.375 46.125 -17.891 1 86.19 366 SER B C 1
ATOM 7201 O O . SER B 1 366 ? 6.852 47.188 -17.484 1 86.19 366 SER B O 1
ATOM 7203 N N . SER B 1 367 ? 8.695 46.062 -18.234 1 82.19 367 SER B N 1
ATOM 7204 C CA . SER B 1 367 ? 9.57 47.25 -18.266 1 82.19 367 SER B CA 1
ATOM 7205 C C . SER B 1 367 ? 8.914 48.406 -19 1 82.19 367 SER B C 1
ATOM 7207 O O . SER B 1 367 ? 9.078 49.562 -18.609 1 82.19 367 SER B O 1
ATOM 7209 N N . SER B 1 368 ? 8.055 48.156 -19.812 1 84.25 368 SER B N 1
ATOM 7210 C CA . SER B 1 368 ? 7.551 49.281 -20.594 1 84.25 368 SER B CA 1
ATOM 7211 C C . SER B 1 368 ? 6.023 49.281 -20.625 1 84.25 368 SER B C 1
ATOM 7213 O O . SER B 1 368 ? 5.414 50.188 -21.219 1 84.25 368 SER B O 1
ATOM 7215 N N . ILE B 1 369 ? 5.441 48.438 -19.953 1 89.56 369 ILE B N 1
ATOM 7216 C CA . ILE B 1 369 ? 3.992 48.312 -20.094 1 89.56 369 ILE B CA 1
ATOM 7217 C C . ILE B 1 369 ? 3.322 48.531 -18.75 1 89.56 369 ILE B C 1
ATOM 7219 O O . ILE B 1 369 ? 3.711 47.906 -17.75 1 89.56 369 ILE B O 1
ATOM 7223 N N . PHE B 1 370 ? 2.346 49.5 -18.734 1 91.31 370 PHE B N 1
ATOM 7224 C CA . PHE B 1 370 ? 1.552 49.781 -17.547 1 91.31 370 PHE B CA 1
ATOM 7225 C C . PHE B 1 370 ? 0.075 49.5 -17.797 1 91.31 370 PHE B C 1
ATOM 7227 O O . PHE B 1 370 ? -0.461 49.875 -18.844 1 91.31 370 PHE B O 1
ATOM 7234 N N . ASN B 1 371 ? -0.545 48.75 -16.953 1 94.5 371 ASN B N 1
ATOM 7235 C CA . ASN B 1 371 ? -1.997 48.594 -16.938 1 94.5 371 ASN B CA 1
ATOM 7236 C C . ASN B 1 371 ? -2.646 49.594 -15.992 1 94.5 371 ASN B C 1
ATOM 7238 O O . ASN B 1 371 ? -2.172 49.812 -14.867 1 94.5 371 ASN B O 1
ATOM 7242 N N . LYS B 1 372 ? -3.611 50.25 -16.5 1 95.44 372 LYS B N 1
ATOM 7243 C CA . LYS B 1 372 ? -4.266 51.281 -15.695 1 95.44 372 LYS B CA 1
ATOM 7244 C C . LYS B 1 372 ? -5.59 50.781 -15.125 1 95.44 372 LYS B C 1
ATOM 7246 O O . LYS B 1 372 ? -6.348 50.094 -15.82 1 95.44 372 LYS B O 1
ATOM 7251 N N . PHE B 1 373 ? -5.785 51.062 -13.859 1 97.5 373 PHE B N 1
ATOM 7252 C CA . PHE B 1 373 ? -7.023 50.688 -13.18 1 97.5 373 PHE B CA 1
ATOM 7253 C C . PHE B 1 373 ? -7.621 51.906 -12.469 1 97.5 373 PHE B C 1
ATOM 7255 O O . PHE B 1 373 ? -6.891 52.719 -11.914 1 97.5 373 PHE B O 1
ATOM 7262 N N . VAL B 1 374 ? -8.922 52.031 -12.516 1 97.88 374 VAL B N 1
ATOM 7263 C CA . VAL B 1 374 ? -9.617 53.094 -11.812 1 97.88 374 VAL B CA 1
ATOM 7264 C C . VAL B 1 374 ? -10.078 52.625 -10.445 1 97.88 374 VAL B C 1
ATOM 7266 O O . VAL B 1 374 ? -10.703 51.562 -10.328 1 97.88 374 VAL B O 1
ATOM 7269 N N . VAL B 1 375 ? -9.672 53.344 -9.438 1 98.06 375 VAL B N 1
ATOM 7270 C CA . VAL B 1 375 ? -10.055 53.031 -8.07 1 98.06 375 VAL B CA 1
ATOM 7271 C C . VAL B 1 375 ? -10.82 54.188 -7.457 1 98.06 375 VAL B C 1
ATOM 7273 O O . VAL B 1 375 ? -10.391 55.344 -7.57 1 98.06 375 VAL B O 1
ATOM 7276 N N . THR B 1 376 ? -11.922 53.906 -6.863 1 97.44 376 THR B N 1
ATOM 7277 C CA . THR B 1 376 ? -12.711 54.938 -6.195 1 97.44 376 THR B CA 1
ATOM 7278 C C . THR B 1 376 ? -12.664 54.781 -4.68 1 97.44 376 THR B C 1
ATOM 7280 O O . THR B 1 376 ? -12.656 53.625 -4.188 1 97.44 376 THR B O 1
ATOM 7283 N N . TYR B 1 377 ? -12.531 55.844 -3.971 1 96.81 377 TYR B N 1
ATOM 7284 C CA . TYR B 1 377 ? -12.492 55.781 -2.512 1 96.81 377 TYR B CA 1
ATOM 7285 C C . TYR B 1 377 ? -13.484 56.781 -1.916 1 96.81 377 TYR B C 1
ATOM 7287 O O . TYR B 1 377 ? -13.453 57.969 -2.23 1 96.81 377 TYR B O 1
ATOM 7295 N N . ASN B 1 378 ? -14.391 56.281 -1.162 1 95.75 378 ASN B N 1
ATOM 7296 C CA . ASN B 1 378 ? -15.336 57.094 -0.395 1 95.75 378 ASN B CA 1
ATOM 7297 C C . ASN B 1 378 ? -14.93 57.188 1.073 1 95.75 378 ASN B C 1
ATOM 7299 O O . ASN B 1 378 ? -15.117 56.219 1.834 1 95.75 378 ASN B O 1
ATOM 7303 N N . SER B 1 379 ? -14.508 58.312 1.557 1 92.25 379 SER B N 1
ATOM 7304 C CA . SER B 1 379 ? -13.969 58.5 2.904 1 92.25 379 SER B CA 1
ATOM 7305 C C . SER B 1 379 ? -15.086 58.469 3.945 1 92.25 379 SER B C 1
ATOM 7307 O O . SER B 1 379 ? -14.867 58.094 5.098 1 92.25 379 SER B O 1
ATOM 7309 N N . VAL B 1 380 ? -16.25 58.875 3.588 1 91.38 380 VAL B N 1
ATOM 7310 C CA . VAL B 1 380 ? -17.359 58.938 4.52 1 91.38 380 VAL B CA 1
ATOM 7311 C C . VAL B 1 380 ? -17.859 57.5 4.801 1 91.38 380 VAL B C 1
ATOM 7313 O O . VAL B 1 380 ? -18.031 57.125 5.957 1 91.38 380 VAL B O 1
ATOM 7316 N N . ALA B 1 381 ? -17.953 56.781 3.766 1 92.38 381 ALA B N 1
ATOM 7317 C CA . ALA B 1 381 ? -18.438 55.406 3.9 1 92.38 381 ALA B CA 1
ATOM 7318 C C . ALA B 1 381 ? -17.281 54.438 4.156 1 92.38 381 ALA B C 1
ATOM 7320 O O . ALA B 1 381 ? -17.516 53.281 4.492 1 92.38 381 ALA B O 1
ATOM 7321 N N . ALA B 1 382 ? -16.078 54.875 4.078 1 93.69 382 ALA B N 1
ATOM 7322 C CA . ALA B 1 382 ? -14.883 54.031 4.207 1 93.69 382 ALA B CA 1
ATOM 7323 C C . ALA B 1 382 ? -14.914 52.875 3.217 1 93.69 382 ALA B C 1
ATOM 7325 O O . ALA B 1 382 ? -14.711 51.719 3.6 1 93.69 382 ALA B O 1
ATOM 7326 N N . GLU B 1 383 ? -15.273 53.25 1.939 1 95.94 383 GLU B N 1
ATOM 7327 C CA . GLU B 1 383 ? -15.43 52.25 0.895 1 95.94 383 GLU B CA 1
ATOM 7328 C C . GLU B 1 383 ? -14.438 52.469 -0.244 1 95.94 383 GLU B C 1
ATOM 7330 O O . GLU B 1 383 ? -14.266 53.594 -0.699 1 95.94 383 GLU B O 1
ATOM 7335 N N . VAL B 1 384 ? -13.758 51.406 -0.555 1 96.81 384 VAL B N 1
ATOM 7336 C CA . VAL B 1 384 ? -12.852 51.438 -1.692 1 96.81 384 VAL B CA 1
ATOM 7337 C C . VAL B 1 384 ? -13.281 50.438 -2.752 1 96.81 384 VAL B C 1
ATOM 7339 O O . VAL B 1 384 ? -13.711 49.344 -2.424 1 96.81 384 VAL B O 1
ATOM 7342 N N . LYS B 1 385 ? -13.312 50.844 -4.039 1 96.5 385 LYS B N 1
ATOM 7343 C CA . LYS B 1 385 ? -13.688 49.969 -5.145 1 96.5 385 LYS B CA 1
ATOM 7344 C C . LYS B 1 385 ? -12.68 50.062 -6.289 1 96.5 385 LYS B C 1
ATOM 7346 O O . LYS B 1 385 ? -12.289 51.188 -6.684 1 96.5 385 LYS B O 1
ATOM 7351 N N . CYS B 1 386 ? -12.242 48.969 -6.637 1 97.44 386 CYS B N 1
ATOM 7352 C CA . CYS B 1 386 ? -11.297 48.906 -7.746 1 97.44 386 CYS B CA 1
ATOM 7353 C C . CYS B 1 386 ? -11.938 48.281 -8.977 1 97.44 386 CYS B C 1
ATOM 7355 O O . CYS B 1 386 ? -12.75 47.375 -8.859 1 97.44 386 CYS B O 1
ATOM 7357 N N . GLN B 1 387 ? -11.508 48.688 -10.07 1 96.38 387 GLN B N 1
ATOM 7358 C CA . GLN B 1 387 ? -12.031 48.188 -11.344 1 96.38 387 GLN B CA 1
ATOM 7359 C C . GLN B 1 387 ? -11.617 46.75 -11.578 1 96.38 387 GLN B C 1
ATOM 7361 O O . GLN B 1 387 ? -12.258 46.031 -12.359 1 96.38 387 GLN B O 1
ATOM 7366 N N . CYS B 1 388 ? -10.578 46.188 -10.992 1 94.56 388 CYS B N 1
ATOM 7367 C CA . CYS B 1 388 ? -10.133 44.812 -11.203 1 94.56 388 CYS B CA 1
ATOM 7368 C C . CYS B 1 388 ? -11.062 43.844 -10.531 1 94.56 388 CYS B C 1
ATOM 7370 O O . CYS B 1 388 ? -11.07 42.656 -10.875 1 94.56 388 CYS B O 1
ATOM 7372 N N . LEU B 1 389 ? -11.797 44.188 -9.523 1 94.88 389 LEU B N 1
ATOM 7373 C CA . LEU B 1 389 ? -12.859 43.438 -8.852 1 94.88 389 LEU B CA 1
ATOM 7374 C C . LEU B 1 389 ? -12.297 42.219 -8.141 1 94.88 389 LEU B C 1
ATOM 7376 O O . LEU B 1 389 ? -12.969 41.188 -8.047 1 94.88 389 LEU B O 1
ATOM 7380 N N . LEU B 1 390 ? -11.016 42.25 -7.715 1 93.62 390 LEU B N 1
ATOM 7381 C CA . LEU B 1 390 ? -10.414 41.125 -7.016 1 93.62 390 LEU B CA 1
ATOM 7382 C C . LEU B 1 390 ? -11.141 40.875 -5.699 1 93.62 390 LEU B C 1
ATOM 7384 O O . LEU B 1 390 ? -11.352 39.719 -5.324 1 93.62 390 LEU B O 1
ATOM 7388 N N . PHE B 1 391 ? -11.453 41.844 -4.988 1 94.81 391 PHE B N 1
ATOM 7389 C CA . PHE B 1 391 ? -12.133 41.656 -3.719 1 94.81 391 PHE B CA 1
ATOM 7390 C C . PHE B 1 391 ? -13.508 41.031 -3.936 1 94.81 391 PHE B C 1
ATOM 7392 O O . PHE B 1 391 ? -13.906 40.125 -3.205 1 94.81 391 PHE B O 1
ATOM 7399 N N . GLU B 1 392 ? -14.25 41.531 -4.918 1 89.12 392 GLU B N 1
ATOM 7400 C CA . GLU B 1 392 ? -15.586 41 -5.207 1 89.12 392 GLU B CA 1
ATOM 7401 C C . GLU B 1 392 ? -15.523 39.562 -5.68 1 89.12 392 GLU B C 1
ATOM 7403 O O . GLU B 1 392 ? -16.438 38.781 -5.418 1 89.12 392 GLU B O 1
ATOM 7408 N N . SER B 1 393 ? -14.438 39.25 -6.289 1 87.06 393 SER B N 1
ATOM 7409 C CA . SER B 1 393 ? -14.336 37.906 -6.863 1 87.06 393 SER B CA 1
ATOM 7410 C C . SER B 1 393 ? -13.75 36.906 -5.859 1 87.06 393 SER B C 1
ATOM 7412 O O . SER B 1 393 ? -14.227 35.781 -5.746 1 87.06 393 SER B O 1
ATOM 7414 N N . ARG B 1 394 ? -12.68 37.344 -5.109 1 87.81 394 ARG B N 1
ATOM 7415 C CA . ARG B 1 394 ? -11.945 36.375 -4.301 1 87.81 394 ARG B CA 1
ATOM 7416 C C . ARG B 1 394 ? -11.969 36.781 -2.826 1 87.81 394 ARG B C 1
ATOM 7418 O O . ARG B 1 394 ? -11.531 36.031 -1.966 1 87.81 394 ARG B O 1
ATOM 7425 N N . GLY B 1 395 ? -12.422 37.938 -2.555 1 89.69 395 GLY B N 1
ATOM 7426 C CA . GLY B 1 395 ? -12.484 38.375 -1.173 1 89.69 395 GLY B CA 1
ATOM 7427 C C . GLY B 1 395 ? -11.148 38.875 -0.647 1 89.69 395 GLY B C 1
ATOM 7428 O O . GLY B 1 395 ? -10.906 38.875 0.562 1 89.69 395 GLY B O 1
ATOM 7429 N N . ILE B 1 396 ? -10.211 39.219 -1.52 1 94.94 396 ILE B N 1
ATOM 7430 C CA . ILE B 1 396 ? -8.891 39.75 -1.163 1 94.94 396 ILE B CA 1
ATOM 7431 C C . ILE B 1 396 ? -8.703 41.125 -1.741 1 94.94 396 ILE B C 1
ATOM 7433 O O . ILE B 1 396 ? -8.93 41.344 -2.934 1 94.94 396 ILE B O 1
ATOM 7437 N N . LEU B 1 397 ? -8.375 42.062 -0.846 1 96.5 397 LEU B N 1
ATOM 7438 C CA . LEU B 1 397 ? -8.117 43.406 -1.333 1 96.5 397 LEU B CA 1
ATOM 7439 C C . LEU B 1 397 ? -6.941 43.438 -2.301 1 96.5 397 LEU B C 1
ATOM 7441 O O . LEU B 1 397 ? -5.891 42.844 -2.014 1 96.5 397 LEU B O 1
ATOM 7445 N N . CYS B 1 398 ? -7.148 44.094 -3.443 1 96.75 398 CYS B N 1
ATOM 7446 C CA . CYS B 1 398 ? -6.125 44.094 -4.484 1 96.75 398 CYS B CA 1
ATOM 7447 C C . CYS B 1 398 ? -5.051 45.125 -4.191 1 96.75 398 CYS B C 1
ATOM 7449 O O . CYS B 1 398 ? -5.254 46.031 -3.367 1 96.75 398 CYS B O 1
ATOM 7451 N N . ARG B 1 399 ? -3.949 44.969 -4.875 1 96.75 399 ARG B N 1
ATOM 7452 C CA . ARG B 1 399 ? -2.828 45.875 -4.719 1 96.75 399 ARG B CA 1
ATOM 7453 C C . ARG B 1 399 ? -3.217 47.312 -5.129 1 96.75 399 ARG B C 1
ATOM 7455 O O . ARG B 1 399 ? -2.719 48.281 -4.562 1 96.75 399 ARG B O 1
ATOM 7462 N N . HIS B 1 400 ? -4.172 47.5 -6.031 1 97.69 400 HIS B N 1
ATOM 7463 C CA . HIS B 1 400 ? -4.641 48.812 -6.469 1 97.69 400 HIS B CA 1
ATOM 7464 C C . HIS B 1 400 ? -5.379 49.531 -5.352 1 97.69 400 HIS B C 1
ATOM 7466 O O . HIS B 1 400 ? -5.062 50.688 -5.031 1 97.69 400 HIS B O 1
ATOM 7472 N N . ALA B 1 401 ? -6.297 48.781 -4.809 1 97.62 401 ALA B N 1
ATOM 7473 C CA . ALA B 1 401 ? -7.066 49.344 -3.695 1 97.62 401 ALA B CA 1
ATOM 7474 C C . ALA B 1 401 ? -6.156 49.656 -2.51 1 97.62 401 ALA B C 1
ATOM 7476 O O . ALA B 1 401 ? -6.309 50.688 -1.868 1 97.62 401 ALA B O 1
ATOM 7477 N N . LEU B 1 402 ? -5.266 48.781 -2.26 1 97 402 LEU B N 1
ATOM 7478 C CA . LEU B 1 402 ? -4.344 48.969 -1.146 1 97 402 LEU B CA 1
ATOM 7479 C C . LEU B 1 402 ? -3.459 50.188 -1.374 1 97 402 LEU B C 1
ATOM 7481 O O . LEU B 1 402 ? -3.117 50.906 -0.426 1 97 402 LEU B O 1
ATOM 7485 N N . SER B 1 403 ? -3.068 50.438 -2.613 1 96.56 403 SER B N 1
ATOM 7486 C CA . SER B 1 403 ? -2.271 51.625 -2.953 1 96.56 403 SER B CA 1
ATOM 7487 C C . SER B 1 403 ? -3.031 52.906 -2.652 1 96.56 403 SER B C 1
ATOM 7489 O O . SER B 1 403 ? -2.463 53.844 -2.115 1 96.56 403 SER B O 1
ATOM 7491 N N . VAL B 1 404 ? -4.262 52.906 -2.971 1 97.31 404 VAL B N 1
ATOM 7492 C CA . VAL B 1 404 ? -5.09 54.094 -2.748 1 97.31 404 VAL B CA 1
ATOM 7493 C C . VAL B 1 404 ? -5.305 54.281 -1.251 1 97.31 404 VAL B C 1
ATOM 7495 O O . VAL B 1 404 ? -5.25 55.406 -0.757 1 97.31 404 VAL B O 1
ATOM 7498 N N . LEU B 1 405 ? -5.551 53.219 -0.555 1 96.19 405 LEU B N 1
ATOM 7499 C CA . LEU B 1 405 ? -5.738 53.312 0.889 1 96.19 405 LEU B CA 1
ATOM 7500 C C . LEU B 1 405 ? -4.48 53.844 1.569 1 96.19 405 LEU B C 1
ATOM 7502 O O . LEU B 1 405 ? -4.566 54.594 2.531 1 96.19 405 LEU B O 1
ATOM 7506 N N . SER B 1 406 ? -3.404 53.438 1.066 1 93.94 406 SER B N 1
ATOM 7507 C CA . SER B 1 406 ? -2.148 53.969 1.589 1 93.94 406 SER B CA 1
ATOM 7508 C C . SER B 1 406 ? -2 55.438 1.274 1 93.94 406 SER B C 1
ATOM 7510 O O . SER B 1 406 ? -1.532 56.219 2.111 1 93.94 406 SER B O 1
ATOM 7512 N N . PHE B 1 407 ? -2.355 55.812 0.052 1 93.81 407 PHE B N 1
ATOM 7513 C CA . PHE B 1 407 ? -2.297 57.188 -0.389 1 93.81 407 PHE B CA 1
ATOM 7514 C C . PHE B 1 407 ? -3.168 58.062 0.495 1 93.81 407 PHE B C 1
ATOM 7516 O O . PHE B 1 407 ? -2.787 59.188 0.821 1 93.81 407 PHE B O 1
ATOM 7523 N N . GLU B 1 408 ? -4.258 57.562 0.884 1 93.94 408 GLU B N 1
ATOM 7524 C CA . GLU B 1 408 ? -5.223 58.281 1.706 1 93.94 408 GLU B CA 1
ATOM 7525 C C . GLU B 1 408 ? -4.891 58.156 3.189 1 93.94 408 GLU B C 1
ATOM 7527 O O . GLU B 1 408 ? -5.637 58.625 4.043 1 93.94 408 GLU B O 1
ATOM 7532 N N . GLN B 1 409 ? -3.777 57.375 3.549 1 92.81 409 GLN B N 1
ATOM 7533 C CA . GLN B 1 409 ? -3.256 57.188 4.898 1 92.81 409 GLN B CA 1
ATOM 7534 C C . GLN B 1 409 ? -4.297 56.562 5.816 1 92.81 409 GLN B C 1
ATOM 7536 O O . GLN B 1 409 ? -4.508 57 6.941 1 92.81 409 GLN B O 1
ATOM 7541 N N . VAL B 1 410 ? -4.98 55.625 5.207 1 94.38 410 VAL B N 1
ATOM 7542 C CA . VAL B 1 410 ? -5.938 54.875 6 1 94.38 410 VAL B CA 1
ATOM 7543 C C . VAL B 1 410 ? -5.191 53.875 6.906 1 94.38 410 VAL B C 1
ATOM 7545 O O . VAL B 1 410 ? -4.332 53.125 6.441 1 94.38 410 VAL B O 1
ATOM 7548 N N . SER B 1 411 ? -5.52 53.844 8.164 1 93.38 411 SER B N 1
ATOM 7549 C CA . SER B 1 411 ? -4.816 53 9.117 1 93.38 411 SER B CA 1
ATOM 7550 C C . SER B 1 411 ? -5.527 51.656 9.297 1 93.38 411 SER B C 1
ATOM 7552 O O . SER B 1 411 ? -4.887 50.656 9.57 1 93.38 411 SER B O 1
ATOM 7554 N N . GLN B 1 412 ? -6.859 51.688 9.172 1 95.06 412 GLN B N 1
ATOM 7555 C CA . GLN B 1 412 ? -7.648 50.469 9.328 1 95.06 412 GLN B CA 1
ATOM 7556 C C . GLN B 1 412 ? -8.734 50.375 8.258 1 95.06 412 GLN B C 1
ATOM 7558 O O . GLN B 1 412 ? -9.414 51.375 7.969 1 95.06 412 GLN B O 1
ATOM 7563 N N . VAL B 1 413 ? -8.742 49.281 7.746 1 95.44 413 VAL B N 1
ATOM 7564 C CA . VAL B 1 413 ? -9.781 49.094 6.742 1 95.44 413 VAL B CA 1
ATOM 7565 C C . VAL B 1 413 ? -11.109 48.781 7.43 1 95.44 413 VAL B C 1
ATOM 7567 O O . VAL B 1 413 ? -11.141 48.281 8.555 1 95.44 413 VAL B O 1
ATOM 7570 N N . SER B 1 414 ? -12.141 49.062 6.719 1 94.69 414 SER B N 1
ATOM 7571 C CA . SER B 1 414 ? -13.484 48.781 7.199 1 94.69 414 SER B CA 1
ATOM 7572 C C . SER B 1 414 ? -13.672 47.281 7.41 1 94.69 414 SER B C 1
ATOM 7574 O O . SER B 1 414 ? -13.133 46.469 6.652 1 94.69 414 SER B O 1
ATOM 7576 N N . PRO B 1 415 ? -14.43 46.844 8.43 1 93.25 415 PRO B N 1
ATOM 7577 C CA . PRO B 1 415 ? -14.688 45.438 8.719 1 93.25 415 PRO B CA 1
ATOM 7578 C C . PRO B 1 415 ? -15.352 44.719 7.551 1 93.25 415 PRO B C 1
ATOM 7580 O O . PRO B 1 415 ? -15.281 43.469 7.465 1 93.25 415 PRO B O 1
ATOM 7583 N N . ARG B 1 416 ? -15.922 45.5 6.695 1 92.94 416 ARG B N 1
ATOM 7584 C CA . ARG B 1 416 ? -16.594 44.875 5.555 1 92.94 416 ARG B CA 1
ATOM 7585 C C . ARG B 1 416 ? -15.586 44.156 4.66 1 92.94 416 ARG B C 1
ATOM 7587 O O . ARG B 1 416 ? -15.961 43.25 3.898 1 92.94 416 ARG B O 1
ATOM 7594 N N . TYR B 1 417 ? -14.312 44.562 4.738 1 95.31 417 TYR B N 1
ATOM 7595 C CA . TYR B 1 417 ? -13.297 43.969 3.875 1 95.31 417 TYR B CA 1
ATOM 7596 C C . TYR B 1 417 ? -12.633 42.75 4.547 1 95.31 417 TYR B C 1
ATOM 7598 O O . TYR B 1 417 ? -11.844 42.062 3.92 1 95.31 417 TYR B O 1
ATOM 7606 N N . ILE B 1 418 ? -12.867 42.531 5.801 1 94.06 418 ILE B N 1
ATOM 7607 C CA . ILE B 1 418 ? -12.398 41.375 6.531 1 94.06 418 ILE B CA 1
ATOM 7608 C C . ILE B 1 418 ? -13.484 40.281 6.547 1 94.06 418 ILE B C 1
ATOM 7610 O O . ILE B 1 418 ? -14.359 40.312 7.418 1 94.06 418 ILE B O 1
ATOM 7614 N N . LEU B 1 419 ? -13.336 39.375 5.688 1 90.88 419 LEU B N 1
ATOM 7615 C CA . LEU B 1 419 ? -14.383 38.375 5.496 1 90.88 419 LEU B CA 1
ATOM 7616 C C . LEU B 1 419 ? -14.273 37.281 6.531 1 90.88 419 LEU B C 1
ATOM 7618 O O . LEU B 1 419 ? -13.188 36.75 6.762 1 90.88 419 LEU B O 1
ATOM 7622 N N . GLU B 1 420 ? -15.367 36.844 7.031 1 87 420 GLU B N 1
ATOM 7623 C CA . GLU B 1 420 ? -15.422 35.781 8.047 1 87 420 GLU B CA 1
ATOM 7624 C C . GLU B 1 420 ? -15.031 34.438 7.457 1 87 420 GLU B C 1
ATOM 7626 O O . GLU B 1 420 ? -14.461 33.594 8.148 1 87 420 GLU B O 1
ATOM 7631 N N . ARG B 1 421 ? -15.266 34.25 6.227 1 86.31 421 ARG B N 1
ATOM 7632 C CA . ARG B 1 421 ? -15.016 32.969 5.602 1 86.31 421 ARG B CA 1
ATOM 7633 C C . ARG B 1 421 ? -13.516 32.656 5.566 1 86.31 421 ARG B C 1
ATOM 7635 O O . ARG B 1 421 ? -13.117 31.5 5.438 1 86.31 421 ARG B O 1
ATOM 7642 N N . TRP B 1 422 ? -12.672 33.75 5.586 1 91.44 422 TRP B N 1
ATOM 7643 C CA . TRP B 1 422 ? -11.227 33.562 5.535 1 91.44 422 TRP B CA 1
ATOM 7644 C C . TRP B 1 422 ? -10.617 33.656 6.93 1 91.44 422 TRP B C 1
ATOM 7646 O O . TRP B 1 422 ? -9.398 33.625 7.086 1 91.44 422 TRP B O 1
ATOM 7656 N N . SER B 1 423 ? -11.445 33.688 7.941 1 91.56 423 SER B N 1
ATOM 7657 C CA . SER B 1 423 ? -10.992 33.969 9.297 1 91.56 423 SER B CA 1
ATOM 7658 C C . SER B 1 423 ? -10.453 32.719 9.984 1 91.56 423 SER B C 1
ATOM 7660 O O . SER B 1 423 ? -10.93 31.609 9.734 1 91.56 423 SER B O 1
ATOM 7662 N N . LYS B 1 424 ? -9.484 32.906 10.836 1 89.56 424 LYS B N 1
ATOM 7663 C CA . LYS B 1 424 ? -8.945 31.781 11.617 1 89.56 424 LYS B CA 1
ATOM 7664 C C . LYS B 1 424 ? -9.883 31.406 12.766 1 89.56 424 LYS B C 1
ATOM 7666 O O . LYS B 1 424 ? -9.727 30.344 13.375 1 89.56 424 LYS B O 1
ATOM 7671 N N . LYS B 1 425 ? -10.875 32.219 12.992 1 83 425 LYS B N 1
ATOM 7672 C CA . LYS B 1 425 ? -11.781 31.969 14.109 1 83 425 LYS B CA 1
ATOM 7673 C C . LYS B 1 425 ? -12.992 31.141 13.68 1 83 425 LYS B C 1
ATOM 7675 O O . LYS B 1 425 ? -13.906 30.922 14.477 1 83 425 LYS B O 1
ATOM 7680 N N . VAL B 1 426 ? -12.906 30.688 12.516 1 79.81 426 VAL B N 1
ATOM 7681 C CA . VAL B 1 426 ? -14.023 29.891 12.039 1 79.81 426 VAL B CA 1
ATOM 7682 C C . VAL B 1 426 ? -14.141 28.609 12.859 1 79.81 426 VAL B C 1
ATOM 7684 O O . VAL B 1 426 ? -13.141 27.922 13.086 1 79.81 426 VAL B O 1
ATOM 7687 N N . LYS B 1 427 ? -15.211 28.438 13.5 1 71.31 427 LYS B N 1
ATOM 7688 C CA . LYS B 1 427 ? -15.453 27.219 14.266 1 71.31 427 LYS B CA 1
ATOM 7689 C C . LYS B 1 427 ? -16.297 26.234 13.469 1 71.31 427 LYS B C 1
ATOM 7691 O O . LYS B 1 427 ? -17.328 26.609 12.906 1 71.31 427 LYS B O 1
ATOM 7696 N N . ARG B 1 428 ? -15.75 25.094 13.359 1 70.81 428 ARG B N 1
ATOM 7697 C CA . ARG B 1 428 ? -16.516 24.062 12.664 1 70.81 428 ARG B CA 1
ATOM 7698 C C . ARG B 1 428 ? -17.609 23.5 13.57 1 70.81 428 ARG B C 1
ATOM 7700 O O . ARG B 1 428 ? -17.344 23.141 14.719 1 70.81 428 ARG B O 1
ATOM 7707 N N . ARG B 1 429 ? -18.781 23.531 13.008 1 65.75 429 ARG B N 1
ATOM 7708 C CA . ARG B 1 429 ? -19.953 23.094 13.75 1 65.75 429 ARG B CA 1
ATOM 7709 C C . ARG B 1 429 ? -20 21.562 13.859 1 65.75 429 ARG B C 1
ATOM 7711 O O . ARG B 1 429 ? -20.516 21.016 14.836 1 65.75 429 ARG B O 1
ATOM 7718 N N . HIS B 1 430 ? -19.328 20.984 12.82 1 74.06 430 HIS B N 1
ATOM 7719 C CA . HIS B 1 430 ? -19.453 19.531 12.781 1 74.06 430 HIS B CA 1
ATOM 7720 C C . HIS B 1 430 ? -18.094 18.875 12.508 1 74.06 430 HIS B C 1
ATOM 7722 O O . HIS B 1 430 ? -17.234 19.469 11.859 1 74.06 430 HIS B O 1
ATOM 7728 N N . THR B 1 431 ? -17.938 17.719 13.18 1 71.44 431 THR B N 1
ATOM 7729 C CA . THR B 1 431 ? -16.766 16.891 12.898 1 71.44 431 THR B CA 1
ATOM 7730 C C . THR B 1 431 ? -17.125 15.75 11.961 1 71.44 431 THR B C 1
ATOM 7732 O O . THR B 1 431 ? -18.297 15.398 11.82 1 71.44 431 THR B O 1
ATOM 7735 N N . HIS B 1 432 ? -16.125 15.375 11.195 1 73.12 432 HIS B N 1
ATOM 7736 C CA . HIS B 1 432 ? -16.328 14.25 10.289 1 73.12 432 HIS B CA 1
ATOM 7737 C C . HIS B 1 432 ? -16.719 12.992 11.055 1 73.12 432 HIS B C 1
ATOM 7739 O O . HIS B 1 432 ? -16.109 12.664 12.07 1 73.12 432 HIS B O 1
ATOM 7745 N N . ILE B 1 433 ? -17.828 12.453 10.695 1 68.88 433 ILE B N 1
ATOM 7746 C CA . ILE B 1 433 ? -18.281 11.195 11.281 1 68.88 433 ILE B CA 1
ATOM 7747 C C . ILE B 1 433 ? -18.062 10.062 10.281 1 68.88 433 ILE B C 1
ATOM 7749 O O . ILE B 1 433 ? -18.578 10.094 9.164 1 68.88 433 ILE B O 1
ATOM 7753 N N . LYS B 1 434 ? -17.109 9.148 10.664 1 66.38 434 LYS B N 1
ATOM 7754 C CA . LYS B 1 434 ? -16.844 8.008 9.789 1 66.38 434 LYS B CA 1
ATOM 7755 C C . LYS B 1 434 ? -18 7.02 9.82 1 66.38 434 LYS B C 1
ATOM 7757 O O . LYS B 1 434 ? -18.641 6.828 10.859 1 66.38 434 LYS B O 1
ATOM 7762 N N . SER B 1 435 ? -18.312 6.688 8.547 1 59.81 435 SER B N 1
ATOM 7763 C CA . SER B 1 435 ? -19.391 5.711 8.438 1 59.81 435 SER B CA 1
ATOM 7764 C C . SER B 1 435 ? -19.031 4.398 9.125 1 59.81 435 SER B C 1
ATOM 7766 O O . SER B 1 435 ? -19.906 3.664 9.578 1 59.81 435 SER B O 1
ATOM 7768 N N . SER B 1 436 ? -17.812 3.875 9.008 1 55.59 436 SER B N 1
ATOM 7769 C CA . SER B 1 436 ? -17.391 2.523 9.352 1 55.59 436 SER B CA 1
ATOM 7770 C C . SER B 1 436 ? -17.625 2.223 10.828 1 55.59 436 SER B C 1
ATOM 7772 O O . SER B 1 436 ? -17.609 1.061 11.242 1 55.59 436 SER B O 1
ATOM 7774 N N . HIS B 1 437 ? -17.625 3.326 11.633 1 47.69 437 HIS B N 1
ATOM 7775 C CA . HIS B 1 437 ? -17.656 2.898 13.031 1 47.69 437 HIS B CA 1
ATOM 7776 C C . HIS B 1 437 ? -18.844 1.988 13.297 1 47.69 437 HIS B C 1
ATOM 7778 O O . HIS B 1 437 ? -18.844 1.233 14.273 1 47.69 437 HIS B O 1
ATOM 7784 N N . ASP B 1 438 ? -20.031 2.344 12.625 1 44.12 438 ASP B N 1
ATOM 7785 C CA . ASP B 1 438 ? -21.172 1.505 12.977 1 44.12 438 ASP B CA 1
ATOM 7786 C C . ASP B 1 438 ? -21.234 0.261 12.086 1 44.12 438 ASP B C 1
ATOM 7788 O O . ASP B 1 438 ? -22.266 -0.402 12.008 1 44.12 438 ASP B O 1
ATOM 7792 N N . GLU B 1 439 ? -20.609 0.254 10.898 1 46.56 439 GLU B N 1
ATOM 7793 C CA . GLU B 1 439 ? -20.828 -0.916 10.055 1 46.56 439 GLU B CA 1
ATOM 7794 C C . GLU B 1 439 ? -21 -2.18 10.891 1 46.56 439 GLU B C 1
ATOM 7796 O O . GLU B 1 439 ? -20.5 -2.264 12.016 1 46.56 439 GLU B O 1
ATOM 7801 N N . PRO B 1 440 ? -21.766 -3.033 10.312 1 45 440 PRO B N 1
ATOM 7802 C CA . PRO B 1 440 ? -21.797 -4.359 10.938 1 45 440 PRO B CA 1
ATOM 7803 C C . PRO B 1 440 ? -20.438 -4.777 11.5 1 45 440 PRO B C 1
ATOM 7805 O O . PRO B 1 440 ? -19.406 -4.469 10.922 1 45 440 PRO B O 1
ATOM 7808 N N . LEU B 1 441 ? -20.312 -5.152 12.859 1 51.81 441 LEU B N 1
ATOM 7809 C CA . LEU B 1 441 ? -19.453 -5.543 13.969 1 51.81 441 LEU B CA 1
ATOM 7810 C C . LEU B 1 441 ? -18.266 -6.363 13.469 1 51.81 441 LEU B C 1
ATOM 7812 O O . LEU B 1 441 ? -18.438 -7.387 12.812 1 51.81 441 LEU B O 1
ATOM 7816 N N . MET B 1 442 ? -17.141 -5.656 13.016 1 64.56 442 MET B N 1
ATOM 7817 C CA . MET B 1 442 ? -16.016 -6.578 13.055 1 64.56 442 MET B CA 1
ATOM 7818 C C . MET B 1 442 ? -16.328 -7.793 13.914 1 64.56 442 MET B C 1
ATOM 7820 O O . MET B 1 442 ? -16.891 -7.66 15.008 1 64.56 442 MET B O 1
ATOM 7824 N N . GLU B 1 443 ? -16.266 -8.758 13.18 1 79.88 443 GLU B N 1
ATOM 7825 C CA . GLU B 1 443 ? -16.422 -9.969 13.977 1 79.88 443 GLU B CA 1
ATOM 7826 C C . GLU B 1 443 ? -15.727 -9.828 15.336 1 79.88 443 GLU B C 1
ATOM 7828 O O . GLU B 1 443 ? -14.641 -9.266 15.422 1 79.88 443 GLU B O 1
ATOM 7833 N N . PRO B 1 444 ? -16.469 -10.008 16.359 1 87.5 444 PRO B N 1
ATOM 7834 C CA . PRO B 1 444 ? -15.891 -9.875 17.703 1 87.5 444 PRO B CA 1
ATOM 7835 C C . PRO B 1 444 ? -14.484 -10.453 17.797 1 87.5 444 PRO B C 1
ATOM 7837 O O . PRO B 1 444 ? -13.633 -9.898 18.5 1 87.5 444 PRO B O 1
ATOM 7840 N N . ARG B 1 445 ? -14.305 -11.516 17.078 1 92.38 445 ARG B N 1
ATOM 7841 C CA . ARG B 1 445 ? -12.977 -12.117 17.109 1 92.38 445 ARG B CA 1
ATOM 7842 C C . ARG B 1 445 ? -11.93 -11.172 16.516 1 92.38 445 ARG B C 1
ATOM 7844 O O . ARG B 1 445 ? -10.82 -11.055 17.047 1 92.38 445 ARG B O 1
ATOM 7851 N N . SER B 1 446 ? -12.328 -10.508 15.453 1 90.12 446 SER B N 1
ATOM 7852 C CA . SER B 1 446 ? -11.414 -9.578 14.805 1 90.12 446 SER B CA 1
ATOM 7853 C C . SER B 1 446 ? -11.094 -8.391 15.703 1 90.12 446 SER B C 1
ATOM 7855 O O . SER B 1 446 ? -9.969 -7.898 15.727 1 90.12 446 SER B O 1
ATOM 7857 N N . LYS B 1 447 ? -12.07 -7.949 16.422 1 90.56 447 LYS B N 1
ATOM 7858 C CA . LYS B 1 447 ? -11.875 -6.84 17.359 1 90.56 447 LYS B CA 1
ATOM 7859 C C . LYS B 1 447 ? -10.922 -7.234 18.484 1 90.56 447 LYS B C 1
ATOM 7861 O O . LYS B 1 447 ? -10.023 -6.469 18.828 1 90.56 447 LYS B O 1
ATOM 7866 N N . ARG B 1 448 ? -11.172 -8.469 19 1 93.81 448 ARG B N 1
ATOM 7867 C CA . ARG B 1 448 ? -10.273 -8.969 20.047 1 93.81 448 ARG B CA 1
ATOM 7868 C C . ARG B 1 448 ? -8.844 -9.086 19.531 1 93.81 448 ARG B C 1
ATOM 7870 O O . ARG B 1 448 ? -7.898 -8.703 20.219 1 93.81 448 ARG B O 1
ATOM 7877 N N . PHE B 1 449 ? -8.758 -9.586 18.422 1 95.94 449 PHE B N 1
ATOM 7878 C CA . PHE B 1 449 ? -7.449 -9.773 17.812 1 95.94 449 PHE B CA 1
ATOM 7879 C C . PHE B 1 449 ? -6.73 -8.438 17.656 1 95.94 449 PHE B C 1
ATOM 7881 O O . PHE B 1 449 ? -5.562 -8.312 18.031 1 95.94 449 PHE B O 1
ATOM 7888 N N . ASP B 1 450 ? -7.398 -7.398 17.094 1 92.56 450 ASP B N 1
ATOM 7889 C CA . ASP B 1 450 ? -6.797 -6.09 16.844 1 92.56 450 ASP B CA 1
ATOM 7890 C C . ASP B 1 450 ? -6.344 -5.438 18.156 1 92.56 450 ASP B C 1
ATOM 7892 O O . ASP B 1 450 ? -5.281 -4.812 18.203 1 92.56 450 ASP B O 1
ATOM 7896 N N . GLN B 1 451 ? -7.121 -5.566 19.141 1 93.19 451 GLN B N 1
ATOM 7897 C CA . GLN B 1 451 ? -6.781 -5.004 20.438 1 93.19 451 GLN B CA 1
ATOM 7898 C C . GLN B 1 451 ? -5.535 -5.668 21.031 1 93.19 451 GLN B C 1
ATOM 7900 O O . GLN B 1 451 ? -4.66 -4.992 21.562 1 93.19 451 GLN B O 1
ATOM 7905 N N . LEU B 1 452 ? -5.504 -7.004 20.906 1 96.06 452 LEU B N 1
ATOM 7906 C CA . LEU B 1 452 ? -4.359 -7.754 21.422 1 96.06 452 LEU B CA 1
ATOM 7907 C C . LEU B 1 452 ? -3.09 -7.391 20.656 1 96.06 452 LEU B C 1
ATOM 7909 O O . LEU B 1 452 ? -2.027 -7.223 21.25 1 96.06 452 LEU B O 1
ATOM 7913 N N . VAL B 1 453 ? -3.24 -7.254 19.375 1 95 453 VAL B N 1
ATOM 7914 C CA . VAL B 1 453 ? -2.084 -6.938 18.547 1 95 453 VAL B CA 1
ATOM 7915 C C . VAL B 1 453 ? -1.569 -5.543 18.891 1 95 453 VAL B C 1
ATOM 7917 O O . VAL B 1 453 ? -0.358 -5.328 18.984 1 95 453 VAL B O 1
ATOM 7920 N N . PHE B 1 454 ? -2.5 -4.641 19.062 1 91.88 454 PHE B N 1
ATOM 7921 C CA . PHE B 1 454 ? -2.117 -3.279 19.422 1 91.88 454 PHE B CA 1
ATOM 7922 C C . PHE B 1 454 ? -1.328 -3.26 20.719 1 91.88 454 PHE B C 1
ATOM 7924 O O . PHE B 1 454 ? -0.271 -2.631 20.812 1 91.88 454 PHE B O 1
ATOM 7931 N N . ARG B 1 455 ? -1.759 -3.918 21.672 1 93.62 455 ARG B N 1
ATOM 7932 C CA . ARG B 1 455 ? -1.092 -3.977 22.969 1 93.62 455 ARG B CA 1
ATOM 7933 C C . ARG B 1 455 ? 0.257 -4.68 22.859 1 93.62 455 ARG B C 1
ATOM 7935 O O . ARG B 1 455 ? 1.229 -4.273 23.5 1 93.62 455 ARG B O 1
ATOM 7942 N N . SER B 1 456 ? 0.284 -5.73 22.078 1 96.19 456 SER B N 1
ATOM 7943 C CA . SER B 1 456 ? 1.511 -6.508 21.938 1 96.19 456 SER B CA 1
ATOM 7944 C C . SER B 1 456 ? 2.619 -5.672 21.297 1 96.19 456 SER B C 1
ATOM 7946 O O . SER B 1 456 ? 3.795 -5.84 21.641 1 96.19 456 SER B O 1
ATOM 7948 N N . GLN B 1 457 ? 2.258 -4.805 20.391 1 94.25 457 GLN B N 1
ATOM 7949 C CA . GLN B 1 457 ? 3.254 -3.998 19.703 1 94.25 457 GLN B CA 1
ATOM 7950 C C . GLN B 1 457 ? 4.004 -3.09 20.672 1 94.25 457 GLN B C 1
ATOM 7952 O O . GLN B 1 457 ? 5.223 -2.93 20.562 1 94.25 457 GLN B O 1
ATOM 7957 N N . ASN B 1 458 ? 3.275 -2.533 21.562 1 92.62 458 ASN B N 1
ATOM 7958 C CA . ASN B 1 458 ? 3.898 -1.685 22.578 1 92.62 458 ASN B CA 1
ATOM 7959 C C . ASN B 1 458 ? 4.844 -2.48 23.469 1 92.62 458 ASN B C 1
ATOM 7961 O O . ASN B 1 458 ? 5.934 -2.012 23.797 1 92.62 458 ASN B O 1
ATOM 7965 N N . ILE B 1 459 ? 4.438 -3.621 23.812 1 96.5 459 ILE B N 1
ATOM 7966 C CA . ILE B 1 459 ? 5.234 -4.488 24.672 1 96.5 459 ILE B CA 1
ATOM 7967 C C . ILE B 1 459 ? 6.48 -4.953 23.906 1 96.5 459 ILE B C 1
ATOM 7969 O O . ILE B 1 459 ? 7.578 -4.973 24.469 1 96.5 459 ILE B O 1
ATOM 7973 N N . CYS B 1 460 ? 6.312 -5.281 22.641 1 96.75 460 CYS B N 1
ATOM 7974 C CA . CYS B 1 460 ? 7.434 -5.727 21.828 1 96.75 460 CYS B CA 1
ATOM 7975 C C . CYS B 1 460 ? 8.453 -4.609 21.641 1 96.75 460 CYS B C 1
ATOM 7977 O O . CYS B 1 460 ? 9.664 -4.863 21.625 1 96.75 460 CYS B O 1
ATOM 7979 N N . GLU B 1 461 ? 7.945 -3.389 21.5 1 95.88 461 GLU B N 1
ATOM 7980 C CA . GLU B 1 461 ? 8.852 -2.252 21.359 1 95.88 461 GLU B CA 1
ATOM 7981 C C . GLU B 1 461 ? 9.695 -2.062 22.609 1 95.88 461 GLU B C 1
ATOM 7983 O O . GLU B 1 461 ? 10.898 -1.821 22.531 1 95.88 461 GLU B O 1
ATOM 7988 N N . PHE B 1 462 ? 9.078 -2.189 23.766 1 95.69 462 PHE B N 1
ATOM 7989 C CA . PHE B 1 462 ? 9.773 -2.09 25.031 1 95.69 462 PHE B CA 1
ATOM 7990 C C . PHE B 1 462 ? 10.773 -3.23 25.188 1 95.69 462 PHE B C 1
ATOM 7992 O O . PHE B 1 462 ? 11.93 -3.004 25.562 1 95.69 462 PHE B O 1
ATOM 7999 N N . ALA B 1 463 ? 10.414 -4.422 24.844 1 97.19 463 ALA B N 1
ATOM 8000 C CA . ALA B 1 463 ? 11.211 -5.629 25.062 1 97.19 463 ALA B CA 1
ATOM 8001 C C . ALA B 1 463 ? 12.398 -5.676 24.094 1 97.19 463 ALA B C 1
ATOM 8003 O O . ALA B 1 463 ? 13.422 -6.281 24.406 1 97.19 463 ALA B O 1
ATOM 8004 N N . SER B 1 464 ? 12.289 -5.035 22.953 1 96.25 464 SER B N 1
ATOM 8005 C CA . SER B 1 464 ? 13.32 -5.113 21.922 1 96.25 464 SER B CA 1
ATOM 8006 C C . SER B 1 464 ? 14.516 -4.23 22.266 1 96.25 464 SER B C 1
ATOM 8008 O O . SER B 1 464 ? 15.531 -4.246 21.562 1 96.25 464 SER B O 1
ATOM 8010 N N . GLU B 1 465 ? 14.484 -3.459 23.375 1 94.19 465 GLU B N 1
ATOM 8011 C CA . GLU B 1 465 ? 15.539 -2.527 23.75 1 94.19 465 GLU B CA 1
ATOM 8012 C C . GLU B 1 465 ? 16.812 -3.27 24.141 1 94.19 465 GLU B C 1
ATOM 8014 O O . GLU B 1 465 ? 17.922 -2.748 23.969 1 94.19 465 GLU B O 1
ATOM 8019 N N . SER B 1 466 ? 16.641 -4.41 24.766 1 94 466 SER B N 1
ATOM 8020 C CA . SER B 1 466 ? 17.797 -5.199 25.156 1 94 466 SER B CA 1
ATOM 8021 C C . SER B 1 466 ? 17.547 -6.691 24.984 1 94 466 SER B C 1
ATOM 8023 O O . SER B 1 466 ? 16.391 -7.121 24.859 1 94 466 SER B O 1
ATOM 8025 N N . GLU B 1 467 ? 18.562 -7.453 24.922 1 95 467 GLU B N 1
ATOM 8026 C CA . GLU B 1 467 ? 18.469 -8.898 24.766 1 95 467 GLU B CA 1
ATOM 8027 C C . GLU B 1 467 ? 17.828 -9.555 25.984 1 95 467 GLU B C 1
ATOM 8029 O O . GLU B 1 467 ? 17.109 -10.539 25.859 1 95 467 GLU B O 1
ATOM 8034 N N . GLU B 1 468 ? 18.141 -8.969 27.094 1 94.75 468 GLU B N 1
ATOM 8035 C CA . GLU B 1 468 ? 17.594 -9.508 28.344 1 94.75 468 GLU B CA 1
ATOM 8036 C C . GLU B 1 468 ? 16.078 -9.375 28.391 1 94.75 468 GLU B C 1
ATOM 8038 O O . GLU B 1 468 ? 15.367 -10.32 28.75 1 94.75 468 GLU B O 1
ATOM 8043 N N . LEU B 1 469 ? 15.656 -8.242 28.078 1 96.81 469 LEU B N 1
ATOM 8044 C CA . LEU B 1 469 ? 14.211 -8.008 28.047 1 96.81 469 LEU B CA 1
ATOM 8045 C C . LEU B 1 469 ? 13.539 -8.883 27.016 1 96.81 469 LEU B C 1
ATOM 8047 O O . LEU B 1 469 ? 12.43 -9.383 27.234 1 96.81 469 LEU B O 1
ATOM 8051 N N . THR B 1 470 ? 14.172 -9.078 25.875 1 97.19 470 THR B N 1
ATOM 8052 C CA . THR B 1 470 ? 13.656 -9.93 24.797 1 97.19 470 THR B CA 1
ATOM 8053 C C . THR B 1 470 ? 13.477 -11.359 25.297 1 97.19 470 THR B C 1
ATOM 8055 O O . THR B 1 470 ? 12.469 -12 24.984 1 97.19 470 THR B O 1
ATOM 8058 N N . ALA B 1 471 ? 14.406 -11.828 26.016 1 97 471 ALA B N 1
ATOM 8059 C CA . ALA B 1 471 ? 14.344 -13.188 26.547 1 97 471 ALA B CA 1
ATOM 8060 C C . ALA B 1 471 ? 13.18 -13.344 27.516 1 97 471 ALA B C 1
ATOM 8062 O O . ALA B 1 471 ? 12.523 -14.383 27.547 1 97 471 ALA B O 1
ATOM 8063 N N . ILE B 1 472 ? 12.945 -12.328 28.312 1 97.06 472 ILE B N 1
ATOM 8064 C CA . ILE B 1 472 ? 11.844 -12.344 29.266 1 97.06 472 ILE B CA 1
ATOM 8065 C C . ILE B 1 472 ? 10.516 -12.477 28.531 1 97.06 472 ILE B C 1
ATOM 8067 O O . ILE B 1 472 ? 9.656 -13.273 28.922 1 97.06 472 ILE B O 1
ATOM 8071 N N . LEU B 1 473 ? 10.359 -11.688 27.5 1 97.31 473 LEU B N 1
ATOM 8072 C CA . LEU B 1 473 ? 9.109 -11.719 26.766 1 97.31 473 LEU B CA 1
ATOM 8073 C C . LEU B 1 473 ? 8.922 -13.055 26.047 1 97.31 473 LEU B C 1
ATOM 8075 O O . LEU B 1 473 ? 7.809 -13.578 25.969 1 97.31 473 LEU B O 1
ATOM 8079 N N . HIS B 1 474 ? 10 -13.688 25.516 1 97.25 474 HIS B N 1
ATOM 8080 C CA . HIS B 1 474 ? 9.914 -15.008 24.906 1 97.25 474 HIS B CA 1
ATOM 8081 C C . HIS B 1 474 ? 9.422 -16.047 25.906 1 97.25 474 HIS B C 1
ATOM 8083 O O . HIS B 1 474 ? 8.586 -16.891 25.578 1 97.25 474 HIS B O 1
ATOM 8089 N N . ARG B 1 475 ? 9.945 -15.922 27.078 1 96.38 475 ARG B N 1
ATOM 8090 C CA . ARG B 1 475 ? 9.523 -16.844 28.125 1 96.38 475 ARG B CA 1
ATOM 8091 C C . ARG B 1 475 ? 8.055 -16.641 28.484 1 96.38 475 ARG B C 1
ATOM 8093 O O . ARG B 1 475 ? 7.324 -17.609 28.703 1 96.38 475 ARG B O 1
ATOM 8100 N N . ALA B 1 476 ? 7.719 -15.383 28.578 1 96.81 476 ALA B N 1
ATOM 8101 C CA . ALA B 1 476 ? 6.32 -15.07 28.875 1 96.81 476 ALA B CA 1
ATOM 8102 C C . ALA B 1 476 ? 5.395 -15.633 27.812 1 96.81 476 ALA B C 1
ATOM 8104 O O . ALA B 1 476 ? 4.305 -16.125 28.109 1 96.81 476 ALA B O 1
ATOM 8105 N N . TYR B 1 477 ? 5.824 -15.562 26.531 1 96.75 477 TYR B N 1
ATOM 8106 C CA . TYR B 1 477 ? 5.039 -16.094 25.422 1 96.75 477 TYR B CA 1
ATOM 8107 C C . TYR B 1 477 ? 4.879 -17.594 25.531 1 96.75 477 TYR B C 1
ATOM 8109 O O . TYR B 1 477 ? 3.789 -18.125 25.312 1 96.75 477 TYR B O 1
ATOM 8117 N N . ASP B 1 478 ? 5.918 -18.234 25.891 1 96.75 478 ASP B N 1
ATOM 8118 C CA . ASP B 1 478 ? 5.863 -19.688 26.047 1 96.75 478 ASP B CA 1
ATOM 8119 C C . ASP B 1 478 ? 4.91 -20.078 27.172 1 96.75 478 ASP B C 1
ATOM 8121 O O . ASP B 1 478 ? 4.098 -21 27.016 1 96.75 478 ASP B O 1
ATOM 8125 N N . ASN B 1 479 ? 5.004 -19.375 28.234 1 96 479 ASN B N 1
ATOM 8126 C CA . ASN B 1 479 ? 4.184 -19.672 29.391 1 96 479 ASN B CA 1
ATOM 8127 C C . ASN B 1 479 ? 2.701 -19.438 29.125 1 96 479 ASN B C 1
ATOM 8129 O O . ASN B 1 479 ? 1.861 -20.266 29.484 1 96 479 ASN B O 1
ATOM 8133 N N . VAL B 1 480 ? 2.432 -18.328 28.547 1 96.94 480 VAL B N 1
ATOM 8134 C CA . VAL B 1 480 ? 1.03 -17.984 28.328 1 96.94 480 VAL B CA 1
ATOM 8135 C C . VAL B 1 480 ? 0.423 -18.938 27.297 1 96.94 480 VAL B C 1
ATOM 8137 O O . VAL B 1 480 ? -0.743 -19.312 27.406 1 96.94 480 VAL B O 1
ATOM 8140 N N . MET B 1 481 ? 1.204 -19.297 26.25 1 96 481 MET B N 1
ATOM 8141 C CA . MET B 1 481 ? 0.711 -20.234 25.25 1 96 481 MET B CA 1
ATOM 8142 C C . MET B 1 481 ? 0.409 -21.594 25.875 1 96 481 MET B C 1
ATOM 8144 O O . MET B 1 481 ? -0.602 -22.219 25.547 1 96 481 MET B O 1
ATOM 8148 N N . ALA B 1 482 ? 1.226 -22.016 26.766 1 94.94 482 ALA B N 1
ATOM 8149 C CA . ALA B 1 482 ? 1.02 -23.281 27.453 1 94.94 482 ALA B CA 1
ATOM 8150 C C . ALA B 1 482 ? -0.237 -23.234 28.328 1 94.94 482 ALA B C 1
ATOM 8152 O O . ALA B 1 482 ? -1.003 -24.203 28.375 1 94.94 482 ALA B O 1
ATOM 8153 N N . GLU B 1 483 ? -0.396 -22.141 28.984 1 95.12 483 GLU B N 1
ATOM 8154 C CA . GLU B 1 483 ? -1.577 -21.953 29.828 1 95.12 483 GLU B CA 1
ATOM 8155 C C . GLU B 1 483 ? -2.857 -22.016 29 1 95.12 483 GLU B C 1
ATOM 8157 O O . GLU B 1 483 ? -3.826 -22.656 29.391 1 95.12 483 GLU B O 1
ATOM 8162 N N . MET B 1 484 ? -2.857 -21.359 27.891 1 95.69 484 MET B N 1
ATOM 8163 C CA . MET B 1 484 ? -4.047 -21.297 27.031 1 95.69 484 MET B CA 1
ATOM 8164 C C . MET B 1 484 ? -4.332 -22.641 26.391 1 95.69 484 MET B C 1
ATOM 8166 O O . MET B 1 484 ? -5.492 -23.047 26.281 1 95.69 484 MET B O 1
ATOM 8170 N N . GLU B 1 485 ? -3.273 -23.344 25.969 1 92.12 485 GLU B N 1
ATOM 8171 C CA . GLU B 1 485 ? -3.445 -24.672 25.391 1 92.12 485 GLU B CA 1
ATOM 8172 C C . GLU B 1 485 ? -4.004 -25.656 26.406 1 92.12 485 GLU B C 1
ATOM 8174 O O . GLU B 1 485 ? -4.844 -26.484 26.078 1 92.12 485 GLU B O 1
ATOM 8179 N N . SER B 1 486 ? -3.549 -25.531 27.641 1 91.56 486 SER B N 1
ATOM 8180 C CA . SER B 1 486 ? -4.043 -26.391 28.703 1 91.56 486 SER B CA 1
ATOM 8181 C C . SER B 1 486 ? -5.516 -26.125 29 1 91.56 486 SER B C 1
ATOM 8183 O O . SER B 1 486 ? -6.285 -27.062 29.234 1 91.56 486 SER B O 1
ATOM 8185 N N . LEU B 1 487 ? -5.879 -24.922 28.969 1 91.31 487 LEU B N 1
ATOM 8186 C CA . LEU B 1 487 ? -7.273 -24.562 29.188 1 91.31 487 LEU B CA 1
ATOM 8187 C C . LEU B 1 487 ? -8.164 -25.078 28.078 1 91.31 487 LEU B C 1
ATOM 8189 O O . LEU B 1 487 ? -9.266 -25.562 28.328 1 91.31 487 LEU B O 1
ATOM 8193 N N . LYS B 1 488 ? -7.738 -24.984 26.844 1 87.12 488 LYS B N 1
ATOM 8194 C CA . LYS B 1 488 ? -8.5 -25.469 25.703 1 87.12 488 LYS B CA 1
ATOM 8195 C C . LYS B 1 488 ? -8.648 -26.984 25.734 1 87.12 488 LYS B C 1
ATOM 8197 O O . LYS B 1 488 ? -9.695 -27.531 25.391 1 87.12 488 LYS B O 1
ATOM 8202 N N . ALA B 1 489 ? -7.605 -27.656 26.188 1 82.62 489 ALA B N 1
ATOM 8203 C CA . ALA B 1 489 ? -7.625 -29.109 26.297 1 82.62 489 ALA B CA 1
ATOM 8204 C C . ALA B 1 489 ? -8.594 -29.562 27.375 1 82.62 489 ALA B C 1
ATOM 8206 O O . ALA B 1 489 ? -9.305 -30.547 27.203 1 82.62 489 ALA B O 1
ATOM 8207 N N . LYS B 1 490 ? -8.68 -28.859 28.469 1 81 490 LYS B N 1
ATOM 8208 C CA . LYS B 1 490 ? -9.578 -29.188 29.562 1 81 490 LYS B CA 1
ATOM 8209 C C . LYS B 1 490 ? -11.039 -29.031 29.156 1 81 490 LYS B C 1
ATOM 8211 O O . LYS B 1 490 ? -11.891 -29.828 29.531 1 81 490 LYS B O 1
ATOM 8216 N N . ARG B 1 491 ? -11.336 -28.109 28.391 1 76 491 ARG B N 1
ATOM 8217 C CA . ARG B 1 491 ? -12.695 -27.859 27.938 1 76 491 ARG B CA 1
ATOM 8218 C C . ARG B 1 491 ? -13.133 -28.938 26.938 1 76 491 ARG B C 1
ATOM 8220 O O . ARG B 1 491 ? -14.297 -29.344 26.938 1 76 491 ARG B O 1
ATOM 8227 N N . LYS B 1 492 ? -12.305 -29.344 26.125 1 67.06 492 LYS B N 1
ATOM 8228 C CA . LYS B 1 492 ? -12.625 -30.391 25.156 1 67.06 492 LYS B CA 1
ATOM 8229 C C . LYS B 1 492 ? -12.844 -31.719 25.859 1 67.06 492 LYS B C 1
ATOM 8231 O O . LYS B 1 492 ? -13.703 -32.5 25.469 1 67.06 492 LYS B O 1
ATOM 8236 N N . GLY B 1 493 ? -12.094 -31.906 26.938 1 59.44 493 GLY B N 1
ATOM 8237 C CA . GLY B 1 493 ? -12.266 -33.125 27.719 1 59.44 493 GLY B CA 1
ATOM 8238 C C . GLY B 1 493 ? -13.539 -33.125 28.531 1 59.44 493 GLY B C 1
ATOM 8239 O O . GLY B 1 493 ? -14.188 -34.156 28.688 1 59.44 493 GLY B O 1
ATOM 8240 N N . THR B 1 494 ? -14.008 -31.938 29 1 54.69 494 THR B N 1
ATOM 8241 C CA . THR B 1 494 ? -15.211 -31.859 29.828 1 54.69 494 THR B CA 1
ATOM 8242 C C . THR B 1 494 ? -16.469 -31.938 28.969 1 54.69 494 THR B C 1
ATOM 8244 O O . THR B 1 494 ? -17.5 -32.438 29.406 1 54.69 494 THR B O 1
ATOM 8247 N N . SER B 1 495 ? -16.516 -31.359 27.781 1 50.84 495 SER B N 1
ATOM 8248 C CA . SER B 1 495 ? -17.703 -31.422 26.953 1 50.84 495 SER B CA 1
ATOM 8249 C C . SER B 1 495 ? -18.031 -32.844 26.562 1 50.84 495 SER B C 1
ATOM 8251 O O . SER B 1 495 ? -19.203 -33.219 26.391 1 50.84 495 SER B O 1
ATOM 8253 N N . SER B 1 496 ? -17.141 -33.719 26.469 1 46 496 SER B N 1
ATOM 8254 C CA . SER B 1 496 ? -17.438 -35.094 26.172 1 46 496 SER B CA 1
ATOM 8255 C C . SER B 1 496 ? -18.109 -35.812 27.344 1 46 496 SER B C 1
ATOM 8257 O O . SER B 1 496 ? -18.781 -36.812 27.172 1 46 496 SER B O 1
ATOM 8259 N N . LEU B 1 497 ? -17.953 -35.375 28.594 1 40.38 497 LEU B N 1
ATOM 8260 C CA . LEU B 1 497 ? -18.531 -36.062 29.75 1 40.38 497 LEU B CA 1
ATOM 8261 C C . LEU B 1 497 ? -19.969 -35.625 30 1 40.38 497 LEU B C 1
ATOM 8263 O O . LEU B 1 497 ? -20.734 -36.281 30.688 1 40.38 497 LEU B O 1
ATOM 8267 N N . SER B 1 498 ? -20.359 -34.344 29.656 1 36.75 498 SER B N 1
ATOM 8268 C CA . SER B 1 498 ? -21.656 -33.906 30.156 1 36.75 498 SER B CA 1
ATOM 8269 C C . SER B 1 498 ? -22.797 -34.469 29.328 1 36.75 498 SER B C 1
ATOM 8271 O O . SER B 1 498 ? -23.969 -34.25 29.641 1 36.75 498 SER B O 1
ATOM 8273 N N . HIS B 1 499 ? -22.625 -35.062 28.141 1 35.91 499 HIS B N 1
ATOM 8274 C CA . HIS B 1 499 ? -23.844 -35.469 27.469 1 35.91 499 HIS B CA 1
ATOM 8275 C C . HIS B 1 499 ? -24.406 -36.781 28.062 1 35.91 499 HIS B C 1
ATOM 8277 O O . HIS B 1 499 ? -25.281 -37.406 27.484 1 35.91 499 HIS B O 1
ATOM 8283 N N . GLU B 1 500 ? -24.031 -37.219 29.188 1 31.91 500 GLU B N 1
ATOM 8284 C CA . GLU B 1 500 ? -24.719 -38.438 29.594 1 31.91 500 GLU B CA 1
ATOM 8285 C C . GLU B 1 500 ? -26.219 -38.219 29.766 1 31.91 500 GLU B C 1
ATOM 8287 O O . GLU B 1 500 ? -27.016 -39.125 29.578 1 31.91 500 GLU B O 1
ATOM 8292 N N . ASP B 1 501 ? -26.75 -37.156 30.359 1 30.86 501 ASP B N 1
ATOM 8293 C CA . ASP B 1 501 ? -28.016 -37.5 30.984 1 30.86 501 ASP B CA 1
ATOM 8294 C C . ASP B 1 501 ? -29.156 -37.438 29.969 1 30.86 501 ASP B C 1
ATOM 8296 O O . ASP B 1 501 ? -30.266 -37.906 30.234 1 30.86 501 ASP B O 1
ATOM 8300 N N . GLY B 1 502 ? -29.391 -36.375 29.078 1 26.97 502 GLY B N 1
ATOM 8301 C CA . GLY B 1 502 ? -30.766 -36.25 28.641 1 26.97 502 GLY B CA 1
ATOM 8302 C C . GLY B 1 502 ? -31.125 -37.281 27.578 1 26.97 502 GLY B C 1
ATOM 8303 O O . GLY B 1 502 ? -30.484 -37.344 26.516 1 26.97 502 GLY B O 1
ATOM 8304 N N . ASN B 1 503 ? -31.812 -38.438 27.875 1 24.8 503 ASN B N 1
ATOM 8305 C CA . ASN B 1 503 ? -32.469 -39.531 27.188 1 24.8 503 ASN B CA 1
ATOM 8306 C C . ASN B 1 503 ? -33.531 -39.031 26.219 1 24.8 503 ASN B C 1
ATOM 8308 O O . ASN B 1 503 ? -34.469 -39.781 25.875 1 24.8 503 ASN B O 1
ATOM 8312 N N . PRO B 1 504 ? -33.562 -37.812 25.562 1 25.66 504 PRO B N 1
ATOM 8313 C CA . PRO B 1 504 ? -34.812 -37.625 24.828 1 25.66 504 PRO B CA 1
ATOM 8314 C C . PRO B 1 504 ? -35.031 -38.688 23.75 1 25.66 504 PRO B C 1
ATOM 8316 O O . PRO B 1 504 ? -34.312 -38.688 22.734 1 25.66 504 PRO B O 1
ATOM 8319 N N . LEU B 1 505 ? -35.344 -39.938 23.938 1 24.11 505 LEU B N 1
ATOM 8320 C CA . LEU B 1 505 ? -35.844 -41.062 23.125 1 24.11 505 LEU B CA 1
ATOM 8321 C C . LEU B 1 505 ? -37.094 -40.625 22.328 1 24.11 505 LEU B C 1
ATOM 8323 O O . LEU B 1 505 ? -37.625 -41.406 21.547 1 24.11 505 LEU B O 1
ATOM 8327 N N . THR B 1 506 ? -37.844 -39.594 22.781 1 22.41 506 THR B N 1
ATOM 8328 C CA . THR B 1 506 ? -39.188 -39.844 22.297 1 22.41 506 THR B CA 1
ATOM 8329 C C . THR B 1 506 ? -39.219 -39.875 20.766 1 22.41 506 THR B C 1
ATOM 8331 O O . THR B 1 506 ? -39.719 -40.844 20.172 1 22.41 506 THR B O 1
ATOM 8334 N N . SER B 1 507 ? -40.156 -39 20.109 1 20.41 507 SER B N 1
ATOM 8335 C CA . SER B 1 507 ? -41.188 -39.219 19.094 1 20.41 507 SER B CA 1
ATOM 8336 C C . SER B 1 507 ? -40.656 -38.969 17.688 1 20.41 507 SER B C 1
ATOM 8338 O O . SER B 1 507 ? -40.594 -37.812 17.25 1 20.41 507 SER B O 1
ATOM 8340 N N . PHE B 1 508 ? -39.469 -39.469 17.375 1 18.58 508 PHE B N 1
ATOM 8341 C CA . PHE B 1 508 ? -39.156 -39.25 15.961 1 18.58 508 PHE B CA 1
ATOM 8342 C C . PHE B 1 508 ? -40.156 -40 15.07 1 18.58 508 PHE B C 1
ATOM 8344 O O . PHE B 1 508 ? -40.094 -41.219 14.961 1 18.58 508 PHE B O 1
ATOM 8351 N N . LYS B 1 509 ? -41.438 -39.531 15.07 1 22.45 509 LYS B N 1
ATOM 8352 C CA . LYS B 1 509 ? -42.312 -40.125 14.062 1 22.45 509 LYS B CA 1
ATOM 8353 C C . LYS B 1 509 ? -41.656 -40.062 12.68 1 22.45 509 LYS B C 1
ATOM 8355 O O . LYS B 1 509 ? -41.188 -39.031 12.234 1 22.45 509 LYS B O 1
ATOM 8360 N N . ALA B 1 510 ? -41.281 -41.219 12.125 1 18.27 510 ALA B N 1
ATOM 8361 C CA . ALA B 1 510 ? -40.812 -41.656 10.805 1 18.27 510 ALA B CA 1
ATOM 8362 C C . ALA B 1 510 ? -41.688 -41.062 9.695 1 18.27 510 ALA B C 1
ATOM 8364 O O . ALA B 1 510 ? -42.875 -41.438 9.555 1 18.27 510 ALA B O 1
ATOM 8365 N N . ARG B 1 511 ? -41.75 -39.719 9.594 1 20.89 511 ARG B N 1
ATOM 8366 C CA . ARG B 1 511 ? -42.5 -39.344 8.398 1 20.89 511 ARG B CA 1
ATOM 8367 C C . ARG B 1 511 ? -42.125 -40.219 7.219 1 20.89 511 ARG B C 1
ATOM 8369 O O . ARG B 1 511 ? -40.938 -40.344 6.879 1 20.89 511 ARG B O 1
ATOM 8376 N N . GLN B 1 512 ? -43.031 -41.219 6.824 1 19.14 512 GLN B N 1
ATOM 8377 C CA . GLN B 1 512 ? -43.25 -42.25 5.82 1 19.14 512 GLN B CA 1
ATOM 8378 C C . GLN B 1 512 ? -42.812 -41.781 4.438 1 19.14 512 GLN B C 1
ATOM 8380 O O . GLN B 1 512 ? -42.062 -42.469 3.75 1 19.14 512 GLN B O 1
ATOM 8385 N N . GLY B 1 513 ? -43.688 -41.094 3.623 1 19.14 513 GLY B N 1
ATOM 8386 C CA . GLY B 1 513 ? -44.188 -41.469 2.305 1 19.14 513 GLY B CA 1
ATOM 8387 C C . GLY B 1 513 ? -43.375 -40.875 1.176 1 19.14 513 GLY B C 1
ATOM 8388 O O . GLY B 1 513 ? -43.906 -40.531 0.12 1 19.14 513 GLY B O 1
ATOM 8389 N N . PHE B 1 514 ? -42.062 -40.562 1.311 1 19.48 514 PHE B N 1
ATOM 8390 C CA . PHE B 1 514 ? -41.656 -40.031 0.028 1 19.48 514 PHE B CA 1
ATOM 8391 C C . PHE B 1 514 ? -41.969 -41 -1.109 1 19.48 514 PHE B C 1
ATOM 8393 O O . PHE B 1 514 ? -41.625 -42.156 -1.056 1 19.48 514 PHE B O 1
ATOM 8400 N N . GLU B 1 515 ? -43.125 -40.719 -1.79 1 20.42 515 GLU B N 1
ATOM 8401 C CA . GLU B 1 515 ? -43.688 -41.344 -2.975 1 20.42 515 GLU B CA 1
ATOM 8402 C C . GLU B 1 515 ? -42.625 -41.562 -4.051 1 20.42 515 GLU B C 1
ATOM 8404 O O . GLU B 1 515 ? -41.656 -40.812 -4.133 1 20.42 515 GLU B O 1
ATOM 8409 N N . GLN B 1 516 ? -42.562 -42.781 -4.691 1 20.75 516 GLN B N 1
ATOM 8410 C CA . GLN B 1 516 ? -41.969 -43.594 -5.77 1 20.75 516 GLN B CA 1
ATOM 8411 C C . GLN B 1 516 ? -41.969 -42.812 -7.086 1 20.75 516 GLN B C 1
ATOM 8413 O O . GLN B 1 516 ? -41.406 -43.25 -8.078 1 20.75 516 GLN B O 1
ATOM 8418 N N . GLU B 1 517 ? -42.844 -41.781 -7.254 1 20.44 517 GLU B N 1
ATOM 8419 C CA . GLU B 1 517 ? -43.25 -41.625 -8.648 1 20.44 517 GLU B CA 1
ATOM 8420 C C . GLU B 1 517 ? -42.031 -41.281 -9.531 1 20.44 517 GLU B C 1
ATOM 8422 O O . GLU B 1 517 ? -41.812 -41.938 -10.562 1 20.44 517 GLU B O 1
ATOM 8427 N N . ASP B 1 518 ? -41.844 -40.031 -9.859 1 20.52 518 ASP B N 1
ATOM 8428 C CA . ASP B 1 518 ? -41.688 -39.625 -11.258 1 20.52 518 ASP B CA 1
ATOM 8429 C C . ASP B 1 518 ? -40.25 -39.719 -11.703 1 20.52 518 ASP B C 1
ATOM 8431 O O . ASP B 1 518 ? -39.594 -38.719 -12.016 1 20.52 518 ASP B O 1
ATOM 8435 N N . ILE B 1 519 ? -39.5 -40.688 -11.133 1 18.91 519 ILE B N 1
ATOM 8436 C CA . ILE B 1 519 ? -38.156 -40.812 -11.711 1 18.91 519 ILE B CA 1
ATOM 8437 C C . ILE B 1 519 ? -38.25 -41.062 -13.211 1 18.91 519 ILE B C 1
ATOM 8439 O O . ILE B 1 519 ? -37.25 -41.375 -13.867 1 18.91 519 ILE B O 1
ATOM 8443 N N . GLN B 1 520 ? -39.438 -41.125 -13.734 1 19.56 520 GLN B N 1
ATOM 8444 C CA . GLN B 1 520 ? -39.469 -41.562 -15.125 1 19.56 520 GLN B CA 1
ATOM 8445 C C . GLN B 1 520 ? -38.719 -40.562 -16.016 1 19.56 520 GLN B C 1
ATOM 8447 O O . GLN B 1 520 ? -38.156 -40.969 -17.047 1 19.56 520 GLN B O 1
ATOM 8452 N N . LYS B 1 521 ? -39 -39.281 -15.859 1 20.8 521 LYS B N 1
ATOM 8453 C CA . LYS B 1 521 ? -38.875 -38.562 -17.125 1 20.8 521 LYS B CA 1
ATOM 8454 C C . LYS B 1 521 ? -37.406 -38.406 -17.531 1 20.8 521 LYS B C 1
ATOM 8456 O O . LYS B 1 521 ? -37.094 -37.875 -18.609 1 20.8 521 LYS B O 1
ATOM 8461 N N . ILE B 1 522 ? -36.531 -38.375 -16.516 1 19.31 522 ILE B N 1
ATOM 8462 C CA . ILE B 1 522 ? -35.344 -38.031 -17.281 1 19.31 522 ILE B CA 1
ATOM 8463 C C . ILE B 1 522 ? -34.75 -39.281 -17.891 1 19.31 522 ILE B C 1
ATOM 8465 O O . ILE B 1 522 ? -33.531 -39.438 -17.984 1 19.31 522 ILE B O 1
ATOM 8469 N N . GLY B 1 523 ? -35.656 -40.344 -18.266 1 18.05 523 GLY B N 1
ATOM 8470 C CA . GLY B 1 523 ? -35.062 -41.188 -19.297 1 18.05 523 GLY B CA 1
ATOM 8471 C C . GLY B 1 523 ? -34.75 -40.406 -20.578 1 18.05 523 GLY B C 1
ATOM 8472 O O . GLY B 1 523 ? -35.469 -39.5 -20.938 1 18.05 523 GLY B O 1
#

pLDDT: mean 81.5, std 18.67, range [18.05, 98.06]

Nearest PDB structures (foldseek):
  4ejs-assembly1_B-2  TM=6.778E-01  e=8.297E-01  Saccharomyces cerevisiae S288C
  3brb-assembly1_A  TM=5.390E-01  e=3.157E+00  Homo sapiens
  3nuz-assembly3_F  TM=3.879E-01  e=1.225E+00  Bacteroides fragilis NCTC 9343
  3nuz-assembly3_E  TM=3.890E-01  e=1.448E+00  Bacteroides fragilis NCTC 9343
  7vd7-assembly1_A  TM=4.735E-01  e=3.731E+00  Salmonella enterica subsp. enterica serovar Typhimurium

Radius of gyration: 38.1 Å; Cα contacts (8 Å, |Δi|>4): 1600; chains: 2; bounding box: 93×115×103 Å

Secondary structure (DSSP, 8-state):
-EESSHHHHHHHHHHHHHHHT--EEEEEEEEETTEEEEEEEEETT-S----SS-GGG--S-B-------EEEEEEETTTTEEEEEEEE---SS---GGGGGGSGGG----HHHHHHHHHHHHTT--HHHHHHHHHHHHTSSTT-SS-HHHHHHHIIIIIS---HHHHHHHHHHHHHHHHHH-TT-EEEEEE-TTS-EEEEEEE-HHHHHHHHHHTT--EEEEESS-STT-EEEEEEEEE-TTS-EEEEEEEEEEGGGGGGS---TTS--TTTTT--TT--HHHHHHHHHHHHHHHHHHHHHHHHHHHH-BPPPSSS-HHHHHHHHHB-HHHHHHHHHHHHHGGGEEEEEEEEETTEEEEEEEEEEETTEEEEEEEEEETTTTEEEETT-HHHHHS---HHHHHHHHHTT--S--GGGS-GGGBTTPPPS-----SGGGSS---HHHHHHHHHHHHHHHHHHHHTTSHHHHHHHHHHHHHHHHHHHHHHHHHHHHHTTGGGS--------------SGGGGTT-/-EESSHHHHHHHHHHHHHHHT--EEEEEEEEETTEEEEEEEEETT-S-----S-GGG--S-B-------EEEEEEETTTTEEEEEEEE---SS---GGGGGGSGGG----HHHHHHHHHHHHTT--HHHHHHHHHHHHTSGGG-SS-HHHHHHHIIIIIS---HHHHHHHHHHHHHHHHHH-TT-EEEEEE-TTS-EEEEEEE-HHHHHHHHHHTT--EEEEESS-STT-EEEEEEEEE-TTS-EEEEEEEEEEGGGGGGS---TTS--GGGGT--TT--HHHHHHHHHHHHHHHHHHHHHHHHHHHH-BPPPSSS-HHHHHHHHHB-HHHHHHHHHHHHHGGGEEEEEEEEETTEEEEEEEEEEETTEEEEEEEEEETTTTEEEETT-HHHHHS---HHHHHHHHHTT-SS--GGGS-GGGBTTPPPS-----SGGGSS---HHHHHHHHHHHHHHHHHHHHTTSHHHHHHHHHHHHHHHHHHHHHHHHHHHHHTTGGGS---------------GGGGTT-